Protein 7UV1 (pdb70)

Solvent-accessible surface area: 5496 Å² total; per-residue (Å²): 117,171,72,183,74,151,80,178,120,26,82,28,10,98,31,37,73,60,71,3,114,66,84,166,155,61,83,133,131,93,90,99,115,27,42,134,86,7,59,116,127,86,110,109,104,172,41,205,54,190,74,159,100,160,154,125

Organism: Anacardium occidentale (NCBI:txid171929)

Structure (mmCIF, N/CA/C/O backbone):
data_7UV1
#
_entry.id   7UV1
#
loop_
_atom_site.group_PDB
_atom_site.id
_atom_site.type_symbol
_atom_site.label_atom_id
_atom_site.label_alt_id
_atom_site.label_comp_id
_atom_site.label_asym_id
_atom_site.label_entity_id
_atom_site.label_seq_id
_atom_site.pdbx_PDB_ins_code
_atom_site.Cartn_x
_atom_site.Cartn_y
_atom_site.Cartn_z
_atom_site.occupancy
_atom_site.B_iso_or_equiv
_atom_site.auth_seq_id
_atom_site.auth_comp_id
_atom_site.auth_asym_id
_atom_site.auth_atom_id
_atom_site.pdbx_PDB_model_num
ATOM 1 N N . GLY A 1 1 ? 19.114 -3.151 14.624 1.00 0.00 1 GLY A N 1
ATOM 2 C CA . GLY A 1 1 ? 18.814 -4.402 13.873 1.00 0.00 1 GLY A CA 1
ATOM 3 C C . GLY A 1 1 ? 18.815 -4.111 12.376 1.00 0.00 1 GLY A C 1
ATOM 4 O O . GLY A 1 1 ? 19.246 -3.035 11.946 1.00 0.00 1 GLY A O 1
ATOM 10 N N . LEU A 1 2 ? 18.329 -5.076 11.587 1.00 0.00 2 LEU A N 1
ATOM 11 C CA . LEU A 1 2 ? 18.268 -4.929 10.133 1.00 0.00 2 LEU A CA 1
ATOM 12 C C . LEU A 1 2 ? 16.845 -4.540 9.685 1.00 0.00 2 LEU A C 1
ATOM 13 O O . LEU A 1 2 ? 16.142 -5.318 9.020 1.00 0.00 2 LEU A O 1
ATOM 29 N N . GLY A 1 3 ? 16.432 -3.325 10.062 1.00 0.00 3 GLY A N 1
ATOM 30 C CA . GLY A 1 3 ? 15.097 -2.808 9.713 1.00 0.00 3 GLY A CA 1
ATOM 31 C C . GLY A 1 3 ? 15.112 -1.973 8.413 1.00 0.00 3 GLY A C 1
ATOM 32 O O . GLY A 1 3 ? 14.117 -1.323 8.079 1.00 0.00 3 GLY A O 1
ATOM 36 N N . PHE A 1 4 ? 16.252 -1.981 7.702 1.00 0.00 4 PHE A N 1
ATOM 37 C CA . PHE A 1 4 ? 16.406 -1.213 6.466 1.00 0.00 4 PHE A CA 1
ATOM 38 C C . PHE A 1 4 ? 15.476 -1.725 5.363 1.00 0.00 4 PHE A C 1
ATOM 39 O O . PHE A 1 4 ? 14.990 -0.939 4.542 1.00 0.00 4 PHE A O 1
ATOM 56 N N . ALA A 1 5 ? 15.247 -3.046 5.336 1.00 0.00 5 ALA A N 1
ATOM 57 C CA . ALA A 1 5 ? 14.392 -3.659 4.312 1.00 0.00 5 ALA A CA 1
ATOM 58 C C . ALA A 1 5 ? 13.006 -3.016 4.304 1.00 0.00 5 ALA A C 1
ATOM 59 O O . ALA A 1 5 ? 12.447 -2.708 5.360 1.00 0.00 5 ALA A O 1
ATOM 66 N N . LEU A 1 6 ? 12.465 -2.809 3.095 1.00 0.00 6 LEU A N 1
ATOM 67 C CA . LEU A 1 6 ? 11.143 -2.189 2.930 1.00 0.00 6 LEU A CA 1
ATOM 68 C C . LEU A 1 6 ? 10.058 -3.060 3.545 1.00 0.00 6 LEU A C 1
ATOM 69 O O . LEU A 1 6 ? 9.126 -2.556 4.180 1.00 0.00 6 LEU A O 1
ATOM 85 N N . ALA A 1 7 ? 10.187 -4.373 3.346 1.00 0.00 7 ALA A N 1
ATOM 86 C CA . ALA A 1 7 ? 9.226 -5.337 3.868 1.00 0.00 7 ALA A CA 1
ATOM 87 C C . ALA A 1 7 ? 7.790 -4.997 3.409 1.00 0.00 7 ALA A C 1
ATOM 88 O O . ALA A 1 7 ? 6.917 -4.652 4.222 1.00 0.00 7 ALA A O 1
ATOM 95 N N . LYS A 1 8 ? 7.563 -5.095 2.095 1.00 0.00 8 LYS A N 1
ATOM 96 C CA . LYS A 1 8 ? 6.250 -4.799 1.505 1.00 0.00 8 LYS A CA 1
ATOM 97 C C . LYS A 1 8 ? 5.159 -5.661 2.133 1.00 0.00 8 LYS A C 1
ATOM 98 O O . LYS A 1 8 ? 5.428 -6.753 2.641 1.00 0.00 8 LYS A O 1
ATOM 117 N N . ILE A 1 9 ? 3.917 -5.161 2.071 1.00 0.00 9 ILE A N 1
ATOM 118 C CA . ILE A 1 9 ? 2.753 -5.884 2.613 1.00 0.00 9 ILE A CA 1
ATOM 119 C C . ILE A 1 9 ? 1.674 -6.033 1.524 1.00 0.00 9 ILE A C 1
ATOM 120 O O . ILE A 1 9 ? 1.930 -5.731 0.351 1.00 0.00 9 ILE A O 1
ATOM 136 N N . ASP A 1 10 ? 0.477 -6.482 1.918 1.00 0.00 10 ASP A N 1
ATOM 137 C CA . ASP A 1 10 ? -0.625 -6.647 0.976 1.00 0.00 10 ASP A CA 1
ATOM 138 C C . ASP A 1 10 ? -0.955 -5.295 0.276 1.00 0.00 10 ASP A C 1
ATOM 139 O O . ASP A 1 10 ? -0.737 -4.231 0.861 1.00 0.00 10 ASP A O 1
ATOM 148 N N . PRO A 1 11 ? -1.423 -5.313 -0.994 1.00 0.00 11 PRO A N 1
ATOM 149 C CA . PRO A 1 11 ? -1.723 -4.050 -1.771 1.00 0.00 11 PRO A CA 1
ATOM 150 C C . PRO A 1 11 ? -2.982 -3.334 -1.275 1.00 0.00 11 PRO A C 1
ATOM 151 O O . PRO A 1 11 ? -3.157 -2.139 -1.522 1.00 0.00 11 PRO A O 1
ATOM 162 N N . GLU A 1 12 ? -3.868 -4.080 -0.606 1.00 0.00 12 GLU A N 1
ATOM 163 C CA . GLU A 1 12 ? -5.127 -3.511 -0.109 1.00 0.00 12 GLU A CA 1
ATOM 164 C C . GLU A 1 12 ? -4.861 -2.323 0.818 1.00 0.00 12 GLU A C 1
ATOM 165 O O . GLU A 1 12 ? -5.627 -1.350 0.833 1.00 0.00 12 GLU A O 1
ATOM 177 N N . LEU A 1 13 ? -3.728 -2.380 1.529 1.00 0.00 13 LEU A N 1
ATOM 178 C CA . LEU A 1 13 ? -3.316 -1.267 2.395 1.00 0.00 13 LEU A CA 1
ATOM 179 C C . LEU A 1 13 ? -2.721 -0.129 1.560 1.00 0.00 13 LEU A C 1
ATOM 180 O O . LEU A 1 13 ? -2.626 0.990 2.035 1.00 0.00 13 LEU A O 1
ATOM 196 N N . LYS A 1 14 ? -2.291 -0.435 0.322 1.00 0.00 14 LYS A N 1
ATOM 197 C CA . LYS A 1 14 ? -1.703 0.578 -0.540 1.00 0.00 14 LYS A CA 1
ATOM 198 C C . LYS A 1 14 ? -2.722 1.674 -0.798 1.00 0.00 14 LYS A C 1
ATOM 199 O O . LYS A 1 14 ? -2.434 2.862 -0.634 1.00 0.00 14 LYS A O 1
ATOM 218 N N . GLN A 1 15 ? -3.924 1.253 -1.181 1.00 0.00 15 GLN A N 1
ATOM 219 C CA . GLN A 1 15 ? -5.026 2.167 -1.449 1.00 0.00 15 GLN A CA 1
ATOM 220 C C . GLN A 1 15 ? -5.611 2.786 -0.165 1.00 0.00 15 GLN A C 1
ATOM 221 O O . GLN A 1 15 ? -5.955 3.973 -0.150 1.00 0.00 15 GLN A O 1
ATOM 235 N N . CYS A 1 16 ? -5.775 1.960 0.893 1.00 0.00 16 CYS A N 1
ATOM 236 C CA . CYS A 1 16 ? -6.389 2.439 2.149 1.00 0.00 16 CYS A CA 1
ATOM 237 C C . CYS A 1 16 ? -5.451 3.397 2.895 1.00 0.00 16 CYS A C 1
ATOM 238 O O . CYS A 1 16 ? -5.871 4.470 3.336 1.00 0.00 16 CYS A O 1
ATOM 245 N N . LYS A 1 17 ? -4.170 3.020 2.982 1.00 0.00 17 LYS A N 1
ATOM 246 C CA . LYS A 1 17 ? -3.144 3.863 3.619 1.00 0.00 17 LYS A CA 1
ATOM 247 C C . LYS A 1 17 ? -3.013 5.171 2.857 1.00 0.00 17 LYS A C 1
ATOM 248 O O . LYS A 1 17 ? -2.894 6.242 3.459 1.00 0.00 17 LYS A O 1
ATOM 267 N N . HIS A 1 18 ? -3.063 5.075 1.521 1.00 0.00 18 HIS A N 1
ATOM 268 C CA . HIS A 1 18 ? -2.981 6.247 0.658 1.00 0.00 18 HIS A CA 1
ATOM 269 C C . HIS A 1 18 ? -4.124 7.191 0.991 1.00 0.00 18 HIS A C 1
ATOM 270 O O . HIS A 1 18 ? -3.927 8.397 1.098 1.00 0.00 18 HIS A O 1
ATOM 284 N N . GLN A 1 19 ? -5.317 6.623 1.159 1.00 0.00 19 GLN A N 1
ATOM 285 C CA . GLN A 1 19 ? -6.491 7.403 1.495 1.00 0.00 19 GLN A CA 1
ATOM 286 C C . GLN A 1 19 ? -6.307 8.089 2.856 1.00 0.00 19 GLN A C 1
ATOM 287 O O . GLN A 1 19 ? -6.702 9.244 3.035 1.00 0.00 19 GLN A O 1
ATOM 301 N N . CYS A 1 20 ? -5.709 7.358 3.816 1.00 0.00 20 CYS A N 1
ATOM 302 C CA . CYS A 1 20 ? -5.474 7.895 5.164 1.00 0.00 20 CYS A CA 1
ATOM 303 C C . CYS A 1 20 ? -4.483 9.048 5.136 1.00 0.00 20 CYS A C 1
ATOM 304 O O . CYS A 1 20 ? -4.635 10.030 5.868 1.00 0.00 20 CYS A O 1
ATOM 311 N N . LYS A 1 21 ? -3.423 8.875 4.344 1.00 0.00 21 LYS A N 1
ATOM 312 C CA . LYS A 1 21 ? -2.337 9.847 4.280 1.00 0.00 21 LYS A CA 1
ATOM 313 C C . LYS A 1 21 ? -2.665 11.067 3.386 1.00 0.00 21 LYS A C 1
ATOM 314 O O . LYS A 1 21 ? -2.008 12.109 3.492 1.00 0.00 21 LYS A O 1
ATOM 333 N N . VAL A 1 22 ? -3.663 10.919 2.496 1.00 0.00 22 VAL A N 1
ATOM 334 C CA . VAL A 1 22 ? -4.034 12.017 1.575 1.00 0.00 22 VAL A CA 1
ATOM 335 C C . VAL A 1 22 ? -5.196 12.863 2.110 1.00 0.00 22 VAL A C 1
ATOM 336 O O . VAL A 1 22 ? -5.280 14.062 1.817 1.00 0.00 22 VAL A O 1
ATOM 349 N N . GLN A 1 23 ? -6.091 12.233 2.882 1.00 0.00 23 GLN A N 1
ATOM 350 C CA . GLN A 1 23 ? -7.252 12.937 3.440 1.00 0.00 23 GLN A CA 1
ATOM 351 C C . GLN A 1 23 ? -6.969 13.376 4.875 1.00 0.00 23 GLN A C 1
ATOM 352 O O . GLN A 1 23 ? -6.667 12.545 5.735 1.00 0.00 23 GLN A O 1
ATOM 366 N N . ARG A 1 24 ? -7.079 14.690 5.123 1.00 0.00 24 ARG A N 1
ATOM 367 C CA . ARG A 1 24 ? -6.843 15.247 6.460 1.00 0.00 24 ARG A CA 1
ATOM 368 C C . ARG A 1 24 ? -5.496 14.786 7.009 1.00 0.00 24 ARG A C 1
ATOM 369 O O . ARG A 1 24 ? -5.388 13.689 7.563 1.00 0.00 24 ARG A O 1
ATOM 390 N N . GLN A 1 25 ? -4.463 15.623 6.838 1.00 0.00 25 GLN A N 1
ATOM 391 C CA . GLN A 1 25 ? -3.105 15.285 7.299 1.00 0.00 25 GLN A CA 1
ATOM 392 C C . GLN A 1 25 ? -3.144 14.781 8.742 1.00 0.00 25 GLN A C 1
ATOM 393 O O . GLN A 1 25 ? -3.868 15.328 9.580 1.00 0.00 25 GLN A O 1
ATOM 407 N N . TYR A 1 26 ? -2.394 13.704 9.008 1.00 0.00 26 TYR A N 1
ATOM 408 C CA . TYR A 1 26 ? -2.382 13.084 10.335 1.00 0.00 26 TYR A CA 1
ATOM 409 C C . TYR A 1 26 ? -0.972 13.010 10.905 1.00 0.00 26 TYR A C 1
ATOM 410 O O . TYR A 1 26 ? -0.011 12.733 10.179 1.00 0.00 26 TYR A O 1
ATOM 428 N N . ASP A 1 27 ? -0.876 13.155 12.231 1.00 0.00 27 ASP A N 1
ATOM 429 C CA . ASP A 1 27 ? 0.394 12.997 12.939 1.00 0.00 27 ASP A CA 1
ATOM 430 C C . ASP A 1 27 ? 0.819 11.542 12.849 1.00 0.00 27 ASP A C 1
ATOM 431 O O . ASP A 1 27 ? 0.097 10.735 12.281 1.00 0.00 27 ASP A O 1
ATOM 440 N N . GLU A 1 28 ? 1.987 11.208 13.416 1.00 0.00 28 GLU A N 1
ATOM 441 C CA . GLU A 1 28 ? 2.482 9.827 13.384 1.00 0.00 28 GLU A CA 1
ATOM 442 C C . GLU A 1 28 ? 1.509 8.885 14.093 1.00 0.00 28 GLU A C 1
ATOM 443 O O . GLU A 1 28 ? 1.232 7.779 13.611 1.00 0.00 28 GLU A O 1
ATOM 455 N N . GLN A 1 29 ? 0.997 9.329 15.237 1.00 0.00 29 GLN A N 1
ATOM 456 C CA . GLN A 1 29 ? 0.041 8.540 16.013 1.00 0.00 29 GLN A CA 1
ATOM 457 C C . GLN A 1 29 ? -1.334 8.505 15.341 1.00 0.00 29 GLN A C 1
ATOM 458 O O . GLN A 1 29 ? -2.005 7.473 15.343 1.00 0.00 29 GLN A O 1
ATOM 472 N N . GLN A 1 30 ? -1.761 9.655 14.789 1.00 0.00 30 GLN A N 1
ATOM 473 C CA . GLN A 1 30 ? -3.070 9.742 14.131 1.00 0.00 30 GLN A CA 1
ATOM 474 C C . GLN A 1 30 ? -3.113 8.885 12.865 1.00 0.00 30 GLN A C 1
ATOM 475 O O . GLN A 1 30 ? -4.089 8.157 12.634 1.00 0.00 30 GLN A O 1
ATOM 489 N N . LYS A 1 31 ? -2.021 8.924 12.080 1.00 0.00 31 LYS A N 1
ATOM 490 C CA . LYS A 1 31 ? -1.922 8.089 10.875 1.00 0.00 31 LYS A CA 1
ATOM 491 C C . LYS A 1 31 ? -1.835 6.602 11.256 1.00 0.00 31 LYS A C 1
ATOM 492 O O . LYS A 1 31 ? -2.299 5.731 10.515 1.00 0.00 31 LYS A O 1
ATOM 511 N N . GLU A 1 32 ? -1.263 6.338 12.443 1.00 0.00 32 GLU A N 1
ATOM 512 C CA . GLU A 1 32 ? -1.140 4.988 12.960 1.00 0.00 32 GLU A CA 1
ATOM 513 C C . GLU A 1 32 ? -2.534 4.385 13.151 1.00 0.00 32 GLU A C 1
ATOM 514 O O . GLU A 1 32 ? -2.769 3.221 12.826 1.00 0.00 32 GLU A O 1
ATOM 526 N N . GLN A 1 33 ? -3.457 5.209 13.678 1.00 0.00 33 GLN A N 1
ATOM 527 C CA . GLN A 1 33 ? -4.836 4.787 13.913 1.00 0.00 33 GLN A CA 1
ATOM 528 C C . GLN A 1 33 ? -5.557 4.471 12.591 1.00 0.00 33 GLN A C 1
ATOM 529 O O . GLN A 1 33 ? -6.311 3.495 12.516 1.00 0.00 33 GLN A O 1
ATOM 543 N N . CYS A 1 34 ? -5.343 5.316 11.561 1.00 0.00 34 CYS A N 1
ATOM 544 C CA . CYS A 1 34 ? -6.010 5.107 10.268 1.00 0.00 34 CYS A CA 1
ATOM 545 C C . CYS A 1 34 ? -5.501 3.822 9.614 1.00 0.00 34 CYS A C 1
ATOM 546 O O . CYS A 1 34 ? -6.296 2.992 9.163 1.00 0.00 34 CYS A O 1
ATOM 553 N N . VAL A 1 35 ? -4.167 3.627 9.647 1.00 0.00 35 VAL A N 1
ATOM 554 C CA . VAL A 1 35 ? -3.559 2.403 9.145 1.00 0.00 35 VAL A CA 1
ATOM 555 C C . VAL A 1 35 ? -4.101 1.231 9.951 1.00 0.00 35 VAL A C 1
ATOM 556 O O . VAL A 1 35 ? -4.340 0.184 9.404 1.00 0.00 35 VAL A O 1
ATOM 569 N N . LYS A 1 36 ? -4.259 1.426 11.267 1.00 0.00 36 LYS A N 1
ATOM 570 C CA . LYS A 1 36 ? -4.756 0.372 12.137 1.00 0.00 36 LYS A CA 1
ATOM 571 C C . LYS A 1 36 ? -6.142 -0.075 11.658 1.00 0.00 36 LYS A C 1
ATOM 572 O O . LYS A 1 36 ? -6.419 -1.267 11.603 1.00 0.00 36 LYS A O 1
ATOM 591 N N . GLU A 1 37 ? -7.003 0.898 11.305 1.00 0.00 37 GLU A N 1
ATOM 592 C CA . GLU A 1 37 ? -8.350 0.587 10.808 1.00 0.00 37 GLU A CA 1
ATOM 593 C C . GLU A 1 37 ? -8.295 -0.140 9.452 1.00 0.00 37 GLU A C 1
ATOM 594 O O . GLU A 1 37 ? -9.000 -1.134 9.244 1.00 0.00 37 GLU A O 1
ATOM 606 N N . CYS A 1 38 ? -7.440 0.354 8.540 1.00 0.00 38 CYS A N 1
ATOM 607 C CA . CYS A 1 38 ? -7.281 -0.268 7.211 1.00 0.00 38 CYS A CA 1
ATOM 608 C C . CYS A 1 38 ? -6.706 -1.680 7.352 1.00 0.00 38 CYS A C 1
ATOM 609 O O . CYS A 1 38 ? -7.188 -2.664 6.739 1.00 0.00 38 CYS A O 1
ATOM 616 N N . GLU A 1 39 ? -5.700 -1.762 8.197 1.00 0.00 39 GLU A N 1
ATOM 617 C CA . GLU A 1 39 ? -5.012 -2.976 8.496 1.00 0.00 39 GLU A CA 1
ATOM 618 C C . GLU A 1 39 ? -5.962 -3.934 9.207 1.00 0.00 39 GLU A C 1
ATOM 619 O O . GLU A 1 39 ? -5.869 -5.131 9.035 1.00 0.00 39 GLU A O 1
ATOM 631 N N . LYS A 1 40 ? -6.886 -3.368 10.013 1.00 0.00 40 LYS A N 1
ATOM 632 C CA . LYS A 1 40 ? -7.874 -4.148 10.742 1.00 0.00 40 LYS A CA 1
ATOM 633 C C . LYS A 1 40 ? -8.759 -4.922 9.770 1.00 0.00 40 LYS A C 1
ATOM 634 O O . LYS A 1 40 ? -9.094 -6.075 10.032 1.00 0.00 40 LYS A O 1
ATOM 653 N N . TYR A 1 41 ? -9.141 -4.281 8.638 1.00 0.00 41 TYR A N 1
ATOM 654 C CA . TYR A 1 41 ? -9.983 -4.968 7.648 1.00 0.00 41 TYR A CA 1
ATOM 655 C C . TYR A 1 41 ? -9.255 -6.202 7.150 1.00 0.00 41 TYR A C 1
ATOM 656 O O . TYR A 1 41 ? -9.820 -7.301 7.124 1.00 0.00 41 TYR A O 1
ATOM 674 N N . TYR A 1 42 ? -7.967 -6.025 6.818 1.00 0.00 42 TYR A N 1
ATOM 675 C CA . TYR A 1 42 ? -7.121 -7.150 6.391 1.00 0.00 42 TYR A CA 1
ATOM 676 C C . TYR A 1 42 ? -6.986 -8.193 7.526 1.00 0.00 42 TYR A C 1
ATOM 677 O O . TYR A 1 42 ? -7.055 -9.398 7.289 1.00 0.00 42 TYR A O 1
ATOM 695 N N . LYS A 1 43 ? -6.691 -7.697 8.727 1.00 0.00 43 LYS A N 1
ATOM 696 C CA . LYS A 1 43 ? -6.420 -8.538 9.892 1.00 0.00 43 LYS A CA 1
ATOM 697 C C . LYS A 1 43 ? -7.598 -9.427 10.252 1.00 0.00 43 LYS A C 1
ATOM 698 O O . LYS A 1 43 ? -7.435 -10.635 10.465 1.00 0.00 43 LYS A O 1
ATOM 717 N N . GLU A 1 44 ? -8.766 -8.819 10.351 1.00 0.00 44 GLU A N 1
ATOM 718 C CA . GLU A 1 44 ? -9.982 -9.527 10.726 1.00 0.00 44 GLU A CA 1
ATOM 719 C C . GLU A 1 44 ? -10.369 -10.574 9.678 1.00 0.00 44 GLU A C 1
ATOM 720 O O . GLU A 1 44 ? -10.672 -11.722 10.018 1.00 0.00 44 GLU A O 1
ATOM 732 N N . LYS A 1 45 ? -10.372 -10.160 8.407 1.00 0.00 45 LYS A N 1
ATOM 733 C CA . LYS A 1 45 ? -10.741 -11.050 7.304 1.00 0.00 45 LYS A CA 1
ATOM 734 C C . LYS A 1 45 ? -9.719 -12.170 7.128 1.00 0.00 45 LYS A C 1
ATOM 735 O O . LYS A 1 45 ? -10.085 -13.319 6.872 1.00 0.00 45 LYS A O 1
ATOM 754 N N . LYS A 1 46 ? -8.434 -11.824 7.284 1.00 0.00 46 LYS A N 1
ATOM 755 C CA . LYS A 1 46 ? -7.320 -12.787 7.156 1.00 0.00 46 LYS A CA 1
ATOM 756 C C . LYS A 1 46 ? -7.545 -13.809 6.023 1.00 0.00 46 LYS A C 1
ATOM 757 O O . LYS A 1 46 ? -7.081 -14.954 6.099 1.00 0.00 46 LYS A O 1
ATOM 776 N N . GLY A 1 47 ? -8.246 -13.372 4.968 1.00 0.00 47 GLY A N 1
ATOM 777 C CA . GLY A 1 47 ? -8.522 -14.230 3.809 1.00 0.00 47 GLY A CA 1
ATOM 778 C C . GLY A 1 47 ? -7.755 -13.755 2.575 1.00 0.00 47 GLY A C 1
ATOM 779 O O . GLY A 1 47 ? -6.845 -12.928 2.680 1.00 0.00 47 GLY A O 1
ATOM 783 N N . ARG A 1 48 ? -8.145 -14.277 1.403 1.00 0.00 48 ARG A N 1
ATOM 784 C CA . ARG A 1 48 ? -7.510 -13.899 0.134 1.00 0.00 48 ARG A CA 1
ATOM 785 C C . ARG A 1 48 ? -7.681 -12.395 -0.108 1.00 0.00 48 ARG A C 1
ATO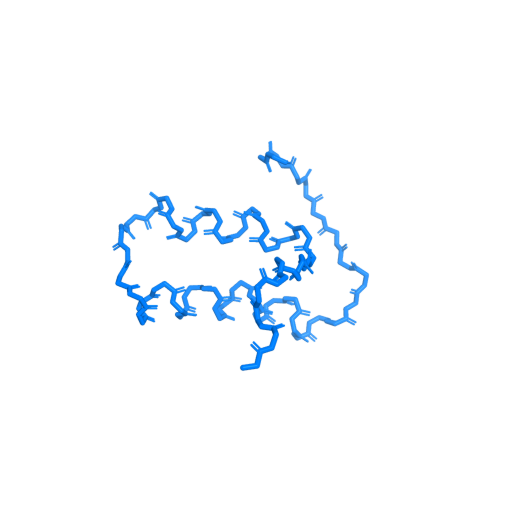M 786 O O . ARG A 1 48 ? -6.735 -11.707 -0.500 1.00 0.00 48 ARG A O 1
ATOM 807 N N . GLU A 1 49 ? -8.890 -11.893 0.168 1.00 0.00 49 GLU A N 1
ATOM 808 C CA . GLU A 1 49 ? -9.205 -10.462 0.029 1.00 0.00 49 GLU A CA 1
ATOM 809 C C . GLU A 1 49 ? -9.117 -9.996 -1.423 1.00 0.00 49 GLU A C 1
ATOM 810 O O . GLU A 1 49 ? -8.134 -10.265 -2.119 1.00 0.00 49 GLU A O 1
ATOM 822 N N . ARG A 1 50 ? -10.149 -9.261 -1.853 1.00 0.00 50 ARG A N 1
ATOM 823 C CA . ARG A 1 50 ? -10.207 -8.703 -3.203 1.00 0.00 50 ARG A CA 1
ATOM 824 C C . ARG A 1 50 ? -10.643 -7.240 -3.153 1.00 0.00 50 ARG A C 1
ATOM 825 O O . ARG A 1 50 ? -11.363 -6.833 -2.235 1.00 0.00 50 ARG A O 1
ATOM 846 N N . GLU A 1 51 ? -10.191 -6.452 -4.137 1.00 0.00 51 GLU A N 1
ATOM 847 C CA . GLU A 1 51 ? -10.522 -5.022 -4.194 1.00 0.00 51 GLU A CA 1
ATOM 848 C C . GLU A 1 51 ? -10.621 -4.530 -5.639 1.00 0.00 51 GLU A C 1
ATOM 849 O O . GLU A 1 51 ? -10.079 -5.151 -6.558 1.00 0.00 51 GLU A O 1
ATOM 861 N N . HIS A 1 52 ? -11.319 -3.404 -5.822 1.00 0.00 52 HIS A N 1
ATOM 862 C CA . HIS A 1 52 ? -11.500 -2.806 -7.146 1.00 0.00 52 HIS A CA 1
ATOM 863 C C . HIS A 1 52 ? -10.164 -2.357 -7.733 1.00 0.00 52 HIS A C 1
ATOM 864 O O . HIS A 1 52 ? -9.923 -2.503 -8.934 1.00 0.00 52 HIS A O 1
ATOM 878 N N . GLU A 1 53 ? -9.298 -1.797 -6.872 1.00 0.00 53 GLU A N 1
ATOM 879 C CA . GLU A 1 53 ? -7.977 -1.306 -7.293 1.00 0.00 53 GLU A CA 1
ATOM 880 C C . GLU A 1 53 ? -8.120 -0.114 -8.262 1.00 0.00 53 GLU A C 1
ATOM 881 O O . GLU A 1 53 ? -7.427 -0.031 -9.287 1.00 0.00 53 GLU A O 1
ATOM 893 N N . HIS A 1 54 ? -9.023 0.817 -7.915 1.00 0.00 54 HIS A N 1
ATOM 894 C CA . HIS A 1 54 ? -9.256 2.013 -8.733 1.00 0.00 54 HIS A CA 1
ATOM 895 C C . HIS A 1 54 ? -8.003 2.883 -8.793 1.00 0.00 54 HIS A C 1
ATOM 896 O O . HIS A 1 54 ? -7.678 3.444 -9.845 1.00 0.00 54 HIS A O 1
ATOM 910 N N . ARG A 1 55 ? -7.306 2.998 -7.653 1.00 0.00 55 ARG A N 1
ATOM 911 C CA . ARG A 1 55 ? -6.088 3.808 -7.568 1.00 0.00 55 ARG A CA 1
ATOM 912 C C . ARG A 1 55 ? -4.867 2.927 -7.335 1.00 0.00 55 ARG A C 1
ATOM 913 O O . ARG A 1 55 ? -4.879 2.055 -6.462 1.00 0.00 55 ARG A O 1
ATOM 934 N N . ASP A 1 56 ? -3.809 3.170 -8.118 1.00 0.00 56 ASP A N 1
ATOM 935 C CA . ASP A 1 56 ? -2.560 2.403 -8.000 1.00 0.00 56 ASP A CA 1
ATOM 936 C C . ASP A 1 56 ? -2.832 0.899 -8.022 1.00 0.00 56 ASP A C 1
ATOM 937 O O . ASP A 1 56 ? -3.959 0.525 -8.298 1.00 0.00 56 ASP A O 1
ATOM 947 N N . GLY A 1 1 ? 8.323 -19.380 -7.207 1.00 0.00 1 GLY A N 2
ATOM 948 C CA . GLY A 1 1 ? 7.104 -19.815 -7.947 1.00 0.00 1 GLY A CA 2
ATOM 949 C C . GLY A 1 1 ? 6.652 -18.698 -8.881 1.00 0.00 1 GLY A C 2
ATOM 950 O O . GLY A 1 1 ? 6.913 -18.743 -10.083 1.00 0.00 1 GLY A O 2
ATOM 956 N N . LEU A 1 2 ? 5.980 -17.690 -8.307 1.00 0.00 2 LEU A N 2
ATOM 957 C CA . LEU A 1 2 ? 5.482 -16.532 -9.067 1.00 0.00 2 LEU A CA 2
ATOM 958 C C . LEU A 1 2 ? 4.413 -16.941 -10.097 1.00 0.00 2 LEU A C 2
ATOM 959 O O . LEU A 1 2 ? 3.224 -16.677 -9.895 1.00 0.00 2 LEU A O 2
ATOM 975 N N . GLY A 1 3 ? 4.844 -17.574 -11.202 1.00 0.00 3 GLY A N 2
ATOM 976 C CA . GLY A 1 3 ? 3.922 -18.001 -12.260 1.00 0.00 3 GLY A CA 2
ATOM 977 C C . GLY A 1 3 ? 3.152 -16.806 -12.818 1.00 0.00 3 GLY A C 2
ATOM 978 O O . GLY A 1 3 ? 3.741 -15.756 -13.099 1.00 0.00 3 GLY A O 2
ATOM 982 N N . PHE A 1 4 ? 1.826 -16.963 -12.951 1.00 0.00 4 PHE A N 2
ATOM 983 C CA . PHE A 1 4 ? 0.965 -15.881 -13.444 1.00 0.00 4 PHE A CA 2
ATOM 984 C C . PHE A 1 4 ? -0.032 -15.449 -12.368 1.00 0.00 4 PHE A C 2
ATOM 985 O O . PHE A 1 4 ? -1.044 -16.120 -12.145 1.00 0.00 4 PHE A O 2
ATOM 1002 N N . ALA A 1 5 ? 0.255 -14.313 -11.719 1.00 0.00 5 ALA A N 2
ATOM 1003 C CA . ALA A 1 5 ? -0.622 -13.767 -10.677 1.00 0.00 5 ALA A CA 2
ATOM 1004 C C . ALA A 1 5 ? -0.303 -12.294 -10.423 1.00 0.00 5 ALA A C 2
ATOM 1005 O O . ALA A 1 5 ? 0.855 -11.878 -10.532 1.00 0.00 5 ALA A O 2
ATOM 1012 N N . LEU A 1 6 ? -1.336 -11.509 -10.072 1.00 0.00 6 LEU A N 2
ATOM 1013 C CA . LEU A 1 6 ? -1.156 -10.078 -9.793 1.00 0.00 6 LEU A CA 2
ATOM 1014 C C . LEU A 1 6 ? -1.726 -9.717 -8.410 1.00 0.00 6 LEU A C 2
ATOM 1015 O O . LEU A 1 6 ? -2.885 -10.014 -8.108 1.00 0.00 6 LEU A O 2
ATOM 1031 N N . ALA A 1 7 ? -0.886 -9.087 -7.576 1.00 0.00 7 ALA A N 2
ATOM 1032 C CA . ALA A 1 7 ? -1.279 -8.692 -6.215 1.00 0.00 7 ALA A CA 2
ATOM 1033 C C . ALA A 1 7 ? -2.371 -7.630 -6.237 1.00 0.00 7 ALA A C 2
ATOM 1034 O O . ALA A 1 7 ? -2.496 -6.875 -7.208 1.00 0.00 7 ALA A O 2
ATOM 1041 N N . LYS A 1 8 ? -3.178 -7.594 -5.166 1.00 0.00 8 LYS A N 2
ATOM 1042 C CA . LYS A 1 8 ? -4.287 -6.639 -5.068 1.00 0.00 8 LYS A CA 2
ATOM 1043 C C . LYS A 1 8 ? -4.628 -6.287 -3.615 1.00 0.00 8 LYS A C 2
ATOM 1044 O O . LYS A 1 8 ? -4.283 -7.019 -2.683 1.00 0.00 8 LYS A O 2
ATOM 1063 N N . ILE A 1 9 ? -5.334 -5.166 -3.452 1.00 0.00 9 ILE A N 2
ATOM 1064 C CA . ILE A 1 9 ? -5.770 -4.682 -2.138 1.00 0.00 9 ILE A CA 2
ATOM 1065 C C . ILE A 1 9 ? -7.263 -4.339 -2.185 1.00 0.00 9 ILE A C 2
ATOM 1066 O O . ILE A 1 9 ? -7.763 -3.860 -3.210 1.00 0.00 9 ILE A O 2
ATOM 1082 N N . ASP A 1 10 ? -7.958 -4.578 -1.071 1.00 0.00 10 ASP A N 2
ATOM 1083 C CA . ASP A 1 10 ? -9.385 -4.287 -0.983 1.00 0.00 10 ASP A CA 2
ATOM 1084 C C . ASP A 1 10 ? -9.629 -2.765 -1.084 1.00 0.00 10 ASP A C 2
ATOM 1085 O O . ASP A 1 10 ? -8.749 -1.981 -0.722 1.00 0.00 10 ASP A O 2
ATOM 1094 N N . PRO A 1 11 ? -10.802 -2.322 -1.586 1.00 0.00 11 PRO A N 2
ATOM 1095 C CA . PRO A 1 11 ? -11.109 -0.853 -1.737 1.00 0.00 11 PRO A CA 2
ATOM 1096 C C . PRO A 1 11 ? -11.073 -0.133 -0.391 1.00 0.00 11 PRO A C 2
ATOM 1097 O O . PRO A 1 11 ? -10.764 1.061 -0.323 1.00 0.00 11 PRO A O 2
ATOM 1108 N N . GLU A 1 12 ? -11.385 -0.877 0.675 1.00 0.00 12 GLU A N 2
ATOM 1109 C CA . GLU A 1 12 ? -11.382 -0.333 2.023 1.00 0.00 12 GLU A CA 2
ATOM 1110 C C . GLU A 1 12 ? -9.973 0.107 2.422 1.00 0.00 12 GLU A C 2
ATOM 1111 O O . GLU A 1 12 ? -9.796 1.178 3.011 1.00 0.00 12 GLU A O 2
ATOM 1123 N N . LEU A 1 13 ? -8.969 -0.706 2.050 1.00 0.00 13 LEU A N 2
ATOM 1124 C CA . LEU A 1 13 ? -7.560 -0.364 2.346 1.00 0.00 13 LEU A CA 2
ATOM 1125 C C . LEU A 1 13 ? -6.936 0.470 1.232 1.00 0.00 13 LEU A C 2
ATOM 1126 O O . LEU A 1 13 ? -5.965 1.170 1.470 1.00 0.00 13 LEU A O 2
ATOM 1142 N N . LYS A 1 14 ? -7.448 0.342 0.004 1.00 0.00 14 LYS A N 2
ATOM 1143 C CA . LYS A 1 14 ? -6.868 1.078 -1.115 1.00 0.00 14 LYS A CA 2
ATOM 1144 C C . LYS A 1 14 ? -6.974 2.575 -0.844 1.00 0.00 14 LYS A C 2
ATOM 1145 O O . LYS A 1 14 ? -5.974 3.307 -0.908 1.00 0.00 14 LYS A O 2
ATOM 1164 N N . GLN A 1 15 ? -8.179 3.003 -0.488 1.00 0.00 15 GLN A N 2
ATOM 1165 C CA . GLN A 1 15 ? -8.439 4.389 -0.157 1.00 0.00 15 GLN A CA 2
ATOM 1166 C C . GLN A 1 15 ? -7.897 4.745 1.235 1.00 0.00 15 GLN A C 2
ATOM 1167 O O . GLN A 1 15 ? -7.296 5.807 1.421 1.00 0.00 15 GLN A O 2
ATOM 1181 N N . CYS A 1 16 ? -8.162 3.864 2.222 1.00 0.00 16 CYS A N 2
ATOM 1182 C CA . CYS A 1 16 ? -7.745 4.114 3.608 1.00 0.00 16 CYS A CA 2
ATOM 1183 C C . CYS A 1 16 ? -6.221 4.170 3.760 1.00 0.00 16 CYS A C 2
ATOM 1184 O O . CYS A 1 16 ? -5.686 5.101 4.371 1.00 0.00 16 CYS A O 2
ATOM 1191 N N . LYS A 1 17 ? -5.544 3.141 3.257 1.00 0.00 17 LYS A N 2
ATOM 1192 C CA . LYS A 1 17 ? -4.092 3.028 3.389 1.00 0.00 17 LYS A CA 2
ATOM 1193 C C . LYS A 1 17 ? -3.362 4.095 2.594 1.00 0.00 17 LYS A C 2
ATOM 1194 O O . LYS A 1 17 ? -2.367 4.653 3.070 1.00 0.00 17 LYS A O 2
ATOM 1213 N N . HIS A 1 18 ? -3.818 4.336 1.359 1.00 0.00 18 HIS A N 2
ATOM 1214 C CA . HIS A 1 18 ? -3.152 5.295 0.491 1.00 0.00 18 HIS A CA 2
ATOM 1215 C C . HIS A 1 18 ? -3.161 6.677 1.125 1.00 0.00 18 HIS A C 2
ATOM 1216 O O . HIS A 1 18 ? -2.129 7.346 1.179 1.00 0.00 18 HIS A O 2
ATOM 1230 N N . GLN A 1 19 ? -4.340 7.101 1.580 1.00 0.00 19 GLN A N 2
ATOM 1231 C CA . GLN A 1 19 ? -4.505 8.420 2.183 1.00 0.00 19 GLN A CA 2
ATOM 1232 C C . GLN A 1 19 ? -3.834 8.527 3.563 1.00 0.00 19 GLN A C 2
ATOM 1233 O O . GLN A 1 19 ? -3.250 9.566 3.897 1.00 0.00 19 GLN A O 2
ATOM 1247 N N . CYS A 1 20 ? -3.963 7.468 4.381 1.00 0.00 20 CYS A N 2
ATOM 1248 C CA . CYS A 1 20 ? -3.396 7.470 5.736 1.00 0.00 20 CYS A CA 2
ATOM 1249 C C . CYS A 1 20 ? -1.879 7.395 5.720 1.00 0.00 20 CYS A C 2
ATOM 1250 O O . CYS A 1 20 ? -1.204 8.118 6.463 1.00 0.00 20 CYS A O 2
ATOM 1257 N N . LYS A 1 21 ? -1.352 6.527 4.862 1.00 0.00 21 LYS A N 2
ATOM 1258 C CA . LYS A 1 21 ? 0.088 6.354 4.726 1.00 0.00 21 LYS A CA 2
ATOM 1259 C C . LYS A 1 21 ? 0.732 7.618 4.152 1.00 0.00 21 LYS A C 2
ATOM 1260 O O . LYS A 1 21 ? 1.813 8.027 4.592 1.00 0.00 21 LYS A O 2
ATOM 1279 N N . VAL A 1 22 ? 0.072 8.212 3.150 1.00 0.00 22 VAL A N 2
ATOM 1280 C CA . VAL A 1 22 ? 0.606 9.420 2.494 1.00 0.00 22 VAL A CA 2
ATOM 1281 C C . VAL A 1 22 ? 0.519 10.662 3.406 1.00 0.00 22 VAL A C 2
ATOM 1282 O O . VAL A 1 22 ? 1.315 11.592 3.271 1.00 0.00 22 VAL A O 2
ATOM 1295 N N . GLN A 1 23 ? -0.434 10.646 4.358 1.00 0.00 23 GLN A N 2
ATOM 1296 C CA . GLN A 1 23 ? -0.604 11.756 5.329 1.00 0.00 23 GLN A CA 2
ATOM 1297 C C . GLN A 1 23 ? -1.076 13.053 4.637 1.00 0.00 23 GLN A C 2
ATOM 1298 O O . GLN A 1 23 ? -0.815 14.159 5.125 1.00 0.00 23 GLN A O 2
ATOM 1312 N N . ARG A 1 24 ? -1.775 12.904 3.503 1.00 0.00 24 ARG A N 2
ATOM 1313 C CA . ARG A 1 24 ? -2.284 14.057 2.748 1.00 0.00 24 ARG A CA 2
ATOM 1314 C C . ARG A 1 24 ? -3.284 14.864 3.584 1.00 0.00 24 ARG A C 2
ATOM 1315 O O . ARG A 1 24 ? -3.236 16.097 3.599 1.00 0.00 24 ARG A O 2
ATOM 1336 N N . GLN A 1 25 ? -4.216 14.157 4.237 1.00 0.00 25 GLN A N 2
ATOM 1337 C CA . GLN A 1 25 ? -5.266 14.813 5.033 1.00 0.00 25 GLN A CA 2
ATOM 1338 C C . GLN A 1 25 ? -5.361 14.246 6.461 1.00 0.00 25 GLN A C 2
ATOM 1339 O O . GLN A 1 25 ? -6.396 14.399 7.122 1.00 0.00 25 GLN A O 2
ATOM 1353 N N . TYR A 1 26 ? -4.286 13.590 6.933 1.00 0.00 26 TYR A N 2
ATOM 1354 C CA . TYR A 1 26 ? -4.279 13.005 8.283 1.00 0.00 26 TYR A CA 2
ATOM 1355 C C . TYR A 1 26 ? -3.057 13.447 9.084 1.00 0.00 26 TYR A C 2
ATOM 1356 O O . TYR A 1 26 ? -1.971 13.628 8.533 1.00 0.00 26 TYR A O 2
ATOM 1374 N N . ASP A 1 27 ? -3.244 13.565 10.402 1.00 0.00 27 ASP A N 2
ATOM 1375 C CA . ASP A 1 27 ? -2.159 13.918 11.320 1.00 0.00 27 ASP A CA 2
ATOM 1376 C C . ASP A 1 27 ? -1.246 12.723 11.505 1.00 0.00 27 ASP A C 2
ATOM 1377 O O . ASP A 1 27 ? -1.629 11.606 11.173 1.00 0.00 27 ASP A O 2
ATOM 1386 N N . GLU A 1 28 ? -0.046 12.958 12.054 1.00 0.00 28 GLU A N 2
ATOM 1387 C CA . GLU A 1 28 ? 0.914 11.874 12.298 1.00 0.00 28 GLU A CA 2
ATOM 1388 C C . GLU A 1 28 ? 0.329 10.846 13.262 1.00 0.00 28 GLU A C 2
ATOM 1389 O O . GLU A 1 28 ? 0.473 9.629 13.063 1.00 0.00 28 GLU A O 2
ATOM 1401 N N . GLN A 1 29 ? -0.342 11.340 14.294 1.00 0.00 29 GLN A N 2
ATOM 1402 C CA . GLN A 1 29 ? -0.980 10.480 15.280 1.00 0.00 29 GLN A CA 2
ATOM 1403 C C . GLN A 1 29 ? -2.186 9.763 14.676 1.00 0.00 29 GLN A C 2
ATOM 1404 O O . GLN A 1 29 ? -2.424 8.582 14.955 1.00 0.00 29 GLN A O 2
ATOM 1418 N N . GLN A 1 30 ? -2.953 10.496 13.852 1.00 0.00 30 GLN A N 2
ATOM 1419 C CA . GLN A 1 30 ? -4.148 9.944 13.214 1.00 0.00 30 GLN A CA 2
ATOM 1420 C C . GLN A 1 30 ? -3.804 8.833 12.226 1.00 0.00 30 GLN A C 2
ATOM 1421 O O . GLN A 1 30 ? -4.505 7.820 12.163 1.00 0.00 30 GLN A O 2
ATOM 1435 N N . LYS A 1 31 ? -2.728 9.033 11.442 1.00 0.00 31 LYS A N 2
ATOM 1436 C CA . LYS A 1 31 ? -2.319 8.035 10.448 1.00 0.00 31 LYS A CA 2
ATOM 1437 C C . LYS A 1 31 ? -1.839 6.748 11.114 1.00 0.00 31 LYS A C 2
ATOM 1438 O O . LYS A 1 31 ? -2.089 5.651 10.599 1.00 0.00 31 LYS A O 2
ATOM 1457 N N . GLU A 1 32 ? -1.180 6.879 12.282 1.00 0.00 32 GLU A N 2
ATOM 1458 C CA . GLU A 1 32 ? -0.715 5.702 13.022 1.00 0.00 32 GLU A CA 2
ATOM 1459 C C . GLU A 1 32 ? -1.907 4.854 13.457 1.00 0.00 32 GLU A C 2
ATOM 1460 O O . GLU A 1 32 ? -1.910 3.629 13.289 1.00 0.00 32 GLU A O 2
ATOM 1472 N N . GLN A 1 33 ? -2.945 5.531 13.966 1.00 0.00 33 GLN A N 2
ATOM 1473 C CA . GLN A 1 33 ? -4.185 4.866 14.374 1.00 0.00 33 GLN A CA 2
ATOM 1474 C C . GLN A 1 33 ? -4.913 4.296 13.151 1.00 0.00 33 GLN A C 2
ATOM 1475 O O . GLN A 1 33 ? -5.482 3.202 13.206 1.00 0.00 33 GLN A O 2
ATOM 1489 N N . CYS A 1 34 ? -4.903 5.069 12.057 1.00 0.00 34 CYS A N 2
ATOM 1490 C CA . CYS A 1 34 ? -5.569 4.680 10.816 1.00 0.00 34 CYS A CA 2
ATOM 1491 C C . CYS A 1 34 ? -4.995 3.375 10.270 1.00 0.00 34 CYS A C 2
ATOM 1492 O O . CYS A 1 34 ? -5.744 2.467 9.894 1.00 0.00 34 CYS A O 2
ATOM 1499 N N . VAL A 1 35 ? -3.665 3.302 10.215 1.00 0.00 35 VAL A N 2
ATOM 1500 C CA . VAL A 1 35 ? -2.977 2.135 9.700 1.00 0.00 35 VAL A CA 2
ATOM 1501 C C . VAL A 1 35 ? -3.331 0.912 10.536 1.00 0.00 35 VAL A C 2
ATOM 1502 O O . VAL A 1 35 ? -3.568 -0.144 9.988 1.00 0.00 35 VAL A O 2
ATOM 1515 N N . LYS A 1 36 ? -3.355 1.064 11.862 1.00 0.00 36 LYS A N 2
ATOM 1516 C CA . LYS A 1 36 ? -3.661 -0.068 12.735 1.00 0.00 36 LYS A CA 2
ATOM 1517 C C . LYS A 1 36 ? -5.037 -0.657 12.425 1.00 0.00 36 LYS A C 2
ATOM 1518 O O . LYS A 1 36 ? -5.179 -1.875 12.361 1.00 0.00 36 LYS A O 2
ATOM 1537 N N . GLU A 1 37 ? -6.046 0.207 12.226 1.00 0.00 37 GLU A N 2
ATOM 1538 C CA . GLU A 1 37 ? -7.414 -0.281 11.943 1.00 0.00 37 GLU A CA 2
ATOM 1539 C C . GLU A 1 37 ? -7.542 -0.886 10.536 1.00 0.00 37 GLU A C 2
ATOM 1540 O O . GLU A 1 37 ? -8.061 -2.004 10.369 1.00 0.00 37 GLU A O 2
ATOM 1552 N N . CYS A 1 38 ? -7.089 -0.135 9.530 1.00 0.00 38 CYS A N 2
ATOM 1553 C CA . CYS A 1 38 ? -7.181 -0.574 8.137 1.00 0.00 38 CYS A CA 2
ATOM 1554 C C . CYS A 1 38 ? -6.280 -1.772 7.833 1.00 0.00 38 CYS A C 2
ATOM 1555 O O . CYS A 1 38 ? -6.698 -2.716 7.135 1.00 0.00 38 CYS A O 2
ATOM 1562 N N . GLU A 1 39 ? -5.070 -1.763 8.401 1.00 0.00 39 GLU A N 2
ATOM 1563 C CA . GLU A 1 39 ? -4.139 -2.864 8.227 1.00 0.00 39 GLU A CA 2
ATOM 1564 C C . GLU A 1 39 ? -4.738 -4.131 8.823 1.00 0.00 39 GLU A C 2
ATOM 1565 O O . GLU A 1 39 ? -4.571 -5.207 8.272 1.00 0.00 39 GLU A O 2
ATOM 1577 N N . LYS A 1 40 ? -5.464 -3.981 9.957 1.00 0.00 40 LYS A N 2
ATOM 1578 C CA . LYS A 1 40 ? -6.117 -5.119 10.603 1.00 0.00 40 LYS A CA 2
ATOM 1579 C C . LYS A 1 40 ? -7.105 -5.773 9.649 1.00 0.00 40 LYS A C 2
ATOM 1580 O O . LYS A 1 40 ? -7.220 -6.999 9.629 1.00 0.00 40 LYS A O 2
ATOM 1599 N N . TYR A 1 41 ? -7.826 -4.949 8.850 1.00 0.00 41 TYR A N 2
ATOM 1600 C CA . TYR A 1 41 ? -8.798 -5.504 7.894 1.00 0.00 41 TYR A CA 2
ATOM 1601 C C . TYR A 1 41 ? -8.088 -6.440 6.916 1.00 0.00 41 TYR A C 2
ATOM 1602 O O . TYR A 1 41 ? -8.545 -7.564 6.672 1.00 0.00 41 TYR A O 2
ATOM 1620 N N . TYR A 1 42 ? -6.941 -5.983 6.397 1.00 0.00 42 TYR A N 2
ATOM 1621 C CA . TYR A 1 42 ? -6.127 -6.794 5.475 1.00 0.00 42 TYR A CA 2
ATOM 1622 C C . TYR A 1 42 ? -5.523 -7.999 6.201 1.00 0.00 42 TYR A C 2
ATOM 1623 O O . TYR A 1 42 ? -5.455 -9.102 5.653 1.00 0.00 42 TYR A O 2
ATOM 1641 N N . LYS A 1 43 ? -5.079 -7.766 7.440 1.00 0.00 43 LYS A N 2
ATOM 1642 C CA . LYS A 1 43 ? -4.466 -8.807 8.264 1.00 0.00 43 LYS A CA 2
ATOM 1643 C C . LYS A 1 43 ? -5.443 -9.944 8.511 1.00 0.00 43 LYS A C 2
ATOM 1644 O O . LYS A 1 43 ? -5.077 -11.122 8.439 1.00 0.00 43 LYS A O 2
ATOM 1663 N N . GLU A 1 44 ? -6.692 -9.578 8.767 1.00 0.00 44 GLU A N 2
ATOM 1664 C CA . GLU A 1 44 ? -7.759 -10.542 8.988 1.00 0.00 44 GLU A CA 2
ATOM 1665 C C . GLU A 1 44 ? -7.955 -11.406 7.734 1.00 0.00 44 GLU A C 2
ATOM 1666 O O . GLU A 1 44 ? -8.151 -12.622 7.831 1.00 0.00 44 GLU A O 2
ATOM 1678 N N . LYS A 1 45 ? -7.904 -10.759 6.565 1.00 0.00 45 LYS A N 2
ATOM 1679 C CA . LYS A 1 45 ? -8.079 -11.448 5.287 1.00 0.00 45 LYS A CA 2
ATOM 1680 C C . LYS A 1 45 ? -6.999 -12.524 5.112 1.00 0.00 45 LYS A C 2
ATOM 1681 O O . LYS A 1 45 ? -7.282 -13.630 4.643 1.00 0.00 45 LYS A O 2
ATOM 1700 N N . LYS A 1 46 ? -5.762 -12.183 5.496 1.00 0.00 46 LYS A N 2
ATOM 1701 C CA . LYS A 1 46 ? -4.623 -13.106 5.393 1.00 0.00 46 LYS A CA 2
ATOM 1702 C C . LYS A 1 46 ? -4.358 -13.497 3.939 1.00 0.00 46 LYS A C 2
ATOM 1703 O O . LYS A 1 46 ? -5.093 -13.089 3.034 1.00 0.00 46 LYS A O 2
ATOM 1722 N N . GLY A 1 47 ? -3.296 -14.285 3.727 1.00 0.00 47 GLY A N 2
ATOM 1723 C CA . GLY A 1 47 ? -2.913 -14.734 2.385 1.00 0.00 47 GLY A CA 2
ATOM 1724 C C . GLY A 1 47 ? -1.394 -14.836 2.262 1.00 0.00 47 GLY A C 2
ATOM 1725 O O . GLY A 1 47 ? -0.675 -14.687 3.256 1.00 0.00 47 GLY A O 2
ATOM 1729 N N . ARG A 1 48 ? -0.909 -15.078 1.034 1.00 0.00 48 ARG A N 2
ATOM 1730 C CA . ARG A 1 48 ? 0.532 -15.186 0.783 1.00 0.00 48 ARG A CA 2
ATOM 1731 C C . ARG A 1 48 ? 1.213 -13.831 0.943 1.00 0.00 48 ARG A C 2
ATOM 1732 O O . ARG A 1 48 ? 0.631 -12.790 0.620 1.00 0.00 48 ARG A O 2
ATOM 1753 N N . GLU A 1 49 ? 2.435 -13.852 1.485 1.00 0.00 49 GLU A N 2
ATOM 1754 C CA . GLU A 1 49 ? 3.194 -12.625 1.748 1.00 0.00 49 GLU A CA 2
ATOM 1755 C C . GLU A 1 49 ? 3.781 -12.025 0.471 1.00 0.00 49 GLU A C 2
ATOM 1756 O O . GLU A 1 49 ? 4.307 -12.740 -0.386 1.00 0.00 49 GLU A O 2
ATOM 1768 N N . ARG A 1 50 ? 3.716 -10.694 0.386 1.00 0.00 50 ARG A N 2
ATOM 1769 C CA . ARG A 1 50 ? 4.268 -9.945 -0.744 1.00 0.00 50 ARG A CA 2
ATOM 1770 C C . ARG A 1 50 ? 4.993 -8.692 -0.257 1.00 0.00 50 ARG A C 2
ATOM 1771 O O . ARG A 1 50 ? 4.663 -8.144 0.801 1.00 0.00 50 ARG A O 2
ATOM 1792 N N . GLU A 1 51 ? 5.993 -8.257 -1.029 1.00 0.00 51 GLU A N 2
ATOM 1793 C CA . GLU A 1 51 ? 6.790 -7.076 -0.679 1.00 0.00 51 GLU A CA 2
ATOM 1794 C C . GLU A 1 51 ? 6.646 -5.987 -1.736 1.00 0.00 51 GLU A C 2
ATOM 1795 O O . GLU A 1 51 ? 6.540 -6.279 -2.931 1.00 0.00 51 GLU A O 2
ATOM 1807 N N . HIS A 1 52 ? 6.649 -4.726 -1.284 1.00 0.00 52 HIS A N 2
ATOM 1808 C CA . HIS A 1 52 ? 6.526 -3.575 -2.183 1.00 0.00 52 HIS A CA 2
ATOM 1809 C C . HIS A 1 52 ? 5.200 -3.627 -2.974 1.00 0.00 52 HIS A C 2
ATOM 1810 O O . HIS A 1 52 ? 5.193 -3.659 -4.214 1.00 0.00 52 HIS A O 2
ATOM 1824 N N . GLU A 1 53 ? 4.076 -3.624 -2.237 1.00 0.00 53 GLU A N 2
ATOM 1825 C CA . GLU A 1 53 ? 2.743 -3.657 -2.860 1.00 0.00 53 GLU A CA 2
ATOM 1826 C C . GLU A 1 53 ? 1.876 -2.498 -2.362 1.00 0.00 53 GLU A C 2
ATOM 1827 O O . GLU A 1 53 ? 1.636 -2.358 -1.161 1.00 0.00 53 GLU A O 2
ATOM 1839 N N . HIS A 1 54 ? 1.423 -1.664 -3.306 1.00 0.00 54 HIS A N 2
ATOM 1840 C CA . HIS A 1 54 ? 0.587 -0.502 -2.992 1.00 0.00 54 HIS A CA 2
ATOM 1841 C C . HIS A 1 54 ? -0.233 -0.078 -4.216 1.00 0.00 54 HIS A C 2
ATOM 1842 O O . HIS A 1 54 ? -0.171 -0.723 -5.267 1.00 0.00 54 HIS A O 2
ATOM 1856 N N . ARG A 1 55 ? -1.009 1.005 -4.062 1.00 0.00 55 ARG A N 2
ATOM 1857 C CA . ARG A 1 55 ? -1.853 1.516 -5.143 1.00 0.00 55 ARG A CA 2
ATOM 1858 C C . ARG A 1 55 ? -1.015 1.768 -6.402 1.00 0.00 55 ARG A C 2
ATOM 1859 O O . ARG A 1 55 ? 0.046 2.395 -6.339 1.00 0.00 55 ARG A O 2
ATOM 1880 N N . ASP A 1 56 ? -1.510 1.269 -7.540 1.00 0.00 56 ASP A N 2
ATOM 1881 C CA . ASP A 1 56 ? -0.824 1.429 -8.823 1.00 0.00 56 ASP A CA 2
ATOM 1882 C C . ASP A 1 56 ? -0.965 2.857 -9.344 1.00 0.00 56 ASP A C 2
ATOM 1883 O O . ASP A 1 56 ? -1.488 3.686 -8.615 1.00 0.00 56 ASP A O 2
ATOM 1893 N N . GLY A 1 1 ? 3.760 3.465 -16.693 1.00 0.00 1 GLY A N 3
ATOM 1894 C CA . GLY A 1 1 ? 2.335 3.548 -17.120 1.00 0.00 1 GLY A CA 3
ATOM 1895 C C . GLY A 1 1 ? 1.462 2.791 -16.127 1.00 0.00 1 GLY A C 3
ATOM 1896 O O . GLY A 1 1 ? 1.945 2.331 -15.088 1.00 0.00 1 GLY A O 3
ATOM 1902 N N . LEU A 1 2 ? 0.171 2.666 -16.457 1.00 0.00 2 LEU A N 3
ATOM 1903 C CA . LEU A 1 2 ? -0.783 1.964 -15.595 1.00 0.00 2 LEU A CA 3
ATOM 1904 C C . LEU A 1 2 ? -0.400 0.492 -15.446 1.00 0.00 2 LEU A C 3
ATOM 1905 O O . LEU A 1 2 ? -0.508 -0.077 -14.355 1.00 0.00 2 LEU A O 3
ATOM 1921 N N . GLY A 1 3 ? 0.051 -0.114 -16.552 1.00 0.00 3 GLY A N 3
ATOM 1922 C CA . GLY A 1 3 ? 0.457 -1.521 -16.552 1.00 0.00 3 GLY A CA 3
ATOM 1923 C C . GLY A 1 3 ? -0.756 -2.439 -16.467 1.00 0.00 3 GLY A C 3
ATOM 1924 O O . GLY A 1 3 ? -1.884 -2.021 -16.746 1.00 0.00 3 GLY A O 3
ATOM 1928 N N . PHE A 1 4 ? -0.515 -3.696 -16.074 1.00 0.00 4 PHE A N 3
ATOM 1929 C CA . PHE A 1 4 ? -1.589 -4.686 -15.941 1.00 0.00 4 PHE A CA 3
ATOM 1930 C C . PHE A 1 4 ? -1.766 -5.097 -14.484 1.00 0.00 4 PHE A C 3
ATOM 1931 O O . PHE A 1 4 ? -0.801 -5.496 -13.821 1.00 0.00 4 PHE A O 3
ATOM 1948 N N . ALA A 1 5 ? -3.007 -5.001 -13.993 1.00 0.00 5 ALA A N 3
ATOM 1949 C CA . ALA A 1 5 ? -3.321 -5.366 -12.612 1.00 0.00 5 ALA A CA 3
ATOM 1950 C C . ALA A 1 5 ? -3.172 -6.869 -12.401 1.00 0.00 5 ALA A C 3
ATOM 1951 O O . ALA A 1 5 ? -3.562 -7.666 -13.259 1.00 0.00 5 ALA A O 3
ATOM 1958 N N . LEU A 1 6 ? -2.613 -7.248 -11.246 1.00 0.00 6 LEU A N 3
ATOM 1959 C CA . LEU A 1 6 ? -2.419 -8.660 -10.906 1.00 0.00 6 LEU A CA 3
ATOM 1960 C C . LEU A 1 6 ? -2.040 -8.817 -9.436 1.00 0.00 6 LEU A C 3
ATOM 1961 O O . LEU A 1 6 ? -2.772 -9.443 -8.662 1.00 0.00 6 LEU A O 3
ATOM 1977 N N . ALA A 1 7 ? -0.887 -8.246 -9.060 1.00 0.00 7 ALA A N 3
ATOM 1978 C CA . ALA A 1 7 ? -0.404 -8.325 -7.682 1.00 0.00 7 ALA A CA 3
ATOM 1979 C C . ALA A 1 7 ? -0.744 -7.051 -6.915 1.00 0.00 7 ALA A C 3
ATOM 1980 O O . ALA A 1 7 ? -0.202 -5.980 -7.203 1.00 0.00 7 ALA A O 3
ATOM 1987 N N . LYS A 1 8 ? -1.645 -7.182 -5.938 1.00 0.00 8 LYS A N 3
ATOM 1988 C CA . LYS A 1 8 ? -2.070 -6.047 -5.116 1.00 0.00 8 LYS A CA 3
ATOM 1989 C C . LYS A 1 8 ? -2.729 -6.532 -3.827 1.00 0.00 8 LYS A C 3
ATOM 1990 O O . LYS A 1 8 ? -3.124 -7.699 -3.727 1.00 0.00 8 LYS A O 3
ATOM 2009 N N . ILE A 1 9 ? -2.856 -5.626 -2.850 1.00 0.00 9 ILE A N 3
ATOM 2010 C CA . ILE A 1 9 ? -3.486 -5.961 -1.568 1.00 0.00 9 ILE A CA 3
ATOM 2011 C C . ILE A 1 9 ? -5.003 -6.124 -1.742 1.00 0.00 9 ILE A C 3
ATOM 2012 O O . ILE A 1 9 ? -5.519 -6.032 -2.861 1.00 0.00 9 ILE A O 3
ATOM 2028 N N . ASP A 1 10 ? -5.710 -6.354 -0.625 1.00 0.00 10 ASP A N 3
ATOM 2029 C CA . ASP A 1 10 ? -7.159 -6.515 -0.651 1.00 0.00 10 ASP A CA 3
ATOM 2030 C C . ASP A 1 10 ? -7.846 -5.184 -1.046 1.00 0.00 10 ASP A C 3
ATOM 2031 O O . ASP A 1 10 ? -7.265 -4.113 -0.847 1.00 0.00 10 ASP A O 3
ATOM 2040 N N . PRO A 1 11 ? -9.048 -5.227 -1.663 1.00 0.00 11 PRO A N 3
ATOM 2041 C CA . PRO A 1 11 ? -9.755 -3.985 -2.147 1.00 0.00 11 PRO A CA 3
ATOM 2042 C C . PRO A 1 11 ? -10.153 -3.039 -1.015 1.00 0.00 11 PRO A C 3
ATOM 2043 O O . PRO A 1 11 ? -10.201 -1.820 -1.210 1.00 0.00 11 PRO A O 3
ATOM 2054 N N . GLU A 1 12 ? -10.461 -3.605 0.158 1.00 0.00 12 GLU A N 3
ATOM 2055 C CA . GLU A 1 12 ? -10.888 -2.799 1.308 1.00 0.00 12 GLU A CA 3
ATOM 2056 C C . GLU A 1 12 ? -9.797 -1.834 1.765 1.00 0.00 12 GLU A C 3
ATOM 2057 O O . GLU A 1 12 ? -10.097 -0.705 2.194 1.00 0.00 12 GLU A O 3
ATOM 2069 N N . LEU A 1 13 ? -8.534 -2.254 1.638 1.00 0.00 13 LEU A N 3
ATOM 2070 C CA . LEU A 1 13 ? -7.409 -1.383 2.018 1.00 0.00 13 LEU A CA 3
ATOM 2071 C C . LEU A 1 13 ? -7.069 -0.385 0.913 1.00 0.00 13 LEU A C 3
ATOM 2072 O O . LEU A 1 13 ? -6.358 0.584 1.167 1.00 0.00 13 LEU A O 3
ATOM 2088 N N . LYS A 1 14 ? -7.570 -0.621 -0.322 1.00 0.00 14 LYS A N 3
ATOM 2089 C CA . LYS A 1 14 ? -7.288 0.307 -1.410 1.00 0.00 14 LYS A CA 3
ATOM 2090 C C . LYS A 1 14 ? -7.853 1.666 -1.077 1.00 0.00 14 LYS A C 3
ATOM 2091 O O . LYS A 1 14 ? -7.148 2.656 -1.126 1.00 0.00 14 LYS A O 3
ATOM 2110 N N . GLN A 1 15 ? -9.103 1.684 -0.640 1.00 0.00 15 GLN A N 3
ATOM 2111 C CA . GLN A 1 15 ? -9.747 2.915 -0.197 1.00 0.00 15 GLN A CA 3
ATOM 2112 C C . GLN A 1 15 ? -9.175 3.382 1.147 1.00 0.00 15 GLN A C 3
ATOM 2113 O O . GLN A 1 15 ? -9.001 4.586 1.381 1.00 0.00 15 GLN A O 3
ATOM 2127 N N . CYS A 1 16 ? -8.932 2.413 2.041 1.00 0.00 16 CYS A N 3
ATOM 2128 C CA . CYS A 1 16 ? -8.450 2.700 3.397 1.00 0.00 16 CYS A CA 3
ATOM 2129 C C . CYS A 1 16 ? -7.062 3.378 3.386 1.00 0.00 16 CYS A C 3
ATOM 2130 O O . CYS A 1 16 ? -6.922 4.534 3.798 1.00 0.00 16 CYS A O 3
ATOM 2137 N N . LYS A 1 17 ? -6.049 2.637 2.937 1.00 0.00 17 LYS A N 3
ATOM 2138 C CA . LYS A 1 17 ? -4.662 3.126 2.893 1.00 0.00 17 LYS A CA 3
ATOM 2139 C C . LYS A 1 17 ? -4.454 4.297 1.943 1.00 0.00 17 LYS A C 3
ATOM 2140 O O . LYS A 1 17 ? -3.663 5.190 2.252 1.00 0.00 17 LYS A O 3
ATOM 2159 N N . HIS A 1 18 ? -5.102 4.275 0.766 1.00 0.00 18 HIS A N 3
ATOM 2160 C CA . HIS A 1 18 ? -4.887 5.351 -0.209 1.00 0.00 18 HIS A CA 3
ATOM 2161 C C . HIS A 1 18 ? -5.293 6.684 0.385 1.00 0.00 18 HIS A C 3
ATOM 2162 O O . HIS A 1 18 ? -4.563 7.658 0.269 1.00 0.00 18 HIS A O 3
ATOM 2176 N N . GLN A 1 19 ? -6.460 6.720 1.033 1.00 0.00 19 GLN A N 3
ATOM 2177 C CA . GLN A 1 19 ? -6.953 7.960 1.632 1.00 0.00 19 GLN A CA 3
ATOM 2178 C C . GLN A 1 19 ? -6.044 8.462 2.758 1.00 0.00 19 GLN A C 3
ATOM 2179 O O . GLN A 1 19 ? -5.778 9.666 2.850 1.00 0.00 19 GLN A O 3
ATOM 2193 N N . CYS A 1 20 ? -5.595 7.544 3.632 1.00 0.00 20 CYS A N 3
ATOM 2194 C CA . CYS A 1 20 ? -4.749 7.923 4.769 1.00 0.00 20 CYS A CA 3
ATOM 2195 C C . CYS A 1 20 ? -3.341 8.307 4.344 1.00 0.00 20 CYS A C 3
ATOM 2196 O O . CYS A 1 20 ? -2.775 9.289 4.837 1.00 0.00 20 CYS A O 3
ATOM 2203 N N . LYS A 1 21 ? -2.782 7.516 3.443 1.00 0.00 21 LYS A N 3
ATOM 2204 C CA . LYS A 1 21 ? -1.434 7.730 2.941 1.00 0.00 21 LYS A CA 3
ATOM 2205 C C . LYS A 1 21 ? -1.360 8.972 2.042 1.00 0.00 21 LYS A C 3
ATOM 2206 O O . LYS A 1 21 ? -0.394 9.739 2.107 1.00 0.00 21 LYS A O 3
ATOM 2225 N N . VAL A 1 22 ? -2.383 9.151 1.201 1.00 0.00 22 VAL A N 3
ATOM 2226 C CA . VAL A 1 22 ? -2.435 10.299 0.270 1.00 0.00 22 VAL A CA 3
ATOM 2227 C C . VAL A 1 22 ? -2.628 11.630 1.025 1.00 0.00 22 VAL A C 3
ATOM 2228 O O . VAL A 1 22 ? -2.127 12.669 0.588 1.00 0.00 22 VAL A O 3
ATOM 2241 N N . GLN A 1 23 ? -3.408 11.596 2.121 1.00 0.00 23 GLN A N 3
ATOM 2242 C CA . GLN A 1 23 ? -3.724 12.817 2.896 1.00 0.00 23 GLN A CA 3
ATOM 2243 C C . GLN A 1 23 ? -2.483 13.701 3.085 1.00 0.00 23 GLN A C 3
ATOM 2244 O O . GLN A 1 23 ? -1.422 13.226 3.499 1.00 0.00 23 GLN A O 3
ATOM 2258 N N . ARG A 1 24 ? -2.633 14.984 2.734 1.00 0.00 24 ARG A N 3
ATOM 2259 C CA . ARG A 1 24 ? -1.535 15.947 2.812 1.00 0.00 24 ARG A CA 3
ATOM 2260 C C . ARG A 1 24 ? -1.251 16.342 4.259 1.00 0.00 24 ARG A C 3
ATOM 2261 O O . ARG A 1 24 ? -2.151 16.786 4.978 1.00 0.00 24 ARG A O 3
ATOM 2282 N N . GLN A 1 25 ? 0.017 16.216 4.662 1.00 0.00 25 GLN A N 3
ATOM 2283 C CA . GLN A 1 25 ? 0.447 16.598 6.010 1.00 0.00 25 GLN A CA 3
ATOM 2284 C C . GLN A 1 25 ? -0.475 15.995 7.091 1.00 0.00 25 GLN A C 3
ATOM 2285 O O . GLN A 1 25 ? -0.917 16.693 8.020 1.00 0.00 25 GLN A O 3
ATOM 2299 N N . TYR A 1 26 ? -0.738 14.689 6.970 1.00 0.00 26 TYR A N 3
ATOM 2300 C CA . TYR A 1 26 ? -1.583 13.983 7.937 1.00 0.00 26 TYR A CA 3
ATOM 2301 C C . TYR A 1 26 ? -0.799 13.757 9.229 1.00 0.00 26 TYR A C 3
ATOM 2302 O O . TYR A 1 26 ? 0.405 13.477 9.184 1.00 0.00 26 TYR A O 3
ATOM 2320 N N . ASP A 1 27 ? -1.474 13.909 10.378 1.00 0.00 27 ASP A N 3
ATOM 2321 C CA . ASP A 1 27 ? -0.810 13.750 11.676 1.00 0.00 27 ASP A CA 3
ATOM 2322 C C . ASP A 1 27 ? -0.163 12.379 11.780 1.00 0.00 27 ASP A C 3
ATOM 2323 O O . ASP A 1 27 ? -0.695 11.388 11.268 1.00 0.00 27 ASP A O 3
ATOM 2332 N N . GLU A 1 28 ? 1.014 12.345 12.399 1.00 0.00 28 GLU A N 3
ATOM 2333 C CA . GLU A 1 28 ? 1.791 11.117 12.529 1.00 0.00 28 GLU A CA 3
ATOM 2334 C C . GLU A 1 28 ? 1.039 10.077 13.325 1.00 0.00 28 GLU A C 3
ATOM 2335 O O . GLU A 1 28 ? 0.973 8.906 12.930 1.00 0.00 28 GLU A O 3
ATOM 2347 N N . GLN A 1 29 ? 0.453 10.514 14.429 1.00 0.00 29 GLN A N 3
ATOM 2348 C CA . GLN A 1 29 ? -0.333 9.631 15.282 1.00 0.00 29 GLN A CA 3
ATOM 2349 C C . GLN A 1 29 ? -1.564 9.114 14.532 1.00 0.00 29 GLN A C 3
ATOM 2350 O O . GLN A 1 29 ? -1.991 7.970 14.733 1.00 0.00 29 GLN A O 3
ATOM 2364 N N . GLN A 1 30 ? -2.109 9.961 13.646 1.00 0.00 30 GLN A N 3
ATOM 2365 C CA . GLN A 1 30 ? -3.276 9.581 12.841 1.00 0.00 30 GLN A CA 3
ATOM 2366 C C . GLN A 1 30 ? -2.913 8.540 11.791 1.00 0.00 30 GLN A C 3
ATOM 2367 O O . GLN A 1 30 ? -3.695 7.620 11.522 1.00 0.00 30 GLN A O 3
ATOM 2381 N N . LYS A 1 31 ? -1.729 8.699 11.192 1.00 0.00 31 LYS A N 3
ATOM 2382 C CA . LYS A 1 31 ? -1.264 7.782 10.154 1.00 0.00 31 LYS A CA 3
ATOM 2383 C C . LYS A 1 31 ? -1.123 6.367 10.697 1.00 0.00 31 LYS A C 3
ATOM 2384 O O . LYS A 1 31 ? -1.517 5.401 10.036 1.00 0.00 31 LYS A O 3
ATOM 2403 N N . GLU A 1 32 ? -0.569 6.251 11.910 1.00 0.00 32 GLU A N 3
ATOM 2404 C CA . GLU A 1 32 ? -0.391 4.946 12.546 1.00 0.00 32 GLU A CA 3
ATOM 2405 C C . GLU A 1 32 ? -1.735 4.302 12.856 1.00 0.00 32 GLU A C 3
ATOM 2406 O O . GLU A 1 32 ? -1.907 3.090 12.682 1.00 0.00 32 GLU A O 3
ATOM 2418 N N . GLN A 1 33 ? -2.680 5.118 13.339 1.00 0.00 33 GLN A N 3
ATOM 2419 C CA . GLN A 1 33 ? -4.008 4.626 13.703 1.00 0.00 33 GLN A CA 3
ATOM 2420 C C . GLN A 1 33 ? -4.782 4.121 12.489 1.00 0.00 33 GLN A C 3
ATOM 2421 O O . GLN A 1 33 ? -5.453 3.086 12.566 1.00 0.00 33 GLN A O 3
ATOM 2435 N N . CYS A 1 34 ? -4.697 4.861 11.367 1.00 0.00 34 CYS A N 3
ATOM 2436 C CA . CYS A 1 34 ? -5.417 4.470 10.151 1.00 0.00 34 CYS A CA 3
ATOM 2437 C C . CYS A 1 34 ? -4.927 3.129 9.640 1.00 0.00 34 CYS A C 3
ATOM 2438 O O . CYS A 1 34 ? -5.724 2.237 9.381 1.00 0.00 34 CYS A O 3
ATOM 2445 N N . VAL A 1 35 ? -3.602 2.992 9.514 1.00 0.00 35 VAL A N 3
ATOM 2446 C CA . VAL A 1 35 ? -2.999 1.752 9.053 1.00 0.00 35 VAL A CA 3
ATOM 2447 C C . VAL A 1 35 ? -3.397 0.630 9.997 1.00 0.00 35 VAL A C 3
ATOM 2448 O O . VAL A 1 35 ? -3.653 -0.455 9.554 1.00 0.00 35 VAL A O 3
ATOM 2461 N N . LYS A 1 36 ? -3.425 0.910 11.304 1.00 0.00 36 LYS A N 3
ATOM 2462 C CA . LYS A 1 36 ? -3.787 -0.113 12.275 1.00 0.00 36 LYS A CA 3
ATOM 2463 C C . LYS A 1 36 ? -5.197 -0.644 11.969 1.00 0.00 36 LYS A C 3
ATOM 2464 O O . LYS A 1 36 ? -5.409 -1.853 11.940 1.00 0.00 36 LYS A O 3
ATOM 2483 N N . GLU A 1 37 ? -6.148 0.274 11.724 1.00 0.00 37 GLU A N 3
ATOM 2484 C CA . GLU A 1 37 ? -7.539 -0.119 11.410 1.00 0.00 37 GLU A CA 3
ATOM 2485 C C . GLU A 1 37 ? -7.657 -0.783 10.028 1.00 0.00 37 GLU A C 3
ATOM 2486 O O . GLU A 1 37 ? -8.368 -1.783 9.865 1.00 0.00 37 GLU A O 3
ATOM 2498 N N . CYS A 1 38 ? -6.961 -0.212 9.038 1.00 0.00 38 CYS A N 3
ATOM 2499 C CA . CYS A 1 38 ? -6.991 -0.725 7.661 1.00 0.00 38 CYS A CA 3
ATOM 2500 C C . CYS A 1 38 ? -6.349 -2.118 7.618 1.00 0.00 38 CYS A C 3
ATOM 2501 O O . CYS A 1 38 ? -6.882 -3.073 7.016 1.00 0.00 38 CYS A O 3
ATOM 2508 N N . GLU A 1 39 ? -5.217 -2.215 8.299 1.00 0.00 39 GLU A N 3
ATOM 2509 C CA . GLU A 1 39 ? -4.459 -3.427 8.408 1.00 0.00 39 GLU A CA 3
ATOM 2510 C C . GLU A 1 39 ? -5.259 -4.471 9.172 1.00 0.00 39 GLU A C 3
ATOM 2511 O O . GLU A 1 39 ? -5.164 -5.639 8.876 1.00 0.00 39 GLU A O 3
ATOM 2523 N N . LYS A 1 40 ? -6.055 -4.021 10.173 1.00 0.00 40 LYS A N 3
ATOM 2524 C CA . LYS A 1 40 ? -6.888 -4.933 10.966 1.00 0.00 40 LYS A CA 3
ATOM 2525 C C . LYS A 1 40 ? -7.870 -5.672 10.076 1.00 0.00 40 LYS A C 3
ATOM 2526 O O . LYS A 1 40 ? -8.093 -6.865 10.269 1.00 0.00 40 LYS A O 3
ATOM 2545 N N . TYR A 1 41 ? -8.446 -4.965 9.080 1.00 0.00 41 TYR A N 3
ATOM 2546 C CA . TYR A 1 41 ? -9.379 -5.618 8.149 1.00 0.00 41 TYR A CA 3
ATOM 2547 C C . TYR A 1 41 ? -8.650 -6.742 7.420 1.00 0.00 41 TYR A C 3
ATOM 2548 O O . TYR A 1 41 ? -9.144 -7.875 7.337 1.00 0.00 41 TYR A O 3
ATOM 2566 N N . TYR A 1 42 ? -7.429 -6.435 6.970 1.00 0.00 42 TYR A N 3
ATOM 2567 C CA . TYR A 1 42 ? -6.566 -7.426 6.323 1.00 0.00 42 TYR A CA 3
ATOM 2568 C C . TYR A 1 42 ? -6.258 -8.586 7.301 1.00 0.00 42 TYR A C 3
ATOM 2569 O O . TYR A 1 42 ? -6.302 -9.761 6.929 1.00 0.00 42 TYR A O 3
ATOM 2587 N N . LYS A 1 43 ? -5.882 -8.214 8.519 1.00 0.00 43 LYS A N 3
ATOM 2588 C CA . LYS A 1 43 ? -5.479 -9.157 9.554 1.00 0.00 43 LYS A CA 3
ATOM 2589 C C . LYS A 1 43 ? -6.600 -10.118 9.903 1.00 0.00 43 LYS A C 3
ATOM 2590 O O . LYS A 1 43 ? -6.364 -11.314 10.095 1.00 0.00 43 LYS A O 3
ATOM 2609 N N . GLU A 1 44 ? -7.813 -9.591 9.974 1.00 0.00 44 GLU A N 3
ATOM 2610 C CA . GLU A 1 44 ? -8.987 -10.389 10.298 1.00 0.00 44 GLU A CA 3
ATOM 2611 C C . GLU A 1 44 ? -9.181 -11.498 9.251 1.00 0.00 44 GLU A C 3
ATOM 2612 O O . GLU A 1 44 ? -9.472 -12.647 9.598 1.00 0.00 44 GLU A O 3
ATOM 2624 N N . LYS A 1 45 ? -9.029 -11.132 7.973 1.00 0.00 45 LYS A N 3
ATOM 2625 C CA . LYS A 1 45 ? -9.197 -12.083 6.870 1.00 0.00 45 LYS A CA 3
ATOM 2626 C C . LYS A 1 45 ? -8.160 -13.210 6.935 1.00 0.00 45 LYS A C 3
ATOM 2627 O O . LYS A 1 45 ? -8.448 -14.345 6.556 1.00 0.00 45 LYS A O 3
ATOM 2646 N N . LYS A 1 46 ? -6.929 -12.861 7.345 1.00 0.00 46 LYS A N 3
ATOM 2647 C CA . LYS A 1 46 ? -5.803 -13.820 7.381 1.00 0.00 46 LYS A CA 3
ATOM 2648 C C . LYS A 1 46 ? -5.403 -14.238 5.952 1.00 0.00 46 LYS A C 3
ATOM 2649 O O . LYS A 1 46 ? -5.045 -15.398 5.699 1.00 0.00 46 LYS A O 3
ATOM 2668 N N . GLY A 1 47 ? -5.454 -13.269 5.026 1.00 0.00 47 GLY A N 3
ATOM 2669 C CA . GLY A 1 47 ? -5.093 -13.507 3.625 1.00 0.00 47 GLY A CA 3
ATOM 2670 C C . GLY A 1 47 ? -3.587 -13.353 3.407 1.00 0.00 47 GLY A C 3
ATOM 2671 O O . GLY A 1 47 ? -2.835 -13.110 4.355 1.00 0.00 47 GLY A O 3
ATOM 2675 N N . ARG A 1 48 ? -3.157 -13.499 2.144 1.00 0.00 48 ARG A N 3
ATOM 2676 C CA . ARG A 1 48 ? -1.739 -13.378 1.786 1.00 0.00 48 ARG A CA 3
ATOM 2677 C C . ARG A 1 48 ? -1.396 -11.944 1.385 1.00 0.00 48 ARG A C 3
ATOM 2678 O O . ARG A 1 48 ? -2.230 -11.234 0.814 1.00 0.00 48 ARG A O 3
ATOM 2699 N N . GLU A 1 49 ? -0.171 -11.513 1.726 1.00 0.00 49 GLU A N 3
ATOM 2700 C CA . GLU A 1 49 ? 0.276 -10.145 1.442 1.00 0.00 49 GLU A CA 3
ATOM 2701 C C . GLU A 1 49 ? 0.825 -10.017 0.023 1.00 0.00 49 GLU A C 3
ATOM 2702 O O . GLU A 1 49 ? 1.738 -10.750 -0.369 1.00 0.00 49 GLU A O 3
ATOM 2714 N N . ARG A 1 50 ? 0.281 -9.052 -0.728 1.00 0.00 50 ARG A N 3
ATOM 2715 C CA . ARG A 1 50 ? 0.731 -8.782 -2.094 1.00 0.00 50 ARG A CA 3
ATOM 2716 C C . ARG A 1 50 ? 0.840 -7.277 -2.328 1.00 0.00 50 ARG A C 3
ATOM 2717 O O . ARG A 1 50 ? 0.025 -6.504 -1.814 1.00 0.00 50 ARG A O 3
ATOM 2738 N N . GLU A 1 51 ? 1.847 -6.866 -3.110 1.00 0.00 51 GLU A N 3
ATOM 2739 C CA . GLU A 1 51 ? 2.052 -5.444 -3.415 1.00 0.00 51 GLU A CA 3
ATOM 2740 C C . GLU A 1 51 ? 2.873 -5.258 -4.689 1.00 0.00 51 GLU A C 3
ATOM 2741 O O . GLU A 1 51 ? 3.686 -6.117 -5.046 1.00 0.00 51 GLU A O 3
ATOM 2753 N N . HIS A 1 52 ? 2.665 -4.118 -5.356 1.00 0.00 52 HIS A N 3
ATOM 2754 C CA . HIS A 1 52 ? 3.395 -3.790 -6.581 1.00 0.00 52 HIS A CA 3
ATOM 2755 C C . HIS A 1 52 ? 3.323 -2.290 -6.864 1.00 0.00 52 HIS A C 3
ATOM 2756 O O . HIS A 1 52 ? 4.345 -1.651 -7.137 1.00 0.00 52 HIS A O 3
ATOM 2770 N N . GLU A 1 53 ? 2.107 -1.738 -6.786 1.00 0.00 53 GLU A N 3
ATOM 2771 C CA . GLU A 1 53 ? 1.884 -0.310 -7.022 1.00 0.00 53 GLU A CA 3
ATOM 2772 C C . GLU A 1 53 ? 0.905 0.258 -5.991 1.00 0.00 53 GLU A C 3
ATOM 2773 O O . GLU A 1 53 ? -0.132 -0.352 -5.708 1.00 0.00 53 GLU A O 3
ATOM 2785 N N . HIS A 1 54 ? 1.258 1.413 -5.419 1.00 0.00 54 HIS A N 3
ATOM 2786 C CA . HIS A 1 54 ? 0.432 2.059 -4.396 1.00 0.00 54 HIS A CA 3
ATOM 2787 C C . HIS A 1 54 ? 0.696 3.567 -4.362 1.00 0.00 54 HIS A C 3
ATOM 2788 O O . HIS A 1 54 ? 1.822 4.011 -4.612 1.00 0.00 54 HIS A O 3
ATOM 2802 N N . ARG A 1 55 ? -0.346 4.347 -4.031 1.00 0.00 55 ARG A N 3
ATOM 2803 C CA . ARG A 1 55 ? -0.215 5.804 -3.942 1.00 0.00 55 ARG A CA 3
ATOM 2804 C C . ARG A 1 55 ? 0.777 6.173 -2.848 1.00 0.00 55 ARG A C 3
ATOM 2805 O O . ARG A 1 55 ? 0.828 5.519 -1.807 1.00 0.00 55 ARG A O 3
ATOM 2826 N N . ASP A 1 56 ? 1.570 7.221 -3.093 1.00 0.00 56 ASP A N 3
ATOM 2827 C CA . ASP A 1 56 ? 2.567 7.674 -2.123 1.00 0.00 56 ASP A CA 3
ATOM 2828 C C . ASP A 1 56 ? 2.048 8.874 -1.334 1.00 0.00 56 ASP A C 3
ATOM 2829 O O . ASP A 1 56 ? 1.433 9.736 -1.941 1.00 0.00 56 ASP A O 3
ATOM 2839 N N . GLY A 1 1 ? -15.765 -14.909 6.734 1.00 0.00 1 GLY A N 4
ATOM 2840 C CA . GLY A 1 1 ? -16.768 -15.509 5.810 1.00 0.00 1 GLY A CA 4
ATOM 2841 C C . GLY A 1 1 ? -16.069 -16.481 4.867 1.00 0.00 1 GLY A C 4
ATOM 2842 O O . GLY A 1 1 ? -15.346 -17.379 5.310 1.00 0.00 1 GLY A O 4
ATOM 2848 N N . LEU A 1 2 ? -16.288 -16.289 3.563 1.00 0.00 2 LEU A N 4
ATOM 2849 C CA . LEU A 1 2 ? -15.676 -17.138 2.540 1.00 0.00 2 LEU A CA 4
ATOM 2850 C C . LEU A 1 2 ? -14.192 -16.817 2.396 1.00 0.00 2 LEU A C 4
ATOM 2851 O O . LEU A 1 2 ? -13.773 -15.677 2.623 1.00 0.00 2 LEU A O 4
ATOM 2867 N N . GLY A 1 3 ? -13.401 -17.832 2.024 1.00 0.00 3 GLY A N 4
ATOM 2868 C CA . GLY A 1 3 ? -11.957 -17.660 1.857 1.00 0.00 3 GLY A CA 4
ATOM 2869 C C . GLY A 1 3 ? -11.654 -16.658 0.748 1.00 0.00 3 GLY A C 4
ATOM 2870 O O . GLY A 1 3 ? -12.423 -16.529 -0.209 1.00 0.00 3 GLY A O 4
ATOM 2874 N N . PHE A 1 4 ? -10.537 -15.936 0.897 1.00 0.00 4 PHE A N 4
ATOM 2875 C CA . PHE A 1 4 ? -10.134 -14.922 -0.081 1.00 0.00 4 PHE A CA 4
ATOM 2876 C C . PHE A 1 4 ? -8.860 -15.360 -0.816 1.00 0.00 4 PHE A C 4
ATOM 2877 O O . PHE A 1 4 ? -7.839 -15.659 -0.189 1.00 0.00 4 PHE A O 4
ATOM 2894 N N . ALA A 1 5 ? -8.939 -15.385 -2.149 1.00 0.00 5 ALA A N 4
ATOM 2895 C CA . ALA A 1 5 ? -7.806 -15.772 -2.991 1.00 0.00 5 ALA A CA 4
ATOM 2896 C C . ALA A 1 5 ? -7.061 -14.540 -3.501 1.00 0.00 5 ALA A C 4
ATOM 2897 O O . ALA A 1 5 ? -7.465 -13.407 -3.238 1.00 0.00 5 ALA A O 4
ATOM 2904 N N . LEU A 1 6 ? -5.964 -14.776 -4.239 1.00 0.00 6 LEU A N 4
ATOM 2905 C CA . LEU A 1 6 ? -5.133 -13.691 -4.813 1.00 0.00 6 LEU A CA 4
ATOM 2906 C C . LEU A 1 6 ? -4.291 -13.003 -3.742 1.00 0.00 6 LEU A C 4
ATOM 2907 O O . LEU A 1 6 ? -4.820 -12.491 -2.751 1.00 0.00 6 LEU A O 4
ATOM 2923 N N . ALA A 1 7 ? -2.974 -12.995 -3.960 1.00 0.00 7 ALA A N 4
ATOM 2924 C CA . ALA A 1 7 ? -2.025 -12.373 -3.036 1.00 0.00 7 ALA A CA 4
ATOM 2925 C C . ALA A 1 7 ? -2.278 -10.869 -2.905 1.00 0.00 7 ALA A C 4
ATOM 2926 O O . ALA A 1 7 ? -2.138 -10.304 -1.818 1.00 0.00 7 ALA A O 4
ATOM 2933 N N . LYS A 1 8 ? -2.616 -10.226 -4.029 1.00 0.00 8 LYS A N 4
ATOM 2934 C CA . LYS A 1 8 ? -2.851 -8.774 -4.060 1.00 0.00 8 LYS A CA 4
ATOM 2935 C C . LYS A 1 8 ? -3.858 -8.355 -2.984 1.00 0.00 8 LYS A C 4
ATOM 2936 O O . LYS A 1 8 ? -4.882 -9.014 -2.786 1.00 0.00 8 LYS A O 4
ATOM 2955 N N . ILE A 1 9 ? -3.547 -7.248 -2.291 1.00 0.00 9 ILE A N 4
ATOM 2956 C CA . ILE A 1 9 ? -4.417 -6.726 -1.223 1.00 0.00 9 ILE A CA 4
ATOM 2957 C C . ILE A 1 9 ? -5.848 -6.565 -1.716 1.00 0.00 9 ILE A C 4
ATOM 2958 O O . ILE A 1 9 ? -6.100 -6.561 -2.926 1.00 0.00 9 ILE A O 4
ATOM 2974 N N . ASP A 1 10 ? -6.778 -6.421 -0.769 1.00 0.00 10 ASP A N 4
ATOM 2975 C CA . ASP A 1 10 ? -8.190 -6.245 -1.094 1.00 0.00 10 ASP A CA 4
ATOM 2976 C C . ASP A 1 10 ? -8.432 -4.852 -1.721 1.00 0.00 10 ASP A C 4
ATOM 2977 O O . ASP A 1 10 ? -7.717 -3.906 -1.397 1.00 0.00 10 ASP A O 4
ATOM 2986 N N . PRO A 1 11 ? -9.434 -4.697 -2.612 1.00 0.00 11 PRO A N 4
ATOM 2987 C CA . PRO A 1 11 ? -9.727 -3.370 -3.270 1.00 0.00 11 PRO A CA 4
ATOM 2988 C C . PRO A 1 11 ? -10.161 -2.317 -2.248 1.00 0.00 11 PRO A C 4
ATOM 2989 O O . PRO A 1 11 ? -9.968 -1.117 -2.459 1.00 0.00 11 PRO A O 4
ATOM 3000 N N . GLU A 1 12 ? -10.753 -2.786 -1.145 1.00 0.00 12 GLU A N 4
ATOM 3001 C CA . GLU A 1 12 ? -11.229 -1.906 -0.084 1.00 0.00 12 GLU A CA 4
ATOM 3002 C C . GLU A 1 12 ? -10.082 -1.096 0.532 1.00 0.00 12 GLU A C 4
ATOM 3003 O O . GLU A 1 12 ? -10.289 0.034 0.992 1.00 0.00 12 GLU A O 4
ATOM 3015 N N . LEU A 1 13 ? -8.873 -1.680 0.535 1.00 0.00 13 LEU A N 4
ATOM 3016 C CA . LEU A 1 13 ? -7.696 -0.994 1.100 1.00 0.00 13 LEU A CA 4
ATOM 3017 C C . LEU A 1 13 ? -7.183 0.106 0.188 1.00 0.00 13 LEU A C 4
ATOM 3018 O O . LEU A 1 13 ? -6.459 0.983 0.645 1.00 0.00 13 LEU A O 4
ATOM 3034 N N . LYS A 1 14 ? -7.546 0.062 -1.107 1.00 0.00 14 LYS A N 4
ATOM 3035 C CA . LYS A 1 14 ? -7.092 1.098 -2.033 1.00 0.00 14 LYS A CA 4
ATOM 3036 C C . LYS A 1 14 ? -7.602 2.446 -1.556 1.00 0.00 14 LYS A C 4
ATOM 3037 O O . LYS A 1 14 ? -6.838 3.400 -1.438 1.00 0.00 14 LYS A O 4
ATOM 3056 N N . GLN A 1 15 ? -8.871 2.468 -1.175 1.00 0.00 15 GLN A N 4
ATOM 3057 C CA . GLN A 1 15 ? -9.493 3.638 -0.589 1.00 0.00 15 GLN A CA 4
ATOM 3058 C C . GLN A 1 15 ? -8.979 3.889 0.835 1.00 0.00 15 GLN A C 4
ATOM 3059 O O . GLN A 1 15 ? -8.847 5.033 1.260 1.00 0.00 15 GLN A O 4
ATOM 3073 N N . CYS A 1 16 ? -8.786 2.798 1.593 1.00 0.00 16 CYS A N 4
ATOM 3074 C CA . CYS A 1 16 ? -8.400 2.891 3.011 1.00 0.00 16 CYS A CA 4
ATOM 3075 C C . CYS A 1 16 ? -7.002 3.519 3.190 1.00 0.00 16 CYS A C 4
ATOM 3076 O O . CYS A 1 16 ? -6.847 4.499 3.923 1.00 0.00 16 CYS A O 4
ATOM 3083 N N . LYS A 1 17 ? -5.999 2.955 2.504 1.00 0.00 17 LYS A N 4
ATOM 3084 C CA . LYS A 1 17 ? -4.615 3.460 2.569 1.00 0.00 17 LYS A CA 4
ATOM 3085 C C . LYS A 1 17 ? -4.464 4.797 1.888 1.00 0.00 17 LYS A C 4
ATOM 3086 O O . LYS A 1 17 ? -3.717 5.660 2.366 1.00 0.00 17 LYS A O 4
ATOM 3105 N N . HIS A 1 18 ? -5.188 4.985 0.784 1.00 0.00 18 HIS A N 4
ATOM 3106 C CA . HIS A 1 18 ? -5.143 6.251 0.054 1.00 0.00 18 HIS A CA 4
ATOM 3107 C C . HIS A 1 18 ? -5.536 7.372 0.995 1.00 0.00 18 HIS A C 4
ATOM 3108 O O . HIS A 1 18 ? -4.882 8.403 1.044 1.00 0.00 18 HIS A O 4
ATOM 3122 N N . GLN A 1 19 ? -6.606 7.145 1.728 1.00 0.00 19 GLN A N 4
ATOM 3123 C CA . GLN A 1 19 ? -7.119 8.114 2.662 1.00 0.00 19 GLN A CA 4
ATOM 3124 C C . GLN A 1 19 ? -6.169 8.362 3.846 1.00 0.00 19 GLN A C 4
ATOM 3125 O O . GLN A 1 19 ? -6.020 9.510 4.275 1.00 0.00 19 GLN A O 4
ATOM 3139 N N . CYS A 1 20 ? -5.513 7.295 4.378 1.00 0.00 20 CYS A N 4
ATOM 3140 C CA . CYS A 1 20 ? -4.595 7.487 5.512 1.00 0.00 20 CYS A CA 4
ATOM 3141 C C . CYS A 1 20 ? -3.417 8.336 5.076 1.00 0.00 20 CYS A C 4
ATOM 3142 O O . CYS A 1 20 ? -3.094 9.346 5.695 1.00 0.00 20 CYS A O 4
ATOM 3149 N N . LYS A 1 21 ? -2.769 7.877 4.016 1.00 0.00 21 LYS A N 4
ATOM 3150 C CA . LYS A 1 21 ? -1.588 8.510 3.463 1.00 0.00 21 LYS A CA 4
ATOM 3151 C C . LYS A 1 21 ? -1.864 9.923 2.883 1.00 0.00 21 LYS A C 4
ATOM 3152 O O . LYS A 1 21 ? -1.077 10.851 3.097 1.00 0.00 21 LYS A O 4
ATOM 3171 N N . VAL A 1 22 ? -2.931 10.044 2.092 1.00 0.00 22 VAL A N 4
ATOM 3172 C CA . VAL A 1 22 ? -3.258 11.314 1.397 1.00 0.00 22 VAL A CA 4
ATOM 3173 C C . VAL A 1 22 ? -3.776 12.411 2.353 1.00 0.00 22 VAL A C 4
ATOM 3174 O O . VAL A 1 22 ? -3.558 13.598 2.096 1.00 0.00 22 VAL A O 4
ATOM 3187 N N . GLN A 1 23 ? -4.539 12.014 3.390 1.00 0.00 23 GLN A N 4
ATOM 3188 C CA . GLN A 1 23 ? -5.176 12.984 4.327 1.00 0.00 23 GLN A CA 4
ATOM 3189 C C . GLN A 1 23 ? -4.274 14.197 4.617 1.00 0.00 23 GLN A C 4
ATOM 3190 O O . GLN A 1 23 ? -3.083 14.053 4.902 1.00 0.00 23 GLN A O 4
ATOM 3204 N N . ARG A 1 24 ? -4.867 15.392 4.496 1.00 0.00 24 ARG A N 4
ATOM 3205 C CA . ARG A 1 24 ? -4.149 16.652 4.691 1.00 0.00 24 ARG A CA 4
ATOM 3206 C C . ARG A 1 24 ? -3.648 16.782 6.129 1.00 0.00 24 ARG A C 4
ATOM 3207 O O . ARG A 1 24 ? -4.396 16.547 7.083 1.00 0.00 24 ARG A O 4
ATOM 3228 N N . GLN A 1 25 ? -2.371 17.164 6.270 1.00 0.00 25 GLN A N 4
ATOM 3229 C CA . GLN A 1 25 ? -1.754 17.338 7.584 1.00 0.00 25 GLN A CA 4
ATOM 3230 C C . GLN A 1 25 ? -1.960 16.094 8.464 1.00 0.00 25 GLN A C 4
ATOM 3231 O O . GLN A 1 25 ? -2.233 16.201 9.672 1.00 0.00 25 GLN A O 4
ATOM 3245 N N . TYR A 1 26 ? -1.803 14.909 7.851 1.00 0.00 26 TYR A N 4
ATOM 3246 C CA . TYR A 1 26 ? -1.953 13.653 8.578 1.00 0.00 26 TYR A CA 4
ATOM 3247 C C . TYR A 1 26 ? -0.729 13.391 9.473 1.00 0.00 26 TYR A C 4
ATOM 3248 O O . TYR A 1 26 ? 0.375 13.130 8.992 1.00 0.00 26 TYR A O 4
ATOM 3266 N N . ASP A 1 27 ? -0.943 13.547 10.784 1.00 0.00 27 ASP A N 4
ATOM 3267 C CA . ASP A 1 27 ? 0.118 13.415 11.785 1.00 0.00 27 ASP A CA 4
ATOM 3268 C C . ASP A 1 27 ? 0.667 12.011 11.819 1.00 0.00 27 ASP A C 4
ATOM 3269 O O . ASP A 1 27 ? 0.018 11.083 11.357 1.00 0.00 27 ASP A O 4
ATOM 3278 N N . GLU A 1 28 ? 1.874 11.868 12.382 1.00 0.00 28 GLU A N 4
ATOM 3279 C CA . GLU A 1 28 ? 2.530 10.567 12.495 1.00 0.00 28 GLU A CA 4
ATOM 3280 C C . GLU A 1 28 ? 1.714 9.613 13.361 1.00 0.00 28 GLU A C 4
ATOM 3281 O O . GLU A 1 28 ? 1.592 8.425 13.051 1.00 0.00 28 GLU A O 4
ATOM 3293 N N . GLN A 1 29 ? 1.166 10.141 14.449 1.00 0.00 29 GLN A N 4
ATOM 3294 C CA . GLN A 1 29 ? 0.355 9.342 15.369 1.00 0.00 29 GLN A CA 4
ATOM 3295 C C . GLN A 1 29 ? -0.994 8.971 14.739 1.00 0.00 29 GLN A C 4
ATOM 3296 O O . GLN A 1 29 ? -1.452 7.826 14.855 1.00 0.00 29 GLN A O 4
ATOM 3310 N N . GLN A 1 30 ? -1.618 9.950 14.074 1.00 0.00 30 GLN A N 4
ATOM 3311 C CA . GLN A 1 30 ? -2.917 9.742 13.427 1.00 0.00 30 GLN A CA 4
ATOM 3312 C C . GLN A 1 30 ? -2.819 8.798 12.233 1.00 0.00 30 GLN A C 4
ATOM 3313 O O . GLN A 1 30 ? -3.716 7.975 12.014 1.00 0.00 30 GLN A O 4
ATOM 3327 N N . LYS A 1 31 ? -1.743 8.941 11.441 1.00 0.00 31 LYS A N 4
ATOM 3328 C CA . LYS A 1 31 ? -1.563 8.113 10.247 1.00 0.00 31 LYS A CA 4
ATOM 3329 C C . LYS A 1 31 ? -1.354 6.648 10.614 1.00 0.00 31 LYS A C 4
ATOM 3330 O O . LYS A 1 31 ? -1.890 5.755 9.949 1.00 0.00 31 LYS A O 4
ATOM 3349 N N . GLU A 1 32 ? -0.613 6.407 11.707 1.00 0.00 32 GLU A N 4
ATOM 3350 C CA . GLU A 1 32 ? -0.392 5.046 12.183 1.00 0.00 32 GLU A CA 4
ATOM 3351 C C . GLU A 1 32 ? -1.706 4.415 12.599 1.00 0.00 32 GLU A C 4
ATOM 3352 O O . GLU A 1 32 ? -1.959 3.251 12.298 1.00 0.00 32 GLU A O 4
ATOM 3364 N N . GLN A 1 33 ? -2.562 5.208 13.261 1.00 0.00 33 GLN A N 4
ATOM 3365 C CA . GLN A 1 33 ? -3.874 4.729 13.685 1.00 0.00 33 GLN A CA 4
ATOM 3366 C C . GLN A 1 33 ? -4.714 4.340 12.463 1.00 0.00 33 GLN A C 4
ATOM 3367 O O . GLN A 1 33 ? -5.393 3.308 12.473 1.00 0.00 33 GLN A O 4
ATOM 3381 N N . CYS A 1 34 ? -4.643 5.167 11.409 1.00 0.00 34 CYS A N 4
ATOM 3382 C CA . CYS A 1 34 ? -5.380 4.903 10.171 1.00 0.00 34 CYS A CA 4
ATOM 3383 C C . CYS A 1 34 ? -4.862 3.617 9.518 1.00 0.00 34 CYS A C 4
ATOM 3384 O O . CYS A 1 34 ? -5.647 2.768 9.087 1.00 0.00 34 CYS A O 4
ATOM 3391 N N . VAL A 1 35 ? -3.526 3.470 9.487 1.00 0.00 35 VAL A N 4
ATOM 3392 C CA . VAL A 1 35 ? -2.883 2.288 8.941 1.00 0.00 35 VAL A CA 4
ATOM 3393 C C . VAL A 1 35 ? -3.305 1.062 9.743 1.00 0.00 35 VAL A C 4
ATOM 3394 O O . VAL A 1 35 ? -3.530 0.028 9.176 1.00 0.00 35 VAL A O 4
ATOM 3407 N N . LYS A 1 36 ? -3.369 1.190 11.076 1.00 0.00 36 LYS A N 4
ATOM 3408 C CA . LYS A 1 36 ? -3.738 0.053 11.928 1.00 0.00 36 LYS A CA 4
ATOM 3409 C C . LYS A 1 36 ? -5.131 -0.460 11.585 1.00 0.00 36 LYS A C 4
ATOM 3410 O O . LYS A 1 36 ? -5.352 -1.672 11.553 1.00 0.00 36 LYS A O 4
ATOM 3429 N N . GLU A 1 37 ? -6.068 0.464 11.324 1.00 0.00 37 GLU A N 4
ATOM 3430 C CA . GLU A 1 37 ? -7.441 0.077 10.969 1.00 0.00 37 GLU A CA 4
ATOM 3431 C C . GLU A 1 37 ? -7.481 -0.562 9.578 1.00 0.00 37 GLU A C 4
ATOM 3432 O O . GLU A 1 37 ? -8.093 -1.620 9.388 1.00 0.00 37 GLU A O 4
ATOM 3444 N N . CYS A 1 38 ? -6.829 0.098 8.606 1.00 0.00 38 CYS A N 4
ATOM 3445 C CA . CYS A 1 38 ? -6.800 -0.400 7.228 1.00 0.00 38 CYS A CA 4
ATOM 3446 C C . CYS A 1 38 ? -6.091 -1.756 7.181 1.00 0.00 38 CYS A C 4
ATOM 3447 O O . CYS A 1 38 ? -6.597 -2.751 6.622 1.00 0.00 38 CYS A O 4
ATOM 3454 N N . GLU A 1 39 ? -4.944 -1.785 7.830 1.00 0.00 39 GLU A N 4
ATOM 3455 C CA . GLU A 1 39 ? -4.122 -2.955 7.925 1.00 0.00 39 GLU A CA 4
ATOM 3456 C C . GLU A 1 39 ? -4.867 -4.051 8.652 1.00 0.00 39 GLU A C 4
ATOM 3457 O O . GLU A 1 39 ? -4.725 -5.209 8.314 1.00 0.00 39 GLU A O 4
ATOM 3469 N N . LYS A 1 40 ? -5.674 -3.664 9.664 1.00 0.00 40 LYS A N 4
ATOM 3470 C CA . LYS A 1 40 ? -6.450 -4.628 10.417 1.00 0.00 40 LYS A CA 4
ATOM 3471 C C . LYS A 1 40 ? -7.401 -5.392 9.502 1.00 0.00 40 LYS A C 4
ATOM 3472 O O . LYS A 1 40 ? -7.558 -6.603 9.659 1.00 0.00 40 LYS A O 4
ATOM 3491 N N . TYR A 1 41 ? -8.026 -4.691 8.537 1.00 0.00 41 TYR A N 4
ATOM 3492 C CA . TYR A 1 41 ? -8.937 -5.367 7.605 1.00 0.00 41 TYR A CA 4
ATOM 3493 C C . TYR A 1 41 ? -8.170 -6.465 6.879 1.00 0.00 41 TYR A C 4
ATOM 3494 O O . TYR A 1 41 ? -8.630 -7.609 6.799 1.00 0.00 41 TYR A O 4
ATOM 3512 N N . TYR A 1 42 ? -6.942 -6.134 6.460 1.00 0.00 42 TYR A N 4
ATOM 3513 C CA . TYR A 1 42 ? -6.040 -7.119 5.861 1.00 0.00 42 TYR A CA 4
ATOM 3514 C C . TYR A 1 42 ? -5.708 -8.247 6.878 1.00 0.00 42 TYR A C 4
ATOM 3515 O O . TYR A 1 42 ? -5.667 -9.426 6.519 1.00 0.00 42 TYR A O 4
ATOM 3533 N N . LYS A 1 43 ? -5.363 -7.842 8.108 1.00 0.00 43 LYS A N 4
ATOM 3534 C CA . LYS A 1 43 ? -4.902 -8.770 9.142 1.00 0.00 43 LYS A CA 4
ATOM 3535 C C . LYS A 1 43 ? -5.941 -9.820 9.464 1.00 0.00 43 LYS A C 4
ATOM 3536 O O . LYS A 1 43 ? -5.622 -11.012 9.527 1.00 0.00 43 LYS A O 4
ATOM 3555 N N . GLU A 1 44 ? -7.185 -9.387 9.619 1.00 0.00 44 GLU A N 4
ATOM 3556 C CA . GLU A 1 44 ? -8.280 -10.305 9.877 1.00 0.00 44 GLU A CA 4
ATOM 3557 C C . GLU A 1 44 ? -8.406 -11.300 8.706 1.00 0.00 44 GLU A C 4
ATOM 3558 O O . GLU A 1 44 ? -8.616 -12.497 8.916 1.00 0.00 44 GLU A O 4
ATOM 3570 N N . LYS A 1 45 ? -8.282 -10.779 7.475 1.00 0.00 45 LYS A N 4
ATOM 3571 C CA . LYS A 1 45 ? -8.389 -11.600 6.261 1.00 0.00 45 LYS A CA 4
ATOM 3572 C C . LYS A 1 45 ? -7.266 -12.651 6.182 1.00 0.00 45 LYS A C 4
ATOM 3573 O O . LYS A 1 45 ? -7.504 -13.789 5.766 1.00 0.00 45 LYS A O 4
ATOM 3592 N N . LYS A 1 46 ? -6.046 -12.262 6.590 1.00 0.00 46 LYS A N 4
ATOM 3593 C CA . LYS A 1 46 ? -4.884 -13.177 6.576 1.00 0.00 46 LYS A CA 4
ATOM 3594 C C . LYS A 1 46 ? -4.558 -13.675 5.144 1.00 0.00 46 LYS A C 4
ATOM 3595 O O . LYS A 1 46 ? -4.446 -14.888 4.895 1.00 0.00 46 LYS A O 4
ATOM 3614 N N . GLY A 1 47 ? -4.405 -12.725 4.211 1.00 0.00 47 GLY A N 4
ATOM 3615 C CA . GLY A 1 47 ? -4.094 -13.060 2.813 1.00 0.00 47 GLY A CA 4
ATOM 3616 C C . GLY A 1 47 ? -2.582 -13.200 2.578 1.00 0.00 47 GLY A C 4
ATOM 3617 O O . GLY A 1 47 ? -1.909 -12.231 2.228 1.00 0.00 47 GLY A O 4
ATOM 3621 N N . ARG A 1 48 ? -2.072 -14.431 2.727 1.00 0.00 48 ARG A N 4
ATOM 3622 C CA . ARG A 1 48 ? -0.644 -14.731 2.493 1.00 0.00 48 ARG A CA 4
ATOM 3623 C C . ARG A 1 48 ? 0.273 -13.933 3.429 1.00 0.00 48 ARG A C 4
ATOM 3624 O O . ARG A 1 48 ? -0.035 -12.800 3.803 1.00 0.00 48 ARG A O 4
ATOM 3645 N N . GLU A 1 49 ? 1.407 -14.551 3.802 1.00 0.00 49 GLU A N 4
ATOM 3646 C CA . GLU A 1 49 ? 2.385 -13.920 4.696 1.00 0.00 49 GLU A CA 4
ATOM 3647 C C . GLU A 1 49 ? 2.997 -12.668 4.066 1.00 0.00 49 GLU A C 4
ATOM 3648 O O . GLU A 1 49 ? 3.169 -11.647 4.743 1.00 0.00 49 GLU A O 4
ATOM 3660 N N . ARG A 1 50 ? 3.311 -12.748 2.765 1.00 0.00 50 ARG A N 4
ATOM 3661 C CA . ARG A 1 50 ? 3.889 -11.611 2.040 1.00 0.00 50 ARG A CA 4
ATOM 3662 C C . ARG A 1 50 ? 2.791 -10.884 1.278 1.00 0.00 50 ARG A C 4
ATOM 3663 O O . ARG A 1 50 ? 1.973 -11.522 0.605 1.00 0.00 50 ARG A O 4
ATOM 3684 N N . GLU A 1 51 ? 2.726 -9.554 1.447 1.00 0.00 51 GLU A N 4
ATOM 3685 C CA . GLU A 1 51 ? 1.655 -8.761 0.835 1.00 0.00 51 GLU A CA 4
ATOM 3686 C C . GLU A 1 51 ? 2.194 -7.658 -0.078 1.00 0.00 51 GLU A C 4
ATOM 3687 O O . GLU A 1 51 ? 3.120 -6.928 0.285 1.00 0.00 51 GLU A O 4
ATOM 3699 N N . HIS A 1 52 ? 1.562 -7.525 -1.250 1.00 0.00 52 HIS A N 4
ATOM 3700 C CA . HIS A 1 52 ? 1.919 -6.491 -2.221 1.00 0.00 52 HIS A CA 4
ATOM 3701 C C . HIS A 1 52 ? 0.781 -5.459 -2.311 1.00 0.00 52 HIS A C 4
ATOM 3702 O O . HIS A 1 52 ? -0.369 -5.822 -2.581 1.00 0.00 52 HIS A O 4
ATOM 3716 N N . GLU A 1 53 ? 1.108 -4.178 -2.073 1.00 0.00 53 GLU A N 4
ATOM 3717 C CA . GLU A 1 53 ? 0.100 -3.102 -2.122 1.00 0.00 53 GLU A CA 4
ATOM 3718 C C . GLU A 1 53 ? 0.556 -1.951 -3.021 1.00 0.00 53 GLU A C 4
ATOM 3719 O O . GLU A 1 53 ? 1.686 -1.468 -2.912 1.00 0.00 53 GLU A O 4
ATOM 3731 N N . HIS A 1 54 ? -0.334 -1.546 -3.933 1.00 0.00 54 HIS A N 4
ATOM 3732 C CA . HIS A 1 54 ? -0.046 -0.483 -4.899 1.00 0.00 54 HIS A CA 4
ATOM 3733 C C . HIS A 1 54 ? 0.220 0.866 -4.209 1.00 0.00 54 HIS A C 4
ATOM 3734 O O . HIS A 1 54 ? 1.162 1.578 -4.571 1.00 0.00 54 HIS A O 4
ATOM 3748 N N . ARG A 1 55 ? -0.646 1.228 -3.249 1.00 0.00 55 ARG A N 4
ATOM 3749 C CA . ARG A 1 55 ? -0.532 2.519 -2.553 1.00 0.00 55 ARG A CA 4
ATOM 3750 C C . ARG A 1 55 ? -0.126 2.327 -1.092 1.00 0.00 55 ARG A C 4
ATOM 3751 O O . ARG A 1 55 ? -0.684 1.482 -0.388 1.00 0.00 55 ARG A O 4
ATOM 3772 N N . ASP A 1 56 ? 0.865 3.118 -0.651 1.00 0.00 56 ASP A N 4
ATOM 3773 C CA . ASP A 1 56 ? 1.374 3.046 0.727 1.00 0.00 56 ASP A CA 4
ATOM 3774 C C . ASP A 1 56 ? 1.965 1.667 1.014 1.00 0.00 56 ASP A C 4
ATOM 3775 O O . ASP A 1 56 ? 2.155 0.920 0.070 1.00 0.00 56 ASP A O 4
ATOM 3785 N N . GLY A 1 1 ? 17.807 -11.215 -4.319 1.00 0.00 1 GLY A N 5
ATOM 3786 C CA . GLY A 1 1 ? 16.426 -11.681 -3.999 1.00 0.00 1 GLY A CA 5
ATOM 3787 C C . GLY A 1 1 ? 15.903 -10.931 -2.780 1.00 0.00 1 GLY A C 5
ATOM 3788 O O . GLY A 1 1 ? 15.137 -9.970 -2.913 1.00 0.00 1 GLY A O 5
ATOM 3794 N N . LEU A 1 2 ? 16.324 -11.378 -1.589 1.00 0.00 2 LEU A N 5
ATOM 3795 C CA . LEU A 1 2 ? 15.902 -10.751 -0.333 1.00 0.00 2 LEU A CA 5
ATOM 3796 C C . LEU A 1 2 ? 14.368 -10.776 -0.196 1.00 0.00 2 LEU A C 5
ATOM 3797 O O . LEU A 1 2 ? 13.686 -9.772 -0.443 1.00 0.00 2 LEU A O 5
ATOM 3813 N N . GLY A 1 3 ? 13.837 -11.946 0.183 1.00 0.00 3 GLY A N 5
ATOM 3814 C CA . GLY A 1 3 ? 12.392 -12.131 0.346 1.00 0.00 3 GLY A CA 5
ATOM 3815 C C . GLY A 1 3 ? 11.818 -12.975 -0.788 1.00 0.00 3 GLY A C 5
ATOM 3816 O O . GLY A 1 3 ? 12.210 -12.817 -1.949 1.00 0.00 3 GLY A O 5
ATOM 3820 N N . PHE A 1 4 ? 10.894 -13.882 -0.440 1.00 0.00 4 PHE A N 5
ATOM 3821 C CA . PHE A 1 4 ? 10.272 -14.769 -1.427 1.00 0.00 4 PHE A CA 5
ATOM 3822 C C . PHE A 1 4 ? 9.446 -13.979 -2.440 1.00 0.00 4 PHE A C 5
ATOM 3823 O O . PHE A 1 4 ? 9.497 -14.258 -3.642 1.00 0.00 4 PHE A O 5
ATOM 3840 N N . ALA A 1 5 ? 8.683 -12.990 -1.946 1.00 0.00 5 ALA A N 5
ATOM 3841 C CA . ALA A 1 5 ? 7.842 -12.161 -2.818 1.00 0.00 5 ALA A CA 5
ATOM 3842 C C . ALA A 1 5 ? 7.439 -10.852 -2.136 1.00 0.00 5 ALA A C 5
ATOM 3843 O O . ALA A 1 5 ? 7.358 -10.786 -0.909 1.00 0.00 5 ALA A O 5
ATOM 3850 N N . LEU A 1 6 ? 7.169 -9.823 -2.976 1.00 0.00 6 LEU A N 5
ATOM 3851 C CA . LEU A 1 6 ? 6.740 -8.449 -2.549 1.00 0.00 6 LEU A CA 5
ATOM 3852 C C . LEU A 1 6 ? 6.819 -8.207 -1.023 1.00 0.00 6 LEU A C 5
ATOM 3853 O O . LEU A 1 6 ? 7.752 -7.556 -0.543 1.00 0.00 6 LEU A O 5
ATOM 3869 N N . ALA A 1 7 ? 5.818 -8.713 -0.277 1.00 0.00 7 ALA A N 5
ATOM 3870 C CA . ALA A 1 7 ? 5.764 -8.526 1.173 1.00 0.00 7 ALA A CA 5
ATOM 3871 C C . ALA A 1 7 ? 4.821 -9.536 1.817 1.00 0.00 7 ALA A C 5
ATOM 3872 O O . ALA A 1 7 ? 4.039 -10.196 1.125 1.00 0.00 7 ALA A O 5
ATOM 3879 N N . LYS A 1 8 ? 4.901 -9.648 3.148 1.00 0.00 8 LYS A N 5
ATOM 3880 C CA . LYS A 1 8 ? 4.050 -10.580 3.901 1.00 0.00 8 LYS A CA 5
ATOM 3881 C C . LYS A 1 8 ? 2.726 -9.891 4.310 1.00 0.00 8 LYS A C 5
ATOM 3882 O O . LYS A 1 8 ? 2.192 -10.131 5.401 1.00 0.00 8 LYS A O 5
ATOM 3901 N N . ILE A 1 9 ? 2.211 -9.030 3.419 1.00 0.00 9 ILE A N 5
ATOM 3902 C CA . ILE A 1 9 ? 0.968 -8.291 3.667 1.00 0.00 9 ILE A CA 5
ATOM 3903 C C . ILE A 1 9 ? 0.113 -8.219 2.389 1.00 0.00 9 ILE A C 5
ATOM 3904 O O . ILE A 1 9 ? 0.649 -8.154 1.279 1.00 0.00 9 ILE A O 5
ATOM 3920 N N . ASP A 1 10 ? -1.216 -8.232 2.566 1.00 0.00 10 ASP A N 5
ATOM 3921 C CA . ASP A 1 10 ? -2.144 -8.170 1.434 1.00 0.00 10 ASP A CA 5
ATOM 3922 C C . ASP A 1 10 ? -2.088 -6.792 0.733 1.00 0.00 10 ASP A C 5
ATOM 3923 O O . ASP A 1 10 ? -1.731 -5.794 1.363 1.00 0.00 10 ASP A O 5
ATOM 3932 N N . PRO A 1 11 ? -2.431 -6.718 -0.571 1.00 0.00 11 PRO A N 5
ATOM 3933 C CA . PRO A 1 11 ? -2.402 -5.424 -1.347 1.00 0.00 11 PRO A CA 5
ATOM 3934 C C . PRO A 1 11 ? -3.469 -4.436 -0.869 1.00 0.00 11 PRO A C 5
ATOM 3935 O O . PRO A 1 11 ? -3.346 -3.229 -1.087 1.00 0.00 11 PRO A O 5
ATOM 3946 N N . GLU A 1 12 ? -4.534 -4.961 -0.245 1.00 0.00 12 GLU A N 5
ATOM 3947 C CA . GLU A 1 12 ? -5.635 -4.119 0.226 1.00 0.00 12 GLU A CA 5
ATOM 3948 C C . GLU A 1 12 ? -5.124 -3.023 1.174 1.00 0.00 12 GLU A C 5
ATOM 3949 O O . GLU A 1 12 ? -5.666 -1.906 1.195 1.00 0.00 12 GLU A O 5
ATOM 3961 N N . LEU A 1 13 ? -4.031 -3.325 1.897 1.00 0.00 13 LEU A N 5
ATOM 3962 C CA . LEU A 1 13 ? -3.408 -2.327 2.781 1.00 0.00 13 LEU A CA 5
ATOM 3963 C C . LEU A 1 13 ? -2.789 -1.207 1.970 1.00 0.00 13 LEU A C 5
ATOM 3964 O O . LEU A 1 13 ? -2.677 -0.103 2.454 1.00 0.00 13 LEU A O 5
ATOM 3980 N N . LYS A 1 14 ? -2.286 -1.530 0.764 1.00 0.00 14 LYS A N 5
ATOM 3981 C CA . LYS A 1 14 ? -1.604 -0.531 -0.052 1.00 0.00 14 LYS A CA 5
ATOM 3982 C C . LYS A 1 14 ? -2.545 0.603 -0.403 1.00 0.00 14 LYS A C 5
ATOM 3983 O O . LYS A 1 14 ? -2.173 1.762 -0.310 1.00 0.00 14 LYS A O 5
ATOM 4002 N N . GLN A 1 15 ? -3.773 0.257 -0.777 1.00 0.00 15 GLN A N 5
ATOM 4003 C CA . GLN A 1 15 ? -4.783 1.257 -1.126 1.00 0.00 15 GLN A CA 5
ATOM 4004 C C . GLN A 1 15 ? -5.201 2.097 0.087 1.00 0.00 15 GLN A C 5
ATOM 4005 O O . GLN A 1 15 ? -5.337 3.327 -0.013 1.00 0.00 15 GLN A O 5
ATOM 4019 N N . CYS A 1 16 ? -5.415 1.4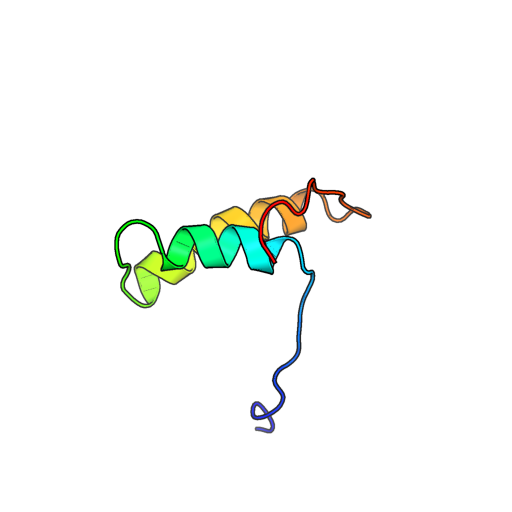25 1.228 1.00 0.00 16 CYS A N 5
ATOM 4020 C CA . CYS A 1 16 ? -5.851 2.106 2.455 1.00 0.00 16 CYS A CA 5
ATOM 4021 C C . CYS A 1 16 ? -4.708 2.962 3.027 1.00 0.00 16 CYS A C 5
ATOM 4022 O O . CYS A 1 16 ? -4.892 4.136 3.365 1.00 0.00 16 CYS A O 5
ATOM 4029 N N . LYS A 1 17 ? -3.529 2.360 3.083 1.00 0.00 17 LYS A N 5
ATOM 4030 C CA . LYS A 1 17 ? -2.307 3.011 3.553 1.00 0.00 17 LYS A CA 5
ATOM 4031 C C . LYS A 1 17 ? -1.918 4.172 2.642 1.00 0.00 17 LYS A C 5
ATOM 4032 O O . LYS A 1 17 ? -1.433 5.185 3.115 1.00 0.00 17 LYS A O 5
ATOM 4051 N N . HIS A 1 18 ? -2.073 3.983 1.325 1.00 0.00 18 HIS A N 5
ATOM 4052 C CA . HIS A 1 18 ? -1.679 5.007 0.349 1.00 0.00 18 HIS A CA 5
ATOM 4053 C C . HIS A 1 18 ? -2.444 6.300 0.610 1.00 0.00 18 HIS A C 5
ATOM 4054 O O . HIS A 1 18 ? -1.847 7.377 0.650 1.00 0.00 18 HIS A O 5
ATOM 4068 N N . GLN A 1 19 ? -3.768 6.190 0.771 1.00 0.00 19 GLN A N 5
ATOM 4069 C CA . GLN A 1 19 ? -4.592 7.375 0.994 1.00 0.00 19 GLN A CA 5
ATOM 4070 C C . GLN A 1 19 ? -4.213 8.102 2.289 1.00 0.00 19 GLN A C 5
ATOM 4071 O O . GLN A 1 19 ? -4.086 9.329 2.301 1.00 0.00 19 GLN A O 5
ATOM 4085 N N . CYS A 1 20 ? -4.047 7.341 3.379 1.00 0.00 20 CYS A N 5
ATOM 4086 C CA . CYS A 1 20 ? -3.700 7.920 4.685 1.00 0.00 20 CYS A CA 5
ATOM 4087 C C . CYS A 1 20 ? -2.275 8.445 4.735 1.00 0.00 20 CYS A C 5
ATOM 4088 O O . CYS A 1 20 ? -2.015 9.522 5.274 1.00 0.00 20 CYS A O 5
ATOM 4095 N N . LYS A 1 21 ? -1.365 7.663 4.187 1.00 0.00 21 LYS A N 5
ATOM 4096 C CA . LYS A 1 21 ? 0.052 7.990 4.160 1.00 0.00 21 LYS A CA 5
ATOM 4097 C C . LYS A 1 21 ? 0.325 9.215 3.278 1.00 0.00 21 LYS A C 5
ATOM 4098 O O . LYS A 1 21 ? 1.145 10.072 3.625 1.00 0.00 21 LYS A O 5
ATOM 4117 N N . VAL A 1 22 ? -0.338 9.260 2.123 1.00 0.00 22 VAL A N 5
ATOM 4118 C CA . VAL A 1 22 ? -0.136 10.362 1.159 1.00 0.00 22 VAL A CA 5
ATOM 4119 C C . VAL A 1 22 ? -0.710 11.689 1.688 1.00 0.00 22 VAL A C 5
ATOM 4120 O O . VAL A 1 22 ? -0.136 12.758 1.440 1.00 0.00 22 VAL A O 5
ATOM 4133 N N . GLN A 1 23 ? -1.854 11.616 2.375 1.00 0.00 23 GLN A N 5
ATOM 4134 C CA . GLN A 1 23 ? -2.515 12.819 2.885 1.00 0.00 23 GLN A CA 5
ATOM 4135 C C . GLN A 1 23 ? -1.869 13.313 4.171 1.00 0.00 23 GLN A C 5
ATOM 4136 O O . GLN A 1 23 ? -1.530 12.524 5.056 1.00 0.00 23 GLN A O 5
ATOM 4150 N N . ARG A 1 24 ? -1.721 14.636 4.266 1.00 0.00 24 ARG A N 5
ATOM 4151 C CA . ARG A 1 24 ? -1.132 15.278 5.451 1.00 0.00 24 ARG A CA 5
ATOM 4152 C C . ARG A 1 24 ? -2.216 15.708 6.468 1.00 0.00 24 ARG A C 5
ATOM 4153 O O . ARG A 1 24 ? -1.894 16.278 7.515 1.00 0.00 24 ARG A O 5
ATOM 4174 N N . GLN A 1 25 ? -3.497 15.447 6.140 1.00 0.00 25 GLN A N 5
ATOM 4175 C CA . GLN A 1 25 ? -4.611 15.823 7.002 1.00 0.00 25 GLN A CA 5
ATOM 4176 C C . GLN A 1 25 ? -4.524 15.117 8.350 1.00 0.00 25 GLN A C 5
ATOM 4177 O O . GLN A 1 25 ? -4.847 15.709 9.385 1.00 0.00 25 GLN A O 5
ATOM 4191 N N . TYR A 1 26 ? -4.113 13.840 8.329 1.00 0.00 26 TYR A N 5
ATOM 4192 C CA . TYR A 1 26 ? -4.021 13.053 9.558 1.00 0.00 26 TYR A CA 5
ATOM 4193 C C . TYR A 1 26 ? -2.759 13.396 10.349 1.00 0.00 26 TYR A C 5
ATOM 4194 O O . TYR A 1 26 ? -1.648 13.369 9.811 1.00 0.00 26 TYR A O 5
ATOM 4212 N N . ASP A 1 27 ? -2.939 13.615 11.653 1.00 0.00 27 ASP A N 5
ATOM 4213 C CA . ASP A 1 27 ? -1.823 13.849 12.572 1.00 0.00 27 ASP A CA 5
ATOM 4214 C C . ASP A 1 27 ? -1.033 12.561 12.709 1.00 0.00 27 ASP A C 5
ATOM 4215 O O . ASP A 1 27 ? -1.566 11.496 12.438 1.00 0.00 27 ASP A O 5
ATOM 4224 N N . GLU A 1 28 ? 0.244 12.653 13.096 1.00 0.00 28 GLU A N 5
ATOM 4225 C CA . GLU A 1 28 ? 1.087 11.451 13.196 1.00 0.00 28 GLU A CA 5
ATOM 4226 C C . GLU A 1 28 ? 0.409 10.309 13.963 1.00 0.00 28 GLU A C 5
ATOM 4227 O O . GLU A 1 28 ? 0.489 9.144 13.548 1.00 0.00 28 GLU A O 5
ATOM 4239 N N . GLN A 1 29 ? -0.296 10.648 15.034 1.00 0.00 29 GLN A N 5
ATOM 4240 C CA . GLN A 1 29 ? -1.040 9.651 15.822 1.00 0.00 29 GLN A CA 5
ATOM 4241 C C . GLN A 1 29 ? -2.238 9.116 15.026 1.00 0.00 29 GLN A C 5
ATOM 4242 O O . GLN A 1 29 ? -2.592 7.938 15.128 1.00 0.00 29 GLN A O 5
ATOM 4256 N N . GLN A 1 30 ? -2.823 9.994 14.210 1.00 0.00 30 GLN A N 5
ATOM 4257 C CA . GLN A 1 30 ? -3.959 9.632 13.347 1.00 0.00 30 GLN A CA 5
ATOM 4258 C C . GLN A 1 30 ? -3.508 8.708 12.221 1.00 0.00 30 GLN A C 5
ATOM 4259 O O . GLN A 1 30 ? -4.225 7.788 11.828 1.00 0.00 30 GLN A O 5
ATOM 4273 N N . LYS A 1 31 ? -2.304 8.973 11.711 1.00 0.00 31 LYS A N 5
ATOM 4274 C CA . LYS A 1 31 ? -1.718 8.189 10.630 1.00 0.00 31 LYS A CA 5
ATOM 4275 C C . LYS A 1 31 ? -1.596 6.738 11.098 1.00 0.00 31 LYS A C 5
ATOM 4276 O O . LYS A 1 31 ? -1.974 5.798 10.381 1.00 0.00 31 LYS A O 5
ATOM 4295 N N . GLU A 1 32 ? -1.161 6.585 12.352 1.00 0.00 32 GLU A N 5
ATOM 4296 C CA . GLU A 1 32 ? -1.079 5.289 13.001 1.00 0.00 32 GLU A CA 5
ATOM 4297 C C . GLU A 1 32 ? -2.480 4.679 13.117 1.00 0.00 32 GLU A C 5
ATOM 4298 O O . GLU A 1 32 ? -2.664 3.473 12.921 1.00 0.00 32 GLU A O 5
ATOM 4310 N N . GLN A 1 33 ? -3.463 5.533 13.451 1.00 0.00 33 GLN A N 5
ATOM 4311 C CA . GLN A 1 33 ? -4.848 5.100 13.612 1.00 0.00 33 GLN A CA 5
ATOM 4312 C C . GLN A 1 33 ? -5.408 4.550 12.297 1.00 0.00 33 GLN A C 5
ATOM 4313 O O . GLN A 1 33 ? -6.139 3.553 12.303 1.00 0.00 33 GLN A O 5
ATOM 4327 N N . CYS A 1 34 ? -5.071 5.208 11.169 1.00 0.00 34 CYS A N 5
ATOM 4328 C CA . CYS A 1 34 ? -5.567 4.760 9.869 1.00 0.00 34 CYS A CA 5
ATOM 4329 C C . CYS A 1 34 ? -5.111 3.344 9.600 1.00 0.00 34 CYS A C 5
ATOM 4330 O O . CYS A 1 34 ? -5.911 2.506 9.218 1.00 0.00 34 CYS A O 5
ATOM 4337 N N . VAL A 1 35 ? -3.819 3.079 9.827 1.00 0.00 35 VAL A N 5
ATOM 4338 C CA . VAL A 1 35 ? -3.271 1.741 9.640 1.00 0.00 35 VAL A CA 5
ATOM 4339 C C . VAL A 1 35 ? -4.021 0.768 10.546 1.00 0.00 35 VAL A C 5
ATOM 4340 O O . VAL A 1 35 ? -4.280 -0.337 10.147 1.00 0.00 35 VAL A O 5
ATOM 4353 N N . LYS A 1 36 ? -4.344 1.192 11.775 1.00 0.00 36 LYS A N 5
ATOM 4354 C CA . LYS A 1 36 ? -5.054 0.315 12.708 1.00 0.00 36 LYS A CA 5
ATOM 4355 C C . LYS A 1 36 ? -6.395 -0.117 12.090 1.00 0.00 36 LYS A C 5
ATOM 4356 O O . LYS A 1 36 ? -6.750 -1.298 12.133 1.00 0.00 36 LYS A O 5
ATOM 4375 N N . GLU A 1 37 ? -7.124 0.850 11.513 1.00 0.00 37 GLU A N 5
ATOM 4376 C CA . GLU A 1 37 ? -8.423 0.566 10.876 1.00 0.00 37 GLU A CA 5
ATOM 4377 C C . GLU A 1 37 ? -8.259 -0.219 9.560 1.00 0.00 37 GLU A C 5
ATOM 4378 O O . GLU A 1 37 ? -9.021 -1.149 9.279 1.00 0.00 37 GLU A O 5
ATOM 4390 N N . CYS A 1 38 ? -7.268 0.182 8.759 1.00 0.00 38 CYS A N 5
ATOM 4391 C CA . CYS A 1 38 ? -6.995 -0.453 7.462 1.00 0.00 38 CYS A CA 5
ATOM 4392 C C . CYS A 1 38 ? -6.566 -1.906 7.681 1.00 0.00 38 CYS A C 5
ATOM 4393 O O . CYS A 1 38 ? -7.070 -2.856 7.043 1.00 0.00 38 CYS A O 5
ATOM 4400 N N . GLU A 1 39 ? -5.666 -2.055 8.636 1.00 0.00 39 GLU A N 5
ATOM 4401 C CA . GLU A 1 39 ? -5.140 -3.321 9.041 1.00 0.00 39 GLU A CA 5
ATOM 4402 C C . GLU A 1 39 ? -6.246 -4.158 9.661 1.00 0.00 39 GLU A C 5
ATOM 4403 O O . GLU A 1 39 ? -6.249 -5.357 9.520 1.00 0.00 39 GLU A O 5
ATOM 4415 N N . LYS A 1 40 ? -7.189 -3.487 10.358 1.00 0.00 40 LYS A N 5
ATOM 4416 C CA . LYS A 1 40 ? -8.315 -4.166 10.990 1.00 0.00 40 LYS A CA 5
ATOM 4417 C C . LYS A 1 40 ? -9.139 -4.905 9.937 1.00 0.00 40 LYS A C 5
ATOM 4418 O O . LYS A 1 40 ? -9.579 -6.023 10.184 1.00 0.00 40 LYS A O 5
ATOM 4437 N N . TYR A 1 41 ? -9.331 -4.283 8.751 1.00 0.00 41 TYR A N 5
ATOM 4438 C CA . TYR A 1 41 ? -10.079 -4.952 7.674 1.00 0.00 41 TYR A CA 5
ATOM 4439 C C . TYR A 1 41 ? -9.354 -6.237 7.294 1.00 0.00 41 TYR A C 5
ATOM 4440 O O . TYR A 1 41 ? -9.969 -7.302 7.184 1.00 0.00 41 TYR A O 5
ATOM 4458 N N . TYR A 1 42 ? -8.022 -6.138 7.178 1.00 0.00 42 TYR A N 5
ATOM 4459 C CA . TYR A 1 42 ? -7.177 -7.308 6.909 1.00 0.00 42 TYR A CA 5
ATOM 4460 C C . TYR A 1 42 ? 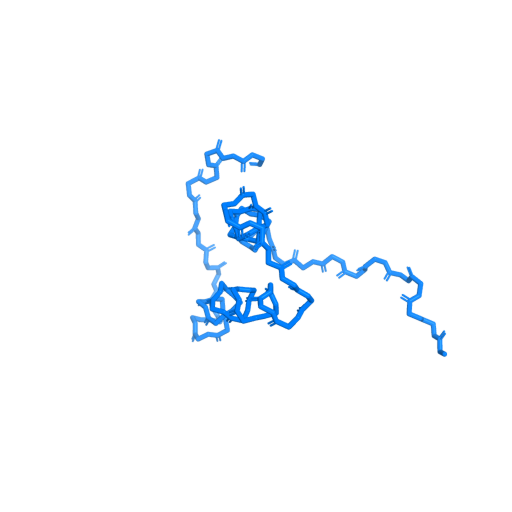-7.312 -8.348 8.048 1.00 0.00 42 TYR A C 5
ATOM 4461 O O . TYR A 1 42 ? -7.438 -9.549 7.797 1.00 0.00 42 TYR A O 5
ATOM 4479 N N . LYS A 1 43 ? -7.203 -7.864 9.283 1.00 0.00 43 LYS A N 5
ATOM 4480 C CA . LYS A 1 43 ? -7.222 -8.708 10.471 1.00 0.00 43 LYS A CA 5
ATOM 4481 C C . LYS A 1 43 ? -8.534 -9.468 10.607 1.00 0.00 43 LYS A C 5
ATOM 4482 O O . LYS A 1 43 ? -8.540 -10.676 10.854 1.00 0.00 43 LYS A O 5
ATOM 4501 N N . GLU A 1 44 ? -9.631 -8.753 10.424 1.00 0.00 44 GLU A N 5
ATOM 4502 C CA . GLU A 1 44 ? -10.967 -9.335 10.496 1.00 0.00 44 GLU A CA 5
ATOM 4503 C C . GLU A 1 44 ? -11.203 -10.309 9.336 1.00 0.00 44 GLU A C 5
ATOM 4504 O O . GLU A 1 44 ? -11.801 -11.374 9.518 1.00 0.00 44 GLU A O 5
ATOM 4516 N N . LYS A 1 45 ? -10.774 -9.901 8.138 1.00 0.00 45 LYS A N 5
ATOM 4517 C CA . LYS A 1 45 ? -10.983 -10.697 6.930 1.00 0.00 45 LYS A CA 5
ATOM 4518 C C . LYS A 1 45 ? -10.271 -12.047 7.024 1.00 0.00 45 LYS A C 5
ATOM 4519 O O . LYS A 1 45 ? -10.836 -13.079 6.646 1.00 0.00 45 LYS A O 5
ATOM 4538 N N . LYS A 1 46 ? -9.029 -12.033 7.527 1.00 0.00 46 LYS A N 5
ATOM 4539 C CA . LYS A 1 46 ? -8.245 -13.263 7.666 1.00 0.00 46 LYS A CA 5
ATOM 4540 C C . LYS A 1 46 ? -8.176 -14.016 6.323 1.00 0.00 46 LYS A C 5
ATOM 4541 O O . LYS A 1 46 ? -8.307 -15.249 6.270 1.00 0.00 46 LYS A O 5
ATOM 4560 N N . GLY A 1 47 ? -7.965 -13.256 5.241 1.00 0.00 47 GLY A N 5
ATOM 4561 C CA . GLY A 1 47 ? -7.874 -13.830 3.896 1.00 0.00 47 GLY A CA 5
ATOM 4562 C C . GLY A 1 47 ? -7.063 -12.930 2.969 1.00 0.00 47 GLY A C 5
ATOM 4563 O O . GLY A 1 47 ? -6.772 -11.779 3.307 1.00 0.00 47 GLY A O 5
ATOM 4567 N N . ARG A 1 48 ? -6.692 -13.470 1.800 1.00 0.00 48 ARG A N 5
ATOM 4568 C CA . ARG A 1 48 ? -5.896 -12.725 0.819 1.00 0.00 48 ARG A CA 5
ATOM 4569 C C . ARG A 1 48 ? -6.693 -12.503 -0.473 1.00 0.00 48 ARG A C 5
ATOM 4570 O O . ARG A 1 48 ? -7.172 -13.459 -1.091 1.00 0.00 48 ARG A O 5
ATOM 4591 N N . GLU A 1 49 ? -6.804 -11.234 -0.880 1.00 0.00 49 GLU A N 5
ATOM 4592 C CA . GLU A 1 49 ? -7.509 -10.871 -2.113 1.00 0.00 49 GLU A CA 5
ATOM 4593 C C . GLU A 1 49 ? -6.725 -9.820 -2.895 1.00 0.00 49 GLU A C 5
ATOM 4594 O O . GLU A 1 49 ? -6.062 -8.962 -2.302 1.00 0.00 49 GLU A O 5
ATOM 4606 N N . ARG A 1 50 ? -6.797 -9.899 -4.231 1.00 0.00 50 ARG A N 5
ATOM 4607 C CA . ARG A 1 50 ? -6.082 -8.958 -5.102 1.00 0.00 50 ARG A CA 5
ATOM 4608 C C . ARG A 1 50 ? -7.043 -8.242 -6.049 1.00 0.00 50 ARG A C 5
ATOM 4609 O O . ARG A 1 50 ? -7.700 -8.876 -6.880 1.00 0.00 50 ARG A O 5
ATOM 4630 N N . GLU A 1 51 ? -7.106 -6.908 -5.925 1.00 0.00 51 GLU A N 5
ATOM 4631 C CA . GLU A 1 51 ? -7.971 -6.086 -6.779 1.00 0.00 51 GLU A CA 5
ATOM 4632 C C . GLU A 1 51 ? -7.178 -4.961 -7.440 1.00 0.00 51 GLU A C 5
ATOM 4633 O O . GLU A 1 51 ? -7.405 -4.632 -8.608 1.00 0.00 51 GLU A O 5
ATOM 4645 N N . HIS A 1 52 ? -6.245 -4.374 -6.678 1.00 0.00 52 HIS A N 5
ATOM 4646 C CA . HIS A 1 52 ? -5.411 -3.277 -7.178 1.00 0.00 52 HIS A CA 5
ATOM 4647 C C . HIS A 1 52 ? -6.286 -2.149 -7.765 1.00 0.00 52 HIS A C 5
ATOM 4648 O O . HIS A 1 52 ? -6.222 -1.845 -8.967 1.00 0.00 52 HIS A O 5
ATOM 4662 N N . GLU A 1 53 ? -7.112 -1.541 -6.902 1.00 0.00 53 GLU A N 5
ATOM 4663 C CA . GLU A 1 53 ? -8.008 -0.456 -7.319 1.00 0.00 53 GLU A CA 5
ATOM 4664 C C . GLU A 1 53 ? -7.207 0.773 -7.737 1.00 0.00 53 GLU A C 5
ATOM 4665 O O . GLU A 1 53 ? -6.135 1.044 -7.185 1.00 0.00 53 GLU A O 5
ATOM 4677 N N . HIS A 1 54 ? -7.728 1.504 -8.731 1.00 0.00 54 HIS A N 5
ATOM 4678 C CA . HIS A 1 54 ? -7.056 2.699 -9.247 1.00 0.00 54 HIS A CA 5
ATOM 4679 C C . HIS A 1 54 ? -7.636 3.968 -8.616 1.00 0.00 54 HIS A C 5
ATOM 4680 O O . HIS A 1 54 ? -8.813 4.290 -8.811 1.00 0.00 54 HIS A O 5
ATOM 4694 N N . ARG A 1 55 ? -6.791 4.687 -7.871 1.00 0.00 55 ARG A N 5
ATOM 4695 C CA . ARG A 1 55 ? -7.196 5.934 -7.212 1.00 0.00 55 ARG A CA 5
ATOM 4696 C C . ARG A 1 55 ? -6.297 7.089 -7.646 1.00 0.00 55 ARG A C 5
ATOM 4697 O O . ARG A 1 55 ? -5.101 6.897 -7.892 1.00 0.00 55 ARG A O 5
ATOM 4718 N N . ASP A 1 56 ? -6.883 8.289 -7.739 1.00 0.00 56 ASP A N 5
ATOM 4719 C CA . ASP A 1 56 ? -6.141 9.484 -8.146 1.00 0.00 56 ASP A CA 5
ATOM 4720 C C . ASP A 1 56 ? -6.811 10.749 -7.612 1.00 0.00 56 ASP A C 5
ATOM 4721 O O . ASP A 1 56 ? -6.247 11.360 -6.719 1.00 0.00 56 ASP A O 5
ATOM 4731 N N . GLY A 1 1 ? -9.686 15.156 -6.319 1.00 0.00 1 GLY A N 6
ATOM 4732 C CA . GLY A 1 1 ? -9.421 13.751 -5.896 1.00 0.00 1 GLY A CA 6
ATOM 4733 C C . GLY A 1 1 ? -8.416 13.109 -6.845 1.00 0.00 1 GLY A C 6
ATOM 4734 O O . GLY A 1 1 ? -8.683 12.967 -8.042 1.00 0.00 1 GLY A O 6
ATOM 4740 N N . LEU A 1 2 ? -7.259 12.716 -6.297 1.00 0.00 2 LEU A N 6
ATOM 4741 C CA . LEU A 1 2 ? -6.204 12.075 -7.086 1.00 0.00 2 LEU A CA 6
ATOM 4742 C C . LEU A 1 2 ? -6.090 10.594 -6.707 1.00 0.00 2 LEU A C 6
ATOM 4743 O O . LEU A 1 2 ? -5.856 10.262 -5.539 1.00 0.00 2 LEU A O 6
ATOM 4759 N N . GLY A 1 3 ? -6.266 9.714 -7.700 1.00 0.00 3 GLY A N 6
ATOM 4760 C CA . GLY A 1 3 ? -6.191 8.269 -7.474 1.00 0.00 3 GLY A CA 6
ATOM 4761 C C . GLY A 1 3 ? -7.311 7.539 -8.208 1.00 0.00 3 GLY A C 6
ATOM 4762 O O . GLY A 1 3 ? -7.826 8.028 -9.216 1.00 0.00 3 GLY A O 6
ATOM 4766 N N . PHE A 1 4 ? -7.683 6.361 -7.689 1.00 0.00 4 PHE A N 6
ATOM 4767 C CA . PHE A 1 4 ? -8.754 5.537 -8.276 1.00 0.00 4 PHE A CA 6
ATOM 4768 C C . PHE A 1 4 ? -8.366 5.027 -9.671 1.00 0.00 4 PHE A C 6
ATOM 4769 O O . PHE A 1 4 ? -7.253 5.270 -10.143 1.00 0.00 4 PHE A O 6
ATOM 4786 N N . ALA A 1 5 ? -9.297 4.304 -10.317 1.00 0.00 5 ALA A N 6
ATOM 4787 C CA . ALA A 1 5 ? -9.065 3.732 -11.656 1.00 0.00 5 ALA A CA 6
ATOM 4788 C C . ALA A 1 5 ? -7.911 2.712 -11.651 1.00 0.00 5 ALA A C 6
ATOM 4789 O O . ALA A 1 5 ? -7.333 2.415 -12.703 1.00 0.00 5 ALA A O 6
ATOM 4796 N N . LEU A 1 6 ? -7.602 2.161 -10.465 1.00 0.00 6 LEU A N 6
ATOM 4797 C CA . LEU A 1 6 ? -6.542 1.158 -10.328 1.00 0.00 6 LEU A CA 6
ATOM 4798 C C . LEU A 1 6 ? -6.583 0.527 -8.939 1.00 0.00 6 LEU A C 6
ATOM 4799 O O . LEU A 1 6 ? -6.399 1.222 -7.934 1.00 0.00 6 LEU A O 6
ATOM 4815 N N . ALA A 1 7 ? -6.812 -0.791 -8.888 1.00 0.00 7 ALA A N 6
ATOM 4816 C CA . ALA A 1 7 ? -6.867 -1.512 -7.615 1.00 0.00 7 ALA A CA 6
ATOM 4817 C C . ALA A 1 7 ? -6.293 -2.920 -7.750 1.00 0.00 7 ALA A C 6
ATOM 4818 O O . ALA A 1 7 ? -6.415 -3.553 -8.804 1.00 0.00 7 ALA A O 6
ATOM 4825 N N . LYS A 1 8 ? -5.670 -3.405 -6.668 1.00 0.00 8 LYS A N 6
ATOM 4826 C CA . LYS A 1 8 ? -5.075 -4.750 -6.648 1.00 0.00 8 LYS A CA 6
ATOM 4827 C C . LYS A 1 8 ? -5.480 -5.532 -5.384 1.00 0.00 8 LYS A C 6
ATOM 4828 O O . LYS A 1 8 ? -5.480 -6.767 -5.387 1.00 0.00 8 LYS A O 6
ATOM 4847 N N . ILE A 1 9 ? -5.820 -4.801 -4.308 1.00 0.00 9 ILE A N 6
ATOM 4848 C CA . ILE A 1 9 ? -6.221 -5.422 -3.037 1.00 0.00 9 ILE A CA 6
ATOM 4849 C C . ILE A 1 9 ? -7.708 -5.150 -2.751 1.00 0.00 9 ILE A C 6
ATOM 4850 O O . ILE A 1 9 ? -8.426 -4.635 -3.617 1.00 0.00 9 ILE A O 6
ATOM 4866 N N . ASP A 1 10 ? -8.158 -5.487 -1.528 1.00 0.00 10 ASP A N 6
ATOM 4867 C CA . ASP A 1 10 ? -9.541 -5.265 -1.136 1.00 0.00 10 ASP A CA 6
ATOM 4868 C C . ASP A 1 10 ? -9.875 -3.754 -1.189 1.00 0.00 10 ASP A C 6
ATOM 4869 O O . ASP A 1 10 ? -8.986 -2.923 -0.994 1.00 0.00 10 ASP A O 6
ATOM 4878 N N . PRO A 1 11 ? -11.135 -3.377 -1.502 1.00 0.00 11 PRO A N 6
ATOM 4879 C CA . PRO A 1 11 ? -11.537 -1.929 -1.636 1.00 0.00 11 PRO A CA 6
ATOM 4880 C C . PRO A 1 11 ? -11.473 -1.175 -0.307 1.00 0.00 11 PRO A C 6
ATOM 4881 O O . PRO A 1 11 ? -11.283 0.047 -0.290 1.00 0.00 11 PRO A O 6
ATOM 4892 N N . GLU A 1 12 ? -11.677 -1.903 0.796 1.00 0.00 12 GLU A N 6
ATOM 4893 C CA . GLU A 1 12 ? -11.689 -1.293 2.126 1.00 0.00 12 GLU A CA 6
ATOM 4894 C C . GLU A 1 12 ? -10.329 -0.672 2.465 1.00 0.00 12 GLU A C 6
ATOM 4895 O O . GLU A 1 12 ? -10.266 0.401 3.081 1.00 0.00 12 GLU A O 6
ATOM 4907 N N . LEU A 1 13 ? -9.248 -1.315 1.994 1.00 0.00 13 LEU A N 6
ATOM 4908 C CA . LEU A 1 13 ? -7.889 -0.768 2.199 1.00 0.00 13 LEU A CA 6
ATOM 4909 C C . LEU A 1 13 ? -7.505 0.185 1.071 1.00 0.00 13 LEU A C 6
ATOM 4910 O O . LEU A 1 13 ? -6.625 1.025 1.245 1.00 0.00 13 LEU A O 6
ATOM 4926 N N . LYS A 1 14 ? -8.148 0.035 -0.097 1.00 0.00 14 LYS A N 6
ATOM 4927 C CA . LYS A 1 14 ? -7.837 0.882 -1.234 1.00 0.00 14 LYS A CA 6
ATOM 4928 C C . LYS A 1 14 ? -8.095 2.337 -0.869 1.00 0.00 14 LYS A C 6
ATOM 4929 O O . LYS A 1 14 ? -7.215 3.185 -1.011 1.00 0.00 14 LYS A O 6
ATOM 4948 N N . GLN A 1 15 ? -9.283 2.594 -0.339 1.00 0.00 15 GLN A N 6
ATOM 4949 C CA . GLN A 1 15 ? -9.662 3.929 0.084 1.00 0.00 15 GLN A CA 6
ATOM 4950 C C . GLN A 1 15 ? -9.024 4.292 1.426 1.00 0.00 15 GLN A C 6
ATOM 4951 O O . GLN A 1 15 ? -8.498 5.395 1.590 1.00 0.00 15 GLN A O 6
ATOM 4965 N N . CYS A 1 16 ? -9.128 3.373 2.399 1.00 0.00 16 CYS A N 6
ATOM 4966 C CA . CYS A 1 16 ? -8.629 3.625 3.753 1.00 0.00 16 CYS A CA 6
ATOM 4967 C C . CYS A 1 16 ? -7.111 3.846 3.802 1.00 0.00 16 CYS A C 6
ATOM 4968 O O . CYS A 1 16 ? -6.643 4.785 4.448 1.00 0.00 16 CYS A O 6
ATOM 4975 N N . LYS A 1 17 ? -6.353 2.948 3.177 1.00 0.00 17 LYS A N 6
ATOM 4976 C CA . LYS A 1 17 ? -4.883 3.010 3.227 1.00 0.00 17 LYS A CA 6
ATOM 4977 C C . LYS A 1 17 ? -4.303 4.084 2.305 1.00 0.00 17 LYS A C 6
ATOM 4978 O O . LYS A 1 17 ? -3.449 4.871 2.740 1.00 0.00 17 LYS A O 6
ATOM 4997 N N . HIS A 1 18 ? -4.717 4.095 1.021 1.00 0.00 18 HIS A N 6
ATOM 4998 C CA . HIS A 1 18 ? -4.132 5.047 0.076 1.00 0.00 18 HIS A CA 6
ATOM 4999 C C . HIS A 1 18 ? -4.379 6.479 0.523 1.00 0.00 18 HIS A C 6
ATOM 5000 O O . HIS A 1 18 ? -3.473 7.304 0.466 1.00 0.00 18 HIS A O 6
ATOM 5014 N N . GLN A 1 19 ? -5.610 6.773 0.968 1.00 0.00 19 GLN A N 6
ATOM 5015 C CA . GLN A 1 19 ? -5.949 8.130 1.409 1.00 0.00 19 GLN A CA 6
ATOM 5016 C C . GLN A 1 19 ? -5.270 8.507 2.730 1.00 0.00 19 GLN A C 6
ATOM 5017 O O . GLN A 1 19 ? -4.776 9.624 2.871 1.00 0.00 19 GLN A O 6
ATOM 5031 N N . CYS A 1 20 ? -5.264 7.579 3.702 1.00 0.00 20 CYS A N 6
ATOM 5032 C CA . CYS A 1 20 ? -4.663 7.854 5.020 1.00 0.00 20 CYS A CA 6
ATOM 5033 C C . CYS A 1 20 ? -3.167 8.089 4.945 1.00 0.00 20 CYS A C 6
ATOM 5034 O O . CYS A 1 20 ? -2.646 9.039 5.541 1.00 0.00 20 CYS A O 6
ATOM 5041 N N . LYS A 1 21 ? -2.479 7.197 4.244 1.00 0.00 21 LYS A N 6
ATOM 5042 C CA . LYS A 1 21 ? -1.032 7.263 4.119 1.00 0.00 21 LYS A CA 6
ATOM 5043 C C . LYS A 1 21 ? -0.586 8.428 3.222 1.00 0.00 21 LYS A C 6
ATOM 5044 O O . LYS A 1 21 ? 0.400 9.109 3.522 1.00 0.00 21 LYS A O 6
ATOM 5063 N N . VAL A 1 22 ? -1.277 8.598 2.092 1.00 0.00 22 VAL A N 6
ATOM 5064 C CA . VAL A 1 22 ? -0.900 9.633 1.101 1.00 0.00 22 VAL A CA 6
ATOM 5065 C C . VAL A 1 22 ? -1.277 11.059 1.560 1.00 0.00 22 VAL A C 6
ATOM 5066 O O . VAL A 1 22 ? -0.578 12.022 1.225 1.00 0.00 22 VAL A O 6
ATOM 5079 N N . GLN A 1 23 ? -2.422 11.192 2.242 1.00 0.00 23 GLN A N 6
ATOM 5080 C CA . GLN A 1 23 ? -2.929 12.515 2.638 1.00 0.00 23 GLN A CA 6
ATOM 5081 C C . GLN A 1 23 ? -1.961 13.233 3.593 1.00 0.00 23 GLN A C 6
ATOM 5082 O O . GLN A 1 23 ? -1.614 12.718 4.657 1.00 0.00 23 GLN A O 6
ATOM 5096 N N . ARG A 1 24 ? -1.567 14.448 3.196 1.00 0.00 24 ARG A N 6
ATOM 5097 C CA . ARG A 1 24 ? -0.676 15.297 3.997 1.00 0.00 24 ARG A CA 6
ATOM 5098 C C . ARG A 1 24 ? -1.380 15.809 5.263 1.00 0.00 24 ARG A C 6
ATOM 5099 O O . ARG A 1 24 ? -0.735 16.057 6.286 1.00 0.00 24 ARG A O 6
ATOM 5120 N N . GLN A 1 25 ? -2.701 16.000 5.163 1.00 0.00 25 GLN A N 6
ATOM 5121 C CA . GLN A 1 25 ? -3.509 16.522 6.267 1.00 0.00 25 GLN A CA 6
ATOM 5122 C C . GLN A 1 25 ? -3.423 15.630 7.502 1.00 0.00 25 GLN A C 6
ATOM 5123 O O . GLN A 1 25 ? -3.426 16.138 8.632 1.00 0.00 25 GLN A O 6
ATOM 5137 N N . TYR A 1 26 ? -3.338 14.303 7.297 1.00 0.00 26 TYR A N 6
ATOM 5138 C CA . TYR A 1 26 ? -3.244 13.378 8.433 1.00 0.00 26 TYR A CA 6
ATOM 5139 C C . TYR A 1 26 ? -1.869 13.465 9.082 1.00 0.00 26 TYR A C 6
ATOM 5140 O O . TYR A 1 26 ? -0.842 13.439 8.398 1.00 0.00 26 TYR A O 6
ATOM 5158 N N . ASP A 1 27 ? -1.870 13.516 10.414 1.00 0.00 27 ASP A N 6
ATOM 5159 C CA . ASP A 1 27 ? -0.636 13.543 11.195 1.00 0.00 27 ASP A CA 6
ATOM 5160 C C . ASP A 1 27 ? 0.036 12.199 11.101 1.00 0.00 27 ASP A C 6
ATOM 5161 O O . ASP A 1 27 ? -0.608 11.220 10.740 1.00 0.00 27 ASP A O 6
ATOM 5170 N N . GLU A 1 28 ? 1.324 12.144 11.453 1.00 0.00 28 GLU A N 6
ATOM 5171 C CA . GLU A 1 28 ? 2.063 10.883 11.423 1.00 0.00 28 GLU A CA 6
ATOM 5172 C C . GLU A 1 28 ? 1.417 9.867 12.359 1.00 0.00 28 GLU A C 6
ATOM 5173 O O . GLU A 1 28 ? 1.284 8.685 12.019 1.00 0.00 28 GLU A O 6
ATOM 5185 N N . GLN A 1 29 ? 0.998 10.342 13.527 1.00 0.00 29 GLN A N 6
ATOM 5186 C CA . GLN A 1 29 ? 0.338 9.498 14.510 1.00 0.00 29 GLN A CA 6
ATOM 5187 C C . GLN A 1 29 ? -1.057 9.085 14.029 1.00 0.00 29 GLN A C 6
ATOM 5188 O O . GLN A 1 29 ? -1.477 7.941 14.227 1.00 0.00 29 GLN A O 6
ATOM 5202 N N . GLN A 1 30 ? -1.774 10.037 13.407 1.00 0.00 30 GLN A N 6
ATOM 5203 C CA . GLN A 1 30 ? -3.134 9.782 12.909 1.00 0.00 30 GLN A CA 6
ATOM 5204 C C . GLN A 1 30 ? -3.148 8.768 11.766 1.00 0.00 30 GLN A C 6
ATOM 5205 O O . GLN A 1 30 ? -4.033 7.907 11.709 1.00 0.00 30 GLN A O 6
ATOM 5219 N N . LYS A 1 31 ? -2.178 8.886 10.843 1.00 0.00 31 LYS A N 6
ATOM 5220 C CA . LYS A 1 31 ? -2.111 7.983 9.688 1.00 0.00 31 LYS A CA 6
ATOM 5221 C C . LYS A 1 31 ? -1.797 6.553 10.115 1.00 0.00 31 LYS A C 6
ATOM 5222 O O . LYS A 1 31 ? -2.355 5.598 9.564 1.00 0.00 31 LYS A O 6
ATOM 5241 N N . GLU A 1 32 ? -0.941 6.412 11.138 1.00 0.00 32 GLU A N 6
ATOM 5242 C CA . GLU A 1 32 ? -0.607 5.091 11.676 1.00 0.00 32 GLU A CA 6
ATOM 5243 C C . GLU A 1 32 ? -1.845 4.434 12.281 1.00 0.00 32 GLU A C 6
ATOM 5244 O O . GLU A 1 32 ? -2.062 3.230 12.120 1.00 0.00 32 GLU A O 6
ATOM 5256 N N . GLN A 1 33 ? -2.662 5.246 12.967 1.00 0.00 33 GLN A N 6
ATOM 5257 C CA . GLN A 1 33 ? -3.893 4.761 13.592 1.00 0.00 33 GLN A CA 6
ATOM 5258 C C . GLN A 1 33 ? -4.867 4.249 12.523 1.00 0.00 33 GLN A C 6
ATOM 5259 O O . GLN A 1 33 ? -5.496 3.201 12.692 1.00 0.00 33 GLN A O 6
ATOM 5273 N N . CYS A 1 34 ? -4.961 4.994 11.409 1.00 0.00 34 CYS A N 6
ATOM 5274 C CA . CYS A 1 34 ? -5.834 4.621 10.288 1.00 0.00 34 CYS A CA 6
ATOM 5275 C C . CYS A 1 34 ? -5.415 3.271 9.706 1.00 0.00 34 CYS A C 6
ATOM 5276 O O . CYS A 1 34 ? -6.244 2.381 9.505 1.00 0.00 34 CYS A O 6
ATOM 5283 N N . VAL A 1 35 ? -4.114 3.136 9.460 1.00 0.00 35 VAL A N 6
ATOM 5284 C CA . VAL A 1 35 ? -3.536 1.915 8.925 1.00 0.00 35 VAL A CA 6
ATOM 5285 C C . VAL A 1 35 ? -3.723 0.768 9.912 1.00 0.00 35 VAL A C 6
ATOM 5286 O O . VAL A 1 35 ? -3.940 -0.352 9.504 1.00 0.00 35 VAL A O 6
ATOM 5299 N N . LYS A 1 36 ? -3.564 1.054 11.204 1.00 0.00 36 LYS A N 6
ATOM 5300 C CA . LYS A 1 36 ? -3.648 0.012 12.223 1.00 0.00 36 LYS A CA 6
ATOM 5301 C C . LYS A 1 36 ? -5.005 -0.708 12.153 1.00 0.00 36 LYS A C 6
ATOM 5302 O O . LYS A 1 36 ? -5.051 -1.944 12.194 1.00 0.00 36 LYS A O 6
ATOM 5321 N N . GLU A 1 37 ? -6.102 0.063 12.046 1.00 0.00 37 GLU A N 6
ATOM 5322 C CA . GLU A 1 37 ? -7.451 -0.547 11.978 1.00 0.00 37 GLU A CA 6
ATOM 5323 C C . GLU A 1 37 ? -7.706 -1.234 10.632 1.00 0.00 37 GLU A C 6
ATOM 5324 O O . GLU A 1 37 ? -8.202 -2.371 10.585 1.00 0.00 37 GLU A O 6
ATOM 5336 N N . CYS A 1 38 ? -7.412 -0.517 9.542 1.00 0.00 38 CYS A N 6
ATOM 5337 C CA . CYS A 1 38 ? -7.662 -1.024 8.193 1.00 0.00 38 CYS A CA 6
ATOM 5338 C C . CYS A 1 38 ? -6.786 -2.210 7.846 1.00 0.00 38 CYS A C 6
ATOM 5339 O O . CYS A 1 38 ? -7.268 -3.222 7.290 1.00 0.00 38 CYS A O 6
ATOM 5346 N N . GLU A 1 39 ? -5.527 -2.137 8.259 1.00 0.00 39 GLU A N 6
ATOM 5347 C CA . GLU A 1 39 ? -4.610 -3.236 8.081 1.00 0.00 39 GLU A CA 6
ATOM 5348 C C . GLU A 1 39 ? -5.132 -4.426 8.862 1.00 0.00 39 GLU A C 6
ATOM 5349 O O . GLU A 1 39 ? -5.063 -5.546 8.394 1.00 0.00 39 GLU A O 6
ATOM 5361 N N . LYS A 1 40 ? -5.702 -4.148 10.057 1.00 0.00 40 LYS A N 6
ATOM 5362 C CA . LYS A 1 40 ? -6.291 -5.185 10.890 1.00 0.00 40 LYS A CA 6
ATOM 5363 C C . LYS A 1 40 ? -7.362 -5.952 10.125 1.00 0.00 40 LYS A C 6
ATOM 5364 O O . LYS A 1 40 ? -7.488 -7.157 10.302 1.00 0.00 40 LYS A O 6
ATOM 5383 N N . TYR A 1 41 ? -8.132 -5.249 9.262 1.00 0.00 41 TYR A N 6
ATOM 5384 C CA . TYR A 1 41 ? -9.163 -5.935 8.469 1.00 0.00 41 TYR A CA 6
ATOM 5385 C C . TYR A 1 41 ? -8.495 -6.978 7.578 1.00 0.00 41 TYR A C 6
ATOM 5386 O O . TYR A 1 41 ? -8.944 -8.130 7.497 1.00 0.00 41 TYR A O 6
ATOM 5404 N N . TYR A 1 42 ? -7.378 -6.576 6.956 1.00 0.00 42 TYR A N 6
ATOM 5405 C CA . TYR A 1 42 ? -6.593 -7.480 6.110 1.00 0.00 42 TYR A CA 6
ATOM 5406 C C . TYR A 1 42 ? -5.962 -8.602 6.958 1.00 0.00 42 TYR A C 6
ATOM 5407 O O . TYR A 1 42 ? -5.941 -9.767 6.552 1.00 0.00 42 TYR A O 6
ATOM 5425 N N . LYS A 1 43 ? -5.437 -8.220 8.128 1.00 0.00 43 LYS A N 6
ATOM 5426 C CA . LYS A 1 43 ? -4.782 -9.156 9.045 1.00 0.00 43 LYS A CA 6
ATOM 5427 C C . LYS A 1 43 ? -5.751 -10.220 9.520 1.00 0.00 43 LYS A C 6
ATOM 5428 O O . LYS A 1 43 ? -5.405 -11.403 9.593 1.00 0.00 43 LYS A O 6
ATOM 5447 N N . GLU A 1 44 ? -6.973 -9.791 9.814 1.00 0.00 44 GLU A N 6
ATOM 5448 C CA . GLU A 1 44 ? -8.023 -10.694 10.256 1.00 0.00 44 GLU A CA 6
ATOM 5449 C C . GLU A 1 44 ? -8.263 -11.763 9.187 1.00 0.00 44 GLU A C 6
ATOM 5450 O O . GLU A 1 44 ? -8.364 -12.953 9.499 1.00 0.00 44 GLU A O 6
ATOM 5462 N N . LYS A 1 45 ? -8.296 -11.330 7.919 1.00 0.00 45 LYS A N 6
ATOM 5463 C CA . LYS A 1 45 ? -8.459 -12.251 6.789 1.00 0.00 45 LYS A CA 6
ATOM 5464 C C . LYS A 1 45 ? -7.226 -13.164 6.634 1.00 0.00 45 LYS A C 6
ATOM 5465 O O . LYS A 1 45 ? -7.312 -14.243 6.046 1.00 0.00 45 LYS A O 6
ATOM 5484 N N . LYS A 1 46 ? -6.075 -12.703 7.160 1.00 0.00 46 LYS A N 6
ATOM 5485 C CA . LYS A 1 46 ? -4.806 -13.450 7.094 1.00 0.00 46 LYS A CA 6
ATOM 5486 C C . LYS A 1 46 ? -4.580 -14.073 5.706 1.00 0.00 46 LYS A C 6
ATOM 5487 O O . LYS A 1 46 ? -4.427 -15.296 5.563 1.00 0.00 46 LYS A O 6
ATOM 5506 N N . GLY A 1 47 ? -4.525 -13.205 4.689 1.00 0.00 47 GLY A N 6
ATOM 5507 C CA . GLY A 1 47 ? -4.277 -13.635 3.314 1.00 0.00 47 GLY A CA 6
ATOM 5508 C C . GLY A 1 47 ? -2.971 -13.042 2.800 1.00 0.00 47 GLY A C 6
ATOM 5509 O O . GLY A 1 47 ? -2.681 -11.864 3.043 1.00 0.00 47 GLY A O 6
ATOM 5513 N N . ARG A 1 48 ? -2.183 -13.861 2.097 1.00 0.00 48 ARG A N 6
ATOM 5514 C CA . ARG A 1 48 ? -0.896 -13.416 1.554 1.00 0.00 48 ARG A CA 6
ATOM 5515 C C . ARG A 1 48 ? -0.798 -13.722 0.064 1.00 0.00 48 ARG A C 6
ATOM 5516 O O . ARG A 1 48 ? -0.730 -14.889 -0.336 1.00 0.00 48 ARG A O 6
ATOM 5537 N N . GLU A 1 49 ? -0.774 -12.661 -0.754 1.00 0.00 49 GLU A N 6
ATOM 5538 C CA . GLU A 1 49 ? -0.667 -12.806 -2.210 1.00 0.00 49 GLU A CA 6
ATOM 5539 C C . GLU A 1 49 ? -0.530 -11.425 -2.865 1.00 0.00 49 GLU A C 6
ATOM 5540 O O . GLU A 1 49 ? -1.395 -10.560 -2.686 1.00 0.00 49 GLU A O 6
ATOM 5552 N N . ARG A 1 50 ? 0.565 -11.224 -3.612 1.00 0.00 50 ARG A N 6
ATOM 5553 C CA . ARG A 1 50 ? 0.819 -9.942 -4.279 1.00 0.00 50 ARG A CA 6
ATOM 5554 C C . ARG A 1 50 ? 0.730 -8.771 -3.281 1.00 0.00 50 ARG A C 6
ATOM 5555 O O . ARG A 1 50 ? 0.153 -7.711 -3.583 1.00 0.00 50 ARG A O 6
ATOM 5576 N N . GLU A 1 51 ? 1.318 -8.965 -2.091 1.00 0.00 51 GLU A N 6
ATOM 5577 C CA . GLU A 1 51 ? 1.312 -7.928 -1.056 1.00 0.00 51 GLU A CA 6
ATOM 5578 C C . GLU A 1 51 ? 2.315 -6.823 -1.413 1.00 0.00 51 GLU A C 6
ATOM 5579 O O . GLU A 1 51 ? 3.492 -6.890 -1.043 1.00 0.00 51 GLU A O 6
ATOM 5591 N N . HIS A 1 52 ? 1.827 -5.808 -2.132 1.00 0.00 52 HIS A N 6
ATOM 5592 C CA . HIS A 1 52 ? 2.656 -4.676 -2.545 1.00 0.00 52 HIS A CA 6
ATOM 5593 C C . HIS A 1 52 ? 1.775 -3.484 -2.915 1.00 0.00 52 HIS A C 6
ATOM 5594 O O . HIS A 1 52 ? 0.692 -3.659 -3.482 1.00 0.00 52 HIS A O 6
ATOM 5608 N N . GLU A 1 53 ? 2.247 -2.274 -2.590 1.00 0.00 53 GLU A N 6
ATOM 5609 C CA . GLU A 1 53 ? 1.497 -1.050 -2.890 1.00 0.00 53 GLU A CA 6
ATOM 5610 C C . GLU A 1 53 ? 2.272 -0.158 -3.855 1.00 0.00 53 GLU A C 6
ATOM 5611 O O . GLU A 1 53 ? 3.364 0.319 -3.535 1.00 0.00 53 GLU A O 6
ATOM 5623 N N . HIS A 1 54 ? 1.693 0.059 -5.040 1.00 0.00 54 HIS A N 6
ATOM 5624 C CA . HIS A 1 54 ? 2.317 0.897 -6.072 1.00 0.00 54 HIS A CA 6
ATOM 5625 C C . HIS A 1 54 ? 2.264 2.399 -5.719 1.00 0.00 54 HIS A C 6
ATOM 5626 O O . HIS A 1 54 ? 3.028 3.198 -6.273 1.00 0.00 54 HIS A O 6
ATOM 5640 N N . ARG A 1 55 ? 1.348 2.774 -4.808 1.00 0.00 55 ARG A N 6
ATOM 5641 C CA . ARG A 1 55 ? 1.187 4.173 -4.407 1.00 0.00 55 ARG A CA 6
ATOM 5642 C C . ARG A 1 55 ? 1.969 4.464 -3.129 1.00 0.00 55 ARG A C 6
ATOM 5643 O O . ARG A 1 55 ? 1.805 3.771 -2.118 1.00 0.00 55 ARG A O 6
ATOM 5664 N N . ASP A 1 56 ? 2.825 5.493 -3.186 1.00 0.00 56 ASP A N 6
ATOM 5665 C CA . ASP A 1 56 ? 3.644 5.883 -2.039 1.00 0.00 56 ASP A CA 6
ATOM 5666 C C . ASP A 1 56 ? 4.362 7.204 -2.310 1.00 0.00 56 ASP A C 6
ATOM 5667 O O . ASP A 1 56 ? 4.814 7.816 -1.357 1.00 0.00 56 ASP A O 6
ATOM 5677 N N . GLY A 1 1 ? 1.631 -23.520 -8.748 1.00 0.00 1 GLY A N 7
ATOM 5678 C CA . GLY A 1 1 ? 1.103 -22.180 -9.137 1.00 0.00 1 GLY A CA 7
ATOM 5679 C C . GLY A 1 1 ? 2.257 -21.190 -9.282 1.00 0.00 1 GLY A C 7
ATOM 5680 O O . GLY A 1 1 ? 2.260 -20.357 -10.192 1.00 0.00 1 GLY A O 7
ATOM 5686 N N . LEU A 1 2 ? 3.227 -21.284 -8.366 1.00 0.00 2 LEU A N 7
ATOM 5687 C CA . LEU A 1 2 ? 4.385 -20.394 -8.367 1.00 0.00 2 LEU A CA 7
ATOM 5688 C C . LEU A 1 2 ? 3.932 -18.906 -8.389 1.00 0.00 2 LEU A C 7
ATOM 5689 O O . LEU A 1 2 ? 3.664 -18.329 -7.331 1.00 0.00 2 LEU A O 7
ATOM 5705 N N . GLY A 1 3 ? 3.825 -18.306 -9.593 1.00 0.00 3 GLY A N 7
ATOM 5706 C CA . GLY A 1 3 ? 3.379 -16.919 -9.729 1.00 0.00 3 GLY A CA 7
ATOM 5707 C C . GLY A 1 3 ? 4.507 -15.938 -9.427 1.00 0.00 3 GLY A C 7
ATOM 5708 O O . GLY A 1 3 ? 5.575 -16.332 -8.948 1.00 0.00 3 GLY A O 7
ATOM 5712 N N . PHE A 1 4 ? 4.249 -14.654 -9.694 1.00 0.00 4 PHE A N 7
ATOM 5713 C CA . PHE A 1 4 ? 5.229 -13.587 -9.441 1.00 0.00 4 PHE A CA 7
ATOM 5714 C C . PHE A 1 4 ? 4.703 -12.570 -8.406 1.00 0.00 4 PHE A C 7
ATOM 5715 O O . PHE A 1 4 ? 5.150 -11.419 -8.374 1.00 0.00 4 PHE A O 7
ATOM 5732 N N . ALA A 1 5 ? 3.738 -13.004 -7.572 1.00 0.00 5 ALA A N 7
ATOM 5733 C CA . ALA A 1 5 ? 3.136 -12.137 -6.548 1.00 0.00 5 ALA A CA 7
ATOM 5734 C C . ALA A 1 5 ? 2.448 -10.939 -7.189 1.00 0.00 5 ALA A C 7
ATOM 5735 O O . ALA A 1 5 ? 2.581 -10.712 -8.396 1.00 0.00 5 ALA A O 7
ATOM 5742 N N . LEU A 1 6 ? 1.698 -10.183 -6.374 1.00 0.00 6 LEU A N 7
ATOM 5743 C CA . LEU A 1 6 ? 0.970 -9.018 -6.869 1.00 0.00 6 LEU A CA 7
ATOM 5744 C C . LEU A 1 6 ? 0.804 -7.950 -5.782 1.00 0.00 6 LEU A C 7
ATOM 5745 O O . LEU A 1 6 ? 0.543 -8.264 -4.617 1.00 0.00 6 LEU A O 7
ATOM 5761 N N . ALA A 1 7 ? 0.964 -6.682 -6.183 1.00 0.00 7 ALA A N 7
ATOM 5762 C CA . ALA A 1 7 ? 0.821 -5.550 -5.261 1.00 0.00 7 ALA A CA 7
ATOM 5763 C C . ALA A 1 7 ? -0.657 -5.197 -5.019 1.00 0.00 7 ALA A C 7
ATOM 5764 O O . ALA A 1 7 ? -1.009 -4.652 -3.969 1.00 0.00 7 ALA A O 7
ATOM 5771 N N . LYS A 1 8 ? -1.510 -5.490 -6.014 1.00 0.00 8 LYS A N 7
ATOM 5772 C CA . LYS A 1 8 ? -2.942 -5.180 -5.933 1.00 0.00 8 LYS A CA 7
ATOM 5773 C C . LYS A 1 8 ? -3.631 -6.007 -4.846 1.00 0.00 8 LYS A C 7
ATOM 5774 O O . LYS A 1 8 ? -3.429 -7.220 -4.756 1.00 0.00 8 LYS A O 7
ATOM 5793 N N . ILE A 1 9 ? -4.459 -5.334 -4.032 1.00 0.00 9 ILE A N 7
ATOM 5794 C CA . ILE A 1 9 ? -5.204 -5.997 -2.955 1.00 0.00 9 ILE A CA 7
ATOM 5795 C C . ILE A 1 9 ? -6.696 -5.610 -3.007 1.00 0.00 9 ILE A C 7
ATOM 5796 O O . ILE A 1 9 ? -7.152 -5.020 -3.991 1.00 0.00 9 ILE A O 7
ATOM 5812 N N . ASP A 1 10 ? -7.455 -5.984 -1.960 1.00 0.00 10 ASP A N 7
ATOM 5813 C CA . ASP A 1 10 ? -8.893 -5.715 -1.911 1.00 0.00 10 ASP A CA 7
ATOM 5814 C C . ASP A 1 10 ? -9.184 -4.189 -1.970 1.00 0.00 10 ASP A C 7
ATOM 5815 O O . ASP A 1 10 ? -8.332 -3.385 -1.585 1.00 0.00 10 ASP A O 7
ATOM 5824 N N . PRO A 1 11 ? -10.350 -3.774 -2.519 1.00 0.00 11 PRO A N 7
ATOM 5825 C CA . PRO A 1 11 ? -10.694 -2.313 -2.704 1.00 0.00 11 PRO A CA 7
ATOM 5826 C C . PRO A 1 11 ? -10.891 -1.559 -1.388 1.00 0.00 11 PRO A C 7
ATOM 5827 O O . PRO A 1 11 ? -10.642 -0.348 -1.328 1.00 0.00 11 PRO A O 7
ATOM 5838 N N . GLU A 1 12 ? -11.362 -2.263 -0.340 1.00 0.00 12 GLU A N 7
ATOM 5839 C CA . GLU A 1 12 ? -11.607 -1.604 0.951 1.00 0.00 12 GLU A CA 7
ATOM 5840 C C . GLU A 1 12 ? -10.338 -0.942 1.477 1.00 0.00 12 GLU A C 7
ATOM 5841 O O . GLU A 1 12 ? -10.396 0.148 2.074 1.00 0.00 12 GLU A O 7
ATOM 5853 N N . LEU A 1 13 ? -9.182 -1.545 1.170 1.00 0.00 13 LEU A N 7
ATOM 5854 C CA . LEU A 1 13 ? -7.893 -0.949 1.542 1.00 0.00 13 LEU A CA 7
ATOM 5855 C C . LEU A 1 13 ? -7.434 0.059 0.492 1.00 0.00 13 LEU A C 7
ATOM 5856 O O . LEU A 1 13 ? -6.579 0.886 0.775 1.00 0.00 13 LEU A O 7
ATOM 5872 N N . LYS A 1 14 ? -7.974 -0.039 -0.732 1.00 0.00 14 LYS A N 7
ATOM 5873 C CA . LYS A 1 14 ? -7.583 0.873 -1.790 1.00 0.00 14 LYS A CA 7
ATOM 5874 C C . LYS A 1 14 ? -7.948 2.303 -1.402 1.00 0.00 14 LYS A C 7
ATOM 5875 O O . LYS A 1 14 ? -7.105 3.197 -1.444 1.00 0.00 14 LYS A O 7
ATOM 5894 N N . GLN A 1 15 ? -9.196 2.494 -0.982 1.00 0.00 15 GLN A N 7
ATOM 5895 C CA . GLN A 1 15 ? -9.673 3.801 -0.535 1.00 0.00 15 GLN A CA 7
ATOM 5896 C C . GLN A 1 15 ? -9.104 4.176 0.839 1.00 0.00 15 GLN A C 7
ATOM 5897 O O . GLN A 1 15 ? -8.695 5.316 1.061 1.00 0.00 15 GLN A O 7
ATOM 5911 N N . CYS A 1 16 ? -9.111 3.203 1.761 1.00 0.00 16 CYS A N 7
ATOM 5912 C CA . CYS A 1 16 ? -8.631 3.410 3.137 1.00 0.00 16 CYS A CA 7
ATOM 5913 C C . CYS A 1 16 ? -7.121 3.743 3.199 1.00 0.00 16 CYS A C 7
ATOM 5914 O O . CYS A 1 16 ? -6.712 4.706 3.862 1.00 0.00 16 CYS A O 7
ATOM 5921 N N . LYS A 1 17 ? -6.316 2.919 2.548 1.00 0.00 17 LYS A N 7
ATOM 5922 C CA . LYS A 1 17 ? -4.855 3.080 2.539 1.00 0.00 17 LYS A CA 7
ATOM 5923 C C . LYS A 1 17 ? -4.418 4.298 1.733 1.00 0.00 17 LYS A C 7
ATOM 5924 O O . LYS A 1 17 ? -3.467 4.977 2.114 1.00 0.00 17 LYS A O 7
ATOM 5943 N N . HIS A 1 18 ? -5.068 4.527 0.588 1.00 0.00 18 HIS A N 7
ATOM 5944 C CA . HIS A 1 18 ? -4.684 5.632 -0.290 1.00 0.00 18 HIS A CA 7
ATOM 5945 C C . HIS A 1 18 ? -4.810 6.963 0.437 1.00 0.00 18 HIS A C 7
ATOM 5946 O O . HIS A 1 18 ? -3.895 7.779 0.392 1.00 0.00 18 HIS A O 7
ATOM 5960 N N . GLN A 1 19 ? -5.948 7.177 1.094 1.00 0.00 19 GLN A N 7
ATOM 5961 C CA . GLN A 1 19 ? -6.188 8.435 1.802 1.00 0.00 19 GLN A CA 7
ATOM 5962 C C . GLN A 1 19 ? -5.225 8.629 2.982 1.00 0.00 19 GLN A C 7
ATOM 5963 O O . GLN A 1 19 ? -4.680 9.725 3.164 1.00 0.00 19 GLN A O 7
ATOM 5977 N N . CYS A 1 20 ? -5.032 7.570 3.787 1.00 0.00 20 CYS A N 7
ATOM 5978 C CA . CYS A 1 20 ? -4.146 7.648 4.950 1.00 0.00 20 CYS A CA 7
ATOM 5979 C C . CYS A 1 20 ? -2.691 7.786 4.541 1.00 0.00 20 CYS A C 7
ATOM 5980 O O . CYS A 1 20 ? -1.945 8.586 5.115 1.00 0.00 20 CYS A O 7
ATOM 5987 N N . LYS A 1 21 ? -2.306 7.025 3.524 1.00 0.00 21 LYS A N 7
ATOM 5988 C CA . LYS A 1 21 ? -0.953 7.065 2.985 1.00 0.00 21 LYS A CA 7
ATOM 5989 C C . LYS A 1 21 ? -0.651 8.453 2.408 1.00 0.00 21 LYS A C 7
ATOM 5990 O O . LYS A 1 21 ? 0.430 9.006 2.632 1.00 0.00 21 LYS A O 7
ATOM 6009 N N . VAL A 1 22 ? -1.639 9.023 1.714 1.00 0.00 22 VAL A N 7
ATOM 6010 C CA . VAL A 1 22 ? -1.508 10.382 1.152 1.00 0.00 22 VAL A CA 7
ATOM 6011 C C . VAL A 1 22 ? -1.296 11.403 2.285 1.00 0.00 22 VAL A C 7
ATOM 6012 O O . VAL A 1 22 ? -0.597 12.389 2.102 1.00 0.00 22 VAL A O 7
ATOM 6025 N N . GLN A 1 23 ? -1.943 11.148 3.429 1.00 0.00 23 GLN A N 7
ATOM 6026 C CA . GLN A 1 23 ? -1.861 12.000 4.623 1.00 0.00 23 GLN A CA 7
ATOM 6027 C C . GLN A 1 23 ? -2.462 13.394 4.411 1.00 0.00 23 GLN A C 7
ATOM 6028 O O . GLN A 1 23 ? -1.927 14.399 4.899 1.00 0.00 23 GLN A O 7
ATOM 6042 N N . ARG A 1 24 ? -3.631 13.433 3.755 1.00 0.00 24 ARG A N 7
ATOM 6043 C CA . ARG A 1 24 ? -4.343 14.691 3.550 1.00 0.00 24 ARG A CA 7
ATOM 6044 C C . ARG A 1 24 ? -4.675 15.308 4.906 1.00 0.00 24 ARG A C 7
ATOM 6045 O O . ARG A 1 24 ? -5.673 14.942 5.541 1.00 0.00 24 ARG A O 7
ATOM 6066 N N . GLN A 1 25 ? -3.816 16.227 5.354 1.00 0.00 25 GLN A N 7
ATOM 6067 C CA . GLN A 1 25 ? -3.992 16.885 6.647 1.00 0.00 25 GLN A CA 7
ATOM 6068 C C . GLN A 1 25 ? -4.152 15.846 7.776 1.00 0.00 25 GLN A C 7
ATOM 6069 O O . GLN A 1 25 ? -4.965 16.025 8.697 1.00 0.00 25 GLN A O 7
ATOM 6083 N N . TYR A 1 26 ? -3.345 14.770 7.711 1.00 0.00 26 TYR A N 7
ATOM 6084 C CA . TYR A 1 26 ? -3.382 13.721 8.739 1.00 0.00 26 TYR A CA 7
ATOM 6085 C C . TYR A 1 26 ? -2.174 13.820 9.666 1.00 0.00 26 TYR A C 7
ATOM 6086 O O . TYR A 1 26 ? -1.041 14.006 9.214 1.00 0.00 26 TYR A O 7
ATOM 6104 N N . ASP A 1 27 ? -2.433 13.683 10.966 1.00 0.00 27 ASP A N 7
ATOM 6105 C CA . ASP A 1 27 ? -1.388 13.739 11.989 1.00 0.00 27 ASP A CA 7
ATOM 6106 C C . ASP A 1 27 ? -0.511 12.498 11.931 1.00 0.00 27 ASP A C 7
ATOM 6107 O O . ASP A 1 27 ? -0.954 11.445 11.473 1.00 0.00 27 ASP A O 7
ATOM 6116 N N . GLU A 1 28 ? 0.730 12.622 12.422 1.00 0.00 28 GLU A N 7
ATOM 6117 C CA . GLU A 1 28 ? 1.661 11.491 12.440 1.00 0.00 28 GLU A CA 7
ATOM 6118 C C . GLU A 1 28 ? 1.102 10.355 13.285 1.00 0.00 28 GLU A C 7
ATOM 6119 O O . GLU A 1 28 ? 1.178 9.182 12.898 1.00 0.00 28 GLU A O 7
ATOM 6131 N N . GLN A 1 29 ? 0.518 10.716 14.424 1.00 0.00 29 GLN A N 7
ATOM 6132 C CA . GLN A 1 29 ? -0.089 9.745 15.327 1.00 0.00 29 GLN A CA 7
ATOM 6133 C C . GLN A 1 29 ? -1.309 9.096 14.675 1.00 0.00 29 GLN A C 7
ATOM 6134 O O . GLN A 1 29 ? -1.512 7.884 14.783 1.00 0.00 29 GLN A O 7
ATOM 6148 N N . GLN A 1 30 ? -2.097 9.915 13.967 1.00 0.00 30 GLN A N 7
ATOM 6149 C CA . GLN A 1 30 ? -3.280 9.432 13.251 1.00 0.00 30 GLN A CA 7
ATOM 6150 C C . GLN A 1 30 ? -2.882 8.471 12.135 1.00 0.00 30 GLN A C 7
ATOM 6151 O O . GLN A 1 30 ? -3.574 7.481 11.881 1.00 0.00 30 GLN A O 7
ATOM 6165 N N . LYS A 1 31 ? -1.767 8.783 11.460 1.00 0.00 31 LYS A N 7
ATOM 6166 C CA . LYS A 1 31 ? -1.273 7.964 10.353 1.00 0.00 31 LYS A CA 7
ATOM 6167 C C . LYS A 1 31 ? -0.973 6.551 10.822 1.00 0.00 31 LYS A C 7
ATOM 6168 O O . LYS A 1 31 ? -1.332 5.577 10.149 1.00 0.00 31 LYS A O 7
ATOM 6187 N N . GLU A 1 32 ? -0.333 6.443 11.991 1.00 0.00 32 GLU A N 7
ATOM 6188 C CA . GLU A 1 32 ? -0.009 5.140 12.565 1.00 0.00 32 GLU A CA 7
ATOM 6189 C C . GLU A 1 32 ? -1.284 4.379 12.911 1.00 0.00 32 GLU A C 7
ATOM 6190 O O . GLU A 1 32 ? -1.372 3.165 12.700 1.00 0.00 32 GLU A O 7
ATOM 6202 N N . GLN A 1 33 ? -2.264 5.106 13.459 1.00 0.00 33 GLN A N 7
ATOM 6203 C CA . GLN A 1 33 ? -3.538 4.517 13.856 1.00 0.00 33 GLN A CA 7
ATOM 6204 C C . GLN A 1 33 ? -4.329 4.007 12.650 1.00 0.00 33 GLN A C 7
ATOM 6205 O O . GLN A 1 33 ? -4.955 2.943 12.723 1.00 0.00 33 GLN A O 7
ATOM 6219 N N . CYS A 1 34 ? -4.333 4.791 11.552 1.00 0.00 34 CYS A N 7
ATOM 6220 C CA . CYS A 1 34 ? -5.101 4.412 10.358 1.00 0.00 34 CYS A CA 7
ATOM 6221 C C . CYS A 1 34 ? -4.596 3.108 9.762 1.00 0.00 34 CYS A C 7
ATOM 6222 O O . CYS A 1 34 ? -5.374 2.210 9.522 1.00 0.00 34 CYS A O 7
ATOM 6229 N N . VAL A 1 35 ? -3.289 3.026 9.521 1.00 0.00 35 VAL A N 7
ATOM 6230 C CA . VAL A 1 35 ? -2.686 1.833 8.938 1.00 0.00 35 VAL A CA 7
ATOM 6231 C C . VAL A 1 35 ? -2.918 0.645 9.869 1.00 0.00 35 VAL A C 7
ATOM 6232 O O . VAL A 1 35 ? -3.197 -0.444 9.409 1.00 0.00 35 VAL A O 7
ATOM 6245 N N . LYS A 1 36 ? -2.764 0.865 11.177 1.00 0.00 36 LYS A N 7
ATOM 6246 C CA . LYS A 1 36 ? -2.932 -0.212 12.148 1.00 0.00 36 LYS A CA 7
ATOM 6247 C C . LYS A 1 36 ? -4.356 -0.797 12.065 1.00 0.00 36 LYS A C 7
ATOM 6248 O O . LYS A 1 36 ? -4.524 -2.016 12.001 1.00 0.00 36 LYS A O 7
ATOM 6267 N N . GLU A 1 37 ? -5.368 0.084 12.067 1.00 0.00 37 GLU A N 7
ATOM 6268 C CA . GLU A 1 37 ? -6.779 -0.357 11.996 1.00 0.00 37 GLU A CA 7
ATOM 6269 C C . GLU A 1 37 ? -7.153 -0.883 10.603 1.00 0.00 37 GLU A C 7
ATOM 6270 O O . GLU A 1 37 ? -7.892 -1.864 10.470 1.00 0.00 37 GLU A O 7
ATOM 6282 N N . CYS A 1 38 ? -6.675 -0.182 9.583 1.00 0.00 38 CYS A N 7
ATOM 6283 C CA . CYS A 1 38 ? -6.975 -0.500 8.185 1.00 0.00 38 CYS A CA 7
ATOM 6284 C C . CYS A 1 38 ? -6.351 -1.817 7.794 1.00 0.00 38 CYS A C 7
ATOM 6285 O O . CYS A 1 38 ? -7.026 -2.736 7.256 1.00 0.00 38 CYS A O 7
ATOM 6292 N N . GLU A 1 39 ? -5.064 -1.929 8.097 1.00 0.00 39 GLU A N 7
ATOM 6293 C CA . GLU A 1 39 ? -4.324 -3.106 7.813 1.00 0.00 39 GLU A CA 7
ATOM 6294 C C . GLU A 1 39 ? -4.926 -4.269 8.594 1.00 0.00 39 GLU A C 7
ATOM 6295 O O . GLU A 1 39 ? -5.000 -5.361 8.094 1.00 0.00 39 GLU A O 7
ATOM 6307 N N . LYS A 1 40 ? -5.408 -3.977 9.824 1.00 0.00 40 LYS A N 7
ATOM 6308 C CA . LYS A 1 40 ? -6.049 -4.978 10.675 1.00 0.00 40 LYS A CA 7
ATOM 6309 C C . LYS A 1 40 ? -7.253 -5.598 9.979 1.00 0.00 40 LYS A C 7
ATOM 6310 O O . LYS A 1 40 ? -7.460 -6.810 10.083 1.00 0.00 40 LYS A O 7
ATOM 6329 N N . TYR A 1 41 ? -8.039 -4.779 9.248 1.00 0.00 41 TYR A N 7
ATOM 6330 C CA . TYR A 1 41 ? -9.196 -5.327 8.526 1.00 0.00 41 TYR A CA 7
ATOM 6331 C C . TYR A 1 41 ? -8.713 -6.406 7.562 1.00 0.00 41 TYR A C 7
ATOM 6332 O O . TYR A 1 41 ? -9.302 -7.490 7.477 1.00 0.00 41 TYR A O 7
ATOM 6350 N N . TYR A 1 42 ? -7.608 -6.109 6.867 1.00 0.00 42 TYR A N 7
ATOM 6351 C CA . TYR A 1 42 ? -7.004 -7.066 5.932 1.00 0.00 42 TYR A CA 7
ATOM 6352 C C . TYR A 1 42 ? -6.350 -8.259 6.671 1.00 0.00 42 TYR A C 7
ATOM 6353 O O . TYR A 1 42 ? -6.434 -9.401 6.213 1.00 0.00 42 TYR A O 7
ATOM 6371 N N . LYS A 1 43 ? -5.647 -7.960 7.773 1.00 0.00 43 LYS A N 7
ATOM 6372 C CA . LYS A 1 43 ? -4.907 -8.974 8.537 1.00 0.00 43 LYS A CA 7
ATOM 6373 C C . LYS A 1 43 ? -5.850 -10.020 9.089 1.00 0.00 43 LYS A C 7
ATOM 6374 O O . LYS A 1 43 ? -5.582 -11.222 9.005 1.00 0.00 43 LYS A O 7
ATOM 6393 N N . GLU A 1 44 ? -6.962 -9.551 9.634 1.00 0.00 44 GLU A N 7
ATOM 6394 C CA . GLU A 1 44 ? -7.985 -10.421 10.188 1.00 0.00 44 GLU A CA 7
ATOM 6395 C C . GLU A 1 44 ? -8.595 -11.301 9.085 1.00 0.00 44 GLU A C 7
ATOM 6396 O O . GLU A 1 44 ? -8.811 -12.501 9.284 1.00 0.00 44 GLU A O 7
ATOM 6408 N N . LYS A 1 45 ? -8.885 -10.681 7.933 1.00 0.00 45 LYS A N 7
ATOM 6409 C CA . LYS A 1 45 ? -9.489 -11.389 6.801 1.00 0.00 45 LYS A CA 7
ATOM 6410 C C . LYS A 1 45 ? -8.549 -12.468 6.265 1.00 0.00 45 LYS A C 7
ATOM 6411 O O . LYS A 1 45 ? -8.993 -13.556 5.890 1.00 0.00 45 LYS A O 7
ATOM 6430 N N . LYS A 1 46 ? -7.248 -12.150 6.219 1.00 0.00 46 LYS A N 7
ATOM 6431 C CA . LYS A 1 46 ? -6.234 -13.085 5.710 1.00 0.00 46 LYS A CA 7
ATOM 6432 C C . LYS A 1 46 ? -6.534 -13.476 4.250 1.00 0.00 46 LYS A C 7
ATOM 6433 O O . LYS A 1 46 ? -6.402 -14.648 3.858 1.00 0.00 46 LYS A O 7
ATOM 6452 N N . GLY A 1 47 ? -6.932 -12.480 3.449 1.00 0.00 47 GLY A N 7
ATOM 6453 C CA . GLY A 1 47 ? -7.250 -12.704 2.037 1.00 0.00 47 GLY A CA 7
ATOM 6454 C C . GLY A 1 47 ? -6.035 -13.224 1.274 1.00 0.00 47 GLY A C 7
ATOM 6455 O O . GLY A 1 47 ? -6.160 -14.117 0.430 1.00 0.00 47 GLY A O 7
ATOM 6459 N N . ARG A 1 48 ? -4.858 -12.658 1.578 1.00 0.00 48 ARG A N 7
ATOM 6460 C CA . ARG A 1 48 ? -3.614 -13.064 0.917 1.00 0.00 48 ARG A CA 7
ATOM 6461 C C . ARG A 1 48 ? -2.436 -12.993 1.891 1.00 0.00 48 ARG A C 7
ATOM 6462 O O . ARG A 1 48 ? -2.257 -11.987 2.587 1.00 0.00 48 ARG A O 7
ATOM 6483 N N . GLU A 1 49 ? -1.623 -14.057 1.912 1.00 0.00 49 GLU A N 7
ATOM 6484 C CA . GLU A 1 49 ? -0.441 -14.109 2.778 1.00 0.00 49 GLU A CA 7
ATOM 6485 C C . GLU A 1 49 ? 0.556 -13.018 2.401 1.00 0.00 49 GLU A C 7
ATOM 6486 O O . GLU A 1 49 ? 1.176 -12.403 3.275 1.00 0.00 49 GLU A O 7
ATOM 6498 N N . ARG A 1 50 ? 0.709 -12.790 1.090 1.00 0.00 50 ARG A N 7
ATOM 6499 C CA . ARG A 1 50 ? 1.637 -11.780 0.584 1.00 0.00 50 ARG A CA 7
ATOM 6500 C C . ARG A 1 50 ? 1.118 -10.372 0.847 1.00 0.00 50 ARG A C 7
ATOM 6501 O O . ARG A 1 50 ? -0.094 -10.140 0.889 1.00 0.00 50 ARG A O 7
ATOM 6522 N N . GLU A 1 51 ? 2.054 -9.440 1.014 1.00 0.00 51 GLU A N 7
ATOM 6523 C CA . GLU A 1 51 ? 1.730 -8.037 1.268 1.00 0.00 51 GLU A CA 7
ATOM 6524 C C . GLU A 1 51 ? 2.445 -7.134 0.262 1.00 0.00 51 GLU A C 7
ATOM 6525 O O . GLU A 1 51 ? 3.196 -7.619 -0.592 1.00 0.00 51 GLU A O 7
ATOM 6537 N N . HIS A 1 52 ? 2.196 -5.822 0.360 1.00 0.00 52 HIS A N 7
ATOM 6538 C CA . HIS A 1 52 ? 2.808 -4.851 -0.555 1.00 0.00 52 HIS A CA 7
ATOM 6539 C C . HIS A 1 52 ? 3.451 -3.699 0.223 1.00 0.00 52 HIS A C 7
ATOM 6540 O O . HIS A 1 52 ? 3.000 -3.357 1.322 1.00 0.00 52 HIS A O 7
ATOM 6554 N N . GLU A 1 53 ? 4.515 -3.121 -0.349 1.00 0.00 53 GLU A N 7
ATOM 6555 C CA . GLU A 1 53 ? 5.230 -2.023 0.299 1.00 0.00 53 GLU A CA 7
ATOM 6556 C C . GLU A 1 53 ? 4.339 -0.793 0.444 1.00 0.00 53 GLU A C 7
ATOM 6557 O O . GLU A 1 53 ? 4.337 -0.142 1.490 1.00 0.00 53 GLU A O 7
ATOM 6569 N N . HIS A 1 54 ? 3.577 -0.482 -0.618 1.00 0.00 54 HIS A N 7
ATOM 6570 C CA . HIS A 1 54 ? 2.668 0.681 -0.616 1.00 0.00 54 HIS A CA 7
ATOM 6571 C C . HIS A 1 54 ? 1.911 0.809 -1.943 1.00 0.00 54 HIS A C 7
ATOM 6572 O O . HIS A 1 54 ? 2.148 0.043 -2.882 1.00 0.00 54 HIS A O 7
ATOM 6586 N N . ARG A 1 55 ? 1.026 1.814 -2.014 1.00 0.00 55 ARG A N 7
ATOM 6587 C CA . ARG A 1 55 ? 0.255 2.092 -3.228 1.00 0.00 55 ARG A CA 7
ATOM 6588 C C . ARG A 1 55 ? 0.494 3.526 -3.696 1.00 0.00 55 ARG A C 7
ATOM 6589 O O . ARG A 1 55 ? 0.732 4.422 -2.880 1.00 0.00 55 ARG A O 7
ATOM 6610 N N . ASP A 1 56 ? 0.437 3.731 -5.018 1.00 0.00 56 ASP A N 7
ATOM 6611 C CA . ASP A 1 56 ? 0.656 5.057 -5.610 1.00 0.00 56 ASP A CA 7
ATOM 6612 C C . ASP A 1 56 ? 1.930 5.705 -5.066 1.00 0.00 56 ASP A C 7
ATOM 6613 O O . ASP A 1 56 ? 2.131 6.879 -5.326 1.00 0.00 56 ASP A O 7
ATOM 6623 N N . GLY A 1 1 ? 14.743 -10.901 7.454 1.00 0.00 1 GLY A N 8
ATOM 6624 C CA . GLY A 1 1 ? 14.973 -11.929 8.511 1.00 0.00 1 GLY A CA 8
ATOM 6625 C C . GLY A 1 1 ? 16.440 -12.337 8.516 1.00 0.00 1 GLY A C 8
ATOM 6626 O O . GLY A 1 1 ? 17.281 -11.662 9.120 1.00 0.00 1 GLY A O 8
ATOM 6632 N N . LEU A 1 2 ? 16.737 -13.447 7.838 1.00 0.00 2 LEU A N 8
ATOM 6633 C CA . LEU A 1 2 ? 18.104 -13.966 7.754 1.00 0.00 2 LEU A CA 8
ATOM 6634 C C . LEU A 1 2 ? 19.019 -12.963 7.056 1.00 0.00 2 LEU A C 8
ATOM 6635 O O . LEU A 1 2 ? 20.167 -12.767 7.471 1.00 0.00 2 LEU A O 8
ATOM 6651 N N . GLY A 1 3 ? 18.498 -12.318 6.002 1.00 0.00 3 GLY A N 8
ATOM 6652 C CA . GLY A 1 3 ? 19.265 -11.321 5.252 1.00 0.00 3 GLY A CA 8
ATOM 6653 C C . GLY A 1 3 ? 18.445 -10.724 4.110 1.00 0.00 3 GLY A C 8
ATOM 6654 O O . GLY A 1 3 ? 17.643 -9.809 4.320 1.00 0.00 3 GLY A O 8
ATOM 6658 N N . PHE A 1 4 ? 18.679 -11.232 2.897 1.00 0.00 4 PHE A N 8
ATOM 6659 C CA . PHE A 1 4 ? 17.997 -10.740 1.697 1.00 0.00 4 PHE A CA 8
ATOM 6660 C C . PHE A 1 4 ? 16.524 -11.150 1.680 1.00 0.00 4 PHE A C 8
ATOM 6661 O O . PHE A 1 4 ? 16.140 -12.151 2.286 1.00 0.00 4 PHE A O 8
ATOM 6678 N N . ALA A 1 5 ? 15.698 -10.351 0.980 1.00 0.00 5 ALA A N 8
ATOM 6679 C CA . ALA A 1 5 ? 14.243 -10.600 0.869 1.00 0.00 5 ALA A CA 8
ATOM 6680 C C . ALA A 1 5 ? 13.520 -10.245 2.164 1.00 0.00 5 ALA A C 8
ATOM 6681 O O . ALA A 1 5 ? 13.387 -11.081 3.065 1.00 0.00 5 ALA A O 8
ATOM 6688 N N . LEU A 1 6 ? 13.053 -8.992 2.247 1.00 0.00 6 LEU A N 8
ATOM 6689 C CA . LEU A 1 6 ? 12.338 -8.507 3.426 1.00 0.00 6 LEU A CA 8
ATOM 6690 C C . LEU A 1 6 ? 10.824 -8.572 3.189 1.00 0.00 6 LEU A C 8
ATOM 6691 O O . LEU A 1 6 ? 10.315 -8.011 2.212 1.00 0.00 6 LEU A O 8
ATOM 6707 N N . ALA A 1 7 ? 10.121 -9.286 4.076 1.00 0.00 7 ALA A N 8
ATOM 6708 C CA . ALA A 1 7 ? 8.669 -9.462 3.958 1.00 0.00 7 ALA A CA 8
ATOM 6709 C C . ALA A 1 7 ? 7.938 -8.122 4.043 1.00 0.00 7 ALA A C 8
ATOM 6710 O O . ALA A 1 7 ? 8.334 -7.236 4.805 1.00 0.00 7 ALA A O 8
ATOM 6717 N N . LYS A 1 8 ? 6.869 -7.986 3.247 1.00 0.00 8 LYS A N 8
ATOM 6718 C CA . LYS A 1 8 ? 6.071 -6.756 3.216 1.00 0.00 8 LYS A CA 8
ATOM 6719 C C . LYS A 1 8 ? 4.574 -7.089 3.126 1.00 0.00 8 LYS A C 8
ATOM 6720 O O . LYS A 1 8 ? 4.164 -7.921 2.310 1.00 0.00 8 LYS A O 8
ATOM 6739 N N . ILE A 1 9 ? 3.768 -6.421 3.965 1.00 0.00 9 ILE A N 8
ATOM 6740 C CA . ILE A 1 9 ? 2.319 -6.631 3.974 1.00 0.00 9 ILE A CA 8
ATOM 6741 C C . ILE A 1 9 ? 1.733 -6.419 2.563 1.00 0.00 9 ILE A C 8
ATOM 6742 O O . ILE A 1 9 ? 2.380 -5.823 1.696 1.00 0.00 9 ILE A O 8
ATOM 6758 N N . ASP A 1 10 ? 0.512 -6.912 2.358 1.00 0.00 10 ASP A N 8
ATOM 6759 C CA . ASP A 1 10 ? -0.179 -6.793 1.083 1.00 0.00 10 ASP A CA 8
ATOM 6760 C C . ASP A 1 10 ? -0.479 -5.306 0.747 1.00 0.00 10 ASP A C 8
ATOM 6761 O O . ASP A 1 10 ? -0.499 -4.465 1.647 1.00 0.00 10 ASP A O 8
ATOM 6770 N N . PRO A 1 11 ? -0.695 -4.962 -0.540 1.00 0.00 11 PRO A N 8
ATOM 6771 C CA . PRO A 1 11 ? -0.978 -3.537 -0.979 1.00 0.00 11 PRO A CA 8
ATOM 6772 C C . PRO A 1 11 ? -2.295 -3.002 -0.404 1.00 0.00 11 PRO A C 8
ATOM 6773 O O . PRO A 1 11 ? -2.567 -1.806 -0.489 1.00 0.00 11 PRO A O 8
ATOM 6784 N N . GLU A 1 12 ? -3.106 -3.895 0.193 1.00 0.00 12 GLU A N 8
ATOM 6785 C CA . GLU A 1 12 ? -4.381 -3.493 0.800 1.00 0.00 12 GLU A CA 8
ATOM 6786 C C . GLU A 1 12 ? -4.139 -2.310 1.746 1.00 0.00 12 GLU A C 8
ATOM 6787 O O . GLU A 1 12 ? -4.851 -1.283 1.688 1.00 0.00 12 GLU A O 8
ATOM 6799 N N . LEU A 1 13 ? -3.076 -2.422 2.527 1.00 0.00 13 LEU A N 8
ATOM 6800 C CA . LEU A 1 13 ? -2.669 -1.331 3.410 1.00 0.00 13 LEU A CA 8
ATOM 6801 C C . LEU A 1 13 ? -2.127 -0.162 2.618 1.00 0.00 13 LEU A C 8
ATOM 6802 O O . LEU A 1 13 ? -2.267 0.978 3.028 1.00 0.00 13 LEU A O 8
ATOM 6818 N N . LYS A 1 14 ? -1.455 -0.465 1.502 1.00 0.00 14 LYS A N 8
ATOM 6819 C CA . LYS A 1 14 ? -0.855 0.561 0.666 1.00 0.00 14 LYS A CA 8
ATOM 6820 C C . LYS A 1 14 ? -1.927 1.507 0.135 1.00 0.00 14 LYS A C 8
ATOM 6821 O O . LYS A 1 14 ? -1.739 2.727 0.122 1.00 0.00 14 LYS A O 8
ATOM 6840 N N . GLN A 1 15 ? -3.043 0.929 -0.316 1.00 0.00 15 GLN A N 8
ATOM 6841 C CA . GLN A 1 15 ? -4.147 1.707 -0.869 1.00 0.00 15 GLN A CA 8
ATOM 6842 C C . GLN A 1 15 ? -4.756 2.653 0.171 1.00 0.00 15 GLN A C 8
ATOM 6843 O O . GLN A 1 15 ? -4.866 3.863 -0.079 1.00 0.00 15 GLN A O 8
ATOM 6857 N N . CYS A 1 16 ? -5.099 2.116 1.362 1.00 0.00 16 CYS A N 8
ATOM 6858 C CA . CYS A 1 16 ? -5.670 2.962 2.432 1.00 0.00 16 CYS A CA 8
ATOM 6859 C C . CYS A 1 16 ? -4.618 3.925 2.980 1.00 0.00 16 CYS A C 8
ATOM 6860 O O . CYS A 1 16 ? -4.925 5.077 3.300 1.00 0.00 16 CYS A O 8
ATOM 6867 N N . LYS A 1 17 ? -3.364 3.456 3.026 1.00 0.00 17 LYS A N 8
ATOM 6868 C CA . LYS A 1 17 ? -2.250 4.283 3.464 1.00 0.00 17 LYS A CA 8
ATOM 6869 C C . LYS A 1 17 ? -2.103 5.482 2.559 1.00 0.00 17 LYS A C 8
ATOM 6870 O O . LYS A 1 17 ? -1.793 6.576 3.018 1.00 0.00 17 LYS A O 8
ATOM 6889 N N . HIS A 1 18 ? -2.326 5.263 1.255 1.00 0.00 18 HIS A N 8
ATOM 6890 C CA . HIS A 1 18 ? -2.225 6.322 0.276 1.00 0.00 18 HIS A CA 8
ATOM 6891 C C . HIS A 1 18 ? -3.208 7.434 0.625 1.00 0.00 18 HIS A C 8
ATOM 6892 O O . HIS A 1 18 ? -2.832 8.608 0.653 1.00 0.00 18 HIS A O 8
ATOM 6906 N N . GLN A 1 19 ? -4.468 7.057 0.908 1.00 0.00 19 GLN A N 8
ATOM 6907 C CA . GLN A 1 19 ? -5.475 8.055 1.267 1.00 0.00 19 GLN A CA 8
ATOM 6908 C C . GLN A 1 19 ? -5.149 8.753 2.594 1.00 0.00 19 GLN A C 8
ATOM 6909 O O . GLN A 1 19 ? -5.366 9.958 2.721 1.00 0.00 19 GLN A O 8
ATOM 6923 N N . CYS A 1 20 ? -4.669 7.982 3.597 1.00 0.00 20 CYS A N 8
ATOM 6924 C CA . CYS A 1 20 ? -4.368 8.551 4.920 1.00 0.00 20 CYS A CA 8
ATOM 6925 C C . CYS A 1 20 ? -3.159 9.474 4.892 1.00 0.00 20 CYS A C 8
ATOM 6926 O O . CYS A 1 20 ? -3.177 10.543 5.510 1.00 0.00 20 CYS A O 8
ATOM 6933 N N . LYS A 1 21 ? -2.123 9.076 4.142 1.00 0.00 21 LYS A N 8
ATOM 6934 C CA . LYS A 1 21 ? -0.921 9.902 4.004 1.00 0.00 21 LYS A CA 8
ATOM 6935 C C . LYS A 1 21 ? -1.173 11.121 3.081 1.00 0.00 21 LYS A C 8
ATOM 6936 O O . LYS A 1 21 ? -0.482 12.138 3.178 1.00 0.00 21 LYS A O 8
ATOM 6955 N N . VAL A 1 22 ? -2.185 10.999 2.212 1.00 0.00 22 VAL A N 8
ATOM 6956 C CA . VAL A 1 22 ? -2.567 12.087 1.282 1.00 0.00 22 VAL A CA 8
ATOM 6957 C C . VAL A 1 22 ? -3.782 12.898 1.825 1.00 0.00 22 VAL A C 8
ATOM 6958 O O . VAL A 1 22 ? -4.163 13.916 1.242 1.00 0.00 22 VAL A O 8
ATOM 6971 N N . GLN A 1 23 ? -4.381 12.424 2.930 1.00 0.00 23 GLN A N 8
ATOM 6972 C CA . GLN A 1 23 ? -5.541 13.077 3.535 1.00 0.00 23 GLN A CA 8
ATOM 6973 C C . GLN A 1 23 ? -5.204 14.511 3.950 1.00 0.00 23 GLN A C 8
ATOM 6974 O O . GLN A 1 23 ? -6.059 15.389 3.897 1.00 0.00 23 GLN A O 8
ATOM 6988 N N . ARG A 1 24 ? -3.960 14.718 4.415 1.00 0.00 24 ARG A N 8
ATOM 6989 C CA . ARG A 1 24 ? -3.486 16.034 4.897 1.00 0.00 24 ARG A CA 8
ATOM 6990 C C . ARG A 1 24 ? -4.068 16.327 6.267 1.00 0.00 24 ARG A C 8
ATOM 6991 O O . ARG A 1 24 ? -5.110 15.775 6.637 1.00 0.00 24 ARG A O 8
ATOM 7012 N N . GLN A 1 25 ? -3.370 17.168 7.036 1.00 0.00 25 GLN A N 8
ATOM 7013 C CA . GLN A 1 25 ? -3.804 17.502 8.393 1.00 0.00 25 GLN A CA 8
ATOM 7014 C C . GLN A 1 25 ? -3.968 16.219 9.228 1.00 0.00 25 GLN A C 8
ATOM 7015 O O . GLN A 1 25 ? -4.913 16.082 10.022 1.00 0.00 25 GLN A O 8
ATOM 7029 N N . TYR A 1 26 ? -3.019 15.288 9.053 1.00 0.00 26 TYR A N 8
ATOM 7030 C CA . TYR A 1 26 ? -3.028 14.019 9.787 1.00 0.00 26 TYR A CA 8
ATOM 7031 C C . TYR A 1 26 ? -1.743 13.875 10.631 1.00 0.00 26 TYR A C 8
ATOM 7032 O O . TYR A 1 26 ? -0.640 14.159 10.156 1.00 0.00 26 TYR A O 8
ATOM 7050 N N . ASP A 1 27 ? -1.914 13.449 11.882 1.00 0.00 27 ASP A N 8
ATOM 7051 C CA . ASP A 1 27 ? -0.792 13.278 12.817 1.00 0.00 27 ASP A CA 8
ATOM 7052 C C . ASP A 1 27 ? -0.235 11.867 12.739 1.00 0.00 27 ASP A C 8
ATOM 7053 O O . ASP A 1 27 ? -0.817 11.001 12.084 1.00 0.00 27 ASP A O 8
ATOM 7062 N N . GLU A 1 28 ? 0.862 11.625 13.477 1.00 0.00 28 GLU A N 8
ATOM 7063 C CA . GLU A 1 28 ? 1.456 10.290 13.556 1.00 0.00 28 GLU A CA 8
ATOM 7064 C C . GLU A 1 28 ? 0.452 9.314 14.162 1.00 0.00 28 GLU A C 8
ATOM 7065 O O . GLU A 1 28 ? 0.326 8.169 13.716 1.00 0.00 28 GLU A O 8
ATOM 7077 N N . GLN A 1 29 ? -0.270 9.791 15.171 1.00 0.00 29 GLN A N 8
ATOM 7078 C CA . GLN A 1 29 ? -1.297 9.006 15.835 1.00 0.00 29 GLN A CA 8
ATOM 7079 C C . GLN A 1 29 ? -2.480 8.767 14.898 1.00 0.00 29 GLN A C 8
ATOM 7080 O O . GLN A 1 29 ? -3.056 7.680 14.885 1.00 0.00 29 GLN A O 8
ATOM 7094 N N . GLN A 1 30 ? -2.842 9.802 14.117 1.00 0.00 30 GLN A N 8
ATOM 7095 C CA . GLN A 1 30 ? -3.972 9.700 13.186 1.00 0.00 30 GLN A CA 8
ATOM 7096 C C . GLN A 1 30 ? -3.705 8.645 12.125 1.00 0.00 30 GLN A C 8
ATOM 7097 O O . GLN A 1 30 ? -4.574 7.814 11.838 1.00 0.00 30 GLN A O 8
ATOM 7111 N N . LYS A 1 31 ? -2.474 8.644 11.583 1.00 0.00 31 LYS A N 8
ATOM 7112 C CA . LYS A 1 31 ? -2.082 7.629 10.596 1.00 0.00 31 LYS A CA 8
ATOM 7113 C C . LYS A 1 31 ? -1.962 6.261 11.250 1.00 0.00 31 LYS A C 8
ATOM 7114 O O . LYS A 1 31 ? -2.292 5.243 10.635 1.00 0.00 31 LYS A O 8
ATOM 7133 N N . GLU A 1 32 ? -1.561 6.252 12.529 1.00 0.00 32 GLU A N 8
ATOM 7134 C CA . GLU A 1 32 ? -1.487 5.019 13.296 1.00 0.00 32 GLU A CA 8
ATOM 7135 C C . GLU A 1 32 ? -2.897 4.426 13.412 1.00 0.00 32 GLU A C 8
ATOM 7136 O O . GLU A 1 32 ? -3.099 3.224 13.218 1.00 0.00 32 GLU A O 8
ATOM 7148 N N . GLN A 1 33 ? -3.878 5.309 13.673 1.00 0.00 33 GLN A N 8
ATOM 7149 C CA . GLN A 1 33 ? -5.281 4.918 13.749 1.00 0.00 33 GLN A CA 8
ATOM 7150 C C . GLN A 1 33 ? -5.765 4.418 12.389 1.00 0.00 33 GLN A C 8
ATOM 7151 O O . GLN A 1 33 ? -6.487 3.418 12.311 1.00 0.00 33 GLN A O 8
ATOM 7165 N N . CYS A 1 34 ? -5.325 5.100 11.309 1.00 0.00 34 CYS A N 8
ATOM 7166 C CA . CYS A 1 34 ? -5.682 4.688 9.952 1.00 0.00 34 CYS A CA 8
ATOM 7167 C C . CYS A 1 34 ? -5.184 3.276 9.682 1.00 0.00 34 CYS A C 8
ATOM 7168 O O . CYS A 1 34 ? -5.939 2.432 9.202 1.00 0.00 34 CYS A O 8
ATOM 7175 N N . VAL A 1 35 ? -3.921 3.022 10.018 1.00 0.00 35 VAL A N 8
ATOM 7176 C CA . VAL A 1 35 ? -3.332 1.701 9.852 1.00 0.00 35 VAL A CA 8
ATOM 7177 C C . VAL A 1 35 ? -4.136 0.694 10.675 1.00 0.00 35 VAL A C 8
ATOM 7178 O O . VAL A 1 35 ? -4.394 -0.386 10.212 1.00 0.00 35 VAL A O 8
ATOM 7191 N N . LYS A 1 36 ? -4.491 1.057 11.919 1.00 0.00 36 LYS A N 8
ATOM 7192 C CA . LYS A 1 36 ? -5.234 0.133 12.786 1.00 0.00 36 LYS A CA 8
ATOM 7193 C C . LYS A 1 36 ? -6.589 -0.246 12.180 1.00 0.00 36 LYS A C 8
ATOM 7194 O O . LYS A 1 36 ? -6.977 -1.419 12.212 1.00 0.00 36 LYS A O 8
ATOM 7213 N N . GLU A 1 37 ? -7.296 0.744 11.616 1.00 0.00 37 GLU A N 8
ATOM 7214 C CA . GLU A 1 37 ? -8.609 0.490 10.987 1.00 0.00 37 GLU A CA 8
ATOM 7215 C C . GLU A 1 37 ? -8.442 -0.306 9.687 1.00 0.00 37 GLU A C 8
ATOM 7216 O O . GLU A 1 37 ? -9.159 -1.287 9.436 1.00 0.00 37 GLU A O 8
ATOM 7228 N N . CYS A 1 38 ? -7.506 0.148 8.867 1.00 0.00 38 CYS A N 8
ATOM 7229 C CA . CYS A 1 38 ? -7.231 -0.459 7.573 1.00 0.00 38 CYS A CA 8
ATOM 7230 C C . CYS A 1 38 ? -6.747 -1.879 7.729 1.00 0.00 38 CYS A C 8
ATOM 7231 O O . CYS A 1 38 ? -7.218 -2.805 7.044 1.00 0.00 38 CYS A O 8
ATOM 7238 N N . GLU A 1 39 ? -5.780 -2.031 8.613 1.00 0.00 39 GLU A N 8
ATOM 7239 C CA . GLU A 1 39 ? -5.165 -3.292 8.869 1.00 0.00 39 GLU A CA 8
ATOM 7240 C C . GLU A 1 39 ? -6.209 -4.273 9.379 1.00 0.00 39 GLU A C 8
ATOM 7241 O O . GLU A 1 39 ? -6.158 -5.446 9.058 1.00 0.00 39 GLU A O 8
ATOM 7253 N N . LYS A 1 40 ? -7.174 -3.754 10.167 1.00 0.00 40 LYS A N 8
ATOM 7254 C CA . LYS A 1 40 ? -8.253 -4.567 10.697 1.00 0.00 40 LYS A CA 8
ATOM 7255 C C . LYS A 1 40 ? -9.066 -5.200 9.570 1.00 0.00 40 LYS A C 8
ATOM 7256 O O . LYS A 1 40 ? -9.432 -6.369 9.670 1.00 0.00 40 LYS A O 8
ATOM 7275 N N . TYR A 1 41 ? -9.348 -4.432 8.495 1.00 0.00 41 TYR A N 8
ATOM 7276 C CA . TYR A 1 41 ? -10.111 -4.996 7.368 1.00 0.00 41 TYR A CA 8
ATOM 7277 C C . TYR A 1 41 ? -9.357 -6.191 6.795 1.00 0.00 41 TYR A C 8
ATOM 7278 O O . TYR A 1 41 ? -9.942 -7.251 6.555 1.00 0.00 41 TYR A O 8
ATOM 7296 N N . TYR A 1 42 ? -8.037 -6.026 6.651 1.00 0.00 42 TYR A N 8
ATOM 7297 C CA . TYR A 1 42 ? -7.160 -7.104 6.188 1.00 0.00 42 TYR A CA 8
ATOM 7298 C C . TYR A 1 42 ? -7.186 -8.281 7.184 1.00 0.00 42 TYR A C 8
ATOM 7299 O O . TYR A 1 42 ? -7.260 -9.446 6.787 1.00 0.00 42 TYR A O 8
ATOM 7317 N N . LYS A 1 43 ? -7.052 -7.947 8.468 1.00 0.00 43 LYS A N 8
ATOM 7318 C CA . LYS A 1 43 ? -6.975 -8.936 9.539 1.00 0.00 43 LYS A CA 8
ATOM 7319 C C . LYS A 1 43 ? -8.226 -9.792 9.593 1.00 0.00 43 LYS A C 8
ATOM 7320 O O . LYS A 1 43 ? -8.146 -11.023 9.683 1.00 0.00 43 LYS A O 8
ATOM 7339 N N . GLU A 1 44 ? -9.372 -9.138 9.513 1.00 0.00 44 GLU A N 8
ATOM 7340 C CA . GLU A 1 44 ? -10.659 -9.817 9.523 1.00 0.00 44 GLU A CA 8
ATOM 7341 C C . GLU A 1 44 ? -10.812 -10.710 8.279 1.00 0.00 44 GLU A C 8
ATOM 7342 O O . GLU A 1 44 ? -11.360 -11.814 8.361 1.00 0.00 44 GLU A O 8
ATOM 7354 N N . LYS A 1 45 ? -10.372 -10.190 7.127 1.00 0.00 45 LYS A N 8
ATOM 7355 C CA . LYS A 1 45 ? -10.507 -10.897 5.849 1.00 0.00 45 LYS A CA 8
ATOM 7356 C C . LYS A 1 45 ? -9.765 -12.238 5.880 1.00 0.00 45 LYS A C 8
ATOM 7357 O O . LYS A 1 45 ? -10.295 -13.256 5.419 1.00 0.00 45 LYS A O 8
ATOM 7376 N N . LYS A 1 46 ? -8.538 -12.230 6.416 1.00 0.00 46 LYS A N 8
ATOM 7377 C CA . LYS A 1 46 ? -7.720 -13.450 6.488 1.00 0.00 46 LYS A CA 8
ATOM 7378 C C . LYS A 1 46 ? -7.482 -14.021 5.072 1.00 0.00 46 LYS A C 8
ATOM 7379 O O . LYS A 1 46 ? -7.476 -15.243 4.869 1.00 0.00 46 LYS A O 8
ATOM 7398 N N . GLY A 1 47 ? -7.265 -13.119 4.102 1.00 0.00 47 GLY A N 8
ATOM 7399 C CA . GLY A 1 47 ? -7.017 -13.522 2.713 1.00 0.00 47 GLY A CA 8
ATOM 7400 C C . GLY A 1 47 ? -6.260 -12.439 1.950 1.00 0.00 47 GLY A C 8
ATOM 7401 O O . GLY A 1 47 ? -6.092 -11.322 2.448 1.00 0.00 47 GLY A O 8
ATOM 7405 N N . ARG A 1 48 ? -5.790 -12.785 0.742 1.00 0.00 48 ARG A N 8
ATOM 7406 C CA . ARG A 1 48 ? -5.031 -11.846 -0.091 1.00 0.00 48 ARG A CA 8
ATOM 7407 C C . ARG A 1 48 ? -5.843 -11.440 -1.334 1.00 0.00 48 ARG A C 8
ATOM 7408 O O . ARG A 1 48 ? -6.299 -12.294 -2.099 1.00 0.00 48 ARG A O 8
ATOM 7429 N N . GLU A 1 49 ? -6.002 -10.126 -1.519 1.00 0.00 49 GLU A N 8
ATOM 7430 C CA . GLU A 1 49 ? -6.744 -9.572 -2.657 1.00 0.00 49 GLU A CA 8
ATOM 7431 C C . GLU A 1 49 ? -5.831 -9.379 -3.868 1.00 0.00 49 GLU A C 8
ATOM 7432 O O . GLU A 1 49 ? -4.612 -9.258 -3.722 1.00 0.00 49 GLU A O 8
ATOM 7444 N N . ARG A 1 50 ? -6.435 -9.350 -5.068 1.00 0.00 50 ARG A N 8
ATOM 7445 C CA . ARG A 1 50 ? -5.677 -9.166 -6.312 1.00 0.00 50 ARG A CA 8
ATOM 7446 C C . ARG A 1 50 ? -5.033 -7.782 -6.354 1.00 0.00 50 ARG A C 8
ATOM 7447 O O . ARG A 1 50 ? -5.633 -6.795 -5.919 1.00 0.00 50 ARG A O 8
ATOM 7468 N N . GLU A 1 51 ? -3.801 -7.724 -6.875 1.00 0.00 51 GLU A N 8
ATOM 7469 C CA . GLU A 1 51 ? -3.054 -6.466 -6.969 1.00 0.00 51 GLU A CA 8
ATOM 7470 C C . GLU A 1 51 ? -3.512 -5.641 -8.170 1.00 0.00 51 GLU A C 8
ATOM 7471 O O . GLU A 1 51 ? -3.704 -6.176 -9.265 1.00 0.00 51 GLU A O 8
ATOM 7483 N N . HIS A 1 52 ? -3.671 -4.329 -7.953 1.00 0.00 52 HIS A N 8
ATOM 7484 C CA . HIS A 1 52 ? -4.095 -3.410 -9.013 1.00 0.00 52 HIS A CA 8
ATOM 7485 C C . HIS A 1 52 ? -3.153 -2.210 -9.101 1.00 0.00 52 HIS A C 8
ATOM 7486 O O . HIS A 1 52 ? -2.623 -1.748 -8.085 1.00 0.00 52 HIS A O 8
ATOM 7500 N N . GLU A 1 53 ? -2.937 -1.725 -10.329 1.00 0.00 53 GLU A N 8
ATOM 7501 C CA . GLU A 1 53 ? -2.043 -0.589 -10.571 1.00 0.00 53 GLU A CA 8
ATOM 7502 C C . GLU A 1 53 ? -2.557 0.674 -9.883 1.00 0.00 53 GLU A C 8
ATOM 7503 O O . GLU A 1 53 ? -1.772 1.460 -9.343 1.00 0.00 53 GLU A O 8
ATOM 7515 N N . HIS A 1 54 ? -3.879 0.867 -9.921 1.00 0.00 54 HIS A N 8
ATOM 7516 C CA . HIS A 1 54 ? -4.510 2.045 -9.316 1.00 0.00 54 HIS A CA 8
ATOM 7517 C C . HIS A 1 54 ? -5.682 1.640 -8.428 1.00 0.00 54 HIS A C 8
ATOM 7518 O O . HIS A 1 54 ? -6.271 0.569 -8.616 1.00 0.00 54 HIS A O 8
ATOM 7532 N N . ARG A 1 55 ? -6.015 2.504 -7.457 1.00 0.00 55 ARG A N 8
ATOM 7533 C CA . ARG A 1 55 ? -7.119 2.234 -6.535 1.00 0.00 55 ARG A CA 8
ATOM 7534 C C . ARG A 1 55 ? -8.427 2.061 -7.311 1.00 0.00 55 ARG A C 8
ATOM 7535 O O . ARG A 1 55 ? -8.747 2.866 -8.193 1.00 0.00 55 ARG A O 8
ATOM 7556 N N . ASP A 1 56 ? -9.171 1.001 -6.978 1.00 0.00 56 ASP A N 8
ATOM 7557 C CA . ASP A 1 56 ? -10.445 0.707 -7.642 1.00 0.00 56 ASP A CA 8
ATOM 7558 C C . ASP A 1 56 ? -10.269 0.631 -9.156 1.00 0.00 56 ASP A C 8
ATOM 7559 O O . ASP A 1 56 ? -9.135 0.661 -9.606 1.00 0.00 56 ASP A O 8
ATOM 7569 N N . GLY A 1 1 ? -5.713 -13.261 -19.690 1.00 0.00 1 GLY A N 9
ATOM 7570 C CA . GLY A 1 1 ? -5.171 -14.298 -18.767 1.00 0.00 1 GLY A CA 9
ATOM 7571 C C . GLY A 1 1 ? -6.217 -14.638 -17.713 1.00 0.00 1 GLY A C 9
ATOM 7572 O O . GLY A 1 1 ? -7.291 -14.027 -17.672 1.00 0.00 1 GLY A O 9
ATOM 7578 N N . LEU A 1 2 ? -5.898 -15.621 -16.864 1.00 0.00 2 LEU A N 9
ATOM 7579 C CA . LEU A 1 2 ? -6.807 -16.055 -15.799 1.00 0.00 2 LEU A CA 9
ATOM 7580 C C . LEU A 1 2 ? -6.209 -15.779 -14.423 1.00 0.00 2 LEU A C 9
ATOM 7581 O O . LEU A 1 2 ? -5.000 -15.926 -14.221 1.00 0.00 2 LEU A O 9
ATOM 7597 N N . GLY A 1 3 ? -7.070 -15.383 -13.481 1.00 0.00 3 GLY A N 9
ATOM 7598 C CA . GLY A 1 3 ? -6.640 -15.085 -12.108 1.00 0.00 3 GLY A CA 9
ATOM 7599 C C . GLY A 1 3 ? -6.270 -13.601 -11.916 1.00 0.00 3 GLY A C 9
ATOM 7600 O O . GLY A 1 3 ? -6.060 -13.155 -10.784 1.00 0.00 3 GLY A O 9
ATOM 7604 N N . PHE A 1 4 ? -6.201 -12.839 -13.025 1.00 0.00 4 PHE A N 9
ATOM 7605 C CA . PHE A 1 4 ? -5.867 -11.409 -12.967 1.00 0.00 4 PHE A CA 9
ATOM 7606 C C . PHE A 1 4 ? -4.602 -11.172 -12.122 1.00 0.00 4 PHE A C 9
ATOM 7607 O O . PHE A 1 4 ? -3.948 -12.130 -11.694 1.00 0.00 4 PHE A O 9
ATOM 7624 N N . ALA A 1 5 ? -4.262 -9.893 -11.898 1.00 0.00 5 ALA A N 9
ATOM 7625 C CA . ALA A 1 5 ? -3.077 -9.531 -11.118 1.00 0.00 5 ALA A CA 9
ATOM 7626 C C . ALA A 1 5 ? -3.183 -10.044 -9.691 1.00 0.00 5 ALA A C 9
ATOM 7627 O O . ALA A 1 5 ? -4.266 -10.049 -9.098 1.00 0.00 5 ALA A O 9
ATOM 7634 N N . LEU A 1 6 ? -2.044 -10.476 -9.151 1.00 0.00 6 LEU A N 9
ATOM 7635 C CA . LEU A 1 6 ? -1.978 -11.003 -7.786 1.00 0.00 6 LEU A CA 9
ATOM 7636 C C . LEU A 1 6 ? -1.595 -9.909 -6.775 1.00 0.00 6 LEU A C 9
ATOM 7637 O O . LEU A 1 6 ? -1.973 -9.981 -5.602 1.00 0.00 6 LEU A O 9
ATOM 7653 N N . ALA A 1 7 ? -0.855 -8.896 -7.245 1.00 0.00 7 ALA A N 9
ATOM 7654 C CA . ALA A 1 7 ? -0.427 -7.778 -6.393 1.00 0.00 7 ALA A CA 9
ATOM 7655 C C . ALA A 1 7 ? -1.608 -6.864 -6.002 1.00 0.00 7 ALA A C 9
ATOM 7656 O O . ALA A 1 7 ? -1.471 -6.019 -5.113 1.00 0.00 7 ALA A O 9
ATOM 7663 N N . LYS A 1 8 ? -2.753 -7.018 -6.695 1.00 0.00 8 LYS A N 9
ATOM 7664 C CA . LYS A 1 8 ? -3.939 -6.188 -6.444 1.00 0.00 8 LYS A CA 9
ATOM 7665 C C . LYS A 1 8 ? -4.235 -6.041 -4.944 1.00 0.00 8 LYS A C 9
ATOM 7666 O O . LYS A 1 8 ? -3.657 -6.744 -4.111 1.00 0.00 8 LYS A O 9
ATOM 7685 N N . ILE A 1 9 ? -5.129 -5.105 -4.622 1.00 0.00 9 ILE A N 9
ATOM 7686 C CA . ILE A 1 9 ? -5.509 -4.818 -3.231 1.00 0.00 9 ILE A CA 9
ATOM 7687 C C . ILE A 1 9 ? -7.028 -4.862 -3.068 1.00 0.00 9 ILE A C 9
ATOM 7688 O O . ILE A 1 9 ? -7.774 -4.540 -3.999 1.00 0.00 9 ILE A O 9
ATOM 7704 N N . ASP A 1 10 ? -7.469 -5.229 -1.860 1.00 0.00 10 ASP A N 9
ATOM 7705 C CA . ASP A 1 10 ? -8.885 -5.277 -1.543 1.00 0.00 10 ASP A CA 9
ATOM 7706 C C . ASP A 1 10 ? -9.491 -3.853 -1.636 1.00 0.00 10 ASP A C 9
ATOM 7707 O O . ASP A 1 10 ? -8.783 -2.872 -1.387 1.00 0.00 10 ASP A O 9
ATOM 7716 N N . PRO A 1 11 ? -10.771 -3.707 -2.040 1.00 0.00 11 PRO A N 9
ATOM 7717 C CA . PRO A 1 11 ? -11.411 -2.352 -2.215 1.00 0.00 11 PRO A CA 9
ATOM 7718 C C . PRO A 1 11 ? -11.548 -1.599 -0.894 1.00 0.00 11 PRO A C 9
ATOM 7719 O O . PRO A 1 11 ? -11.503 -0.364 -0.869 1.00 0.00 11 PRO A O 9
ATOM 7730 N N . GLU A 1 12 ? -11.733 -2.352 0.202 1.00 0.00 12 GLU A N 9
ATOM 7731 C CA . GLU A 1 12 ? -11.897 -1.745 1.526 1.00 0.00 12 GLU A CA 9
ATOM 7732 C C . GLU A 1 12 ? -10.634 -1.023 1.975 1.00 0.00 12 GLU A C 9
ATOM 7733 O O . GLU A 1 12 ? -10.710 0.087 2.529 1.00 0.00 12 GLU A O 9
ATOM 7745 N N . LEU A 1 13 ? -9.470 -1.610 1.671 1.00 0.00 13 LEU A N 9
ATOM 7746 C CA . LEU A 1 13 ? -8.188 -0.963 2.000 1.00 0.00 13 LEU A CA 9
ATOM 7747 C C . LEU A 1 13 ? -7.782 0.027 0.916 1.00 0.00 13 LEU A C 9
ATOM 7748 O O . LEU A 1 13 ? -6.981 0.918 1.164 1.00 0.00 13 LEU A O 9
ATOM 7764 N N . LYS A 1 14 ? -8.297 -0.171 -0.300 1.00 0.00 14 LYS A N 9
ATOM 7765 C CA . LYS A 1 14 ? -7.955 0.696 -1.408 1.00 0.00 14 LYS A CA 9
ATOM 7766 C C . LYS A 1 14 ? -8.404 2.121 -1.105 1.00 0.00 14 LYS A C 9
ATOM 7767 O O . LYS A 1 14 ? -7.617 3.062 -1.202 1.00 0.00 14 LYS A O 9
ATOM 7786 N N . GLN A 1 15 ? -9.661 2.253 -0.694 1.00 0.00 15 GLN A N 9
ATOM 7787 C CA . GLN A 1 15 ? -10.224 3.546 -0.321 1.00 0.00 15 GLN A CA 9
ATOM 7788 C C . GLN A 1 15 ? -9.649 4.051 1.006 1.00 0.00 15 GLN A C 9
ATOM 7789 O O . GLN A 1 15 ? -9.352 5.237 1.152 1.00 0.00 15 GLN A O 9
ATOM 7803 N N . CYS A 1 16 ? -9.523 3.139 1.975 1.00 0.00 16 CYS A N 9
ATOM 7804 C CA . CYS A 1 16 ? -9.023 3.481 3.312 1.00 0.00 16 CYS A CA 9
ATOM 7805 C C . CYS A 1 16 ? -7.540 3.918 3.277 1.00 0.00 16 CYS A C 9
ATOM 7806 O O . CYS A 1 16 ? -7.197 5.026 3.701 1.00 0.00 16 CYS A O 9
ATOM 7813 N N . LYS A 1 17 ? -6.685 3.017 2.824 1.00 0.00 17 LYS A N 9
ATOM 7814 C CA . LYS A 1 17 ? -5.237 3.238 2.778 1.00 0.00 17 LYS A CA 9
ATOM 7815 C C . LYS A 1 17 ? -4.861 4.407 1.873 1.00 0.00 17 LYS A C 9
ATOM 7816 O O . LYS A 1 17 ? -4.006 5.225 2.237 1.00 0.00 17 LYS A O 9
ATOM 7835 N N . HIS A 1 18 ? -5.460 4.458 0.682 1.00 0.00 18 HIS A N 9
ATOM 7836 C CA . HIS A 1 18 ? -5.136 5.504 -0.282 1.00 0.00 18 HIS A CA 9
ATOM 7837 C C . HIS A 1 18 ? -5.432 6.860 0.313 1.00 0.00 18 HIS A C 9
ATOM 7838 O O . HIS A 1 18 ? -4.617 7.776 0.219 1.00 0.00 18 HIS A O 9
ATOM 7852 N N . GLN A 1 19 ? -6.618 6.982 0.892 1.00 0.00 19 GLN A N 9
ATOM 7853 C CA . GLN A 1 19 ? -7.069 8.233 1.464 1.00 0.00 19 GLN A CA 9
ATOM 7854 C C . GLN A 1 19 ? -6.231 8.654 2.678 1.00 0.00 19 GLN A C 9
ATOM 7855 O O . GLN A 1 19 ? -5.907 9.839 2.828 1.00 0.00 19 GLN A O 9
ATOM 7869 N N . CYS A 1 20 ? -5.888 7.686 3.552 1.00 0.00 20 CYS A N 9
ATOM 7870 C CA . CYS A 1 20 ? -5.095 7.990 4.751 1.00 0.00 20 CYS A CA 9
ATOM 7871 C C . CYS A 1 20 ? -3.675 8.392 4.398 1.00 0.00 20 CYS A C 9
ATOM 7872 O O . CYS A 1 20 ? -3.144 9.366 4.934 1.00 0.00 20 CYS A O 9
ATOM 7879 N N . LYS A 1 21 ? -3.077 7.645 3.479 1.00 0.00 21 LYS A N 9
ATOM 7880 C CA . LYS A 1 21 ? -1.719 7.912 3.029 1.00 0.00 21 LYS A CA 9
ATOM 7881 C C . LYS A 1 21 ? -1.641 9.199 2.189 1.00 0.00 21 LYS A C 9
ATOM 7882 O O . LYS A 1 21 ? -0.680 9.967 2.313 1.00 0.00 21 LYS A O 9
ATOM 7901 N N . VAL A 1 22 ? -2.635 9.406 1.321 1.00 0.00 22 VAL A N 9
ATOM 7902 C CA . VAL A 1 22 ? -2.647 10.591 0.430 1.00 0.00 22 VAL A CA 9
ATOM 7903 C C . VAL A 1 22 ? -2.979 11.897 1.187 1.00 0.00 22 VAL A C 9
ATOM 7904 O O . VAL A 1 22 ? -2.670 12.992 0.705 1.00 0.00 22 VAL A O 9
ATOM 7917 N N . GLN A 1 23 ? -3.668 11.768 2.331 1.00 0.00 23 GLN A N 9
ATOM 7918 C CA . GLN A 1 23 ? -4.112 12.935 3.102 1.00 0.00 23 GLN A CA 9
ATOM 7919 C C . GLN A 1 23 ? -2.947 13.893 3.370 1.00 0.00 23 GLN A C 9
ATOM 7920 O O . GLN A 1 23 ? -1.856 13.471 3.759 1.00 0.00 23 GLN A O 9
ATOM 7934 N N . ARG A 1 24 ? -3.181 15.179 3.088 1.00 0.00 24 ARG A N 9
ATOM 7935 C CA . ARG A 1 24 ? -2.151 16.217 3.219 1.00 0.00 24 ARG A CA 9
ATOM 7936 C C . ARG A 1 24 ? -1.819 16.513 4.688 1.00 0.00 24 ARG A C 9
ATOM 7937 O O . ARG A 1 24 ? -2.712 16.777 5.499 1.00 0.00 24 ARG A O 9
ATOM 7958 N N . GLN A 1 25 ? -0.516 16.515 4.999 1.00 0.00 25 GLN A N 9
ATOM 7959 C CA . GLN A 1 25 ? -0.031 16.831 6.345 1.00 0.00 25 GLN A CA 9
ATOM 7960 C C . GLN A 1 25 ? -0.767 16.027 7.432 1.00 0.00 25 GLN A C 9
ATOM 7961 O O . GLN A 1 25 ? -1.170 16.578 8.472 1.00 0.00 25 GLN A O 9
ATOM 7975 N N . TYR A 1 26 ? -0.899 14.714 7.206 1.00 0.00 26 TYR A N 9
ATOM 7976 C CA . TYR A 1 26 ? -1.542 13.835 8.187 1.00 0.00 26 TYR A CA 9
ATOM 7977 C C . TYR A 1 26 ? -0.587 13.583 9.353 1.00 0.00 26 TYR A C 9
ATOM 7978 O O . TYR A 1 26 ? 0.586 13.258 9.139 1.00 0.00 26 TYR A O 9
ATOM 7996 N N . ASP A 1 27 ? -1.091 13.747 10.584 1.00 0.00 27 ASP A N 9
ATOM 7997 C CA . ASP A 1 27 ? -0.268 13.549 11.784 1.00 0.00 27 ASP A CA 9
ATOM 7998 C C . ASP A 1 27 ? 0.297 12.146 11.791 1.00 0.00 27 ASP A C 9
ATOM 7999 O O . ASP A 1 27 ? -0.364 11.216 11.340 1.00 0.00 27 ASP A O 9
ATOM 8008 N N . GLU A 1 28 ? 1.536 12.005 12.278 1.00 0.00 28 GLU A N 9
ATOM 8009 C CA . GLU A 1 28 ? 2.211 10.705 12.304 1.00 0.00 28 GLU A CA 9
ATOM 8010 C C . GLU A 1 28 ? 1.451 9.700 13.151 1.00 0.00 28 GLU A C 9
ATOM 8011 O O . GLU A 1 28 ? 1.321 8.533 12.773 1.00 0.00 28 GLU A O 9
ATOM 8023 N N . GLN A 1 29 ? 0.967 10.152 14.300 1.00 0.00 29 GLN A N 9
ATOM 8024 C CA . GLN A 1 29 ? 0.233 9.285 15.214 1.00 0.00 29 GLN A CA 9
ATOM 8025 C C . GLN A 1 29 ? -1.127 8.895 14.638 1.00 0.00 29 GLN A C 9
ATOM 8026 O O . GLN A 1 29 ? -1.561 7.743 14.771 1.00 0.00 29 GLN A O 9
ATOM 8040 N N . GLN A 1 30 ? -1.800 9.867 14.009 1.00 0.00 30 GLN A N 9
ATOM 8041 C CA . GLN A 1 30 ? -3.126 9.633 13.432 1.00 0.00 30 GLN A CA 9
ATOM 8042 C C . GLN A 1 30 ? -3.060 8.733 12.197 1.00 0.00 30 GLN A C 9
ATOM 8043 O O . GLN A 1 30 ? -3.912 7.855 12.023 1.00 0.00 30 GLN A O 9
ATOM 8057 N N . LYS A 1 31 ? -2.043 8.951 11.337 1.00 0.00 31 LYS A N 9
ATOM 8058 C CA . LYS A 1 31 ? -1.894 8.139 10.119 1.00 0.00 31 LYS A CA 9
ATOM 8059 C C . LYS A 1 31 ? -1.599 6.681 10.470 1.00 0.00 31 LYS A C 9
ATOM 8060 O O . LYS A 1 31 ? -2.106 5.763 9.816 1.00 0.00 31 LYS A O 9
ATOM 8079 N N . GLU A 1 32 ? -0.842 6.479 11.558 1.00 0.00 32 GLU A N 9
ATOM 8080 C CA . GLU A 1 32 ? -0.562 5.138 12.057 1.00 0.00 32 GLU A CA 9
ATOM 8081 C C . GLU A 1 32 ? -1.854 4.469 12.506 1.00 0.00 32 GLU A C 9
ATOM 8082 O O . GLU A 1 32 ? -2.041 3.273 12.301 1.00 0.00 32 GLU A O 9
ATOM 8094 N N . GLN A 1 33 ? -2.744 5.261 13.131 1.00 0.00 33 GLN A N 9
ATOM 8095 C CA . GLN A 1 33 ? -4.024 4.752 13.612 1.00 0.00 33 GLN A CA 9
ATOM 8096 C C . GLN A 1 33 ? -4.867 4.216 12.442 1.00 0.00 33 GLN A C 9
ATOM 8097 O O . GLN A 1 33 ? -5.459 3.137 12.548 1.00 0.00 33 GLN A O 9
ATOM 8111 N N . CYS A 1 34 ? -4.901 4.971 11.321 1.00 0.00 34 CYS A N 9
ATOM 8112 C CA . CYS A 1 34 ? -5.661 4.535 10.140 1.00 0.00 34 CYS A CA 9
ATOM 8113 C C . CYS A 1 34 ? -5.109 3.220 9.618 1.00 0.00 34 CYS A C 9
ATOM 8114 O O . CYS A 1 34 ? -5.853 2.272 9.414 1.00 0.00 34 CYS A O 9
ATOM 8121 N N . VAL A 1 35 ? -3.792 3.177 9.439 1.00 0.00 35 VAL A N 9
ATOM 8122 C CA . VAL A 1 35 ? -3.103 1.989 8.970 1.00 0.00 35 VAL A CA 9
ATOM 8123 C C . VAL A 1 35 ? -3.360 0.834 9.934 1.00 0.00 35 VAL A C 9
ATOM 8124 O O . VAL A 1 35 ? -3.496 -0.285 9.507 1.00 0.00 35 VAL A O 9
ATOM 8137 N N . LYS A 1 36 ? -3.383 1.118 11.239 1.00 0.00 36 LYS A N 9
ATOM 8138 C CA . LYS A 1 36 ? -3.604 0.069 12.231 1.00 0.00 36 LYS A CA 9
ATOM 8139 C C . LYS A 1 36 ? -4.956 -0.618 11.973 1.00 0.00 36 LYS A C 9
ATOM 8140 O O . LYS A 1 36 ? -5.032 -1.845 11.938 1.00 0.00 36 LYS A O 9
ATOM 8159 N N . GLU A 1 37 ? -6.008 0.189 11.767 1.00 0.00 37 GLU A N 9
ATOM 8160 C CA . GLU A 1 37 ? -7.359 -0.349 11.490 1.00 0.00 37 GLU A CA 9
ATOM 8161 C C . GLU A 1 37 ? -7.447 -0.978 10.092 1.00 0.00 37 GLU A C 9
ATOM 8162 O O . GLU A 1 37 ? -8.080 -2.029 9.897 1.00 0.00 37 GLU A O 9
ATOM 8174 N N . CYS A 1 38 ? -6.823 -0.311 9.127 1.00 0.00 38 CYS A N 9
ATOM 8175 C CA . CYS A 1 38 ? -6.831 -0.753 7.730 1.00 0.00 38 CYS A CA 9
ATOM 8176 C C . CYS A 1 38 ? -6.100 -2.079 7.600 1.00 0.00 38 CYS A C 9
ATOM 8177 O O . CYS A 1 38 ? -6.592 -3.040 6.976 1.00 0.00 38 CYS A O 9
ATOM 8184 N N . GLU A 1 39 ? -4.931 -2.117 8.210 1.00 0.00 39 GLU A N 9
ATOM 8185 C CA . GLU A 1 39 ? -4.092 -3.261 8.207 1.00 0.00 39 GLU A CA 9
ATOM 8186 C C . GLU A 1 39 ? -4.797 -4.418 8.907 1.00 0.00 39 GLU A C 9
ATOM 8187 O O . GLU A 1 39 ? -4.618 -5.544 8.528 1.00 0.00 39 GLU A O 9
ATOM 8199 N N . LYS A 1 40 ? -5.619 -4.107 9.943 1.00 0.00 40 LYS A N 9
ATOM 8200 C CA . LYS A 1 40 ? -6.359 -5.145 10.676 1.00 0.00 40 LYS A CA 9
ATOM 8201 C C . LYS A 1 40 ? -7.290 -5.903 9.745 1.00 0.00 40 LYS A C 9
ATOM 8202 O O . LYS A 1 40 ? -7.394 -7.126 9.847 1.00 0.00 40 LYS A O 9
ATOM 8221 N N . TYR A 1 41 ? -7.949 -5.184 8.811 1.00 0.00 41 TYR A N 9
ATOM 8222 C CA . TYR A 1 41 ? -8.835 -5.857 7.844 1.00 0.00 41 TYR A CA 9
ATOM 8223 C C . TYR A 1 41 ? -8.014 -6.841 7.005 1.00 0.00 41 TYR A C 9
ATOM 8224 O O . TYR A 1 41 ? -8.402 -7.995 6.817 1.00 0.00 41 TYR A O 9
ATOM 8242 N N . TYR A 1 42 ? -6.841 -6.380 6.572 1.00 0.00 42 TYR A N 9
ATOM 8243 C CA . TYR A 1 42 ? -5.881 -7.203 5.823 1.00 0.00 42 TYR A CA 9
ATOM 8244 C C . TYR A 1 42 ? -5.409 -8.415 6.671 1.00 0.00 42 TYR A C 9
ATOM 8245 O O . TYR A 1 42 ? -5.365 -9.556 6.187 1.00 0.00 42 TYR A O 9
ATOM 8263 N N . LYS A 1 43 ? -5.035 -8.131 7.915 1.00 0.00 43 LYS A N 9
ATOM 8264 C CA . LYS A 1 43 ? -4.526 -9.141 8.840 1.00 0.00 43 LYS A CA 9
ATOM 8265 C C . LYS A 1 43 ? -5.576 -10.209 9.089 1.00 0.00 43 LYS A C 9
ATOM 8266 O O . LYS A 1 43 ? -5.268 -11.401 9.130 1.00 0.00 43 LYS A O 9
ATOM 8285 N N . GLU A 1 44 ? -6.815 -9.762 9.230 1.00 0.00 44 GLU A N 9
ATOM 8286 C CA . GLU A 1 44 ? -7.949 -10.639 9.448 1.00 0.00 44 GLU A CA 9
ATOM 8287 C C . GLU A 1 44 ? -8.158 -11.568 8.244 1.00 0.00 44 GLU A C 9
ATOM 8288 O O . GLU A 1 44 ? -8.521 -12.738 8.409 1.00 0.00 44 GLU A O 9
ATOM 8300 N N . LYS A 1 45 ? -7.972 -11.019 7.035 1.00 0.00 45 LYS A N 9
ATOM 8301 C CA . LYS A 1 45 ? -8.188 -11.774 5.799 1.00 0.00 45 LYS A CA 9
ATOM 8302 C C . LYS A 1 45 ? -7.280 -13.008 5.754 1.00 0.00 45 LYS A C 9
ATOM 8303 O O . LYS A 1 45 ? -7.737 -14.107 5.418 1.00 0.00 45 LYS A O 9
ATOM 8322 N N . LYS A 1 46 ? -6.001 -12.823 6.109 1.00 0.00 46 LYS A N 9
ATOM 8323 C CA . LYS A 1 46 ? -5.039 -13.938 6.122 1.00 0.00 46 LYS A CA 9
ATOM 8324 C C . LYS A 1 46 ? -4.994 -14.624 4.718 1.00 0.00 46 LYS A C 9
ATOM 8325 O O . LYS A 1 46 ? -5.321 -13.988 3.712 1.00 0.00 46 LYS A O 9
ATOM 8344 N N . GLY A 1 47 ? -4.606 -15.922 4.666 1.00 0.00 47 GLY A N 9
ATOM 8345 C CA . GLY A 1 47 ? -4.545 -16.669 3.406 1.00 0.00 47 GLY A CA 9
ATOM 8346 C C . GLY A 1 47 ? -3.545 -16.058 2.427 1.00 0.00 47 GLY A C 9
ATOM 8347 O O . GLY A 1 47 ? -2.384 -15.825 2.776 1.00 0.00 47 GLY A O 9
ATOM 8351 N N . ARG A 1 48 ? -4.001 -15.836 1.190 1.00 0.00 48 ARG A N 9
ATOM 8352 C CA . ARG A 1 48 ? -3.150 -15.291 0.131 1.00 0.00 48 ARG A CA 9
ATOM 8353 C C . ARG A 1 48 ? -2.676 -13.888 0.475 1.00 0.00 48 ARG A C 9
ATOM 8354 O O . ARG A 1 48 ? -3.328 -13.172 1.241 1.00 0.00 48 ARG A O 9
ATOM 8375 N N . GLU A 1 49 ? -1.527 -13.502 -0.097 1.00 0.00 49 GLU A N 9
ATOM 8376 C CA . GLU A 1 49 ? -0.944 -12.181 0.143 1.00 0.00 49 GLU A CA 9
ATOM 8377 C C . GLU A 1 49 ? -0.576 -12.007 1.624 1.00 0.00 49 GLU A C 9
ATOM 8378 O O . GLU A 1 49 ? -1.139 -11.163 2.331 1.00 0.00 49 GLU A O 9
ATOM 8390 N N . ARG A 1 50 ? 0.365 -12.838 2.087 1.00 0.00 50 ARG A N 9
ATOM 8391 C CA . ARG A 1 50 ? 0.827 -12.794 3.481 1.00 0.00 50 ARG A CA 9
ATOM 8392 C C . ARG A 1 50 ? 1.528 -11.458 3.812 1.00 0.00 50 ARG A C 9
ATOM 8393 O O . ARG A 1 50 ? 1.586 -11.056 4.978 1.00 0.00 50 ARG A O 9
ATOM 8414 N N . GLU A 1 51 ? 2.045 -10.773 2.775 1.00 0.00 51 GLU A N 9
ATOM 8415 C CA . GLU A 1 51 ? 2.729 -9.482 2.953 1.00 0.00 51 GLU A CA 9
ATOM 8416 C C . GLU A 1 51 ? 2.131 -8.411 2.039 1.00 0.00 51 GLU A C 9
ATOM 8417 O O . GLU A 1 51 ? 1.563 -8.725 0.989 1.00 0.00 51 GLU A O 9
ATOM 8429 N N . HIS A 1 52 ? 2.246 -7.148 2.466 1.00 0.00 52 HIS A N 9
ATOM 8430 C CA . HIS A 1 52 ? 1.700 -6.017 1.712 1.00 0.00 52 HIS A CA 9
ATOM 8431 C C . HIS A 1 52 ? 2.554 -4.764 1.933 1.00 0.00 52 HIS A C 9
ATOM 8432 O O . HIS A 1 52 ? 3.164 -4.597 2.994 1.00 0.00 52 HIS A O 9
ATOM 8446 N N . GLU A 1 53 ? 2.614 -3.902 0.906 1.00 0.00 53 GLU A N 9
ATOM 8447 C CA . GLU A 1 53 ? 3.422 -2.674 0.965 1.00 0.00 53 GLU A CA 9
ATOM 8448 C C . GLU A 1 53 ? 2.546 -1.420 0.863 1.00 0.00 53 GLU A C 9
ATOM 8449 O O . GLU A 1 53 ? 1.341 -1.510 0.615 1.00 0.00 53 GLU A O 9
ATOM 8461 N N . HIS A 1 54 ? 3.166 -0.254 1.090 1.00 0.00 54 HIS A N 9
ATOM 8462 C CA . HIS A 1 54 ? 2.455 1.029 1.061 1.00 0.00 54 HIS A CA 9
ATOM 8463 C C . HIS A 1 54 ? 2.013 1.397 -0.351 1.00 0.00 54 HIS A C 9
ATOM 8464 O O . HIS A 1 54 ? 2.645 1.005 -1.336 1.00 0.00 54 HIS A O 9
ATOM 8478 N N . ARG A 1 55 ? 0.905 2.142 -0.433 1.00 0.00 55 ARG A N 9
ATOM 8479 C CA . ARG A 1 55 ? 0.337 2.562 -1.716 1.00 0.00 55 ARG A CA 9
ATOM 8480 C C . ARG A 1 55 ? 1.281 3.523 -2.435 1.00 0.00 55 ARG A C 9
ATOM 8481 O O . ARG A 1 55 ? 1.817 4.452 -1.824 1.00 0.00 55 ARG A O 9
ATOM 8502 N N . ASP A 1 56 ? 1.476 3.289 -3.738 1.00 0.00 56 ASP A N 9
ATOM 8503 C CA . ASP A 1 56 ? 2.354 4.132 -4.554 1.00 0.00 56 ASP A CA 9
ATOM 8504 C C . ASP A 1 56 ? 1.970 5.604 -4.426 1.00 0.00 56 ASP A C 9
ATOM 8505 O O . ASP A 1 56 ? 0.839 5.870 -4.054 1.00 0.00 56 ASP A O 9
ATOM 8515 N N . GLY A 1 1 ? 10.376 -14.924 -13.084 1.00 0.00 1 GLY A N 10
ATOM 8516 C CA . GLY A 1 1 ? 11.171 -15.102 -11.833 1.00 0.00 1 GLY A CA 10
ATOM 8517 C C . GLY A 1 1 ? 11.239 -13.779 -11.082 1.00 0.00 1 GLY A C 10
ATOM 8518 O O . GLY A 1 1 ? 11.048 -12.713 -11.670 1.00 0.00 1 GLY A O 10
ATOM 8524 N N . LEU A 1 2 ? 11.512 -13.857 -9.770 1.00 0.00 2 LEU A N 10
ATOM 8525 C CA . LEU A 1 2 ? 11.602 -12.664 -8.907 1.00 0.00 2 LEU A CA 10
ATOM 8526 C C . LEU A 1 2 ? 10.220 -12.015 -8.732 1.00 0.00 2 LEU A C 10
ATOM 8527 O O . LEU A 1 2 ? 9.626 -12.088 -7.653 1.00 0.00 2 LEU A O 10
ATOM 8543 N N . GLY A 1 3 ? 9.719 -11.390 -9.805 1.00 0.00 3 GLY A N 10
ATOM 8544 C CA . GLY A 1 3 ? 8.411 -10.736 -9.782 1.00 0.00 3 GLY A CA 10
ATOM 8545 C C . GLY A 1 3 ? 7.295 -11.734 -10.080 1.00 0.00 3 GLY A C 10
ATOM 8546 O O . GLY A 1 3 ? 7.546 -12.933 -10.231 1.00 0.00 3 GLY A O 10
ATOM 8550 N N . PHE A 1 4 ? 6.063 -11.223 -10.164 1.00 0.00 4 PHE A N 10
ATOM 8551 C CA . PHE A 1 4 ? 4.891 -12.058 -10.450 1.00 0.00 4 PHE A CA 10
ATOM 8552 C C . PHE A 1 4 ? 3.727 -11.171 -10.931 1.00 0.00 4 PHE A C 10
ATOM 8553 O O . PHE A 1 4 ? 3.918 -9.974 -11.171 1.00 0.00 4 PHE A O 10
ATOM 8570 N N . ALA A 1 5 ? 2.532 -11.764 -11.082 1.00 0.00 5 ALA A N 10
ATOM 8571 C CA . ALA A 1 5 ? 1.353 -11.025 -11.550 1.00 0.00 5 ALA A CA 10
ATOM 8572 C C . ALA A 1 5 ? 1.123 -9.779 -10.698 1.00 0.00 5 ALA A C 10
ATOM 8573 O O . ALA A 1 5 ? 1.386 -9.782 -9.492 1.00 0.00 5 ALA A O 10
ATOM 8580 N N . LEU A 1 6 ? 0.660 -8.705 -11.348 1.00 0.00 6 LEU A N 10
ATOM 8581 C CA . LEU A 1 6 ? 0.424 -7.425 -10.671 1.00 0.00 6 LEU A CA 10
ATOM 8582 C C . LEU A 1 6 ? -0.444 -7.606 -9.426 1.00 0.00 6 LEU A C 10
ATOM 8583 O O . LEU A 1 6 ? -0.159 -7.024 -8.373 1.00 0.00 6 LEU A O 10
ATOM 8599 N N . ALA A 1 7 ? -1.508 -8.402 -9.558 1.00 0.00 7 ALA A N 10
ATOM 8600 C CA . ALA A 1 7 ? -2.427 -8.649 -8.447 1.00 0.00 7 ALA A CA 10
ATOM 8601 C C . ALA A 1 7 ? -2.948 -7.328 -7.874 1.00 0.00 7 ALA A C 10
ATOM 8602 O O . ALA A 1 7 ? -2.569 -6.250 -8.343 1.00 0.00 7 ALA A O 10
ATOM 8609 N N . LYS A 1 8 ? -3.824 -7.424 -6.865 1.00 0.00 8 LYS A N 10
ATOM 8610 C CA . LYS A 1 8 ? -4.407 -6.235 -6.233 1.00 0.00 8 LYS A CA 10
ATOM 8611 C C . LYS A 1 8 ? -4.825 -6.523 -4.793 1.00 0.00 8 LYS A C 10
ATOM 8612 O O . LYS A 1 8 ? -4.845 -7.680 -4.360 1.00 0.00 8 LYS A O 10
ATOM 8631 N N . ILE A 1 9 ? -5.164 -5.457 -4.060 1.00 0.00 9 ILE A N 10
ATOM 8632 C CA . ILE A 1 9 ? -5.589 -5.582 -2.665 1.00 0.00 9 ILE A CA 10
ATOM 8633 C C . ILE A 1 9 ? -7.119 -5.574 -2.561 1.00 0.00 9 ILE A C 10
ATOM 8634 O O . ILE A 1 9 ? -7.816 -5.450 -3.573 1.00 0.00 9 ILE A O 10
ATOM 8650 N N . ASP A 1 10 ? -7.625 -5.654 -1.321 1.00 0.00 10 ASP A N 10
ATOM 8651 C CA . ASP A 1 10 ? -9.056 -5.599 -1.076 1.00 0.00 10 ASP A CA 10
ATOM 8652 C C . ASP A 1 10 ? -9.596 -4.208 -1.481 1.00 0.00 10 ASP A C 10
ATOM 8653 O O . ASP A 1 10 ? -8.847 -3.229 -1.441 1.00 0.00 10 ASP A O 10
ATOM 8662 N N . PRO A 1 11 ? -10.867 -4.100 -1.914 1.00 0.00 11 PRO A N 10
ATOM 8663 C CA . PRO A 1 11 ? -11.454 -2.788 -2.376 1.00 0.00 11 PRO A CA 10
ATOM 8664 C C . PRO A 1 11 ? -11.517 -1.746 -1.256 1.00 0.00 11 PRO A C 10
ATOM 8665 O O . PRO A 1 11 ? -11.532 -0.541 -1.521 1.00 0.00 11 PRO A O 10
ATOM 8676 N N . GLU A 1 12 ? -11.613 -2.223 -0.013 1.00 0.00 12 GLU A N 10
ATOM 8677 C CA . GLU A 1 12 ? -11.723 -1.339 1.145 1.00 0.00 12 GLU A CA 10
ATOM 8678 C C . GLU A 1 12 ? -10.367 -0.719 1.528 1.00 0.00 12 GLU A C 10
ATOM 8679 O O . GLU A 1 12 ? -10.310 0.440 1.969 1.00 0.00 12 GLU A O 10
ATOM 8691 N N . LEU A 1 13 ? -9.281 -1.502 1.370 1.00 0.00 13 LEU A N 10
ATOM 8692 C CA . LEU A 1 13 ? -7.934 -1.011 1.730 1.00 0.00 13 LEU A CA 10
ATOM 8693 C C . LEU A 1 13 ? -7.435 0.055 0.769 1.00 0.00 13 LEU A C 10
ATOM 8694 O O . LEU A 1 13 ? -6.718 0.937 1.184 1.00 0.00 13 LEU A O 10
ATOM 8710 N N . LYS A 1 14 ? -7.737 -0.072 -0.530 1.00 0.00 14 LYS A N 10
ATOM 8711 C CA . LYS A 1 14 ? -7.202 0.899 -1.489 1.00 0.00 14 LYS A CA 10
ATOM 8712 C C . LYS A 1 14 ? -7.636 2.317 -1.137 1.00 0.00 14 LYS A C 10
ATOM 8713 O O . LYS A 1 14 ? -6.843 3.256 -1.242 1.00 0.00 14 LYS A O 10
ATOM 8732 N N . GLN A 1 15 ? -8.869 2.460 -0.649 1.00 0.00 15 GLN A N 10
ATOM 8733 C CA . GLN A 1 15 ? -9.375 3.762 -0.229 1.00 0.00 15 GLN A CA 10
ATOM 8734 C C . GLN A 1 15 ? -8.725 4.241 1.074 1.00 0.00 15 GLN A C 10
ATOM 8735 O O . GLN A 1 15 ? -8.248 5.382 1.151 1.00 0.00 15 GLN A O 10
ATOM 8749 N N . CYS A 1 16 ? -8.730 3.375 2.110 1.00 0.00 16 CYS A N 10
ATOM 8750 C CA . CYS A 1 16 ? -8.168 3.753 3.417 1.00 0.00 16 CYS A CA 10
ATOM 8751 C C . CYS A 1 16 ? -6.644 3.872 3.384 1.00 0.00 16 CYS A C 10
ATOM 8752 O O . CYS A 1 16 ? -6.089 4.866 3.835 1.00 0.00 16 CYS A O 10
ATOM 8759 N N . LYS A 1 17 ? -5.987 2.832 2.887 1.00 0.00 17 LYS A N 10
ATOM 8760 C CA . LYS A 1 17 ? -4.528 2.766 2.854 1.00 0.00 17 LYS A CA 10
ATOM 8761 C C . LYS A 1 17 ? -3.912 3.899 2.031 1.00 0.00 17 LYS A C 10
ATOM 8762 O O . LYS A 1 17 ? -2.964 4.548 2.490 1.00 0.00 17 LYS A O 10
ATOM 8781 N N . HIS A 1 18 ? -4.423 4.113 0.807 1.00 0.00 18 HIS A N 10
ATOM 8782 C CA . HIS A 1 18 ? -3.865 5.148 -0.062 1.00 0.00 18 HIS A CA 10
ATOM 8783 C C . HIS A 1 18 ? -4.103 6.532 0.524 1.00 0.00 18 HIS A C 10
ATOM 8784 O O . HIS A 1 18 ? -3.218 7.389 0.498 1.00 0.00 18 HIS A O 10
ATOM 8798 N N . GLN A 1 19 ? -5.308 6.742 1.043 1.00 0.00 19 GLN A N 10
ATOM 8799 C CA . GLN A 1 19 ? -5.691 8.024 1.621 1.00 0.00 19 GLN A CA 10
ATOM 8800 C C . GLN A 1 19 ? -4.944 8.328 2.920 1.00 0.00 19 GLN A C 10
ATOM 8801 O O . GLN A 1 19 ? -4.633 9.483 3.195 1.00 0.00 19 GLN A O 10
ATOM 8815 N N . CYS A 1 20 ? -4.716 7.298 3.743 1.00 0.00 20 CYS A N 10
ATOM 8816 C CA . CYS A 1 20 ? -4.062 7.485 5.044 1.00 0.00 20 CYS A CA 10
ATOM 8817 C C . CYS A 1 20 ? -2.615 7.897 4.875 1.00 0.00 20 CYS A C 10
ATOM 8818 O O . CYS A 1 20 ? -2.152 8.865 5.488 1.00 0.00 20 CYS A O 10
ATOM 8825 N N . LYS A 1 21 ? -1.899 7.124 4.069 1.00 0.00 21 LYS A N 10
ATOM 8826 C CA . LYS A 1 21 ? -0.482 7.347 3.831 1.00 0.00 21 LYS A CA 10
ATOM 8827 C C . LYS A 1 21 ? -0.220 8.584 2.948 1.00 0.00 21 LYS A C 10
ATOM 8828 O O . LYS A 1 21 ? 0.913 9.075 2.889 1.00 0.00 21 LYS A O 10
ATOM 8847 N N . VAL A 1 22 ? -1.253 9.032 2.206 1.00 0.00 22 VAL A N 10
ATOM 8848 C CA . VAL A 1 22 ? -1.079 10.165 1.258 1.00 0.00 22 VAL A CA 10
ATOM 8849 C C . VAL A 1 22 ? -1.675 11.493 1.783 1.00 0.00 22 VAL A C 10
ATOM 8850 O O . VAL A 1 22 ? -1.167 12.571 1.449 1.00 0.00 22 VAL A O 10
ATOM 8863 N N . GLN A 1 23 ? -2.781 11.414 2.532 1.00 0.00 23 GLN A N 10
ATOM 8864 C CA . GLN A 1 23 ? -3.469 12.625 3.006 1.00 0.00 23 GLN A CA 10
ATOM 8865 C C . GLN A 1 23 ? -2.646 13.366 4.069 1.00 0.00 23 GLN A C 10
ATOM 8866 O O . GLN A 1 23 ? -2.287 12.801 5.104 1.00 0.00 23 GLN A O 10
ATOM 8880 N N . ARG A 1 24 ? -2.365 14.645 3.792 1.00 0.00 24 ARG A N 10
ATOM 8881 C CA . ARG A 1 24 ? -1.593 15.507 4.706 1.00 0.00 24 ARG A CA 10
ATOM 8882 C C . ARG A 1 24 ? -2.407 15.888 5.956 1.00 0.00 24 ARG A C 10
ATOM 8883 O O . ARG A 1 24 ? -1.837 16.256 6.987 1.00 0.00 24 ARG A O 10
ATOM 8904 N N . GLN A 1 25 ? -3.736 15.840 5.833 1.00 0.00 25 GLN A N 10
ATOM 8905 C CA . GLN A 1 25 ? -4.641 16.226 6.918 1.00 0.00 25 GLN A CA 10
ATOM 8906 C C . GLN A 1 25 ? -4.395 15.391 8.156 1.00 0.00 25 GLN A C 10
ATOM 8907 O O . GLN A 1 25 ? -4.480 15.907 9.280 1.00 0.00 25 GLN A O 10
ATOM 8921 N N . TYR A 1 26 ? -4.130 14.093 7.959 1.00 0.00 26 TYR A N 10
ATOM 8922 C CA . TYR A 1 26 ? -3.927 13.206 9.087 1.00 0.00 26 TYR A CA 10
ATOM 8923 C C . TYR A 1 26 ? -2.564 13.448 9.727 1.00 0.00 26 TYR A C 10
ATOM 8924 O O . TYR A 1 26 ? -1.557 13.607 9.030 1.00 0.00 26 TYR A O 10
ATOM 8942 N N . ASP A 1 27 ? -2.539 13.431 11.061 1.00 0.00 27 ASP A N 10
ATOM 8943 C CA . ASP A 1 27 ? -1.299 13.601 11.821 1.00 0.00 27 ASP A CA 10
ATOM 8944 C C . ASP A 1 27 ? -0.438 12.372 11.651 1.00 0.00 27 ASP A C 10
ATOM 8945 O O . ASP A 1 27 ? -0.940 11.333 11.247 1.00 0.00 27 ASP A O 10
ATOM 8954 N N . GLU A 1 28 ? 0.855 12.487 11.979 1.00 0.00 28 GLU A N 10
ATOM 8955 C CA . GLU A 1 28 ? 1.772 11.343 11.874 1.00 0.00 28 GLU A CA 10
ATOM 8956 C C . GLU A 1 28 ? 1.329 10.210 12.796 1.00 0.00 28 GLU A C 10
ATOM 8957 O O . GLU A 1 28 ? 1.363 9.029 12.419 1.00 0.00 28 GLU A O 10
ATOM 8969 N N . GLN A 1 29 ? 0.885 10.580 13.990 1.00 0.00 29 GLN A N 10
ATOM 8970 C CA . GLN A 1 29 ? 0.385 9.612 14.963 1.00 0.00 29 GLN A CA 10
ATOM 8971 C C . GLN A 1 29 ? -0.978 9.056 14.525 1.00 0.00 29 GLN A C 10
ATOM 8972 O O . GLN A 1 29 ? -1.257 7.865 14.689 1.00 0.00 29 GLN A O 10
ATOM 8986 N N . GLN A 1 30 ? -1.820 9.944 13.974 1.00 0.00 30 GLN A N 10
ATOM 8987 C CA . GLN A 1 30 ? -3.158 9.565 13.516 1.00 0.00 30 GLN A CA 10
ATOM 8988 C C . GLN A 1 30 ? -3.101 8.613 12.327 1.00 0.00 30 GLN A C 10
ATOM 8989 O O . GLN A 1 30 ? -3.896 7.676 12.249 1.00 0.00 30 GLN A O 10
ATOM 9003 N N . LYS A 1 31 ? -2.169 8.867 11.390 1.00 0.00 31 LYS A N 10
ATOM 9004 C CA . LYS A 1 31 ? -2.041 8.022 10.202 1.00 0.00 31 LYS A CA 10
ATOM 9005 C C . LYS A 1 31 ? -1.555 6.624 10.569 1.00 0.00 31 LYS A C 10
ATOM 9006 O O . LYS A 1 31 ? -2.012 5.634 9.991 1.00 0.00 31 LYS A O 10
ATOM 9025 N N . GLU A 1 32 ? -0.651 6.546 11.562 1.00 0.00 32 GLU A N 10
ATOM 9026 C CA . GLU A 1 32 ? -0.142 5.251 12.022 1.00 0.00 32 GLU A CA 10
ATOM 9027 C C . GLU A 1 32 ? -1.277 4.417 12.616 1.00 0.00 32 GLU A C 10
ATOM 9028 O O . GLU A 1 32 ? -1.402 3.223 12.329 1.00 0.00 32 GLU A O 10
ATOM 9040 N N . GLN A 1 33 ? -2.123 5.075 13.417 1.00 0.00 33 GLN A N 10
ATOM 9041 C CA . GLN A 1 33 ? -3.285 4.429 14.031 1.00 0.00 33 GLN A CA 10
ATOM 9042 C C . GLN A 1 33 ? -4.328 4.068 12.959 1.00 0.00 33 GLN A C 10
ATOM 9043 O O . GLN A 1 33 ? -4.937 3.000 12.999 1.00 0.00 33 GLN A O 10
ATOM 9057 N N . CYS A 1 34 ? -4.515 4.986 12.012 1.00 0.00 34 CYS A N 10
ATOM 9058 C CA . CYS A 1 34 ? -5.468 4.820 10.916 1.00 0.00 34 CYS A CA 10
ATOM 9059 C C . CYS A 1 34 ? -5.130 3.571 10.068 1.00 0.00 34 CYS A C 10
ATOM 9060 O O . CYS A 1 34 ? -5.992 2.714 9.848 1.00 0.00 34 CYS A O 10
ATOM 9067 N N . VAL A 1 35 ? -3.866 3.465 9.644 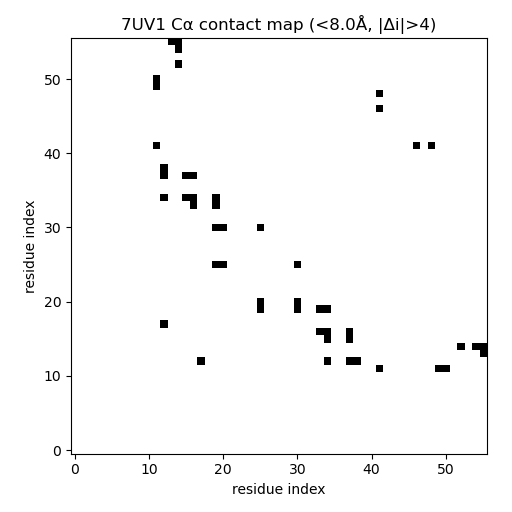1.00 0.00 35 VAL A N 10
ATOM 9068 C CA . VAL A 1 35 ? -3.397 2.316 8.882 1.00 0.00 35 VAL A CA 10
ATOM 9069 C C . VAL A 1 35 ? -3.525 1.061 9.735 1.00 0.00 35 VAL A C 10
ATOM 9070 O O . VAL A 1 35 ? -3.798 0.005 9.219 1.00 0.00 35 VAL A O 10
ATOM 9083 N N . LYS A 1 36 ? -3.240 1.187 11.035 1.00 0.00 36 LYS A N 10
ATOM 9084 C CA . LYS A 1 36 ? -3.253 0.039 11.927 1.00 0.00 36 LYS A CA 10
ATOM 9085 C C . LYS A 1 36 ? -4.623 -0.658 11.884 1.00 0.00 36 LYS A C 10
ATOM 9086 O O . LYS A 1 36 ? -4.684 -1.884 11.769 1.00 0.00 36 LYS A O 10
ATOM 9105 N N . GLU A 1 37 ? -5.719 0.127 11.960 1.00 0.00 37 GLU A N 10
ATOM 9106 C CA . GLU A 1 37 ? -7.083 -0.461 11.909 1.00 0.00 37 GLU A CA 10
ATOM 9107 C C . GLU A 1 37 ? -7.442 -0.979 10.513 1.00 0.00 37 GLU A C 10
ATOM 9108 O O . GLU A 1 37 ? -8.006 -2.066 10.379 1.00 0.00 37 GLU A O 10
ATOM 9120 N N . CYS A 1 38 ? -7.125 -0.192 9.473 1.00 0.00 38 CYS A N 10
ATOM 9121 C CA . CYS A 1 38 ? -7.431 -0.599 8.091 1.00 0.00 38 CYS A CA 10
ATOM 9122 C C . CYS A 1 38 ? -6.640 -1.845 7.709 1.00 0.00 38 CYS A C 10
ATOM 9123 O O . CYS A 1 38 ? -7.191 -2.833 7.163 1.00 0.00 38 CYS A O 10
ATOM 9130 N N . GLU A 1 39 ? -5.387 -1.846 8.122 1.00 0.00 39 GLU A N 10
ATOM 9131 C CA . GLU A 1 39 ? -4.519 -2.974 7.965 1.00 0.00 39 GLU A CA 10
ATOM 9132 C C . GLU A 1 39 ? -5.097 -4.144 8.752 1.00 0.00 39 GLU A C 10
ATOM 9133 O O . GLU A 1 39 ? -4.995 -5.279 8.332 1.00 0.00 39 GLU A O 10
ATOM 9145 N N . LYS A 1 40 ? -5.722 -3.830 9.915 1.00 0.00 40 LYS A N 10
ATOM 9146 C CA . LYS A 1 40 ? -6.340 -4.840 10.766 1.00 0.00 40 LYS A CA 10
ATOM 9147 C C . LYS A 1 40 ? -7.404 -5.600 9.994 1.00 0.00 40 LYS A C 10
ATOM 9148 O O . LYS A 1 40 ? -7.519 -6.805 10.145 1.00 0.00 40 LYS A O 10
ATOM 9167 N N . TYR A 1 41 ? -8.176 -4.889 9.130 1.00 0.00 41 TYR A N 10
ATOM 9168 C CA . TYR A 1 41 ? -9.204 -5.570 8.329 1.00 0.00 41 TYR A CA 10
ATOM 9169 C C . TYR A 1 41 ? -8.539 -6.623 7.458 1.00 0.00 41 TYR A C 10
ATOM 9170 O O . TYR A 1 41 ? -8.982 -7.776 7.414 1.00 0.00 41 TYR A O 10
ATOM 9188 N N . TYR A 1 42 ? -7.421 -6.235 6.823 1.00 0.00 42 TYR A N 10
ATOM 9189 C CA . TYR A 1 42 ? -6.633 -7.177 6.016 1.00 0.00 42 TYR A CA 10
ATOM 9190 C C . TYR A 1 42 ? -6.075 -8.318 6.898 1.00 0.00 42 TYR A C 10
ATOM 9191 O O . TYR A 1 42 ? -6.116 -9.490 6.517 1.00 0.00 42 TYR A O 10
ATOM 9209 N N . LYS A 1 43 ? -5.504 -7.937 8.042 1.00 0.00 43 LYS A N 10
ATOM 9210 C CA . LYS A 1 43 ? -4.868 -8.878 8.959 1.00 0.00 43 LYS A CA 10
ATOM 9211 C C . LYS A 1 43 ? -5.861 -9.915 9.456 1.00 0.00 43 LYS A C 10
ATOM 9212 O O . LYS A 1 43 ? -5.554 -11.112 9.513 1.00 0.00 43 LYS A O 10
ATOM 9231 N N . GLU A 1 44 ? -7.058 -9.452 9.773 1.00 0.00 44 GLU A N 10
ATOM 9232 C CA . GLU A 1 44 ? -8.137 -10.317 10.224 1.00 0.00 44 GLU A CA 10
ATOM 9233 C C . GLU A 1 44 ? -8.490 -11.327 9.122 1.00 0.00 44 GLU A C 10
ATOM 9234 O O . GLU A 1 44 ? -8.697 -12.515 9.396 1.00 0.00 44 GLU A O 10
ATOM 9246 N N . LYS A 1 45 ? -8.554 -10.836 7.879 1.00 0.00 45 LYS A N 10
ATOM 9247 C CA . LYS A 1 45 ? -8.879 -11.674 6.728 1.00 0.00 45 LYS A CA 10
ATOM 9248 C C . LYS A 1 45 ? -7.838 -12.786 6.575 1.00 0.00 45 LYS A C 10
ATOM 9249 O O . LYS A 1 45 ? -8.183 -13.932 6.278 1.00 0.00 45 LYS A O 10
ATOM 9268 N N . LYS A 1 46 ? -6.559 -12.429 6.775 1.00 0.00 46 LYS A N 10
ATOM 9269 C CA . LYS A 1 46 ? -5.441 -13.383 6.655 1.00 0.00 46 LYS A CA 10
ATOM 9270 C C . LYS A 1 46 ? -5.612 -14.322 5.447 1.00 0.00 46 LYS A C 10
ATOM 9271 O O . LYS A 1 46 ? -5.314 -15.523 5.520 1.00 0.00 46 LYS A O 10
ATOM 9290 N N . GLY A 1 47 ? -6.072 -13.747 4.328 1.00 0.00 47 GLY A N 10
ATOM 9291 C CA . GLY A 1 47 ? -6.263 -14.503 3.093 1.00 0.00 47 GLY A CA 10
ATOM 9292 C C . GLY A 1 47 ? -4.936 -14.691 2.372 1.00 0.00 47 GLY A C 10
ATOM 9293 O O . GLY A 1 47 ? -3.902 -14.178 2.816 1.00 0.00 47 GLY A O 10
ATOM 9297 N N . ARG A 1 48 ? -4.968 -15.430 1.260 1.00 0.00 48 ARG A N 10
ATOM 9298 C CA . ARG A 1 48 ? -3.763 -15.691 0.474 1.00 0.00 48 ARG A CA 10
ATOM 9299 C C . ARG A 1 48 ? -3.547 -14.588 -0.565 1.00 0.00 48 ARG A C 10
ATOM 9300 O O . ARG A 1 48 ? -4.419 -14.332 -1.402 1.00 0.00 48 ARG A O 10
ATOM 9321 N N . GLU A 1 49 ? -2.369 -13.956 -0.513 1.00 0.00 49 GLU A N 10
ATOM 9322 C CA . GLU A 1 49 ? -2.013 -12.899 -1.460 1.00 0.00 49 GLU A CA 10
ATOM 9323 C C . GLU A 1 49 ? -0.599 -13.137 -1.995 1.00 0.00 49 GLU A C 10
ATOM 9324 O O . GLU A 1 49 ? 0.362 -13.213 -1.223 1.00 0.00 49 GLU A O 10
ATOM 9336 N N . ARG A 1 50 ? -0.491 -13.268 -3.318 1.00 0.00 50 ARG A N 10
ATOM 9337 C CA . ARG A 1 50 ? 0.793 -13.513 -3.968 1.00 0.00 50 ARG A CA 10
ATOM 9338 C C . ARG A 1 50 ? 1.749 -12.333 -3.782 1.00 0.00 50 ARG A C 10
ATOM 9339 O O . ARG A 1 50 ? 2.948 -12.528 -3.561 1.00 0.00 50 ARG A O 10
ATOM 9360 N N . GLU A 1 51 ? 1.211 -11.107 -3.884 1.00 0.00 51 GLU A N 10
ATOM 9361 C CA . GLU A 1 51 ? 2.024 -9.894 -3.736 1.00 0.00 51 GLU A CA 10
ATOM 9362 C C . GLU A 1 51 ? 1.165 -8.710 -3.272 1.00 0.00 51 GLU A C 10
ATOM 9363 O O . GLU A 1 51 ? 0.052 -8.506 -3.768 1.00 0.00 51 GLU A O 10
ATOM 9375 N N . HIS A 1 52 ? 1.711 -7.922 -2.338 1.00 0.00 52 HIS A N 10
ATOM 9376 C CA . HIS A 1 52 ? 1.019 -6.736 -1.821 1.00 0.00 52 HIS A CA 10
ATOM 9377 C C . HIS A 1 52 ? 1.115 -5.584 -2.817 1.00 0.00 52 HIS A C 10
ATOM 9378 O O . HIS A 1 52 ? 2.049 -5.531 -3.625 1.00 0.00 52 HIS A O 10
ATOM 9392 N N . GLU A 1 53 ? 0.138 -4.672 -2.765 1.00 0.00 53 GLU A N 10
ATOM 9393 C CA . GLU A 1 53 ? 0.102 -3.523 -3.674 1.00 0.00 53 GLU A CA 10
ATOM 9394 C C . GLU A 1 53 ? -0.144 -2.226 -2.901 1.00 0.00 53 GLU A C 10
ATOM 9395 O O . GLU A 1 53 ? -0.945 -2.195 -1.962 1.00 0.00 53 GLU A O 10
ATOM 9407 N N . HIS A 1 54 ? 0.555 -1.158 -3.311 1.00 0.00 54 HIS A N 10
ATOM 9408 C CA . HIS A 1 54 ? 0.423 0.149 -2.662 1.00 0.00 54 HIS A CA 10
ATOM 9409 C C . HIS A 1 54 ? 0.586 1.289 -3.677 1.00 0.00 54 HIS A C 10
ATOM 9410 O O . HIS A 1 54 ? 1.127 1.086 -4.768 1.00 0.00 54 HIS A O 10
ATOM 9424 N N . ARG A 1 55 ? 0.102 2.482 -3.307 1.00 0.00 55 ARG A N 10
ATOM 9425 C CA . ARG A 1 55 ? 0.179 3.658 -4.182 1.00 0.00 55 ARG A CA 10
ATOM 9426 C C . ARG A 1 55 ? 1.551 4.319 -4.059 1.00 0.00 55 ARG A C 10
ATOM 9427 O O . ARG A 1 55 ? 1.991 4.647 -2.952 1.00 0.00 55 ARG A O 10
ATOM 9448 N N . ASP A 1 56 ? 2.219 4.508 -5.202 1.00 0.00 56 ASP A N 10
ATOM 9449 C CA . ASP A 1 56 ? 3.545 5.129 -5.230 1.00 0.00 56 ASP A CA 10
ATOM 9450 C C . ASP A 1 56 ? 3.962 5.445 -6.666 1.00 0.00 56 ASP A C 10
ATOM 9451 O O . ASP A 1 56 ? 3.790 4.585 -7.515 1.00 0.00 56 ASP A O 10
ATOM 9461 N N . GLY A 1 1 ? -2.473 9.081 -11.282 1.00 0.00 1 GLY A N 11
ATOM 9462 C CA . GLY A 1 1 ? -3.928 9.380 -11.136 1.00 0.00 1 GLY A CA 11
ATOM 9463 C C . GLY A 1 1 ? -4.380 9.051 -9.718 1.00 0.00 1 GLY A C 11
ATOM 9464 O O . GLY A 1 1 ? -3.953 8.046 -9.139 1.00 0.00 1 GLY A O 11
ATOM 9470 N N . LEU A 1 2 ? -5.250 9.904 -9.165 1.00 0.00 2 LEU A N 11
ATOM 9471 C CA . LEU A 1 2 ? -5.771 9.707 -7.812 1.00 0.00 2 LEU A CA 11
ATOM 9472 C C . LEU A 1 2 ? -6.578 8.417 -7.719 1.00 0.00 2 LEU A C 11
ATOM 9473 O O . LEU A 1 2 ? -6.492 7.693 -6.721 1.00 0.00 2 LEU A O 11
ATOM 9489 N N . GLY A 1 3 ? -7.368 8.137 -8.765 1.00 0.00 3 GLY A N 11
ATOM 9490 C CA . GLY A 1 3 ? -8.198 6.930 -8.800 1.00 0.00 3 GLY A CA 11
ATOM 9491 C C . GLY A 1 3 ? -7.818 6.028 -9.968 1.00 0.00 3 GLY A C 11
ATOM 9492 O O . GLY A 1 3 ? -7.776 6.471 -11.121 1.00 0.00 3 GLY A O 11
ATOM 9496 N N . PHE A 1 4 ? -7.570 4.752 -9.661 1.00 0.00 4 PHE A N 11
ATOM 9497 C CA . PHE A 1 4 ? -7.220 3.761 -10.678 1.00 0.00 4 PHE A CA 11
ATOM 9498 C C . PHE A 1 4 ? -7.721 2.380 -10.251 1.00 0.00 4 PHE A C 11
ATOM 9499 O O . PHE A 1 4 ? -7.495 1.957 -9.111 1.00 0.00 4 PHE A O 11
ATOM 9516 N N . ALA A 1 5 ? -8.416 1.692 -11.164 1.00 0.00 5 ALA A N 11
ATOM 9517 C CA . ALA A 1 5 ? -8.967 0.368 -10.875 1.00 0.00 5 ALA A CA 11
ATOM 9518 C C . ALA A 1 5 ? -7.857 -0.631 -10.560 1.00 0.00 5 ALA A C 11
ATOM 9519 O O . ALA A 1 5 ? -6.892 -0.760 -11.320 1.00 0.00 5 ALA A O 11
ATOM 9526 N N . LEU A 1 6 ? -8.016 -1.353 -9.442 1.00 0.00 6 LEU A N 11
ATOM 9527 C CA . LEU A 1 6 ? -7.043 -2.365 -9.028 1.00 0.00 6 LEU A CA 11
ATOM 9528 C C . LEU A 1 6 ? -7.729 -3.444 -8.182 1.00 0.00 6 LEU A C 11
ATOM 9529 O O . LEU A 1 6 ? -8.263 -3.152 -7.106 1.00 0.00 6 LEU A O 11
ATOM 9545 N N . ALA A 1 7 ? -7.712 -4.686 -8.677 1.00 0.00 7 ALA A N 11
ATOM 9546 C CA . ALA A 1 7 ? -8.336 -5.815 -7.965 1.00 0.00 7 ALA A CA 11
ATOM 9547 C C . ALA A 1 7 ? -7.358 -6.503 -6.991 1.00 0.00 7 ALA A C 11
ATOM 9548 O O . ALA A 1 7 ? -7.782 -7.287 -6.136 1.00 0.00 7 ALA A O 11
ATOM 9555 N N . LYS A 1 8 ? -6.053 -6.219 -7.139 1.00 0.00 8 LYS A N 11
ATOM 9556 C CA . LYS A 1 8 ? -5.024 -6.824 -6.289 1.00 0.00 8 LYS A CA 11
ATOM 9557 C C . LYS A 1 8 ? -5.220 -6.442 -4.821 1.00 0.00 8 LYS A C 11
ATOM 9558 O O . LYS A 1 8 ? -5.053 -7.277 -3.928 1.00 0.00 8 LYS A O 11
ATOM 9577 N N . ILE A 1 9 ? -5.556 -5.169 -4.583 1.00 0.00 9 ILE A N 11
ATOM 9578 C CA . ILE A 1 9 ? -5.756 -4.659 -3.219 1.00 0.00 9 ILE A CA 11
ATOM 9579 C C . ILE A 1 9 ? -7.262 -4.449 -2.930 1.00 0.00 9 ILE A C 11
ATOM 9580 O O . ILE A 1 9 ? -8.014 -4.019 -3.811 1.00 0.00 9 ILE A O 11
ATOM 9596 N N . ASP A 1 10 ? -7.684 -4.777 -1.700 1.00 0.00 10 ASP A N 11
ATOM 9597 C CA . ASP A 1 10 ? -9.088 -4.646 -1.309 1.00 0.00 10 ASP A CA 11
ATOM 9598 C C . ASP A 1 10 ? -9.540 -3.164 -1.367 1.00 0.00 10 ASP A C 11
ATOM 9599 O O . ASP A 1 10 ? -8.730 -2.271 -1.126 1.00 0.00 10 ASP A O 11
ATOM 9608 N N . PRO A 1 11 ? -10.817 -2.881 -1.709 1.00 0.00 11 PRO A N 11
ATOM 9609 C CA . PRO A 1 11 ? -11.326 -1.466 -1.828 1.00 0.00 11 PRO A CA 11
ATOM 9610 C C . PRO A 1 11 ? -11.335 -0.737 -0.485 1.00 0.00 11 PRO A C 11
ATOM 9611 O O . PRO A 1 11 ? -11.157 0.485 -0.434 1.00 0.00 11 PRO A O 11
ATOM 9622 N N . GLU A 1 12 ? -11.565 -1.493 0.594 1.00 0.00 12 GLU A N 11
ATOM 9623 C CA . GLU A 1 12 ? -11.625 -0.916 1.941 1.00 0.00 12 GLU A CA 11
ATOM 9624 C C . GLU A 1 12 ? -10.265 -0.364 2.370 1.00 0.00 12 GLU A C 11
ATOM 9625 O O . GLU A 1 12 ? -10.176 0.773 2.870 1.00 0.00 12 GLU A O 11
ATOM 9637 N N . LEU A 1 13 ? -9.195 -1.121 2.082 1.00 0.00 13 LEU A N 11
ATOM 9638 C CA . LEU A 1 13 ? -7.826 -0.637 2.370 1.00 0.00 13 LEU A CA 11
ATOM 9639 C C . LEU A 1 13 ? -7.310 0.229 1.222 1.00 0.00 13 LEU A C 11
ATOM 9640 O O . LEU A 1 13 ? -6.364 0.987 1.405 1.00 0.00 13 LEU A O 11
ATOM 9656 N N . LYS A 1 14 ? -7.917 0.094 0.028 1.00 0.00 14 LYS A N 11
ATOM 9657 C CA . LYS A 1 14 ? -7.478 0.872 -1.119 1.00 0.00 14 LYS A CA 11
ATOM 9658 C C . LYS A 1 14 ? -7.621 2.351 -0.806 1.00 0.00 14 LYS A C 11
ATOM 9659 O O . LYS A 1 14 ? -6.671 3.112 -0.946 1.00 0.00 14 LYS A O 11
ATOM 9678 N N . GLN A 1 15 ? -8.797 2.730 -0.327 1.00 0.00 15 GLN A N 11
ATOM 9679 C CA . GLN A 1 15 ? -9.061 4.104 0.057 1.00 0.00 15 GLN A CA 11
ATOM 9680 C C . GLN A 1 15 ? -8.345 4.484 1.359 1.00 0.00 15 GLN A C 11
ATOM 9681 O O . GLN A 1 15 ? -7.771 5.580 1.465 1.00 0.00 15 GLN A O 11
ATOM 9695 N N . CYS A 1 16 ? -8.429 3.592 2.370 1.00 0.00 16 CYS A N 11
ATOM 9696 C CA . CYS A 1 16 ? -7.852 3.881 3.689 1.00 0.00 16 CYS A CA 11
ATOM 9697 C C . CYS A 1 16 ? -6.319 4.009 3.662 1.00 0.00 16 CYS A C 11
ATOM 9698 O O . CYS A 1 16 ? -5.767 4.990 4.174 1.00 0.00 16 CYS A O 11
ATOM 9705 N N . LYS A 1 17 ? -5.645 2.997 3.112 1.00 0.00 17 LYS A N 11
ATOM 9706 C CA . LYS A 1 17 ? -4.177 2.973 3.076 1.00 0.00 17 LYS A CA 11
ATOM 9707 C C . LYS A 1 17 ? -3.579 3.977 2.111 1.00 0.00 17 LYS A C 11
ATOM 9708 O O . LYS A 1 17 ? -2.539 4.567 2.413 1.00 0.00 17 LYS A O 11
ATOM 9727 N N . HIS A 1 18 ? -4.201 4.151 0.937 1.00 0.00 18 HIS A N 11
ATOM 9728 C CA . HIS A 1 18 ? -3.657 5.077 -0.055 1.00 0.00 18 HIS A CA 11
ATOM 9729 C C . HIS A 1 18 ? -3.616 6.489 0.502 1.00 0.00 18 HIS A C 11
ATOM 9730 O O . HIS A 1 18 ? -2.610 7.180 0.362 1.00 0.00 18 HIS A O 11
ATOM 9744 N N . GLN A 1 19 ? -4.717 6.917 1.130 1.00 0.00 19 GLN A N 11
ATOM 9745 C CA . GLN A 1 19 ? -4.795 8.266 1.687 1.00 0.00 19 GLN A CA 11
ATOM 9746 C C . GLN A 1 19 ? -3.895 8.455 2.925 1.00 0.00 19 GLN A C 11
ATOM 9747 O O . GLN A 1 19 ? -3.224 9.491 3.052 1.00 0.00 19 GLN A O 11
ATOM 9761 N N . CYS A 1 20 ? -3.867 7.450 3.829 1.00 0.00 20 CYS A N 11
ATOM 9762 C CA . CYS A 1 20 ? -3.033 7.539 5.039 1.00 0.00 20 CYS A CA 11
ATOM 9763 C C . CYS A 1 20 ? -1.555 7.465 4.706 1.00 0.00 20 CYS A C 11
ATOM 9764 O O . CYS A 1 20 ? -0.747 8.220 5.250 1.00 0.00 20 CYS A O 11
ATOM 9771 N N . LYS A 1 21 ? -1.222 6.576 3.784 1.00 0.00 21 LYS A N 11
ATOM 9772 C CA . LYS A 1 21 ? 0.148 6.392 3.327 1.00 0.00 21 LYS A CA 11
ATOM 9773 C C . LYS A 1 21 ? 0.673 7.668 2.660 1.00 0.00 21 LYS A C 11
ATOM 9774 O O . LYS A 1 21 ? 1.833 8.045 2.853 1.00 0.00 21 LYS A O 11
ATOM 9793 N N . VAL A 1 22 ? -0.202 8.342 1.901 1.00 0.00 22 VAL A N 11
ATOM 9794 C CA . VAL A 1 22 ? 0.168 9.612 1.237 1.00 0.00 22 VAL A CA 11
ATOM 9795 C C . VAL A 1 22 ? 0.520 10.680 2.292 1.00 0.00 22 VAL A C 11
ATOM 9796 O O . VAL A 1 22 ? 1.433 11.481 2.089 1.00 0.00 22 VAL A O 11
ATOM 9809 N N . GLN A 1 23 ? -0.212 10.668 3.418 1.00 0.00 23 GLN A N 11
ATOM 9810 C CA . GLN A 1 23 ? 0.021 11.617 4.530 1.00 0.00 23 GLN A CA 11
ATOM 9811 C C . GLN A 1 23 ? -0.371 13.045 4.142 1.00 0.00 23 GLN A C 11
ATOM 9812 O O . GLN A 1 23 ? -0.918 13.276 3.063 1.00 0.00 23 GLN A O 11
ATOM 9826 N N . ARG A 1 24 ? -0.111 14.005 5.059 1.00 0.00 24 ARG A N 11
ATOM 9827 C CA . ARG A 1 24 ? -0.450 15.434 4.869 1.00 0.00 24 ARG A CA 11
ATOM 9828 C C . ARG A 1 24 ? -1.933 15.700 5.164 1.00 0.00 24 ARG A C 11
ATOM 9829 O O . ARG A 1 24 ? -2.271 16.716 5.780 1.00 0.00 24 ARG A O 11
ATOM 9850 N N . GLN A 1 25 ? -2.811 14.756 4.770 1.00 0.00 25 GLN A N 11
ATOM 9851 C CA . GLN A 1 25 ? -4.249 14.875 5.053 1.00 0.00 25 GLN A CA 11
ATOM 9852 C C . GLN A 1 25 ? -4.611 14.284 6.436 1.00 0.00 25 GLN A C 11
ATOM 9853 O O . GLN A 1 25 ? -5.750 14.427 6.892 1.00 0.00 25 GLN A O 11
ATOM 9867 N N . TYR A 1 26 ? -3.640 13.606 7.091 1.00 0.00 26 TYR A N 11
ATOM 9868 C CA . TYR A 1 26 ? -3.880 12.989 8.405 1.00 0.00 26 TYR A CA 11
ATOM 9869 C C . TYR A 1 26 ? -2.814 13.381 9.426 1.00 0.00 26 TYR A C 11
ATOM 9870 O O . TYR A 1 26 ? -1.659 13.638 9.078 1.00 0.00 26 TYR A O 11
ATOM 9888 N N . ASP A 1 27 ? -3.224 13.394 10.692 1.00 0.00 27 ASP A N 11
ATOM 9889 C CA . ASP A 1 27 ? -2.342 13.714 11.813 1.00 0.00 27 ASP A CA 11
ATOM 9890 C C . ASP A 1 27 ? -1.461 12.523 12.155 1.00 0.00 27 ASP A C 11
ATOM 9891 O O . ASP A 1 27 ? -1.733 11.407 11.719 1.00 0.00 27 ASP A O 11
ATOM 9900 N N . GLU A 1 28 ? -0.422 12.761 12.967 1.00 0.00 28 GLU A N 11
ATOM 9901 C CA . GLU A 1 28 ? 0.478 11.685 13.392 1.00 0.00 28 GLU A CA 11
ATOM 9902 C C . GLU A 1 28 ? -0.290 10.630 14.189 1.00 0.00 28 GLU A C 11
ATOM 9903 O O . GLU A 1 28 ? -0.099 9.422 13.989 1.00 0.00 28 GLU A O 11
ATOM 9915 N N . GLN A 1 29 ? -1.181 11.098 15.065 1.00 0.00 29 GLN A N 11
ATOM 9916 C CA . GLN A 1 29 ? -2.018 10.210 15.879 1.00 0.00 29 GLN A CA 11
ATOM 9917 C C . GLN A 1 29 ? -3.002 9.428 14.999 1.00 0.00 29 GLN A C 11
ATOM 9918 O O . GLN A 1 29 ? -3.223 8.227 15.204 1.00 0.00 29 GLN A O 11
ATOM 9932 N N . GLN A 1 30 ? -3.550 10.114 13.992 1.00 0.00 30 GLN A N 11
ATOM 9933 C CA . GLN A 1 30 ? -4.462 9.486 13.040 1.00 0.00 30 GLN A CA 11
ATOM 9934 C C . GLN A 1 30 ? -3.731 8.447 12.199 1.00 0.00 30 GLN A C 11
ATOM 9935 O O . GLN A 1 30 ? -4.302 7.427 11.838 1.00 0.00 30 GLN A O 11
ATOM 9949 N N . LYS A 1 31 ? -2.475 8.749 11.854 1.00 0.00 31 LYS A N 11
ATOM 9950 C CA . LYS A 1 31 ? -1.659 7.869 11.019 1.00 0.00 31 LYS A CA 11
ATOM 9951 C C . LYS A 1 31 ? -1.468 6.494 11.648 1.00 0.00 31 LYS A C 11
ATOM 9952 O O . LYS A 1 31 ? -1.619 5.474 10.963 1.00 0.00 31 LYS A O 11
ATOM 9971 N N . GLU A 1 32 ? -1.124 6.463 12.944 1.00 0.00 32 GLU A N 11
ATOM 9972 C CA . GLU A 1 32 ? -0.903 5.186 13.627 1.00 0.00 32 GLU A CA 11
ATOM 9973 C C . GLU A 1 32 ? -2.206 4.407 13.770 1.00 0.00 32 GLU A C 11
ATOM 9974 O O . GLU A 1 32 ? -2.224 3.188 13.598 1.00 0.00 32 GLU A O 11
ATOM 9986 N N . GLN A 1 33 ? -3.301 5.125 14.048 1.00 0.00 33 GLN A N 11
ATOM 9987 C CA . GLN A 1 33 ? -4.616 4.496 14.173 1.00 0.00 33 GLN A CA 11
ATOM 9988 C C . GLN A 1 33 ? -5.114 3.977 12.819 1.00 0.00 33 GLN A C 11
ATOM 9989 O O . GLN A 1 33 ? -5.742 2.918 12.741 1.00 0.00 33 GLN A O 11
ATOM 10003 N N . CYS A 1 34 ? -4.869 4.767 11.764 1.00 0.00 34 CYS A N 11
ATOM 10004 C CA . CYS A 1 34 ? -5.334 4.437 10.412 1.00 0.00 34 CYS A CA 11
ATOM 10005 C C . CYS A 1 34 ? -4.708 3.144 9.894 1.00 0.00 34 CYS A C 11
ATOM 10006 O O . CYS A 1 34 ? -5.424 2.221 9.496 1.00 0.00 34 CYS A O 11
ATOM 10013 N N . VAL A 1 35 ? -3.373 3.092 9.891 1.00 0.00 35 VAL A N 11
ATOM 10014 C CA . VAL A 1 35 ? -2.658 1.923 9.414 1.00 0.00 35 VAL A CA 11
ATOM 10015 C C . VAL A 1 35 ? -2.945 0.739 10.326 1.00 0.00 35 VAL A C 11
ATOM 10016 O O . VAL A 1 35 ? -3.176 -0.344 9.852 1.00 0.00 35 VAL A O 11
ATOM 10029 N N . LYS A 1 36 ? -2.890 0.960 11.643 1.00 0.00 36 LYS A N 11
ATOM 10030 C CA . LYS A 1 36 ? -3.094 -0.132 12.600 1.00 0.00 36 LYS A CA 11
ATOM 10031 C C . LYS A 1 36 ? -4.482 -0.760 12.463 1.00 0.00 36 LYS A C 11
ATOM 10032 O O . LYS A 1 36 ? -4.609 -1.985 12.510 1.00 0.00 36 LYS A O 11
ATOM 10051 N N . GLU A 1 37 ? -5.519 0.074 12.281 1.00 0.00 37 GLU A N 11
ATOM 10052 C CA . GLU A 1 37 ? -6.899 -0.440 12.136 1.00 0.00 37 GLU A CA 11
ATOM 10053 C C . GLU A 1 37 ? -7.167 -0.989 10.730 1.00 0.00 37 GLU A C 11
ATOM 10054 O O . GLU A 1 37 ? -7.726 -2.082 10.586 1.00 0.00 37 GLU A O 11
ATOM 10066 N N . CYS A 1 38 ? -6.784 -0.224 9.698 1.00 0.00 38 CYS A N 11
ATOM 10067 C CA . CYS A 1 38 ? -7.000 -0.654 8.313 1.00 0.00 38 CYS A CA 11
ATOM 10068 C C . CYS A 1 38 ? -6.170 -1.878 7.969 1.00 0.00 38 CYS A C 11
ATOM 10069 O O . CYS A 1 38 ? -6.686 -2.841 7.374 1.00 0.00 38 CYS A O 11
ATOM 10076 N N . GLU A 1 39 ? -4.920 -1.891 8.440 1.00 0.00 39 GLU A N 11
ATOM 10077 C CA . GLU A 1 39 ? -4.066 -3.052 8.274 1.00 0.00 39 GLU A CA 11
ATOM 10078 C C . GLU A 1 39 ? -4.677 -4.211 9.037 1.00 0.00 39 GLU A C 11
ATOM 10079 O O . GLU A 1 39 ? -4.612 -5.343 8.589 1.00 0.00 39 GLU A O 11
ATOM 10091 N N . LYS A 1 40 ? -5.290 -3.907 10.210 1.00 0.00 40 LYS A N 11
ATOM 10092 C CA . LYS A 1 40 ? -5.933 -4.929 11.006 1.00 0.00 40 LYS A CA 11
ATOM 10093 C C . LYS A 1 40 ? -7.055 -5.606 10.201 1.00 0.00 40 LYS A C 11
ATOM 10094 O O . LYS A 1 40 ? -7.218 -6.819 10.291 1.00 0.00 40 LYS A O 11
ATOM 10113 N N . TYR A 1 41 ? -7.830 -4.816 9.414 1.00 0.00 41 TYR A N 11
ATOM 10114 C CA . TYR A 1 41 ? -8.921 -5.413 8.611 1.00 0.00 41 TYR A CA 11
ATOM 10115 C C . TYR A 1 41 ? -8.332 -6.474 7.693 1.00 0.00 41 TYR A C 11
ATOM 10116 O O . TYR A 1 41 ? -8.831 -7.600 7.619 1.00 0.00 41 TYR A O 11
ATOM 10134 N N . TYR A 1 42 ? -7.201 -6.127 7.081 1.00 0.00 42 TYR A N 11
ATOM 10135 C CA . TYR A 1 42 ? -6.439 -7.053 6.260 1.00 0.00 42 TYR A CA 11
ATOM 10136 C C . TYR A 1 42 ? -5.948 -8.253 7.110 1.00 0.00 42 TYR A C 11
ATOM 10137 O O . TYR A 1 42 ? -5.998 -9.398 6.663 1.00 0.00 42 TYR A O 11
ATOM 10155 N N . LYS A 1 43 ? -5.377 -7.947 8.286 1.00 0.00 43 LYS A N 11
ATOM 10156 C CA . LYS A 1 43 ? -4.764 -8.963 9.145 1.00 0.00 43 LYS A CA 11
ATOM 10157 C C . LYS A 1 43 ? -5.769 -10.023 9.590 1.00 0.00 43 LYS A C 11
ATOM 10158 O O . LYS A 1 43 ? -5.522 -11.224 9.429 1.00 0.00 43 LYS A O 11
ATOM 10177 N N . GLU A 1 44 ? -6.910 -9.575 10.112 1.00 0.00 44 GLU A N 11
ATOM 10178 C CA . GLU A 1 44 ? -7.971 -10.475 10.539 1.00 0.00 44 GLU A CA 11
ATOM 10179 C C . GLU A 1 44 ? -8.550 -11.232 9.330 1.00 0.00 44 GLU A C 11
ATOM 10180 O O . GLU A 1 44 ? -8.833 -12.431 9.410 1.00 0.00 44 GLU A O 11
ATOM 10192 N N . LYS A 1 45 ? -8.740 -10.502 8.229 1.00 0.00 45 LYS A N 11
ATOM 10193 C CA . LYS A 1 45 ? -9.306 -11.062 7.000 1.00 0.00 45 LYS A CA 11
ATOM 10194 C C . LYS A 1 45 ? -8.404 -12.165 6.430 1.00 0.00 45 LYS A C 11
ATOM 10195 O O . LYS A 1 45 ? -8.894 -13.158 5.893 1.00 0.00 45 LYS A O 11
ATOM 10214 N N . LYS A 1 46 ? -7.085 -11.941 6.500 1.00 0.00 46 LYS A N 11
ATOM 10215 C CA . LYS A 1 46 ? -6.083 -12.873 5.950 1.00 0.00 46 LYS A CA 11
ATOM 10216 C C . LYS A 1 46 ? -6.152 -12.901 4.424 1.00 0.00 46 LYS A C 11
ATOM 10217 O O . LYS A 1 46 ? -7.139 -12.448 3.833 1.00 0.00 46 LYS A O 11
ATOM 10236 N N . GLY A 1 47 ? -5.088 -13.412 3.794 1.00 0.00 47 GLY A N 11
ATOM 10237 C CA . GLY A 1 47 ? -5.011 -13.476 2.330 1.00 0.00 47 GLY A CA 11
ATOM 10238 C C . GLY A 1 47 ? -3.567 -13.653 1.869 1.00 0.00 47 GLY A C 11
ATOM 10239 O O . GLY A 1 47 ? -2.722 -14.145 2.623 1.00 0.00 47 GLY A O 11
ATOM 10243 N N . ARG A 1 48 ? -3.287 -13.239 0.620 1.00 0.00 48 ARG A N 11
ATOM 10244 C CA . ARG A 1 48 ? -1.933 -13.345 0.053 1.00 0.00 48 ARG A CA 11
ATOM 10245 C C . ARG A 1 48 ? -0.927 -12.678 1.001 1.00 0.00 48 ARG A C 11
ATOM 10246 O O . ARG A 1 48 ? -1.020 -11.482 1.266 1.00 0.00 48 ARG A O 11
ATOM 10267 N N . GLU A 1 49 ? -0.023 -13.488 1.569 1.00 0.00 49 GLU A N 11
ATOM 10268 C CA . GLU A 1 49 ? 0.935 -13.002 2.579 1.00 0.00 49 GLU A CA 11
ATOM 10269 C C . GLU A 1 49 ? 1.865 -11.912 2.032 1.00 0.00 49 GLU A C 11
ATOM 10270 O O . GLU A 1 49 ? 2.135 -10.924 2.725 1.00 0.00 49 GLU A O 11
ATOM 10282 N N . ARG A 1 50 ? 2.363 -12.100 0.804 1.00 0.00 50 ARG A N 11
ATOM 10283 C CA . ARG A 1 50 ? 3.281 -11.125 0.191 1.00 0.00 50 ARG A CA 11
ATOM 10284 C C . ARG A 1 50 ? 2.592 -9.774 0.018 1.00 0.00 50 ARG A C 11
ATOM 10285 O O . ARG A 1 50 ? 1.476 -9.698 -0.507 1.00 0.00 50 ARG A O 11
ATOM 10306 N N . GLU A 1 51 ? 3.274 -8.709 0.457 1.00 0.00 51 GLU A N 11
ATOM 10307 C CA . GLU A 1 51 ? 2.741 -7.349 0.346 1.00 0.00 51 GLU A CA 11
ATOM 10308 C C . GLU A 1 51 ? 3.792 -6.396 -0.213 1.00 0.00 51 GLU A C 11
ATOM 10309 O O . GLU A 1 51 ? 4.973 -6.490 0.131 1.00 0.00 51 GLU A O 11
ATOM 10321 N N . HIS A 1 52 ? 3.345 -5.468 -1.067 1.00 0.00 52 HIS A N 11
ATOM 10322 C CA . HIS A 1 52 ? 4.236 -4.475 -1.669 1.00 0.00 52 HIS A CA 11
ATOM 10323 C C . HIS A 1 52 ? 3.584 -3.093 -1.654 1.00 0.00 52 HIS A C 11
ATOM 10324 O O . HIS A 1 52 ? 4.202 -2.108 -1.243 1.00 0.00 52 HIS A O 11
ATOM 10338 N N . GLU A 1 53 ? 2.323 -3.037 -2.097 1.00 0.00 53 GLU A N 11
ATOM 10339 C CA . GLU A 1 53 ? 1.559 -1.784 -2.133 1.00 0.00 53 GLU A CA 11
ATOM 10340 C C . GLU A 1 53 ? 2.245 -0.740 -3.014 1.00 0.00 53 GLU A C 11
ATOM 10341 O O . GLU A 1 53 ? 3.146 -0.026 -2.560 1.00 0.00 53 GLU A O 11
ATOM 10353 N N . HIS A 1 54 ? 1.796 -0.645 -4.272 1.00 0.00 54 HIS A N 11
ATOM 10354 C CA . HIS A 1 54 ? 2.343 0.329 -5.221 1.00 0.00 54 HIS A CA 11
ATOM 10355 C C . HIS A 1 54 ? 1.208 1.190 -5.795 1.00 0.00 54 HIS A C 11
ATOM 10356 O O . HIS A 1 54 ? 0.294 0.672 -6.447 1.00 0.00 54 HIS A O 11
ATOM 10370 N N . ARG A 1 55 ? 1.269 2.504 -5.532 1.00 0.00 55 ARG A N 11
ATOM 10371 C CA . ARG A 1 55 ? 0.243 3.436 -6.007 1.00 0.00 55 ARG A CA 11
ATOM 10372 C C . ARG A 1 55 ? 0.717 4.159 -7.267 1.00 0.00 55 ARG A C 11
ATOM 10373 O O . ARG A 1 55 ? 1.783 4.784 -7.269 1.00 0.00 55 ARG A O 11
ATOM 10394 N N . ASP A 1 56 ? -0.083 4.065 -8.336 1.00 0.00 56 ASP A N 11
ATOM 10395 C CA . ASP A 1 56 ? 0.249 4.706 -9.609 1.00 0.00 56 ASP A CA 11
ATOM 10396 C C . ASP A 1 56 ? -0.981 4.806 -10.507 1.00 0.00 56 ASP A C 11
ATOM 10397 O O . ASP A 1 56 ? -0.931 5.559 -11.465 1.00 0.00 56 ASP A O 11
ATOM 10407 N N . GLY A 1 1 ? 13.409 -9.782 21.269 1.00 0.00 1 GLY A N 12
ATOM 10408 C CA . GLY A 1 1 ? 12.230 -10.456 20.649 1.00 0.00 1 GLY A CA 12
ATOM 10409 C C . GLY A 1 1 ? 11.542 -11.342 21.685 1.00 0.00 1 GLY A C 12
ATOM 10410 O O . GLY A 1 1 ? 11.995 -12.458 21.956 1.00 0.00 1 GLY A O 12
ATOM 10416 N N . LEU A 1 2 ? 10.439 -10.837 22.256 1.00 0.00 2 LEU A N 12
ATOM 10417 C CA . LEU A 1 2 ? 9.679 -11.584 23.261 1.00 0.00 2 LEU A CA 12
ATOM 10418 C C . LEU A 1 2 ? 9.116 -12.877 22.665 1.00 0.00 2 LEU A C 12
ATOM 10419 O O . LEU A 1 2 ? 9.120 -13.924 23.320 1.00 0.00 2 LEU A O 12
ATOM 10435 N N . GLY A 1 3 ? 8.644 -12.794 21.413 1.00 0.00 3 GLY A N 12
ATOM 10436 C CA . GLY A 1 3 ? 8.087 -13.958 20.714 1.00 0.00 3 GLY A CA 12
ATOM 10437 C C . GLY A 1 3 ? 6.973 -13.544 19.757 1.00 0.00 3 GLY A C 12
ATOM 10438 O O . GLY A 1 3 ? 6.428 -12.442 19.867 1.00 0.00 3 GLY A O 12
ATOM 10442 N N . PHE A 1 4 ? 6.637 -14.442 18.816 1.00 0.00 4 PHE A N 12
ATOM 10443 C CA . PHE A 1 4 ? 5.579 -14.176 17.832 1.00 0.00 4 PHE A CA 12
ATOM 10444 C C . PHE A 1 4 ? 5.750 -12.789 17.183 1.00 0.00 4 PHE A C 12
ATOM 10445 O O . PHE A 1 4 ? 4.784 -12.021 17.044 1.00 0.00 4 PHE A O 12
ATOM 10462 N N . ALA A 1 5 ? 6.991 -12.480 16.787 1.00 0.00 5 ALA A N 12
ATOM 10463 C CA . ALA A 1 5 ? 7.299 -11.197 16.148 1.00 0.00 5 ALA A CA 12
ATOM 10464 C C . ALA A 1 5 ? 7.359 -11.348 14.631 1.00 0.00 5 ALA A C 12
ATOM 10465 O O . ALA A 1 5 ? 8.191 -12.095 14.106 1.00 0.00 5 ALA A O 12
ATOM 10472 N N . LEU A 1 6 ? 6.470 -10.629 13.931 1.00 0.00 6 LEU A N 12
ATOM 10473 C CA . LEU A 1 6 ? 6.420 -10.675 12.463 1.00 0.00 6 LEU A CA 12
ATOM 10474 C C . LEU A 1 6 ? 6.685 -9.300 11.895 1.00 0.00 6 LEU A C 12
ATOM 10475 O O . LEU A 1 6 ? 6.100 -8.311 12.352 1.00 0.00 6 LEU A O 12
ATOM 10491 N N . ALA A 1 7 ? 7.536 -9.240 10.871 1.00 0.00 7 ALA A N 12
ATOM 10492 C CA . ALA A 1 7 ? 7.840 -7.972 10.202 1.00 0.00 7 ALA A CA 12
ATOM 10493 C C . ALA A 1 7 ? 7.159 -7.890 8.825 1.00 0.00 7 ALA A C 12
ATOM 10494 O O . ALA A 1 7 ? 6.886 -6.795 8.324 1.00 0.00 7 ALA A O 12
ATOM 10501 N N . LYS A 1 8 ? 6.893 -9.061 8.222 1.00 0.00 8 LYS A N 12
ATOM 10502 C CA . LYS A 1 8 ? 6.255 -9.134 6.909 1.00 0.00 8 LYS A CA 12
ATOM 10503 C C . LYS A 1 8 ? 4.845 -8.543 6.956 1.00 0.00 8 LYS A C 12
ATOM 10504 O O . LYS A 1 8 ? 4.059 -8.860 7.854 1.00 0.00 8 LYS A O 12
ATOM 10523 N N . ILE A 1 9 ? 4.535 -7.689 5.974 1.00 0.00 9 ILE A N 12
ATOM 10524 C CA . ILE A 1 9 ? 3.217 -7.052 5.885 1.00 0.00 9 ILE A CA 12
ATOM 10525 C C . ILE A 1 9 ? 2.722 -7.031 4.435 1.00 0.00 9 ILE A C 12
ATOM 10526 O O . ILE A 1 9 ? 3.517 -6.904 3.497 1.00 0.00 9 ILE A O 12
ATOM 10542 N N . ASP A 1 10 ? 1.403 -7.178 4.269 1.00 0.00 10 ASP A N 12
ATOM 10543 C CA . ASP A 1 10 ? 0.787 -7.203 2.945 1.00 0.00 10 ASP A CA 12
ATOM 10544 C C . ASP A 1 10 ? 0.848 -5.807 2.270 1.00 0.00 10 ASP A C 12
ATOM 10545 O O . ASP A 1 10 ? 0.817 -4.787 2.962 1.00 0.00 10 ASP A O 12
ATOM 10554 N N . PRO A 1 11 ? 0.930 -5.741 0.921 1.00 0.00 11 PRO A N 12
ATOM 10555 C CA . PRO A 1 11 ? 0.988 -4.432 0.172 1.00 0.00 11 PRO A CA 12
ATOM 10556 C C . PRO A 1 11 ? -0.353 -3.695 0.186 1.00 0.00 11 PRO A C 12
ATOM 10557 O O . PRO A 1 11 ? -0.406 -2.503 -0.096 1.00 0.00 11 PRO A O 12
ATOM 10568 N N . GLU A 1 12 ? -1.441 -4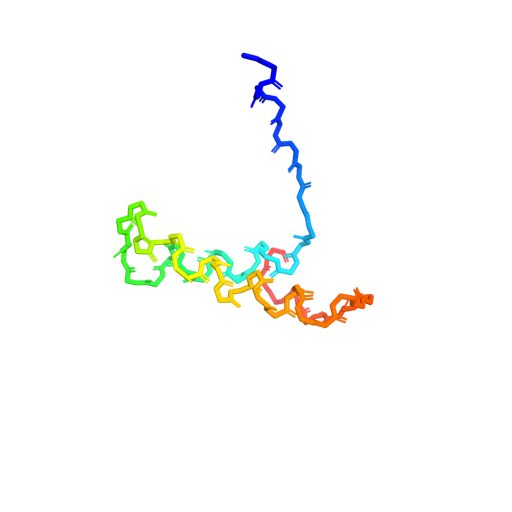.425 0.478 1.00 0.00 12 GLU A N 12
ATOM 10569 C CA . GLU A 1 12 ? -2.778 -3.824 0.486 1.00 0.00 12 GLU A CA 12
ATOM 10570 C C . GLU A 1 12 ? -2.830 -2.615 1.428 1.00 0.00 12 GLU A C 12
ATOM 10571 O O . GLU A 1 12 ? -3.557 -1.638 1.163 1.00 0.00 12 GLU A O 12
ATOM 10583 N N . LEU A 1 13 ? -1.986 -2.638 2.474 1.00 0.00 13 LEU A N 12
ATOM 10584 C CA . LEU A 1 13 ? -1.885 -1.485 3.384 1.00 0.00 13 LEU A CA 12
ATOM 10585 C C . LEU A 1 13 ? -1.202 -0.321 2.699 1.00 0.00 13 LEU A C 12
ATOM 10586 O O . LEU A 1 13 ? -1.463 0.810 3.036 1.00 0.00 13 LEU A O 12
ATOM 10602 N N . LYS A 1 14 ? -0.311 -0.615 1.739 1.00 0.00 14 LYS A N 12
ATOM 10603 C CA . LYS A 1 14 ? 0.402 0.441 1.019 1.00 0.00 14 LYS A CA 12
ATOM 10604 C C . LYS A 1 14 ? -0.611 1.323 0.305 1.00 0.00 14 LYS A C 12
ATOM 10605 O O . LYS A 1 14 ? -0.491 2.553 0.301 1.00 0.00 14 LYS A O 12
ATOM 10624 N N . GLN A 1 15 ? -1.635 0.677 -0.257 1.00 0.00 15 GLN A N 12
ATOM 10625 C CA . GLN A 1 15 ? -2.708 1.367 -0.931 1.00 0.00 15 GLN A CA 12
ATOM 10626 C C . GLN A 1 15 ? -3.509 2.227 0.046 1.00 0.00 15 GLN A C 12
ATOM 10627 O O . GLN A 1 15 ? -3.863 3.365 -0.280 1.00 0.00 15 GLN A O 12
ATOM 10641 N N . CYS A 1 16 ? -3.786 1.692 1.264 1.00 0.00 16 CYS A N 12
ATOM 10642 C CA . CYS A 1 16 ? -4.533 2.476 2.269 1.00 0.00 16 CYS A CA 12
ATOM 10643 C C . CYS A 1 16 ? -3.657 3.593 2.860 1.00 0.00 16 CYS A C 12
ATOM 10644 O O . CYS A 1 16 ? -4.158 4.670 3.196 1.00 0.00 16 CYS A O 12
ATOM 10651 N N . LYS A 1 17 ? -2.337 3.344 2.914 1.00 0.00 17 LYS A N 12
ATOM 10652 C CA . LYS A 1 17 ? -1.382 4.340 3.380 1.00 0.00 17 LYS A CA 12
ATOM 10653 C C . LYS A 1 17 ? -1.417 5.546 2.457 1.00 0.00 17 LYS A C 12
ATOM 10654 O O . LYS A 1 17 ? -1.423 6.693 2.911 1.00 0.00 17 LYS A O 12
ATOM 10673 N N . HIS A 1 18 ? -1.528 5.265 1.155 1.00 0.00 18 HIS A N 12
ATOM 10674 C CA . HIS A 1 18 ? -1.669 6.295 0.144 1.00 0.00 18 HIS A CA 12
ATOM 10675 C C . HIS A 1 18 ? -2.945 7.087 0.425 1.00 0.00 18 HIS A C 12
ATOM 10676 O O . HIS A 1 18 ? -2.967 8.306 0.317 1.00 0.00 18 HIS A O 12
ATOM 10690 N N . GLN A 1 19 ? -4.016 6.365 0.762 1.00 0.00 19 GLN A N 12
ATOM 10691 C CA . GLN A 1 19 ? -5.301 6.982 1.027 1.00 0.00 19 GLN A CA 12
ATOM 10692 C C . GLN A 1 19 ? -5.226 7.947 2.221 1.00 0.00 19 GLN A C 12
ATOM 10693 O O . GLN A 1 19 ? -5.791 9.045 2.168 1.00 0.00 19 GLN A O 12
ATOM 10707 N N . CYS A 1 20 ? -4.540 7.529 3.305 1.00 0.00 20 CYS A N 12
ATOM 10708 C CA . CYS A 1 20 ? -4.422 8.371 4.504 1.00 0.00 20 CYS A CA 12
ATOM 10709 C C . CYS A 1 20 ? -3.515 9.559 4.254 1.00 0.00 20 CYS A C 12
ATOM 10710 O O . CYS A 1 20 ? -3.850 10.698 4.594 1.00 0.00 20 CYS A O 12
ATOM 10717 N N . LYS A 1 21 ? -2.344 9.271 3.693 1.00 0.00 21 LYS A N 12
ATOM 10718 C CA . LYS A 1 21 ? -1.335 10.291 3.427 1.00 0.00 21 LYS A CA 12
ATOM 10719 C C . LYS A 1 21 ? -1.783 11.288 2.341 1.00 0.00 21 LYS A C 12
ATOM 10720 O O . LYS A 1 21 ? -1.203 12.374 2.217 1.00 0.00 21 LYS A O 12
ATOM 10739 N N . VAL A 1 22 ? -2.806 10.908 1.554 1.00 0.00 22 VAL A N 12
ATOM 10740 C CA . VAL A 1 22 ? -3.306 11.788 0.472 1.00 0.00 22 VAL A CA 12
ATOM 10741 C C . VAL A 1 22 ? -4.474 12.672 0.953 1.00 0.00 22 VAL A C 12
ATOM 10742 O O . VAL A 1 22 ? -4.603 13.821 0.514 1.00 0.00 22 VAL A O 12
ATOM 10755 N N . GLN A 1 23 ? -5.310 12.132 1.845 1.00 0.00 23 GLN A N 12
ATOM 10756 C CA . GLN A 1 23 ? -6.453 12.885 2.368 1.00 0.00 23 GLN A CA 12
ATOM 10757 C C . GLN A 1 23 ? -5.999 13.836 3.467 1.00 0.00 23 GLN A C 12
ATOM 10758 O O . GLN A 1 23 ? -5.890 13.447 4.629 1.00 0.00 23 GLN A O 12
ATOM 10772 N N . ARG A 1 24 ? -5.699 15.084 3.081 1.00 0.00 24 ARG A N 12
ATOM 10773 C CA . ARG A 1 24 ? -5.214 16.089 4.032 1.00 0.00 24 ARG A CA 12
ATOM 10774 C C . ARG A 1 24 ? -4.001 15.549 4.800 1.00 0.00 24 ARG A C 12
ATOM 10775 O O . ARG A 1 24 ? -3.559 14.421 4.554 1.00 0.00 24 ARG A O 12
ATOM 10796 N N . GLN A 1 25 ? -3.473 16.355 5.730 1.00 0.00 25 GLN A N 12
ATOM 10797 C CA . GLN A 1 25 ? -2.317 15.942 6.533 1.00 0.00 25 GLN A CA 12
ATOM 10798 C C . GLN A 1 25 ? -2.763 15.301 7.850 1.00 0.00 25 GLN A C 12
ATOM 10799 O O . GLN A 1 25 ? -3.638 15.832 8.543 1.00 0.00 25 GLN A O 12
ATOM 10813 N N . TYR A 1 26 ? -2.143 14.164 8.193 1.00 0.00 26 TYR A N 12
ATOM 10814 C CA . TYR A 1 26 ? -2.459 13.452 9.436 1.00 0.00 26 TYR A CA 12
ATOM 10815 C C . TYR A 1 26 ? -1.252 13.371 10.356 1.00 0.00 26 TYR A C 12
ATOM 10816 O O . TYR A 1 26 ? -0.113 13.227 9.902 1.00 0.00 26 TYR A O 12
ATOM 10834 N N . ASP A 1 27 ? -1.529 13.407 11.655 1.00 0.00 27 ASP A N 12
ATOM 10835 C CA . ASP A 1 27 ? -0.502 13.280 12.681 1.00 0.00 27 ASP A CA 12
ATOM 10836 C C . ASP A 1 27 ? 0.014 11.856 12.712 1.00 0.00 27 ASP A C 12
ATOM 10837 O O . ASP A 1 27 ? -0.572 10.974 12.085 1.00 0.00 27 ASP A O 12
ATOM 10846 N N . GLU A 1 28 ? 1.098 11.624 13.457 1.00 0.00 28 GLU A N 12
ATOM 10847 C CA . GLU A 1 28 ? 1.666 10.280 13.563 1.00 0.00 28 GLU A CA 12
ATOM 10848 C C . GLU A 1 28 ? 0.633 9.316 14.147 1.00 0.00 28 GLU A C 12
ATOM 10849 O O . GLU A 1 28 ? 0.484 8.184 13.668 1.00 0.00 28 GLU A O 12
ATOM 10861 N N . GLN A 1 29 ? -0.104 9.792 15.148 1.00 0.00 29 GLN A N 12
ATOM 10862 C CA . GLN A 1 29 ? -1.163 9.001 15.781 1.00 0.00 29 GLN A CA 12
ATOM 10863 C C . GLN A 1 29 ? -2.352 8.804 14.827 1.00 0.00 29 GLN A C 12
ATOM 10864 O O . GLN A 1 29 ? -2.942 7.721 14.771 1.00 0.00 29 GLN A O 12
ATOM 10878 N N . GLN A 1 30 ? -2.684 9.864 14.075 1.00 0.00 30 GLN A N 12
ATOM 10879 C CA . GLN A 1 30 ? -3.791 9.815 13.114 1.00 0.00 30 GLN A CA 12
ATOM 10880 C C . GLN A 1 30 ? -3.494 8.824 11.993 1.00 0.00 30 GLN A C 12
ATOM 10881 O O . GLN A 1 30 ? -4.374 8.070 11.565 1.00 0.00 30 GLN A O 12
ATOM 10895 N N . LYS A 1 31 ? -2.237 8.817 11.543 1.00 0.00 31 LYS A N 12
ATOM 10896 C CA . LYS A 1 31 ? -1.790 7.907 10.489 1.00 0.00 31 LYS A CA 12
ATOM 10897 C C . LYS A 1 31 ? -1.950 6.462 10.950 1.00 0.00 31 LYS A C 12
ATOM 10898 O O . LYS A 1 31 ? -2.374 5.595 10.179 1.00 0.00 31 LYS A O 12
ATOM 10917 N N . GLU A 1 32 ? -1.644 6.224 12.229 1.00 0.00 32 GLU A N 12
ATOM 10918 C CA . GLU A 1 32 ? -1.789 4.906 12.830 1.00 0.00 32 GLU A CA 12
ATOM 10919 C C . GLU A 1 32 ? -3.252 4.450 12.754 1.00 0.00 32 GLU A C 12
ATOM 10920 O O . GLU A 1 32 ? -3.533 3.278 12.486 1.00 0.00 32 GLU A O 12
ATOM 10932 N N . GLN A 1 33 ? -4.175 5.394 12.986 1.00 0.00 33 GLN A N 12
ATOM 10933 C CA . GLN A 1 33 ? -5.610 5.107 12.936 1.00 0.00 33 GLN A CA 12
ATOM 10934 C C . GLN A 1 33 ? -6.022 4.636 11.536 1.00 0.00 33 GLN A C 12
ATOM 10935 O O . GLN A 1 33 ? -6.838 3.717 11.398 1.00 0.00 33 GLN A O 12
ATOM 10949 N N . CYS A 1 34 ? -5.441 5.265 10.499 1.00 0.00 34 CYS A N 12
ATOM 10950 C CA . CYS A 1 34 ? -5.747 4.898 9.106 1.00 0.00 34 CYS A CA 12
ATOM 10951 C C . CYS A 1 34 ? -5.376 3.443 8.857 1.00 0.00 34 CYS A C 12
ATOM 10952 O O . CYS A 1 34 ? -6.139 2.683 8.249 1.00 0.00 34 CYS A O 12
ATOM 10959 N N . VAL A 1 35 ? -4.202 3.070 9.349 1.00 0.00 35 VAL A N 12
ATOM 10960 C CA . VAL A 1 35 ? -3.689 1.718 9.221 1.00 0.00 35 VAL A CA 12
ATOM 10961 C C . VAL A 1 35 ? -4.628 0.736 9.898 1.00 0.00 35 VAL A C 12
ATOM 10962 O O . VAL A 1 35 ? -4.848 -0.323 9.381 1.00 0.00 35 VAL A O 12
ATOM 10975 N N . LYS A 1 36 ? -5.153 1.095 11.073 1.00 0.00 36 LYS A N 12
ATOM 10976 C CA . LYS A 1 36 ? -6.047 0.190 11.803 1.00 0.00 36 LYS A CA 12
ATOM 10977 C C . LYS A 1 36 ? -7.284 -0.152 10.981 1.00 0.00 36 LYS A C 12
ATOM 10978 O O . LYS A 1 36 ? -7.744 -1.298 11.002 1.00 0.00 36 LYS A O 12
ATOM 10997 N N . GLU A 1 37 ? -7.834 0.843 10.267 1.00 0.00 37 GLU A N 12
ATOM 10998 C CA . GLU A 1 37 ? -9.038 0.613 9.450 1.00 0.00 37 GLU A CA 12
ATOM 10999 C C . GLU A 1 37 ? -8.771 -0.358 8.288 1.00 0.00 37 GLU A C 12
ATOM 11000 O O . GLU A 1 37 ? -9.568 -1.283 8.047 1.00 0.00 37 GLU A O 12
ATOM 11012 N N . CYS A 1 38 ? -7.649 -0.152 7.569 1.00 0.00 38 CYS A N 12
ATOM 11013 C CA . CYS A 1 38 ? -7.313 -1.020 6.427 1.00 0.00 38 CYS A CA 12
ATOM 11014 C C . CYS A 1 38 ? -6.684 -2.327 6.856 1.00 0.00 38 CYS A C 12
ATOM 11015 O O . CYS A 1 38 ? -6.965 -3.382 6.270 1.00 0.00 38 CYS A O 12
ATOM 11022 N N . GLU A 1 39 ? -5.903 -2.269 7.922 1.00 0.00 39 GLU A N 12
ATOM 11023 C CA . GLU A 1 39 ? -5.304 -3.444 8.500 1.00 0.00 39 GLU A CA 12
ATOM 11024 C C . GLU A 1 39 ? -6.411 -4.343 9.017 1.00 0.00 39 GLU A C 12
ATOM 11025 O O . GLU A 1 39 ? -6.336 -5.546 8.887 1.00 0.00 39 GLU A O 12
ATOM 11037 N N . LYS A 1 40 ? -7.468 -3.716 9.580 1.00 0.00 40 LYS A N 12
ATOM 11038 C CA . LYS A 1 40 ? -8.628 -4.436 10.070 1.00 0.00 40 LYS A CA 12
ATOM 11039 C C . LYS A 1 40 ? -9.302 -5.208 8.935 1.00 0.00 40 LYS A C 12
ATOM 11040 O O . LYS A 1 40 ? -9.699 -6.360 9.130 1.00 0.00 40 LYS A O 12
ATOM 11059 N N . TYR A 1 41 ? -9.418 -4.583 7.739 1.00 0.00 41 TYR A N 12
ATOM 11060 C CA . TYR A 1 41 ? -10.035 -5.284 6.598 1.00 0.00 41 TYR A CA 12
ATOM 11061 C C . TYR A 1 41 ? -9.248 -6.566 6.316 1.00 0.00 41 TYR A C 12
ATOM 11062 O O . TYR A 1 41 ? -9.828 -7.642 6.149 1.00 0.00 41 TYR A O 12
ATOM 11080 N N . TYR A 1 42 ? -7.920 -6.440 6.338 1.00 0.00 42 TYR A N 12
ATOM 11081 C CA . TYR A 1 42 ? -7.017 -7.574 6.165 1.00 0.00 42 TYR A CA 12
ATOM 11082 C C . TYR A 1 42 ? -7.187 -8.589 7.313 1.00 0.00 42 TYR A C 12
ATOM 11083 O O . TYR A 1 42 ? -7.164 -9.796 7.091 1.00 0.00 42 TYR A O 12
ATOM 11101 N N . LYS A 1 43 ? -7.234 -8.070 8.542 1.00 0.00 43 LYS A N 12
ATOM 11102 C CA . LYS A 1 43 ? -7.281 -8.898 9.741 1.00 0.00 43 LYS A CA 12
ATOM 11103 C C . LYS A 1 43 ? -8.513 -9.783 9.767 1.00 0.00 43 LYS A C 12
ATOM 11104 O O . LYS A 1 43 ? -8.415 -10.997 9.981 1.00 0.00 43 LYS A O 12
ATOM 11123 N N . GLU A 1 44 ? -9.665 -9.166 9.559 1.00 0.00 44 GLU A N 12
ATOM 11124 C CA . GLU A 1 44 ? -10.938 -9.874 9.563 1.00 0.00 44 GLU A CA 12
ATOM 11125 C C . GLU A 1 44 ? -11.108 -10.750 8.300 1.00 0.00 44 GLU A C 12
ATOM 11126 O O . GLU A 1 44 ? -11.489 -11.921 8.394 1.00 0.00 44 GLU A O 12
ATOM 11138 N N . LYS A 1 45 ? -10.873 -10.146 7.127 1.00 0.00 45 LYS A N 12
ATOM 11139 C CA . LYS A 1 45 ? -11.051 -10.838 5.840 1.00 0.00 45 LYS A CA 12
ATOM 11140 C C . LYS A 1 45 ? -10.034 -11.975 5.661 1.00 0.00 45 LYS A C 12
ATOM 11141 O O . LYS A 1 45 ? -10.375 -13.051 5.159 1.00 0.00 45 LYS A O 12
ATOM 11160 N N . LYS A 1 46 ? -8.786 -11.706 6.039 1.00 0.00 46 LYS A N 12
ATOM 11161 C CA . LYS A 1 46 ? -7.695 -12.675 5.888 1.00 0.00 46 LYS A CA 12
ATOM 11162 C C . LYS A 1 46 ? -7.550 -13.111 4.417 1.00 0.00 46 LYS A C 12
ATOM 11163 O O . LYS A 1 46 ? -7.249 -14.276 4.120 1.00 0.00 46 LYS A O 12
ATOM 11182 N N . GLY A 1 47 ? -7.751 -12.151 3.501 1.00 0.00 47 GLY A N 12
ATOM 11183 C CA . GLY A 1 47 ? -7.635 -12.408 2.061 1.00 0.00 47 GLY A CA 12
ATOM 11184 C C . GLY A 1 47 ? -6.219 -12.126 1.561 1.00 0.00 47 GLY A C 12
ATOM 11185 O O . GLY A 1 47 ? -5.327 -11.799 2.348 1.00 0.00 47 GLY A O 12
ATOM 11189 N N . ARG A 1 48 ? -6.026 -12.248 0.238 1.00 0.00 48 ARG A N 12
ATOM 11190 C CA . ARG A 1 48 ? -4.720 -12.000 -0.381 1.00 0.00 48 ARG A CA 12
ATOM 11191 C C . ARG A 1 48 ? -4.881 -11.220 -1.693 1.00 0.00 48 ARG A C 12
ATOM 11192 O O . ARG A 1 48 ? -5.667 -11.609 -2.562 1.00 0.00 48 ARG A O 12
ATOM 11213 N N . GLU A 1 49 ? -4.111 -10.131 -1.830 1.00 0.00 49 GLU A N 12
ATOM 11214 C CA . GLU A 1 49 ? -4.146 -9.305 -3.046 1.00 0.00 49 GLU A CA 12
ATOM 11215 C C . GLU A 1 49 ? -2.831 -8.544 -3.232 1.00 0.00 49 GLU A C 12
ATOM 11216 O O . GLU A 1 49 ? -2.177 -8.167 -2.255 1.00 0.00 49 GLU A O 12
ATOM 11228 N N . ARG A 1 50 ? -2.456 -8.319 -4.499 1.00 0.00 50 ARG A N 12
ATOM 11229 C CA . ARG A 1 50 ? -1.217 -7.593 -4.826 1.00 0.00 50 ARG A CA 12
ATOM 11230 C C . ARG A 1 50 ? -1.478 -6.422 -5.789 1.00 0.00 50 ARG A C 12
ATOM 11231 O O . ARG A 1 50 ? -0.672 -5.491 -5.874 1.00 0.00 50 ARG A O 12
ATOM 11252 N N . GLU A 1 51 ? -2.601 -6.486 -6.525 1.00 0.00 51 GLU A N 12
ATOM 11253 C CA . GLU A 1 51 ? -2.961 -5.438 -7.497 1.00 0.00 51 GLU A CA 12
ATOM 11254 C C . GLU A 1 51 ? -4.013 -4.442 -6.900 1.00 0.00 51 GLU A C 12
ATOM 11255 O O . GLU A 1 51 ? -3.679 -3.686 -5.984 1.00 0.00 51 GLU A O 12
ATOM 11267 N N . HIS A 1 52 ? -5.270 -4.434 -7.423 1.00 0.00 52 HIS A N 12
ATOM 11268 C CA . HIS A 1 52 ? -6.313 -3.520 -6.931 1.00 0.00 52 HIS A CA 12
ATOM 11269 C C . HIS A 1 52 ? -5.913 -2.063 -7.162 1.00 0.00 52 HIS A C 12
ATOM 11270 O O . HIS A 1 52 ? -4.723 -1.738 -7.210 1.00 0.00 52 HIS A O 12
ATOM 11284 N N . GLU A 1 53 ? -6.919 -1.197 -7.335 1.00 0.00 53 GLU A N 12
ATOM 11285 C CA . GLU A 1 53 ? -6.681 0.232 -7.588 1.00 0.00 53 GLU A CA 12
ATOM 11286 C C . GLU A 1 53 ? -7.931 1.068 -7.288 1.00 0.00 53 GLU A C 12
ATOM 11287 O O . GLU A 1 53 ? -9.004 0.519 -7.019 1.00 0.00 53 GLU A O 12
ATOM 11299 N N . HIS A 1 54 ? -7.778 2.403 -7.341 1.00 0.00 54 HIS A N 12
ATOM 11300 C CA . HIS A 1 54 ? -8.894 3.320 -7.082 1.00 0.00 54 HIS A CA 12
ATOM 11301 C C . HIS A 1 54 ? -9.514 3.087 -5.690 1.00 0.00 54 HIS A C 12
ATOM 11302 O O . HIS A 1 54 ? -10.731 2.873 -5.554 1.00 0.00 54 HIS A O 12
ATOM 11316 N N . ARG A 1 55 ? -8.664 3.145 -4.654 1.00 0.00 55 ARG A N 12
ATOM 11317 C CA . ARG A 1 55 ? -9.118 2.956 -3.272 1.00 0.00 55 ARG A CA 12
ATOM 11318 C C . ARG A 1 55 ? -10.236 3.939 -2.937 1.00 0.00 55 ARG A C 12
ATOM 11319 O O . ARG A 1 55 ? -10.173 5.115 -3.309 1.00 0.00 55 ARG A O 12
ATOM 11340 N N . ASP A 1 56 ? -11.254 3.447 -2.222 1.00 0.00 56 ASP A N 12
ATOM 11341 C CA . ASP A 1 56 ? -12.394 4.279 -1.816 1.00 0.00 56 ASP A CA 12
ATOM 11342 C C . ASP A 1 56 ? -13.079 4.898 -3.031 1.00 0.00 56 ASP A C 12
ATOM 11343 O O . ASP A 1 56 ? -13.960 5.719 -2.834 1.00 0.00 56 ASP A O 12
ATOM 11353 N N . GLY A 1 1 ? 4.698 5.575 -13.779 1.00 0.00 1 GLY A N 13
ATOM 11354 C CA . GLY A 1 1 ? 5.463 4.330 -13.479 1.00 0.00 1 GLY A CA 13
ATOM 11355 C C . GLY A 1 1 ? 5.082 3.244 -14.480 1.00 0.00 1 GLY A C 13
ATOM 11356 O O . GLY A 1 1 ? 4.089 3.375 -15.201 1.00 0.00 1 GLY A O 13
ATOM 11362 N N . LEU A 1 2 ? 5.884 2.174 -14.519 1.00 0.00 2 LEU A N 13
ATOM 11363 C CA . LEU A 1 2 ? 5.642 1.056 -15.436 1.00 0.00 2 LEU A CA 13
ATOM 11364 C C . LEU A 1 2 ? 4.309 0.378 -15.131 1.00 0.00 2 LEU A C 13
ATOM 11365 O O . LEU A 1 2 ? 3.566 0.012 -16.048 1.00 0.00 2 LEU A O 13
ATOM 11381 N N . GLY A 1 3 ? 4.013 0.216 -13.835 1.00 0.00 3 GLY A N 13
ATOM 11382 C CA . GLY A 1 3 ? 2.767 -0.420 -13.400 1.00 0.00 3 GLY A CA 13
ATOM 11383 C C . GLY A 1 3 ? 1.573 0.494 -13.643 1.00 0.00 3 GLY A C 13
ATOM 11384 O O . GLY A 1 3 ? 1.718 1.720 -13.680 1.00 0.00 3 GLY A O 13
ATOM 11388 N N . PHE A 1 4 ? 0.389 -0.112 -13.804 1.00 0.00 4 PHE A N 13
ATOM 11389 C CA . PHE A 1 4 ? -0.843 0.646 -14.039 1.00 0.00 4 PHE A CA 13
ATOM 11390 C C . PHE A 1 4 ? -1.833 0.447 -12.876 1.00 0.00 4 PHE A C 13
ATOM 11391 O O . PHE A 1 4 ? -3.012 0.130 -13.079 1.00 0.00 4 PHE A O 13
ATOM 11408 N N . ALA A 1 5 ? -1.337 0.674 -11.652 1.00 0.00 5 ALA A N 13
ATOM 11409 C CA . ALA A 1 5 ? -2.149 0.558 -10.431 1.00 0.00 5 ALA A CA 13
ATOM 11410 C C . ALA A 1 5 ? -2.638 -0.884 -10.192 1.00 0.00 5 ALA A C 13
ATOM 11411 O O . ALA A 1 5 ? -2.141 -1.565 -9.291 1.00 0.00 5 ALA A O 13
ATOM 11418 N N . LEU A 1 6 ? -3.632 -1.328 -10.984 1.00 0.00 6 LEU A N 13
ATOM 11419 C CA . LEU A 1 6 ? -4.217 -2.670 -10.832 1.00 0.00 6 LEU A CA 13
ATOM 11420 C C . LEU A 1 6 ? -4.897 -2.801 -9.468 1.00 0.00 6 LEU A C 13
ATOM 11421 O O . LEU A 1 6 ? -4.387 -2.299 -8.462 1.00 0.00 6 LEU A O 13
ATOM 11437 N N . ALA A 1 7 ? -6.074 -3.440 -9.452 1.00 0.00 7 ALA A N 13
ATOM 11438 C CA . ALA A 1 7 ? -6.853 -3.592 -8.219 1.00 0.00 7 ALA A CA 13
ATOM 11439 C C . ALA A 1 7 ? -6.084 -4.378 -7.158 1.00 0.00 7 ALA A C 13
ATOM 11440 O O . ALA A 1 7 ? -6.084 -4.000 -5.990 1.00 0.00 7 ALA A O 13
ATOM 11447 N N . LYS A 1 8 ? -5.412 -5.463 -7.583 1.00 0.00 8 LYS A N 13
ATOM 11448 C CA . LYS A 1 8 ? -4.616 -6.318 -6.677 1.00 0.00 8 LYS A CA 13
ATOM 11449 C C . LYS A 1 8 ? -5.296 -6.494 -5.279 1.00 0.00 8 LYS A C 13
ATOM 11450 O O . LYS A 1 8 ? -6.136 -7.384 -5.108 1.00 0.00 8 LYS A O 13
ATOM 11469 N N . ILE A 1 9 ? -4.928 -5.643 -4.301 1.00 0.00 9 ILE A N 13
ATOM 11470 C CA . ILE A 1 9 ? -5.495 -5.704 -2.957 1.00 0.00 9 ILE A CA 13
ATOM 11471 C C . ILE A 1 9 ? -6.966 -5.230 -2.974 1.00 0.00 9 ILE A C 13
ATOM 11472 O O . ILE A 1 9 ? -7.401 -4.588 -3.934 1.00 0.00 9 ILE A O 13
ATOM 11488 N N . ASP A 1 10 ? -7.712 -5.542 -1.901 1.00 0.00 10 ASP A N 13
ATOM 11489 C CA . ASP A 1 10 ? -9.113 -5.134 -1.796 1.00 0.00 10 ASP A CA 13
ATOM 11490 C C . ASP A 1 10 ? -9.220 -3.593 -1.738 1.00 0.00 10 ASP A C 13
ATOM 11491 O O . ASP A 1 10 ? -8.275 -2.929 -1.309 1.00 0.00 10 ASP A O 13
ATOM 11500 N N . PRO A 1 11 ? -10.336 -3.003 -2.212 1.00 0.00 11 PRO A N 13
ATOM 11501 C CA . PRO A 1 11 ? -10.506 -1.504 -2.261 1.00 0.00 11 PRO A CA 13
ATOM 11502 C C . PRO A 1 11 ? -10.553 -0.865 -0.878 1.00 0.00 11 PRO A C 13
ATOM 11503 O O . PRO A 1 11 ? -10.264 0.329 -0.734 1.00 0.00 11 PRO A O 13
ATOM 11514 N N . GLU A 1 12 ? -10.968 -1.646 0.126 1.00 0.00 12 GLU A N 13
ATOM 11515 C CA . GLU A 1 12 ? -11.107 -1.125 1.480 1.00 0.00 12 GLU A CA 13
ATOM 11516 C C . GLU A 1 12 ? -9.771 -0.592 2.005 1.00 0.00 12 GLU A C 13
ATOM 11517 O O . GLU A 1 12 ? -9.734 0.444 2.681 1.00 0.00 12 GLU A O 13
ATOM 11529 N N . LEU A 1 13 ? -8.668 -1.262 1.629 1.00 0.00 13 LEU A N 13
ATOM 11530 C CA . LEU A 1 13 ? -7.322 -0.791 2.025 1.00 0.00 13 LEU A CA 13
ATOM 11531 C C . LEU A 1 13 ? -6.734 0.166 0.990 1.00 0.00 13 LEU A C 13
ATOM 11532 O O . LEU A 1 13 ? -5.885 0.983 1.331 1.00 0.00 13 LEU A O 13
ATOM 11548 N N . LYS A 1 14 ? -7.158 0.051 -0.284 1.00 0.00 14 LYS A N 13
ATOM 11549 C CA . LYS A 1 14 ? -6.606 0.935 -1.313 1.00 0.00 14 LYS A CA 13
ATOM 11550 C C . LYS A 1 14 ? -6.909 2.378 -0.967 1.00 0.00 14 LYS A C 13
ATOM 11551 O O . LYS A 1 14 ? -6.038 3.234 -1.051 1.00 0.00 14 LYS A O 13
ATOM 11570 N N . GLN A 1 15 ? -8.138 2.624 -0.528 1.00 0.00 15 GLN A N 13
ATOM 11571 C CA . GLN A 1 15 ? -8.569 3.957 -0.139 1.00 0.00 15 GLN A CA 13
ATOM 11572 C C . GLN A 1 15 ? -8.134 4.295 1.295 1.00 0.00 15 GLN A C 13
ATOM 11573 O O . GLN A 1 15 ? -7.625 5.390 1.557 1.00 0.00 15 GLN A O 13
ATOM 11587 N N . CYS A 1 16 ? -8.377 3.355 2.223 1.00 0.00 16 CYS A N 13
ATOM 11588 C CA . CYS A 1 16 ? -8.065 3.563 3.647 1.00 0.00 16 CYS A CA 13
ATOM 11589 C C . CYS A 1 16 ? -6.559 3.760 3.875 1.00 0.00 16 CYS A C 13
ATOM 11590 O O . CYS A 1 16 ? -6.137 4.701 4.564 1.00 0.00 16 CYS A O 13
ATOM 11597 N N . LYS A 1 17 ? -5.761 2.847 3.319 1.00 0.00 17 LYS A N 13
ATOM 11598 C CA . LYS A 1 17 ? -4.309 2.860 3.511 1.00 0.00 17 LYS A CA 13
ATOM 11599 C C . LYS A 1 17 ? -3.600 3.948 2.686 1.00 0.00 17 LYS A C 13
ATOM 11600 O O . LYS A 1 17 ? -2.729 4.650 3.218 1.00 0.00 17 LYS A O 13
ATOM 11619 N N . HIS A 1 18 ? -3.915 4.045 1.374 1.00 0.00 18 HIS A N 13
ATOM 11620 C CA . HIS A 1 18 ? -3.204 5.000 0.512 1.00 0.00 18 HIS A CA 13
ATOM 11621 C C . HIS A 1 18 ? -3.399 6.434 0.980 1.00 0.00 18 HIS A C 13
ATOM 11622 O O . HIS A 1 18 ? -2.440 7.204 1.018 1.00 0.00 18 HIS A O 13
ATOM 11636 N N . GLN A 1 19 ? -4.640 6.798 1.331 1.00 0.00 19 GLN A N 13
ATOM 11637 C CA . GLN A 1 19 ? -4.913 8.164 1.783 1.00 0.00 19 GLN A CA 13
ATOM 11638 C C . GLN A 1 19 ? -4.262 8.445 3.131 1.00 0.00 19 GLN A C 13
ATOM 11639 O O . GLN A 1 19 ? -3.712 9.534 3.349 1.00 0.00 19 GLN A O 13
ATOM 11653 N N . CYS A 1 20 ? -4.342 7.466 4.042 1.00 0.00 20 CYS A N 13
ATOM 11654 C CA . CYS A 1 20 ? -3.779 7.621 5.380 1.00 0.00 20 CYS A CA 13
ATOM 11655 C C . CYS A 1 20 ? -2.258 7.752 5.384 1.00 0.00 20 CYS A C 13
ATOM 11656 O O . CYS A 1 20 ? -1.715 8.607 6.096 1.00 0.00 20 CYS A O 13
ATOM 11663 N N . LYS A 1 21 ? -1.568 6.916 4.589 1.00 0.00 21 LYS A N 13
ATOM 11664 C CA . LYS A 1 21 ? -0.099 6.976 4.531 1.00 0.00 21 LYS A CA 13
ATOM 11665 C C . LYS A 1 21 ? 0.378 8.282 3.869 1.00 0.00 21 LYS A C 13
ATOM 11666 O O . LYS A 1 21 ? 1.435 8.815 4.215 1.00 0.00 21 LYS A O 13
ATOM 11685 N N . VAL A 1 22 ? -0.446 8.806 2.947 1.00 0.00 22 VAL A N 13
ATOM 11686 C CA . VAL A 1 22 ? -0.148 10.075 2.269 1.00 0.00 22 VAL A CA 13
ATOM 11687 C C . VAL A 1 22 ? -0.196 11.243 3.274 1.00 0.00 22 VAL A C 13
ATOM 11688 O O . VAL A 1 22 ? 0.568 12.200 3.154 1.00 0.00 22 VAL A O 13
ATOM 11701 N N . GLN A 1 23 ? -1.131 11.162 4.246 1.00 0.00 23 GLN A N 13
ATOM 11702 C CA . GLN A 1 23 ? -1.320 12.221 5.274 1.00 0.00 23 GLN A CA 13
ATOM 11703 C C . GLN A 1 23 ? -2.094 13.413 4.682 1.00 0.00 23 GLN A C 13
ATOM 11704 O O . GLN A 1 23 ? -1.797 14.581 4.971 1.00 0.00 23 GLN A O 13
ATOM 11718 N N . ARG A 1 24 ? -3.082 13.096 3.838 1.00 0.00 24 ARG A N 13
ATOM 11719 C CA . ARG A 1 24 ? -3.899 14.109 3.172 1.00 0.00 24 ARG A CA 13
ATOM 11720 C C . ARG A 1 24 ? -4.661 14.973 4.196 1.00 0.00 24 ARG A C 13
ATOM 11721 O O . ARG A 1 24 ? -4.693 16.202 4.074 1.00 0.00 24 ARG A O 13
ATOM 11742 N N . GLN A 1 25 ? -5.289 14.317 5.190 1.00 0.00 25 GLN A N 13
ATOM 11743 C CA . GLN A 1 25 ? -6.067 15.031 6.217 1.00 0.00 25 GLN A CA 13
ATOM 11744 C C . GLN A 1 25 ? -5.935 14.378 7.609 1.00 0.00 25 GLN A C 13
ATOM 11745 O O . GLN A 1 25 ? -6.838 14.509 8.449 1.00 0.00 25 GLN A O 13
ATOM 11759 N N . TYR A 1 26 ? -4.812 13.688 7.852 1.00 0.00 26 TYR A N 13
ATOM 11760 C CA . TYR A 1 26 ? -4.584 13.028 9.148 1.00 0.00 26 TYR A CA 13
ATOM 11761 C C . TYR A 1 26 ? -3.258 13.461 9.765 1.00 0.00 26 TYR A C 13
ATOM 11762 O O . TYR A 1 26 ? -2.281 13.683 9.054 1.00 0.00 26 TYR A O 13
ATOM 11780 N N . ASP A 1 27 ? -3.219 13.510 11.104 1.00 0.00 27 ASP A N 13
ATOM 11781 C CA . ASP A 1 27 ? -1.986 13.831 11.833 1.00 0.00 27 ASP A CA 13
ATOM 11782 C C . ASP A 1 27 ? -1.022 12.676 11.689 1.00 0.00 27 ASP A C 13
ATOM 11783 O O . ASP A 1 27 ? -1.430 11.592 11.296 1.00 0.00 27 ASP A O 13
ATOM 11792 N N . GLU A 1 28 ? 0.254 12.903 12.023 1.00 0.00 28 GLU A N 13
ATOM 11793 C CA . GLU A 1 28 ? 1.265 11.839 11.935 1.00 0.00 28 GLU A CA 13
ATOM 11794 C C . GLU A 1 28 ? 0.898 10.676 12.860 1.00 0.00 28 GLU A C 13
ATOM 11795 O O . GLU A 1 28 ? 1.024 9.495 12.487 1.00 0.00 28 GLU A O 13
ATOM 11807 N N . GLN A 1 29 ? 0.413 11.016 14.047 1.00 0.00 29 GLN A N 13
ATOM 11808 C CA . GLN A 1 29 ? -0.019 10.019 15.020 1.00 0.00 29 GLN A CA 13
ATOM 11809 C C . GLN A 1 29 ? -1.309 9.326 14.554 1.00 0.00 29 GLN A C 13
ATOM 11810 O O . GLN A 1 29 ? -1.470 8.112 14.717 1.00 0.00 29 GLN A O 13
ATOM 11824 N N . GLN A 1 30 ? -2.225 10.121 13.986 1.00 0.00 30 GLN A N 13
ATOM 11825 C CA . GLN A 1 30 ? -3.513 9.610 13.513 1.00 0.00 30 GLN A CA 13
ATOM 11826 C C . GLN A 1 30 ? -3.358 8.675 12.317 1.00 0.00 30 GLN A C 13
ATOM 11827 O O . GLN A 1 30 ? -4.044 7.650 12.236 1.00 0.00 30 GLN A O 13
ATOM 11841 N N . LYS A 1 31 ? -2.458 9.030 11.383 1.00 0.00 31 LYS A N 13
ATOM 11842 C CA . LYS A 1 31 ? -2.234 8.205 10.192 1.00 0.00 31 LYS A CA 13
ATOM 11843 C C . LYS A 1 31 ? -1.646 6.852 10.567 1.00 0.00 31 LYS A C 13
ATOM 11844 O O . LYS A 1 31 ? -2.014 5.830 9.976 1.00 0.00 31 LYS A O 13
ATOM 11863 N N . GLU A 1 32 ? -0.779 6.838 11.597 1.00 0.00 32 GLU A N 13
ATOM 11864 C CA . GLU A 1 32 ? -0.212 5.581 12.082 1.00 0.00 32 GLU A CA 13
ATOM 11865 C C . GLU A 1 32 ? -1.334 4.685 12.605 1.00 0.00 32 GLU A C 13
ATOM 11866 O O . GLU A 1 32 ? -1.378 3.483 12.312 1.00 0.00 32 GLU A O 13
ATOM 11878 N N . GLN A 1 33 ? -2.281 5.306 13.321 1.00 0.00 33 GLN A N 13
ATOM 11879 C CA . GLN A 1 33 ? -3.455 4.607 13.828 1.00 0.00 33 GLN A CA 13
ATOM 11880 C C . GLN A 1 33 ? -4.316 4.106 12.661 1.00 0.00 33 GLN A C 13
ATOM 11881 O O . GLN A 1 33 ? -4.873 3.007 12.716 1.00 0.00 33 GLN A O 13
ATOM 11895 N N . CYS A 1 34 ? -4.427 4.938 11.611 1.00 0.00 34 CYS A N 13
ATOM 11896 C CA . CYS A 1 34 ? -5.224 4.595 10.435 1.00 0.00 34 CYS A CA 13
ATOM 11897 C C . CYS A 1 34 ? -4.694 3.337 9.758 1.00 0.00 34 CYS A C 13
ATOM 11898 O O . CYS A 1 34 ? -5.473 2.457 9.396 1.00 0.00 34 CYS A O 13
ATOM 11905 N N . VAL A 1 35 ? -3.357 3.249 9.599 1.00 0.00 35 VAL A N 13
ATOM 11906 C CA . VAL A 1 35 ? -2.742 2.088 8.968 1.00 0.00 35 VAL A CA 13
ATOM 11907 C C . VAL A 1 35 ? -3.125 0.851 9.759 1.00 0.00 35 VAL A C 13
ATOM 11908 O O . VAL A 1 35 ? -3.455 -0.162 9.177 1.00 0.00 35 VAL A O 13
ATOM 11921 N N . LYS A 1 36 ? -3.108 0.960 11.091 1.00 0.00 36 LYS A N 13
ATOM 11922 C CA . LYS A 1 36 ? -3.495 -0.154 11.932 1.00 0.00 36 LYS A CA 13
ATOM 11923 C C . LYS A 1 36 ? -4.947 -0.545 11.640 1.00 0.00 36 LYS A C 13
ATOM 11924 O O . LYS A 1 36 ? -5.263 -1.721 11.559 1.00 0.00 36 LYS A O 13
ATOM 11943 N N . GLU A 1 37 ? -5.827 0.459 11.469 1.00 0.00 37 GLU A N 13
ATOM 11944 C CA . GLU A 1 37 ? -7.251 0.196 11.184 1.00 0.00 37 GLU A CA 13
ATOM 11945 C C . GLU A 1 37 ? -7.463 -0.483 9.818 1.00 0.00 37 GLU A C 13
ATOM 11946 O O . GLU A 1 37 ? -8.209 -1.470 9.718 1.00 0.00 37 GLU A O 13
ATOM 11958 N N . CYS A 1 38 ? -6.798 0.040 8.773 1.00 0.00 38 CYS A N 13
ATOM 11959 C CA . CYS A 1 38 ? -6.939 -0.520 7.414 1.00 0.00 38 CYS A CA 13
ATOM 11960 C C . CYS A 1 38 ? -6.253 -1.885 7.345 1.00 0.00 38 CYS A C 13
ATOM 11961 O O . CYS A 1 38 ? -6.808 -2.866 6.813 1.00 0.00 38 CYS A O 13
ATOM 11968 N N . GLU A 1 39 ? -5.041 -1.930 7.886 1.00 0.00 39 GLU A N 13
ATOM 11969 C CA . GLU A 1 39 ? -4.232 -3.121 7.893 1.00 0.00 39 GLU A CA 13
ATOM 11970 C C . GLU A 1 39 ? -4.923 -4.220 8.687 1.00 0.00 39 GLU A C 13
ATOM 11971 O O . GLU A 1 39 ? -4.889 -5.372 8.290 1.00 0.00 39 GLU A O 13
ATOM 11983 N N . LYS A 1 40 ? -5.571 -3.842 9.812 1.00 0.00 40 LYS A N 13
ATOM 11984 C CA . LYS A 1 40 ? -6.299 -4.811 10.640 1.00 0.00 40 LYS A CA 13
ATOM 11985 C C . LYS A 1 40 ? -7.409 -5.482 9.859 1.00 0.00 40 LYS A C 13
ATOM 11986 O O . LYS A 1 40 ? -7.637 -6.682 10.025 1.00 0.00 40 LYS A O 13
ATOM 12005 N N . TYR A 1 41 ? -8.108 -4.713 8.995 1.00 0.00 41 TYR A N 13
ATOM 12006 C CA . TYR A 1 41 ? -9.190 -5.298 8.191 1.00 0.00 41 TYR A CA 13
ATOM 12007 C C . TYR A 1 41 ? -8.630 -6.434 7.345 1.00 0.00 41 TYR A C 13
ATOM 12008 O O . TYR A 1 41 ? -9.203 -7.532 7.298 1.00 0.00 41 TYR A O 13
ATOM 12026 N N . TYR A 1 42 ? -7.469 -6.182 6.730 1.00 0.00 42 TYR A N 13
ATOM 12027 C CA . TYR A 1 42 ? -6.785 -7.204 5.936 1.00 0.00 42 TYR A CA 13
ATOM 12028 C C . TYR A 1 42 ? -6.250 -8.335 6.834 1.00 0.00 42 TYR A C 13
ATOM 12029 O O . TYR A 1 42 ? -6.291 -9.509 6.454 1.00 0.00 42 TYR A O 13
ATOM 12047 N N . LYS A 1 43 ? -5.716 -7.959 8.007 1.00 0.00 43 LYS A N 13
ATOM 12048 C CA . LYS A 1 43 ? -5.132 -8.927 8.939 1.00 0.00 43 LYS A CA 13
ATOM 12049 C C . LYS A 1 43 ? -6.170 -9.938 9.381 1.00 0.00 43 LYS A C 13
ATOM 12050 O O . LYS A 1 43 ? -5.901 -11.141 9.426 1.00 0.00 43 LYS A O 13
ATOM 12069 N N . GLU A 1 44 ? -7.368 -9.440 9.673 1.00 0.00 44 GLU A N 13
ATOM 12070 C CA . GLU A 1 44 ? -8.480 -10.285 10.075 1.00 0.00 44 GLU A CA 13
ATOM 12071 C C . GLU A 1 44 ? -8.830 -11.266 8.945 1.00 0.00 44 GLU A C 13
ATOM 12072 O O . GLU A 1 44 ? -9.096 -12.446 9.193 1.00 0.00 44 GLU A O 13
ATOM 12084 N N . LYS A 1 45 ? -8.834 -10.754 7.708 1.00 0.00 45 LYS A N 13
ATOM 12085 C CA . LYS A 1 45 ? -9.161 -11.560 6.532 1.00 0.00 45 LYS A CA 13
ATOM 12086 C C . LYS A 1 45 ? -8.166 -12.719 6.376 1.00 0.00 45 LYS A C 13
ATOM 12087 O O . LYS A 1 45 ? -8.558 -13.840 6.037 1.00 0.00 45 LYS A O 13
ATOM 12106 N N . LYS A 1 46 ? -6.876 -12.430 6.610 1.00 0.00 46 LYS A N 13
ATOM 12107 C CA . LYS A 1 46 ? -5.818 -13.442 6.476 1.00 0.00 46 LYS A CA 13
ATOM 12108 C C . LYS A 1 46 ? -5.774 -13.999 5.038 1.00 0.00 46 LYS A C 13
ATOM 12109 O O . LYS A 1 46 ? -5.773 -15.221 4.819 1.00 0.00 46 LYS A O 13
ATOM 12128 N N . GLY A 1 47 ? -5.747 -13.081 4.062 1.00 0.00 47 GLY A N 13
ATOM 12129 C CA . GLY A 1 47 ? -5.721 -13.452 2.645 1.00 0.00 47 GLY A CA 13
ATOM 12130 C C . GLY A 1 47 ? -4.417 -14.157 2.272 1.00 0.00 47 GLY A C 13
ATOM 12131 O O . GLY A 1 47 ? -3.390 -13.982 2.932 1.00 0.00 47 GLY A O 13
ATOM 12135 N N . ARG A 1 48 ? -4.482 -14.968 1.211 1.00 0.00 48 ARG A N 13
ATOM 12136 C CA . ARG A 1 48 ? -3.327 -15.731 0.731 1.00 0.00 48 ARG A CA 13
ATOM 12137 C C . ARG A 1 48 ? -2.199 -14.803 0.272 1.00 0.00 48 ARG A C 13
ATOM 12138 O O . ARG A 1 48 ? -1.019 -15.087 0.494 1.00 0.00 48 ARG A O 13
ATOM 12159 N N . GLU A 1 49 ? -2.579 -13.713 -0.397 1.00 0.00 49 GLU A N 13
ATOM 12160 C CA . GLU A 1 49 ? -1.614 -12.744 -0.935 1.00 0.00 49 GLU A CA 13
ATOM 12161 C C . GLU A 1 49 ? -0.989 -11.905 0.162 1.00 0.00 49 GLU A C 13
ATOM 12162 O O . GLU A 1 49 ? -1.422 -11.939 1.316 1.00 0.00 49 GLU A O 13
ATOM 12174 N N . ARG A 1 50 ? 0.043 -11.152 -0.218 1.00 0.00 50 ARG A N 13
ATOM 12175 C CA . ARG A 1 50 ? 0.752 -10.277 0.702 1.00 0.00 50 ARG A CA 13
ATOM 12176 C C . ARG A 1 50 ? 1.095 -8.962 0.004 1.00 0.00 50 ARG A C 13
ATOM 12177 O O . ARG A 1 50 ? 1.090 -8.889 -1.229 1.00 0.00 50 ARG A O 13
ATOM 12198 N N . GLU A 1 51 ? 1.308 -7.911 0.797 1.00 0.00 51 GLU A N 13
ATOM 12199 C CA . GLU A 1 51 ? 1.556 -6.561 0.242 1.00 0.00 51 GLU A CA 13
ATOM 12200 C C . GLU A 1 51 ? 2.746 -5.871 0.900 1.00 0.00 51 GLU A C 13
ATOM 12201 O O . GL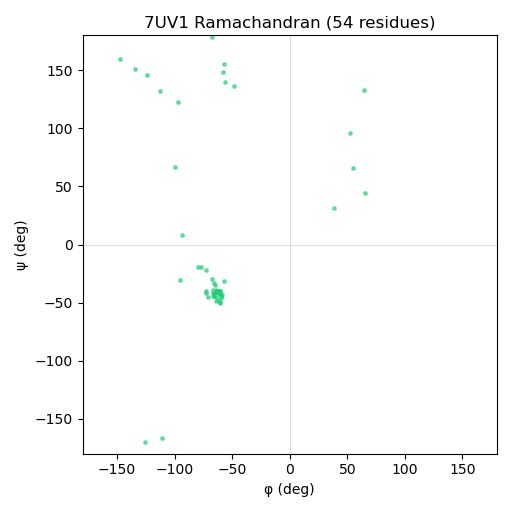U A 1 51 ? 3.070 -6.128 2.062 1.00 0.00 51 GLU A O 13
ATOM 12213 N N . HIS A 1 52 ? 3.374 -4.962 0.138 1.00 0.00 52 HIS A N 13
ATOM 12214 C CA . HIS A 1 52 ? 4.520 -4.184 0.628 1.00 0.00 52 HIS A CA 13
ATOM 12215 C C . HIS A 1 52 ? 4.204 -2.684 0.591 1.00 0.00 52 HIS A C 13
ATOM 12216 O O . HIS A 1 52 ? 4.599 -1.933 1.486 1.00 0.00 52 HIS A O 13
ATOM 12230 N N . GLU A 1 53 ? 3.504 -2.258 -0.473 1.00 0.00 53 GLU A N 13
ATOM 12231 C CA . GLU A 1 53 ? 3.140 -0.836 -0.665 1.00 0.00 53 GLU A CA 13
ATOM 12232 C C . GLU A 1 53 ? 2.354 -0.645 -1.999 1.00 0.00 53 GLU A C 13
ATOM 12233 O O . GLU A 1 53 ? 1.145 -0.888 -2.041 1.00 0.00 53 GLU A O 13
ATOM 12245 N N . HIS A 1 54 ? 3.054 -0.247 -3.086 1.00 0.00 54 HIS A N 13
ATOM 12246 C CA . HIS A 1 54 ? 2.425 -0.077 -4.403 1.00 0.00 54 HIS A CA 13
ATOM 12247 C C . HIS A 1 54 ? 1.206 0.868 -4.336 1.00 0.00 54 HIS A C 13
ATOM 12248 O O . HIS A 1 54 ? 0.120 0.551 -4.851 1.00 0.00 54 HIS A O 13
ATOM 12262 N N . ARG A 1 55 ? 1.401 2.040 -3.710 1.00 0.00 55 ARG A N 13
ATOM 12263 C CA . ARG A 1 55 ? 0.330 3.034 -3.591 1.00 0.00 55 ARG A CA 13
ATOM 12264 C C . ARG A 1 55 ? -0.177 3.433 -4.981 1.00 0.00 55 ARG A C 13
ATOM 12265 O O . ARG A 1 55 ? 0.615 3.664 -5.900 1.00 0.00 55 ARG A O 13
ATOM 12286 N N . ASP A 1 56 ? -1.507 3.503 -5.121 1.00 0.00 56 ASP A N 13
ATOM 12287 C CA . ASP A 1 56 ? -2.140 3.861 -6.392 1.00 0.00 56 ASP A CA 13
ATOM 12288 C C . ASP A 1 56 ? -1.759 2.869 -7.486 1.00 0.00 56 ASP A C 13
ATOM 12289 O O . ASP A 1 56 ? -2.573 2.016 -7.794 1.00 0.00 56 ASP A O 13
ATOM 12299 N N . GLY A 1 1 ? -10.703 -12.693 0.546 1.00 0.00 1 GLY A N 14
ATOM 12300 C CA . GLY A 1 1 ? -11.128 -13.585 1.663 1.00 0.00 1 GLY A CA 14
ATOM 12301 C C . GLY A 1 1 ? -10.647 -15.005 1.388 1.00 0.00 1 GLY A C 14
ATOM 12302 O O . GLY A 1 1 ? -9.453 -15.299 1.499 1.00 0.00 1 GLY A O 14
ATOM 12308 N N . LEU A 1 2 ? -11.589 -15.883 1.025 1.00 0.00 2 LEU A N 14
ATOM 12309 C CA . LEU A 1 2 ? -11.271 -17.283 0.725 1.00 0.00 2 LEU A CA 14
ATOM 12310 C C . LEU A 1 2 ? -12.335 -17.909 -0.168 1.00 0.00 2 LEU A C 14
ATOM 12311 O O . LEU A 1 2 ? -13.329 -17.261 -0.514 1.00 0.00 2 LEU A O 14
ATOM 12327 N N . GLY A 1 3 ? -12.124 -19.179 -0.533 1.00 0.00 3 GLY A N 14
ATOM 12328 C CA . GLY A 1 3 ? -13.067 -19.912 -1.386 1.00 0.00 3 GLY A CA 14
ATOM 12329 C C . GLY A 1 3 ? -12.696 -19.829 -2.879 1.00 0.00 3 GLY A C 14
ATOM 12330 O O . GLY A 1 3 ? -13.268 -20.555 -3.699 1.00 0.00 3 GLY A O 14
ATOM 12334 N N . PHE A 1 4 ? -11.725 -18.960 -3.222 1.00 0.00 4 PHE A N 14
ATOM 12335 C CA . PHE A 1 4 ? -11.275 -18.818 -4.610 1.00 0.00 4 PHE A CA 14
ATOM 12336 C C . PHE A 1 4 ? -9.743 -18.873 -4.704 1.00 0.00 4 PHE A C 14
ATOM 12337 O O . PHE A 1 4 ? -9.184 -19.878 -5.150 1.00 0.00 4 PHE A O 14
ATOM 12354 N N . ALA A 1 5 ? -9.060 -17.788 -4.266 1.00 0.00 5 ALA A N 14
ATOM 12355 C CA . ALA A 1 5 ? -7.579 -17.727 -4.292 1.00 0.00 5 ALA A CA 14
ATOM 12356 C C . ALA A 1 5 ? -7.069 -16.338 -3.904 1.00 0.00 5 ALA A C 14
ATOM 12357 O O . ALA A 1 5 ? -5.995 -16.208 -3.308 1.00 0.00 5 ALA A O 14
ATOM 12364 N N . LEU A 1 6 ? -7.828 -15.299 -4.283 1.00 0.00 6 LEU A N 14
ATOM 12365 C CA . LEU A 1 6 ? -7.433 -13.909 -4.018 1.00 0.00 6 LEU A CA 14
ATOM 12366 C C . LEU A 1 6 ? -6.103 -13.598 -4.696 1.00 0.00 6 LEU A C 14
ATOM 12367 O O . LEU A 1 6 ? -5.045 -14.053 -4.248 1.00 0.00 6 LEU A O 14
ATOM 12383 N N . ALA A 1 7 ? -6.172 -12.852 -5.802 1.00 0.00 7 ALA A N 14
ATOM 12384 C CA . ALA A 1 7 ? -4.983 -12.508 -6.585 1.00 0.00 7 ALA A CA 14
ATOM 12385 C C . ALA A 1 7 ? -3.979 -11.698 -5.768 1.00 0.00 7 ALA A C 14
ATOM 12386 O O . ALA A 1 7 ? -2.767 -11.908 -5.886 1.00 0.00 7 ALA A O 14
ATOM 12393 N N . LYS A 1 8 ? -4.484 -10.750 -4.963 1.00 0.00 8 LYS A N 14
ATOM 12394 C CA . LYS A 1 8 ? -3.614 -9.889 -4.155 1.00 0.00 8 LYS A CA 14
ATOM 12395 C C . LYS A 1 8 ? -4.418 -9.153 -3.057 1.00 0.00 8 LYS A C 14
ATOM 12396 O O . LYS A 1 8 ? -5.574 -9.492 -2.792 1.00 0.00 8 LYS A O 14
ATOM 12415 N N . ILE A 1 9 ? -3.788 -8.139 -2.438 1.00 0.00 9 ILE A N 14
ATOM 12416 C CA . ILE A 1 9 ? -4.423 -7.334 -1.385 1.00 0.00 9 ILE A CA 14
ATOM 12417 C C . ILE A 1 9 ? -5.882 -6.993 -1.727 1.00 0.00 9 ILE A C 14
ATOM 12418 O O . ILE A 1 9 ? -6.226 -6.772 -2.892 1.00 0.00 9 ILE A O 14
ATOM 12434 N N . ASP A 1 10 ? -6.724 -6.952 -0.687 1.00 0.00 10 ASP A N 14
ATOM 12435 C CA . ASP A 1 10 ? -8.137 -6.637 -0.846 1.00 0.00 10 ASP A CA 14
ATOM 12436 C C . ASP A 1 10 ? -8.328 -5.149 -1.216 1.00 0.00 10 ASP A C 14
ATOM 12437 O O . ASP A 1 10 ? -7.492 -4.315 -0.852 1.00 0.00 10 ASP A O 14
ATOM 12446 N N . PRO A 1 11 ? -9.415 -4.790 -1.930 1.00 0.00 11 PRO A N 14
ATOM 12447 C CA . PRO A 1 11 ? -9.682 -3.361 -2.335 1.00 0.00 11 PRO A CA 14
ATOM 12448 C C . PRO A 1 11 ? -9.952 -2.471 -1.119 1.00 0.00 11 PRO A C 14
ATOM 12449 O O . PRO A 1 11 ? -9.713 -1.259 -1.160 1.00 0.00 11 PRO A O 14
ATOM 12460 N N . GLU A 1 12 ? -10.469 -3.084 -0.042 1.00 0.00 12 GLU A N 14
ATOM 12461 C CA . GLU A 1 12 ? -10.792 -2.352 1.181 1.00 0.00 12 GLU A CA 14
ATOM 12462 C C . GLU A 1 12 ? -9.550 -1.657 1.742 1.00 0.00 12 GLU A C 14
ATOM 12463 O O . GLU A 1 12 ? -9.618 -0.495 2.168 1.00 0.00 12 GLU A O 14
ATOM 12475 N N . LEU A 1 13 ? -8.399 -2.339 1.645 1.00 0.00 13 LEU A N 14
ATOM 12476 C CA . LEU A 1 13 ? -7.118 -1.731 2.059 1.00 0.00 13 LEU A CA 14
ATOM 12477 C C . LEU A 1 13 ? -6.584 -0.822 0.957 1.00 0.00 13 LEU A C 14
ATOM 12478 O O . LEU A 1 13 ? -5.853 0.108 1.232 1.00 0.00 13 LEU A O 14
ATOM 12494 N N . LYS A 1 14 ? -6.921 -1.136 -0.299 1.00 0.00 14 LYS A N 14
ATOM 12495 C CA . LYS A 1 14 ? -6.445 -0.358 -1.431 1.00 0.00 14 LYS A CA 14
ATOM 12496 C C . LYS A 1 14 ? -6.924 1.081 -1.300 1.00 0.00 14 LYS A C 14
ATOM 12497 O O . LYS A 1 14 ? -6.140 2.029 -1.453 1.00 0.00 14 LYS A O 14
ATOM 12516 N N . GLN A 1 15 ? -8.213 1.232 -1.016 1.00 0.00 15 GLN A N 14
ATOM 12517 C CA . GLN A 1 15 ? -8.824 2.541 -0.868 1.00 0.00 15 GLN A CA 14
ATOM 12518 C C . GLN A 1 15 ? -8.360 3.250 0.417 1.00 0.00 15 GLN A C 14
ATOM 12519 O O . GLN A 1 15 ? -8.010 4.433 0.380 1.00 0.00 15 GLN A O 14
ATOM 12533 N N . CYS A 1 16 ? -8.390 2.529 1.556 1.00 0.00 16 CYS A N 14
ATOM 12534 C CA . CYS A 1 16 ? -8.000 3.125 2.845 1.00 0.00 16 CYS A CA 14
ATOM 12535 C C . CYS A 1 16 ? -6.504 3.454 2.910 1.00 0.00 16 CYS A C 14
ATOM 12536 O O . CYS A 1 16 ? -6.122 4.541 3.358 1.00 0.00 16 CYS A O 14
ATOM 12543 N N . LYS A 1 17 ? -5.669 2.492 2.508 1.00 0.00 17 LYS A N 14
ATOM 12544 C CA . LYS A 1 17 ? -4.218 2.654 2.573 1.00 0.00 17 LYS A CA 14
ATOM 12545 C C . LYS A 1 17 ? -3.771 3.846 1.739 1.00 0.00 17 LYS A C 14
ATOM 12546 O O . LYS A 1 17 ? -2.970 4.665 2.201 1.00 0.00 17 LYS A O 14
ATOM 12565 N N . HIS A 1 18 ? -4.295 3.940 0.511 1.00 0.00 18 HIS A N 14
ATOM 12566 C CA . HIS A 1 18 ? -3.944 5.038 -0.380 1.00 0.00 18 HIS A CA 14
ATOM 12567 C C . HIS A 1 18 ? -4.390 6.374 0.204 1.00 0.00 18 HIS A C 14
ATOM 12568 O O . HIS A 1 18 ? -3.656 7.350 0.154 1.00 0.00 18 HIS A O 14
ATOM 12582 N N . GLN A 1 19 ? -5.601 6.398 0.762 1.00 0.00 19 GLN A N 14
ATOM 12583 C CA . GLN A 1 19 ? -6.159 7.620 1.353 1.00 0.00 19 GLN A CA 14
ATOM 12584 C C . GLN A 1 19 ? -5.386 8.078 2.598 1.00 0.00 19 GLN A C 14
ATOM 12585 O O . GLN A 1 19 ? -5.204 9.282 2.804 1.00 0.00 19 GLN A O 14
ATOM 12599 N N . CYS A 1 20 ? -4.971 7.120 3.441 1.00 0.00 20 CYS A N 14
ATOM 12600 C CA . CYS A 1 20 ? -4.258 7.449 4.686 1.00 0.00 20 CYS A CA 14
ATOM 12601 C C . CYS A 1 20 ? -2.897 8.042 4.392 1.00 0.00 20 CYS A C 14
ATOM 12602 O O . CYS A 1 20 ? -2.523 9.083 4.944 1.00 0.00 20 CYS A O 14
ATOM 12609 N N . LYS A 1 21 ? -2.148 7.345 3.546 1.00 0.00 21 LYS A N 14
ATOM 12610 C CA . LYS A 1 21 ? -0.797 7.753 3.187 1.00 0.00 21 LYS A CA 14
ATOM 12611 C C . LYS A 1 21 ? -0.781 8.969 2.230 1.00 0.00 21 LYS A C 14
ATOM 12612 O O . LYS A 1 21 ? 0.254 9.622 2.070 1.00 0.00 21 LYS A O 14
ATOM 12631 N N . VAL A 1 22 ? -1.929 9.242 1.582 1.00 0.00 22 VAL A N 14
ATOM 12632 C CA . VAL A 1 22 ? -2.019 10.371 0.611 1.00 0.00 22 VAL A CA 14
ATOM 12633 C C . VAL A 1 22 ? -2.768 11.596 1.194 1.00 0.00 22 VAL A C 14
ATOM 12634 O O . VAL A 1 22 ? -2.793 12.664 0.570 1.00 0.00 22 VAL A O 14
ATOM 12647 N N . GLN A 1 23 ? -3.360 11.443 2.390 1.00 0.00 23 GLN A N 14
ATOM 12648 C CA . GLN A 1 23 ? -4.093 12.545 3.042 1.00 0.00 23 GLN A CA 14
ATOM 12649 C C . GLN A 1 23 ? -3.284 13.846 2.980 1.00 0.00 23 GLN A C 14
ATOM 12650 O O . GLN A 1 23 ? -2.048 13.817 2.993 1.00 0.00 23 GLN A O 14
ATOM 12664 N N . ARG A 1 24 ? -3.991 14.981 2.872 1.00 0.00 24 ARG A N 14
ATOM 12665 C CA . ARG A 1 24 ? -3.335 16.284 2.759 1.00 0.00 24 ARG A CA 14
ATOM 12666 C C . ARG A 1 24 ? -2.416 16.503 3.956 1.00 0.00 24 ARG A C 14
ATOM 12667 O O . ARG A 1 24 ? -1.258 16.906 3.790 1.00 0.00 24 ARG A O 14
ATOM 12688 N N . GLN A 1 25 ? -2.910 16.159 5.153 1.00 0.00 25 GLN A N 14
ATOM 12689 C CA . GLN A 1 25 ? -2.096 16.238 6.364 1.00 0.00 25 GLN A CA 14
ATOM 12690 C C . GLN A 1 25 ? -2.671 15.378 7.495 1.00 0.00 25 GLN A C 14
ATOM 12691 O O . GLN A 1 25 ? -3.799 15.590 7.948 1.00 0.00 25 GLN A O 14
ATOM 12705 N N . TYR A 1 26 ? -1.857 14.428 7.968 1.00 0.00 26 TYR A N 14
ATOM 12706 C CA . TYR A 1 26 ? -2.229 13.553 9.085 1.00 0.00 26 TYR A CA 14
ATOM 12707 C C . TYR A 1 26 ? -1.073 13.472 10.087 1.00 0.00 26 TYR A C 14
ATOM 12708 O O . TYR A 1 26 ? 0.087 13.309 9.694 1.00 0.00 26 TYR A O 14
ATOM 12726 N N . ASP A 1 27 ? -1.405 13.556 11.378 1.00 0.00 27 ASP A N 14
ATOM 12727 C CA . ASP A 1 27 ? -0.405 13.462 12.444 1.00 0.00 27 ASP A CA 14
ATOM 12728 C C . ASP A 1 27 ? 0.204 12.068 12.470 1.00 0.00 27 ASP A C 14
ATOM 12729 O O . ASP A 1 27 ? -0.438 11.108 12.048 1.00 0.00 27 ASP A O 14
ATOM 12738 N N . GLU A 1 28 ? 1.451 11.962 12.953 1.00 0.00 28 GLU A N 14
ATOM 12739 C CA . GLU A 1 28 ? 2.142 10.667 13.001 1.00 0.00 28 GLU A CA 14
ATOM 12740 C C . GLU A 1 28 ? 1.376 9.677 13.867 1.00 0.00 28 GLU A C 14
ATOM 12741 O O . GLU A 1 28 ? 1.218 8.507 13.497 1.00 0.00 28 GLU A O 14
ATOM 12753 N N . GLN A 1 29 ? 0.866 10.163 14.996 1.00 0.00 29 GLN A N 14
ATOM 12754 C CA . GLN A 1 29 ? 0.070 9.335 15.904 1.00 0.00 29 GLN A CA 14
ATOM 12755 C C . GLN A 1 29 ? -1.253 8.925 15.242 1.00 0.00 29 GLN A C 14
ATOM 12756 O O . GLN A 1 29 ? -1.697 7.774 15.366 1.00 0.00 29 GLN A O 14
ATOM 12770 N N . GLN A 1 30 ? -1.855 9.871 14.508 1.00 0.00 30 GLN A N 14
ATOM 12771 C CA . GLN A 1 30 ? -3.102 9.619 13.789 1.00 0.00 30 GLN A CA 14
ATOM 12772 C C . GLN A 1 30 ? -2.896 8.584 12.693 1.00 0.00 30 GLN A C 14
ATOM 12773 O O . GLN A 1 30 ? -3.765 7.752 12.451 1.00 0.00 30 GLN A O 14
ATOM 12787 N N . LYS A 1 31 ? -1.739 8.660 12.022 1.00 0.00 31 LYS A N 14
ATOM 12788 C CA . LYS A 1 31 ? -1.411 7.739 10.938 1.00 0.00 31 LYS A CA 14
ATOM 12789 C C . LYS A 1 31 ? -1.360 6.305 11.445 1.00 0.00 31 LYS A C 14
ATOM 12790 O O . LYS A 1 31 ? -1.829 5.385 10.765 1.00 0.00 31 LYS A O 14
ATOM 12809 N N . GLU A 1 32 ? -0.790 6.120 12.646 1.00 0.00 32 GLU A N 14
ATOM 12810 C CA . GLU A 1 32 ? -0.685 4.789 13.237 1.00 0.00 32 GLU A CA 14
ATOM 12811 C C . GLU A 1 32 ? -2.072 4.203 13.473 1.00 0.00 32 GLU A C 14
ATOM 12812 O O . GLU A 1 32 ? -2.331 3.054 13.128 1.00 0.00 32 GLU A O 14
ATOM 12824 N N . GLN A 1 33 ? -2.976 5.027 14.023 1.00 0.00 33 GLN A N 14
ATOM 12825 C CA . GLN A 1 33 ? -4.364 4.605 14.267 1.00 0.00 33 GLN A CA 14
ATOM 12826 C C . GLN A 1 33 ? -5.112 4.384 12.948 1.00 0.00 33 GLN A C 14
ATOM 12827 O O . GLN A 1 33 ? -5.904 3.448 12.815 1.00 0.00 33 GLN A O 14
ATOM 12841 N N . CYS A 1 34 ? -4.854 5.269 11.988 1.00 0.00 34 CYS A N 14
ATOM 12842 C CA . CYS A 1 34 ? -5.485 5.221 10.668 1.00 0.00 34 CYS A CA 14
ATOM 12843 C C . CYS A 1 34 ? -5.160 3.899 9.950 1.00 0.00 34 CYS A C 14
ATOM 12844 O O . CYS A 1 34 ? -6.066 3.129 9.593 1.00 0.00 34 CYS A O 14
ATOM 12851 N N . VAL A 1 35 ? -3.867 3.631 9.791 1.00 0.00 35 VAL A N 14
ATOM 12852 C CA . VAL A 1 35 ? -3.395 2.409 9.175 1.00 0.00 35 VAL A CA 14
ATOM 12853 C C . VAL A 1 35 ? -3.802 1.213 10.024 1.00 0.00 35 VAL A C 14
ATOM 12854 O O . VAL A 1 35 ? -4.145 0.196 9.492 1.00 0.00 35 VAL A O 14
ATOM 12867 N N . LYS A 1 36 ? -3.688 1.342 11.353 1.00 0.00 36 LYS A N 14
ATOM 12868 C CA . LYS A 1 36 ? -3.983 0.224 12.259 1.00 0.00 36 LYS A CA 14
ATOM 12869 C C . LYS A 1 36 ? -5.428 -0.267 12.086 1.00 0.00 36 LYS A C 14
ATOM 12870 O O . LYS A 1 36 ? -5.665 -1.479 12.050 1.00 0.00 36 LYS A O 14
ATOM 12889 N N . GLU A 1 37 ? -6.389 0.667 12.012 1.00 0.00 37 GLU A N 14
ATOM 12890 C CA . GLU A 1 37 ? -7.808 0.279 11.873 1.00 0.00 37 GLU A CA 14
ATOM 12891 C C . GLU A 1 37 ? -8.055 -0.456 10.552 1.00 0.00 37 GLU A C 14
ATOM 12892 O O . GLU A 1 37 ? -8.661 -1.549 10.525 1.00 0.00 37 GLU A O 14
ATOM 12904 N N . CYS A 1 38 ? -7.558 0.129 9.463 1.00 0.00 38 CYS A N 14
ATOM 12905 C CA . CYS A 1 38 ? -7.705 -0.470 8.140 1.00 0.00 38 CYS A CA 14
ATOM 12906 C C . CYS A 1 38 ? -6.905 -1.766 8.023 1.00 0.00 38 CYS A C 14
ATOM 12907 O O . CYS A 1 38 ? -7.383 -2.775 7.466 1.00 0.00 38 CYS A O 14
ATOM 12914 N N . GLU A 1 39 ? -5.718 -1.750 8.614 1.00 0.00 39 GLU A N 14
ATOM 12915 C CA . GLU A 1 39 ? -4.855 -2.902 8.658 1.00 0.00 39 GLU A CA 14
ATOM 12916 C C . GLU A 1 39 ? -5.552 -4.024 9.410 1.00 0.00 39 GLU A C 14
ATOM 12917 O O . GLU A 1 39 ? -5.393 -5.175 9.060 1.00 0.00 39 GLU A O 14
ATOM 12929 N N . LYS A 1 40 ? -6.335 -3.664 10.455 1.00 0.00 40 LYS A N 14
ATOM 12930 C CA . LYS A 1 40 ? -7.067 -4.652 11.242 1.00 0.00 40 LYS A CA 14
ATOM 12931 C C . LYS A 1 40 ? -8.014 -5.432 10.348 1.00 0.00 40 LYS A C 14
ATOM 12932 O O . LYS A 1 40 ? -8.132 -6.646 10.501 1.00 0.00 40 LYS A O 14
ATOM 12951 N N . TYR A 1 41 ? -8.680 -4.743 9.393 1.00 0.00 41 TYR A N 14
ATOM 12952 C CA . TYR A 1 41 ? -9.586 -5.457 8.472 1.00 0.00 41 TYR A CA 14
ATOM 12953 C C . TYR A 1 41 ? -8.790 -6.525 7.714 1.00 0.00 41 TYR A C 14
ATOM 12954 O O . TYR A 1 41 ? -9.223 -7.680 7.598 1.00 0.00 41 TYR A O 14
ATOM 12972 N N . TYR A 1 42 ? -7.587 -6.139 7.261 1.00 0.00 42 TYR A N 14
ATOM 12973 C CA . TYR A 1 42 ? -6.682 -7.069 6.573 1.00 0.00 42 TYR A CA 14
ATOM 12974 C C . TYR A 1 42 ? -6.231 -8.190 7.531 1.00 0.00 42 TYR A C 14
ATOM 12975 O O . TYR A 1 42 ? -6.145 -9.356 7.147 1.00 0.00 42 TYR A O 14
ATOM 12993 N N . LYS A 1 43 ? -5.921 -7.804 8.766 1.00 0.00 43 LYS A N 14
ATOM 12994 C CA . LYS A 1 43 ? -5.456 -8.736 9.791 1.00 0.00 43 LYS A CA 14
ATOM 12995 C C . LYS A 1 43 ? -6.510 -9.786 10.085 1.00 0.00 43 LYS A C 14
ATOM 12996 O O . LYS A 1 43 ? -6.195 -10.965 10.279 1.00 0.00 43 LYS A O 14
ATOM 13015 N N . GLU A 1 44 ? -7.760 -9.343 10.133 1.00 0.00 44 GLU A N 14
ATOM 13016 C CA . GLU A 1 44 ? -8.886 -10.218 10.420 1.00 0.00 44 GLU A CA 14
ATOM 13017 C C . GLU A 1 44 ? -8.972 -11.332 9.378 1.00 0.00 44 GLU A C 14
ATOM 13018 O O . GLU A 1 44 ? -9.170 -12.503 9.723 1.00 0.00 44 GLU A O 14
ATOM 13030 N N . LYS A 1 45 ? -8.868 -10.946 8.100 1.00 0.00 45 LYS A N 14
ATOM 13031 C CA . LYS A 1 45 ? -8.984 -11.904 7.003 1.00 0.00 45 LYS A CA 14
ATOM 13032 C C . LYS A 1 45 ? -7.713 -12.787 6.850 1.00 0.00 45 LYS A C 14
ATOM 13033 O O . LYS A 1 45 ? -7.767 -13.859 6.241 1.00 0.00 45 LYS A O 14
ATOM 13052 N N . LYS A 1 46 ? -6.592 -12.343 7.453 1.00 0.00 46 LYS A N 14
ATOM 13053 C CA . LYS A 1 46 ? -5.333 -13.112 7.436 1.00 0.00 46 LYS A CA 14
ATOM 13054 C C . LYS A 1 46 ? -4.774 -13.288 6.009 1.00 0.00 46 LYS A C 14
ATOM 13055 O O . LYS A 1 46 ? -4.863 -14.374 5.416 1.00 0.00 46 LYS A O 14
ATOM 13074 N N . GLY A 1 47 ? -4.185 -12.209 5.471 1.00 0.00 47 GLY A N 14
ATOM 13075 C CA . GLY A 1 47 ? -3.589 -12.241 4.130 1.00 0.00 47 GLY A CA 14
ATOM 13076 C C . GLY A 1 47 ? -2.078 -12.012 4.190 1.00 0.00 47 GLY A C 14
ATOM 13077 O O . GLY A 1 47 ? -1.596 -11.212 4.998 1.00 0.00 47 GLY A O 14
ATOM 13081 N N . ARG A 1 48 ? -1.339 -12.714 3.320 1.00 0.00 48 ARG A N 14
ATOM 13082 C CA . ARG A 1 48 ? 0.129 -12.585 3.260 1.00 0.00 48 ARG A CA 14
ATOM 13083 C C . ARG A 1 48 ? 0.605 -12.132 1.862 1.00 0.00 48 ARG A C 14
ATOM 13084 O O . ARG A 1 48 ? 1.764 -12.371 1.487 1.00 0.00 48 ARG A O 14
ATOM 13105 N N . GLU A 1 49 ? -0.299 -11.512 1.082 1.00 0.00 49 GLU A N 14
ATOM 13106 C CA . GLU A 1 49 ? 0.032 -11.078 -0.285 1.00 0.00 49 GLU A CA 14
ATOM 13107 C C . GLU A 1 49 ? 0.016 -9.561 -0.421 1.00 0.00 49 GLU A C 14
ATOM 13108 O O . GLU A 1 49 ? -0.852 -8.879 0.132 1.00 0.00 49 GLU A O 14
ATOM 13120 N N . ARG A 1 50 ? 0.974 -9.049 -1.198 1.00 0.00 50 ARG A N 14
ATOM 13121 C CA . ARG A 1 50 ? 1.089 -7.619 -1.470 1.00 0.00 50 ARG A CA 14
ATOM 13122 C C . ARG A 1 50 ? 1.714 -7.394 -2.851 1.00 0.00 50 ARG A C 14
ATOM 13123 O O . ARG A 1 50 ? 2.392 -8.283 -3.380 1.00 0.00 50 ARG A O 14
ATOM 13144 N N . GLU A 1 51 ? 1.469 -6.216 -3.433 1.00 0.00 51 GLU A N 14
ATOM 13145 C CA . GLU A 1 51 ? 2.000 -5.897 -4.764 1.00 0.00 51 GLU A CA 14
ATOM 13146 C C . GLU A 1 51 ? 2.485 -4.444 -4.853 1.00 0.00 51 GLU A C 14
ATOM 13147 O O . GLU A 1 51 ? 3.686 -4.196 -5.008 1.00 0.00 51 GLU A O 14
ATOM 13159 N N . HIS A 1 52 ? 1.542 -3.493 -4.794 1.00 0.00 52 HIS A N 14
ATOM 13160 C CA . HIS A 1 52 ? 1.871 -2.069 -4.910 1.00 0.00 52 HIS A CA 14
ATOM 13161 C C . HIS A 1 52 ? 2.501 -1.531 -3.628 1.00 0.00 52 HIS A C 14
ATOM 13162 O O . HIS A 1 52 ? 2.160 -1.965 -2.525 1.00 0.00 52 HIS A O 14
ATOM 13176 N N . GLU A 1 53 ? 3.403 -0.557 -3.791 1.00 0.00 53 GLU A N 14
ATOM 13177 C CA . GLU A 1 53 ? 4.074 0.089 -2.654 1.00 0.00 53 GLU A CA 14
ATOM 13178 C C . GLU A 1 53 ? 3.579 1.535 -2.456 1.00 0.00 53 GLU A C 14
ATOM 13179 O O . GLU A 1 53 ? 3.738 2.106 -1.375 1.00 0.00 53 GLU A O 14
ATOM 13191 N N . HIS A 1 54 ? 2.984 2.115 -3.514 1.00 0.00 54 HIS A N 14
ATOM 13192 C CA . HIS A 1 54 ? 2.466 3.484 -3.469 1.00 0.00 54 HIS A CA 14
ATOM 13193 C C . HIS A 1 54 ? 1.367 3.682 -4.523 1.00 0.00 54 HIS A C 14
ATOM 13194 O O . HIS A 1 54 ? 1.225 2.863 -5.437 1.00 0.00 54 HIS A O 14
ATOM 13208 N N . ARG A 1 55 ? 0.594 4.768 -4.381 1.00 0.00 55 ARG A N 14
ATOM 13209 C CA . ARG A 1 55 ? -0.493 5.064 -5.319 1.00 0.00 55 ARG A CA 14
ATOM 13210 C C . ARG A 1 55 ? 0.048 5.772 -6.562 1.00 0.00 55 ARG A C 14
ATOM 13211 O O . ARG A 1 55 ? 0.788 6.756 -6.451 1.00 0.00 55 ARG A O 14
ATOM 13232 N N . ASP A 1 56 ? -0.331 5.266 -7.741 1.00 0.00 56 ASP A N 14
ATOM 13233 C CA . ASP A 1 56 ? 0.110 5.847 -9.011 1.00 0.00 56 ASP A CA 14
ATOM 13234 C C . ASP A 1 56 ? -0.331 7.306 -9.118 1.00 0.00 56 ASP A C 14
ATOM 13235 O O . ASP A 1 56 ? 0.382 8.076 -9.743 1.00 0.00 56 ASP A O 14
ATOM 13245 N N . GLY A 1 1 ? -1.362 -2.437 -22.166 1.00 0.00 1 GLY A N 15
ATOM 13246 C CA . GLY A 1 1 ? -2.169 -2.176 -20.940 1.00 0.00 1 GLY A CA 15
ATOM 13247 C C . GLY A 1 1 ? -1.522 -1.056 -20.134 1.00 0.00 1 GLY A C 15
ATOM 13248 O O . GLY A 1 1 ? -0.473 -1.253 -19.513 1.00 0.00 1 GLY A O 15
ATOM 13254 N N . LEU A 1 2 ? -2.158 0.121 -20.149 1.00 0.00 2 LEU A N 15
ATOM 13255 C CA . LEU A 1 2 ? -1.651 1.285 -19.422 1.00 0.00 2 LEU A CA 15
ATOM 13256 C C . LEU A 1 2 ? -1.604 0.996 -17.918 1.00 0.00 2 LEU A C 15
ATOM 13257 O O . LEU A 1 2 ? -0.631 1.345 -17.242 1.00 0.00 2 LEU A O 15
ATOM 13273 N N . GLY A 1 3 ? -2.669 0.370 -17.407 1.00 0.00 3 GLY A N 15
ATOM 13274 C CA . GLY A 1 3 ? -2.762 0.044 -15.984 1.00 0.00 3 GLY A CA 15
ATOM 13275 C C . GLY A 1 3 ? -3.825 0.894 -15.295 1.00 0.00 3 GLY A C 15
ATOM 13276 O O . GLY A 1 3 ? -4.849 1.230 -15.897 1.00 0.00 3 GLY A O 15
ATOM 13280 N N . PHE A 1 4 ? -3.577 1.224 -14.022 1.00 0.00 4 PHE A N 15
ATOM 13281 C CA . PHE A 1 4 ? -4.517 2.029 -13.222 1.00 0.00 4 PHE A CA 15
ATOM 13282 C C . PHE A 1 4 ? -5.843 1.297 -13.054 1.00 0.00 4 PHE A C 15
ATOM 13283 O O . PHE A 1 4 ? -6.154 0.381 -13.818 1.00 0.00 4 PHE A O 15
ATOM 13300 N N . ALA A 1 5 ? -6.621 1.709 -12.042 1.00 0.00 5 ALA A N 15
ATOM 13301 C CA . ALA A 1 5 ? -7.922 1.088 -11.748 1.00 0.00 5 ALA A CA 15
ATOM 13302 C C . ALA A 1 5 ? -7.755 -0.382 -11.371 1.00 0.00 5 ALA A C 15
ATOM 13303 O O . ALA A 1 5 ? -7.108 -1.149 -12.089 1.00 0.00 5 ALA A O 15
ATOM 13310 N N . LEU A 1 6 ? -8.345 -0.768 -10.231 1.00 0.00 6 LEU A N 15
ATOM 13311 C CA . LEU A 1 6 ? -8.264 -2.153 -9.734 1.00 0.00 6 LEU A CA 15
ATOM 13312 C C . LEU A 1 6 ? -6.819 -2.521 -9.401 1.00 0.00 6 LEU A C 15
ATOM 13313 O O . LEU A 1 6 ? -5.903 -2.258 -10.187 1.00 0.00 6 LEU A O 15
ATOM 13329 N N . ALA A 1 7 ? -6.630 -3.139 -8.235 1.00 0.00 7 ALA A N 15
ATOM 13330 C CA . ALA A 1 7 ? -5.308 -3.561 -7.790 1.00 0.00 7 ALA A CA 15
ATOM 13331 C C . ALA A 1 7 ? -5.410 -4.782 -6.885 1.00 0.00 7 ALA A C 15
ATOM 13332 O O . ALA A 1 7 ? -6.467 -5.048 -6.302 1.00 0.00 7 ALA A O 15
ATOM 13339 N N . LYS A 1 8 ? -4.300 -5.520 -6.767 1.00 0.00 8 LYS A N 15
ATOM 13340 C CA . LYS A 1 8 ? -4.255 -6.717 -5.925 1.00 0.00 8 LYS A CA 15
ATOM 13341 C C . LYS A 1 8 ? -4.570 -6.346 -4.474 1.00 0.00 8 LYS A C 15
ATOM 13342 O O . LYS A 1 8 ? -5.326 -7.046 -3.793 1.00 0.00 8 LYS A O 15
ATOM 13361 N N . ILE A 1 9 ? -3.998 -5.224 -4.021 1.00 0.00 9 ILE A N 15
ATOM 13362 C CA . ILE A 1 9 ? -4.225 -4.730 -2.663 1.00 0.00 9 ILE A CA 15
ATOM 13363 C C . ILE A 1 9 ? -5.742 -4.629 -2.377 1.00 0.00 9 ILE A C 15
ATOM 13364 O O . ILE A 1 9 ? -6.519 -4.256 -3.265 1.00 0.00 9 ILE A O 15
ATOM 13380 N N . ASP A 1 10 ? -6.153 -4.984 -1.148 1.00 0.00 10 ASP A N 15
ATOM 13381 C CA . ASP A 1 10 ? -7.575 -4.949 -0.776 1.00 0.00 10 ASP A CA 15
ATOM 13382 C C . ASP A 1 10 ? -8.205 -3.575 -1.138 1.00 0.00 10 ASP A C 15
ATOM 13383 O O . ASP A 1 10 ? -7.536 -2.546 -1.018 1.00 0.00 10 ASP A O 15
ATOM 13392 N N . PRO A 1 11 ? -9.475 -3.539 -1.616 1.00 0.00 11 PRO A N 15
ATOM 13393 C CA . PRO A 1 11 ? -10.137 -2.255 -2.029 1.00 0.00 11 PRO A CA 15
ATOM 13394 C C . PRO A 1 11 ? -10.354 -1.315 -0.850 1.00 0.00 11 PRO A C 15
ATOM 13395 O O . PRO A 1 11 ? -10.294 -0.090 -1.007 1.00 0.00 11 PRO A O 15
ATOM 13406 N N . GLU A 1 12 ? -10.598 -1.896 0.332 1.00 0.00 12 GLU A N 15
ATOM 13407 C CA . GLU A 1 12 ? -10.816 -1.107 1.541 1.00 0.00 12 GLU A CA 15
ATOM 13408 C C . GLU A 1 12 ? -9.535 -0.393 1.986 1.00 0.00 12 GLU A C 15
ATOM 13409 O O . GLU A 1 12 ? -9.592 0.740 2.491 1.00 0.00 12 GLU A O 15
ATOM 13421 N N . LEU A 1 13 ? -8.373 -1.032 1.747 1.00 0.00 13 LEU A N 15
ATOM 13422 C CA . LEU A 1 13 ? -7.083 -0.405 2.087 1.00 0.00 13 LEU A CA 15
ATOM 13423 C C . LEU A 1 13 ? -6.717 0.684 1.086 1.00 0.00 13 LEU A C 15
ATOM 13424 O O . LEU A 1 13 ? -5.960 1.586 1.417 1.00 0.00 13 LEU A O 15
ATOM 13440 N N . LYS A 1 14 ? -7.237 0.584 -0.149 1.00 0.00 14 LYS A N 15
ATOM 13441 C CA . LYS A 1 14 ? -6.932 1.586 -1.168 1.00 0.00 14 LYS A CA 15
ATOM 13442 C C . LYS A 1 14 ? -7.406 2.948 -0.703 1.00 0.00 14 LYS A C 15
ATOM 13443 O O . LYS A 1 14 ? -6.693 3.946 -0.838 1.00 0.00 14 LYS A O 15
ATOM 13462 N N . GLN A 1 15 ? -8.599 2.969 -0.114 1.00 0.00 15 GLN A N 15
ATOM 13463 C CA . GLN A 1 15 ? -9.172 4.183 0.428 1.00 0.00 15 GLN A CA 15
ATOM 13464 C C . GLN A 1 15 ? -8.438 4.651 1.692 1.00 0.00 15 GLN A C 15
ATOM 13465 O O . GLN A 1 15 ? -8.228 5.857 1.876 1.00 0.00 15 GLN A O 15
ATOM 13479 N N . CYS A 1 16 ? -8.080 3.693 2.587 1.00 0.00 16 CYS A N 15
ATOM 13480 C CA . CYS A 1 16 ? -7.427 4.058 3.857 1.00 0.00 16 CYS A CA 15
ATOM 13481 C C . CYS A 1 16 ? -5.987 4.548 3.639 1.00 0.00 16 CYS A C 15
ATOM 13482 O O . CYS A 1 16 ? -5.576 5.550 4.217 1.00 0.00 16 CYS A O 15
ATOM 13489 N N . LYS A 1 17 ? -5.219 3.775 2.876 1.00 0.00 17 LYS A N 15
ATOM 13490 C CA . LYS A 1 17 ? -3.810 4.040 2.665 1.00 0.00 17 LYS A CA 15
ATOM 13491 C C . LYS A 1 17 ? -3.575 5.243 1.773 1.00 0.00 17 LYS A C 15
ATOM 13492 O O . LYS A 1 17 ? -2.725 6.091 2.075 1.00 0.00 17 LYS A O 15
ATOM 13511 N N . HIS A 1 18 ? -4.317 5.308 0.665 1.00 0.00 18 HIS A N 15
ATOM 13512 C CA . HIS A 1 18 ? -4.172 6.405 -0.279 1.00 0.00 18 HIS A CA 15
ATOM 13513 C C . HIS A 1 18 ? -4.504 7.715 0.399 1.00 0.00 18 HIS A C 15
ATOM 13514 O O . HIS A 1 18 ? -3.779 8.698 0.254 1.00 0.00 18 HIS A O 15
ATOM 13528 N N . GLN A 1 19 ? -5.632 7.727 1.109 1.00 0.00 19 GLN A N 15
ATOM 13529 C CA . GLN A 1 19 ? -6.102 8.927 1.775 1.00 0.00 19 GLN A CA 15
ATOM 13530 C C . GLN A 1 19 ? -5.225 9.311 2.973 1.00 0.00 19 GLN A C 15
ATOM 13531 O O . GLN A 1 19 ? -4.955 10.496 3.190 1.00 0.00 19 GLN A O 15
ATOM 13545 N N . CYS A 1 20 ? -4.809 8.307 3.769 1.00 0.00 20 CYS A N 15
ATOM 13546 C CA . CYS A 1 20 ? -4.010 8.566 4.965 1.00 0.00 20 CYS A CA 15
ATOM 13547 C C . CYS A 1 20 ? -2.602 9.027 4.636 1.00 0.00 20 CYS A C 15
ATOM 13548 O O . CYS A 1 20 ? -2.110 10.002 5.218 1.00 0.00 20 CYS A O 15
ATOM 13555 N N . LYS A 1 21 ? -1.989 8.383 3.643 1.00 0.00 21 LYS A N 15
ATOM 13556 C CA . LYS A 1 21 ? -0.673 8.790 3.163 1.00 0.00 21 LYS A CA 15
ATOM 13557 C C . LYS A 1 21 ? -0.768 10.108 2.377 1.00 0.00 21 LYS A C 15
ATOM 13558 O O . LYS A 1 21 ? 0.128 10.952 2.458 1.00 0.00 21 LYS A O 15
ATOM 13577 N N . VAL A 1 22 ? -1.834 10.241 1.580 1.00 0.00 22 VAL A N 15
ATOM 13578 C CA . VAL A 1 22 ? -2.013 11.445 0.719 1.00 0.00 22 VAL A CA 15
ATOM 13579 C C . VAL A 1 22 ? -2.996 12.461 1.343 1.00 0.00 22 VAL A C 15
ATOM 13580 O O . VAL A 1 22 ? -3.549 13.313 0.643 1.00 0.00 22 VAL A O 15
ATOM 13593 N N . GLN A 1 23 ? -3.188 12.374 2.664 1.00 0.00 23 GLN A N 15
ATOM 13594 C CA . GLN A 1 23 ? -4.079 13.292 3.384 1.00 0.00 23 GLN A CA 15
ATOM 13595 C C . GLN A 1 23 ? -3.595 14.741 3.242 1.00 0.00 23 GLN A C 15
ATOM 13596 O O . GLN A 1 23 ? -4.403 15.665 3.166 1.00 0.00 23 GLN A O 15
ATOM 13610 N N . ARG A 1 24 ? -2.266 14.923 3.245 1.00 0.00 24 ARG A N 15
ATOM 13611 C CA . ARG A 1 24 ? -1.634 16.263 3.148 1.00 0.00 24 ARG A CA 15
ATOM 13612 C C . ARG A 1 24 ? -1.882 17.103 4.416 1.00 0.00 24 ARG A C 15
ATOM 13613 O O . ARG A 1 24 ? -1.703 18.321 4.399 1.00 0.00 24 ARG A O 15
ATOM 13634 N N . GLN A 1 25 ? -2.267 16.434 5.520 1.00 0.00 25 GLN A N 15
ATOM 13635 C CA . GLN A 1 25 ? -2.518 17.105 6.816 1.00 0.00 25 GLN A CA 15
ATOM 13636 C C . GLN A 1 25 ? -3.079 16.101 7.841 1.00 0.00 25 GLN A C 15
ATOM 13637 O O . GLN A 1 25 ? -4.233 16.211 8.285 1.00 0.00 25 GLN A O 15
ATOM 13651 N N . TYR A 1 26 ? -2.255 15.104 8.195 1.00 0.00 26 TYR A N 15
ATOM 13652 C CA . TYR A 1 26 ? -2.664 14.060 9.145 1.00 0.00 26 TYR A CA 15
ATOM 13653 C C . TYR A 1 26 ? -1.690 13.987 10.328 1.00 0.00 26 TYR A C 15
ATOM 13654 O O . TYR A 1 26 ? -0.469 14.060 10.145 1.00 0.00 26 TYR A O 15
ATOM 13672 N N . ASP A 1 27 ? -2.244 13.789 11.529 1.00 0.00 27 ASP A N 15
ATOM 13673 C CA . ASP A 1 27 ? -1.437 13.641 12.740 1.00 0.00 27 ASP A CA 15
ATOM 13674 C C . ASP A 1 27 ? -0.663 12.328 12.694 1.00 0.00 27 ASP A C 15
ATOM 13675 O O . ASP A 1 27 ? -1.125 11.354 12.088 1.00 0.00 27 ASP A O 15
ATOM 13684 N N . GLU A 1 28 ? 0.518 12.309 13.325 1.00 0.00 28 GLU A N 15
ATOM 13685 C CA . GLU A 1 28 ? 1.356 11.106 13.338 1.00 0.00 28 GLU A CA 15
ATOM 13686 C C . GLU A 1 28 ? 0.643 9.952 14.028 1.00 0.00 28 GLU A C 15
ATOM 13687 O O . GLU A 1 28 ? 0.689 8.808 13.556 1.00 0.00 28 GLU A O 15
ATOM 13699 N N . GLN A 1 29 ? -0.032 10.263 15.132 1.00 0.00 29 GLN A N 15
ATOM 13700 C CA . GLN A 1 29 ? -0.780 9.259 15.890 1.00 0.00 29 GLN A CA 15
ATOM 13701 C C . GLN A 1 29 ? -1.967 8.733 15.078 1.00 0.00 29 GLN A C 15
ATOM 13702 O O . GLN A 1 29 ? -2.259 7.532 15.095 1.00 0.00 29 GLN A O 15
ATOM 13716 N N . GLN A 1 30 ? -2.634 9.644 14.357 1.00 0.00 30 GLN A N 15
ATOM 13717 C CA . GLN A 1 30 ? -3.777 9.279 13.521 1.00 0.00 30 GLN A CA 15
ATOM 13718 C C . GLN A 1 30 ? -3.345 8.381 12.367 1.00 0.00 30 GLN A C 15
ATOM 13719 O O . GLN A 1 30 ? -4.059 7.442 12.001 1.00 0.00 30 GLN A O 15
ATOM 13733 N N . LYS A 1 31 ? -2.173 8.686 11.787 1.00 0.00 31 LYS A N 15
ATOM 13734 C CA . LYS A 1 31 ? -1.648 7.912 10.662 1.00 0.00 31 LYS A CA 15
ATOM 13735 C C . LYS A 1 31 ? -1.415 6.466 11.062 1.00 0.00 31 LYS A C 15
ATOM 13736 O O . LYS A 1 31 ? -1.734 5.546 10.298 1.00 0.00 31 LYS A O 15
ATOM 13755 N N . GLU A 1 32 ? -0.885 6.265 12.274 1.00 0.00 32 GLU A N 15
ATOM 13756 C CA . GLU A 1 32 ? -0.643 4.919 12.784 1.00 0.00 32 GLU A CA 15
ATOM 13757 C C . GLU A 1 32 ? -1.963 4.166 12.937 1.00 0.00 32 GLU A C 15
ATOM 13758 O O . GLU A 1 32 ? -2.053 2.983 12.609 1.00 0.00 32 GLU A O 15
ATOM 13770 N N . GLN A 1 33 ? -2.985 4.873 13.438 1.00 0.00 33 GLN A N 15
ATOM 13771 C CA . GLN A 1 33 ? -4.311 4.289 13.641 1.00 0.00 33 GLN A CA 15
ATOM 13772 C C . GLN A 1 33 ? -4.977 3.913 12.316 1.00 0.00 33 GLN A C 15
ATOM 13773 O O . GLN A 1 33 ? -5.652 2.882 12.228 1.00 0.00 33 GLN A O 15
ATOM 13787 N N . CYS A 1 34 ? -4.819 4.777 11.300 1.00 0.00 34 CYS A N 15
ATOM 13788 C CA . CYS A 1 34 ? -5.448 4.550 9.993 1.00 0.00 34 CYS A CA 15
ATOM 13789 C C . CYS A 1 34 ? -4.964 3.251 9.354 1.00 0.00 34 CYS A C 15
ATOM 13790 O O . CYS A 1 34 ? -5.774 2.378 9.019 1.00 0.00 34 CYS A O 15
ATOM 13797 N N . VAL A 1 35 ? -3.650 3.133 9.193 1.00 0.00 35 VAL A N 15
ATOM 13798 C CA . VAL A 1 35 ? -3.055 1.950 8.602 1.00 0.00 35 VAL A CA 15
ATOM 13799 C C . VAL A 1 35 ? -3.271 0.754 9.521 1.00 0.00 35 VAL A C 15
ATOM 13800 O O . VAL A 1 35 ? -3.549 -0.318 9.054 1.00 0.00 35 VAL A O 15
ATOM 13813 N N . LYS A 1 36 ? -3.098 0.954 10.831 1.00 0.00 36 LYS A N 15
ATOM 13814 C CA . LYS A 1 36 ? -3.235 -0.145 11.790 1.00 0.00 36 LYS A CA 15
ATOM 13815 C C . LYS A 1 36 ? -4.644 -0.762 11.719 1.00 0.00 36 LYS A C 15
ATOM 13816 O O . LYS A 1 36 ? -4.786 -1.990 11.710 1.00 0.00 36 LYS A O 15
ATOM 13835 N N . GLU A 1 37 ? -5.677 0.094 11.699 1.00 0.00 37 GLU A N 15
ATOM 13836 C CA . GLU A 1 37 ? -7.070 -0.388 11.666 1.00 0.00 37 GLU A CA 15
ATOM 13837 C C . GLU A 1 37 ? -7.441 -1.021 10.321 1.00 0.00 37 GLU A C 15
ATOM 13838 O O . GLU A 1 37 ? -8.119 -2.066 10.280 1.00 0.00 37 GLU A O 15
ATOM 13850 N N . CYS A 1 38 ? -7.035 -0.372 9.217 1.00 0.00 38 CYS A N 15
ATOM 13851 C CA . CYS A 1 38 ? -7.394 -0.866 7.890 1.00 0.00 38 CYS A CA 15
ATOM 13852 C C . CYS A 1 38 ? -6.513 -2.021 7.429 1.00 0.00 38 CYS A C 15
ATOM 13853 O O . CYS A 1 38 ? -7.004 -2.966 6.788 1.00 0.00 38 CYS A O 15
ATOM 13860 N N . GLU A 1 39 ? -5.252 -2.014 7.866 1.00 0.00 39 GLU A N 15
ATOM 13861 C CA . GLU A 1 39 ? -4.357 -3.129 7.608 1.00 0.00 39 GLU A CA 15
ATOM 13862 C C . GLU A 1 39 ? -4.890 -4.348 8.341 1.00 0.00 39 GLU A C 15
ATOM 13863 O O . GLU A 1 39 ? -4.809 -5.452 7.843 1.00 0.00 39 GLU A O 15
ATOM 13875 N N . LYS A 1 40 ? -5.466 -4.108 9.542 1.00 0.00 40 LYS A N 15
ATOM 13876 C CA . LYS A 1 40 ? -6.054 -5.162 10.345 1.00 0.00 40 LYS A CA 15
ATOM 13877 C C . LYS A 1 40 ? -7.170 -5.850 9.567 1.00 0.00 40 LYS A C 15
ATOM 13878 O O . LYS A 1 40 ? -7.296 -7.070 9.632 1.00 0.00 40 LYS A O 15
ATOM 13897 N N . TYR A 1 41 ? -7.983 -5.063 8.819 1.00 0.00 41 TYR A N 15
ATOM 13898 C CA . TYR A 1 41 ? -9.066 -5.668 8.023 1.00 0.00 41 TYR A CA 15
ATOM 13899 C C . TYR A 1 41 ? -8.464 -6.672 7.032 1.00 0.00 41 TYR A C 15
ATOM 13900 O O . TYR A 1 41 ? -8.918 -7.818 6.938 1.00 0.00 41 TYR A O 15
ATOM 13918 N N . TYR A 1 42 ? -7.386 -6.251 6.357 1.00 0.00 42 TYR A N 15
ATOM 13919 C CA . TYR A 1 42 ? -6.651 -7.125 5.426 1.00 0.00 42 TYR A CA 15
ATOM 13920 C C . TYR A 1 42 ? -6.063 -8.335 6.176 1.00 0.00 42 TYR A C 15
ATOM 13921 O O . TYR A 1 42 ? -6.126 -9.470 5.700 1.00 0.00 42 TYR A O 15
ATOM 13939 N N . LYS A 1 43 ? -5.432 -8.048 7.312 1.00 0.00 43 LYS A N 15
ATOM 13940 C CA . LYS A 1 43 ? -4.745 -9.053 8.114 1.00 0.00 43 LYS A CA 15
ATOM 13941 C C . LYS A 1 43 ? -5.699 -10.132 8.580 1.00 0.00 43 LYS A C 15
ATOM 13942 O O . LYS A 1 43 ? -5.360 -11.318 8.567 1.00 0.00 43 LYS A O 15
ATOM 13961 N N . GLU A 1 44 ? -6.884 -9.714 8.999 1.00 0.00 44 GLU A N 15
ATOM 13962 C CA . GLU A 1 44 ? -7.904 -10.634 9.482 1.00 0.00 44 GLU A CA 15
ATOM 13963 C C . GLU A 1 44 ? -8.310 -11.625 8.374 1.00 0.00 44 GLU A C 15
ATOM 13964 O O . GLU A 1 44 ? -8.418 -12.831 8.620 1.00 0.00 44 GLU A O 15
ATOM 13976 N N . LYS A 1 45 ? -8.553 -11.098 7.165 1.00 0.00 45 LYS A N 15
ATOM 13977 C CA . LYS A 1 45 ? -8.967 -11.931 6.027 1.00 0.00 45 LYS A CA 15
ATOM 13978 C C . LYS A 1 45 ? -7.884 -12.929 5.610 1.00 0.00 45 LYS A C 15
ATOM 13979 O O . LYS A 1 45 ? -8.194 -14.067 5.244 1.00 0.00 45 LYS A O 15
ATOM 13998 N N . LYS A 1 46 ? -6.618 -12.489 5.639 1.00 0.00 46 LYS A N 15
ATOM 13999 C CA . LYS A 1 46 ? -5.489 -13.345 5.230 1.00 0.00 46 LYS A CA 15
ATOM 14000 C C . LYS A 1 46 ? -5.671 -13.805 3.770 1.00 0.00 46 LYS A C 15
ATOM 14001 O O . LYS A 1 46 ? -6.566 -13.315 3.072 1.00 0.00 46 LYS A O 15
ATOM 14020 N N . GLY A 1 47 ? -4.835 -14.767 3.320 1.00 0.00 47 GLY A N 15
ATOM 14021 C CA . GLY A 1 47 ? -4.935 -15.298 1.958 1.00 0.00 47 GLY A CA 15
ATOM 14022 C C . GLY A 1 47 ? -3.563 -15.602 1.357 1.00 0.00 47 GLY A C 15
ATOM 14023 O O . GLY A 1 47 ? -3.419 -16.559 0.587 1.00 0.00 47 GLY A O 15
ATOM 14027 N N . ARG A 1 48 ? -2.556 -14.787 1.707 1.00 0.00 48 ARG A N 15
ATOM 14028 C CA . ARG A 1 48 ? -1.194 -14.983 1.186 1.00 0.00 48 ARG A CA 15
ATOM 14029 C C . ARG A 1 48 ? -0.154 -14.899 2.300 1.00 0.00 48 ARG A C 15
ATOM 14030 O O . ARG A 1 48 ? -0.241 -14.038 3.179 1.00 0.00 48 ARG A O 15
ATOM 14051 N N . GLU A 1 49 ? 0.844 -15.790 2.236 1.00 0.00 49 GLU A N 15
ATOM 14052 C CA . GLU A 1 49 ? 1.928 -15.814 3.222 1.00 0.00 49 GLU A CA 15
ATOM 14053 C C . GLU A 1 49 ? 2.754 -14.530 3.151 1.00 0.00 49 GLU A C 15
ATOM 14054 O O . GLU A 1 49 ? 3.155 -13.980 4.181 1.00 0.00 49 GLU A O 15
ATOM 14066 N N . ARG A 1 50 ? 3.002 -14.061 1.920 1.00 0.00 50 ARG A N 15
ATOM 14067 C CA . ARG A 1 50 ? 3.780 -12.843 1.696 1.00 0.00 50 ARG A CA 15
ATOM 14068 C C . ARG A 1 50 ? 2.953 -11.606 2.033 1.00 0.00 50 ARG A C 15
ATOM 14069 O O . ARG A 1 50 ? 1.815 -11.466 1.572 1.00 0.00 50 ARG A O 15
ATOM 14090 N N . GLU A 1 51 ? 3.547 -10.699 2.814 1.00 0.00 51 GLU A N 15
ATOM 14091 C CA . GLU A 1 51 ? 2.882 -9.456 3.188 1.00 0.00 51 GLU A CA 15
ATOM 14092 C C . GLU A 1 51 ? 3.446 -8.295 2.366 1.00 0.00 51 GLU A C 15
ATOM 14093 O O . GLU A 1 51 ? 4.631 -7.966 2.470 1.00 0.00 51 GLU A O 15
ATOM 14105 N N . HIS A 1 52 ? 2.580 -7.677 1.558 1.00 0.00 52 HIS A N 15
ATOM 14106 C CA . HIS A 1 52 ? 2.973 -6.538 0.712 1.00 0.00 52 HIS A CA 15
ATOM 14107 C C . HIS A 1 52 ? 2.434 -5.232 1.277 1.00 0.00 52 HIS A C 15
ATOM 14108 O O . HIS A 1 52 ? 1.734 -5.232 2.296 1.00 0.00 52 HIS A O 15
ATOM 14122 N N . GLU A 1 53 ? 2.796 -4.116 0.632 1.00 0.00 53 GLU A N 15
ATOM 14123 C CA . GLU A 1 53 ? 2.384 -2.788 1.099 1.00 0.00 53 GLU A CA 15
ATOM 14124 C C . GLU A 1 53 ? 2.098 -1.833 -0.068 1.00 0.00 53 GLU A C 15
ATOM 14125 O O . GLU A 1 53 ? 2.387 -2.149 -1.219 1.00 0.00 53 GLU A O 15
ATOM 14137 N N . HIS A 1 54 ? 1.490 -0.680 0.272 1.00 0.00 54 HIS A N 15
ATOM 14138 C CA . HIS A 1 54 ? 1.094 0.370 -0.695 1.00 0.00 54 HIS A CA 15
ATOM 14139 C C . HIS A 1 54 ? 0.242 -0.169 -1.853 1.00 0.00 54 HIS A C 15
ATOM 14140 O O . HIS A 1 54 ? 0.226 -1.371 -2.127 1.00 0.00 54 HIS A O 15
ATOM 14154 N N . ARG A 1 55 ? -0.487 0.743 -2.509 1.00 0.00 55 ARG A N 15
ATOM 14155 C CA . ARG A 1 55 ? -1.361 0.385 -3.627 1.00 0.00 55 ARG A CA 15
ATOM 14156 C C . ARG A 1 55 ? -0.544 0.001 -4.856 1.00 0.00 55 ARG A C 15
ATOM 14157 O O . ARG A 1 55 ? 0.515 0.581 -5.115 1.00 0.00 55 ARG A O 15
ATOM 14178 N N . ASP A 1 56 ? -1.046 -0.984 -5.610 1.00 0.00 56 ASP A N 15
ATOM 14179 C CA . ASP A 1 56 ? -0.368 -1.455 -6.825 1.00 0.00 56 ASP A CA 15
ATOM 14180 C C . ASP A 1 56 ? -0.725 -0.574 -8.016 1.00 0.00 56 ASP A C 15
ATOM 14181 O O . ASP A 1 56 ? -1.907 -0.413 -8.275 1.00 0.00 56 ASP A O 15
ATOM 14191 N N . GLY A 1 1 ? 16.719 -20.374 7.225 1.00 0.00 1 GLY A N 16
ATOM 14192 C CA . GLY A 1 1 ? 16.550 -19.207 6.315 1.00 0.00 1 GLY A CA 16
ATOM 14193 C C . GLY A 1 1 ? 16.688 -17.914 7.111 1.00 0.00 1 GLY A C 16
ATOM 14194 O O . GLY A 1 1 ? 16.135 -17.787 8.207 1.00 0.00 1 GLY A O 16
ATOM 14200 N N . LEU A 1 2 ? 17.431 -16.954 6.546 1.00 0.00 2 LEU A N 16
ATOM 14201 C CA . LEU A 1 2 ? 17.649 -15.658 7.195 1.00 0.00 2 LEU A CA 16
ATOM 14202 C C . LEU A 1 2 ? 16.935 -14.548 6.414 1.00 0.00 2 LEU A C 16
ATOM 14203 O O . LEU A 1 2 ? 17.108 -14.422 5.199 1.00 0.00 2 LEU A O 16
ATOM 14219 N N . GLY A 1 3 ? 16.120 -13.763 7.126 1.00 0.00 3 GLY A N 16
ATOM 14220 C CA . GLY A 1 3 ? 15.353 -12.669 6.509 1.00 0.00 3 GLY A CA 16
ATOM 14221 C C . GLY A 1 3 ? 13.899 -13.082 6.209 1.00 0.00 3 GLY A C 16
ATOM 14222 O O . GLY A 1 3 ? 13.035 -12.223 6.010 1.00 0.00 3 GLY A O 16
ATOM 14226 N N . PHE A 1 4 ? 13.636 -14.398 6.210 1.00 0.00 4 PHE A N 16
ATOM 14227 C CA . PHE A 1 4 ? 12.283 -14.925 5.971 1.00 0.00 4 PHE A CA 16
ATOM 14228 C C . PHE A 1 4 ? 11.671 -14.363 4.674 1.00 0.00 4 PHE A C 16
ATOM 14229 O O . PHE A 1 4 ? 10.444 -14.331 4.521 1.00 0.00 4 PHE A O 16
ATOM 14246 N N . ALA A 1 5 ? 12.536 -13.943 3.732 1.00 0.00 5 ALA A N 16
ATOM 14247 C CA . ALA A 1 5 ? 12.083 -13.403 2.443 1.00 0.00 5 ALA A CA 16
ATOM 14248 C C . ALA A 1 5 ? 11.000 -12.333 2.640 1.00 0.00 5 ALA A C 16
ATOM 14249 O O . ALA A 1 5 ? 10.697 -11.948 3.774 1.00 0.00 5 ALA A O 16
ATOM 14256 N N . LEU A 1 6 ? 10.436 -11.847 1.526 1.00 0.00 6 LEU A N 16
ATOM 14257 C CA . LEU A 1 6 ? 9.404 -10.820 1.568 1.00 0.00 6 LEU A CA 16
ATOM 14258 C C . LEU A 1 6 ? 8.401 -11.007 0.429 1.00 0.00 6 LEU A C 16
ATOM 14259 O O . LEU A 1 6 ? 8.756 -11.508 -0.644 1.00 0.00 6 LEU A O 16
ATOM 14275 N N . ALA A 1 7 ? 7.143 -10.617 0.679 1.00 0.00 7 ALA A N 16
ATOM 14276 C CA . ALA A 1 7 ? 6.079 -10.757 -0.317 1.00 0.00 7 ALA A CA 16
ATOM 14277 C C . ALA A 1 7 ? 5.022 -9.669 -0.152 1.00 0.00 7 ALA A C 16
ATOM 14278 O O . ALA A 1 7 ? 4.794 -9.171 0.955 1.00 0.00 7 ALA A O 16
ATOM 14285 N N . LYS A 1 8 ? 4.375 -9.313 -1.266 1.00 0.00 8 LYS A N 16
ATOM 14286 C CA . LYS A 1 8 ? 3.328 -8.289 -1.269 1.00 0.00 8 LYS A CA 16
ATOM 14287 C C . LYS A 1 8 ? 2.056 -8.811 -0.594 1.00 0.00 8 LYS A C 16
ATOM 14288 O O . LYS A 1 8 ? 1.616 -9.933 -0.862 1.00 0.00 8 LYS A O 16
ATOM 14307 N N . ILE A 1 9 ? 1.478 -7.987 0.290 1.00 0.00 9 ILE A N 16
ATOM 14308 C CA . ILE A 1 9 ? 0.256 -8.362 1.020 1.00 0.00 9 ILE A CA 16
ATOM 14309 C C . ILE A 1 9 ? -1.003 -8.032 0.189 1.00 0.00 9 ILE A C 16
ATOM 14310 O O . ILE A 1 9 ? -0.899 -7.677 -0.989 1.00 0.00 9 ILE A O 16
ATOM 14326 N N . ASP A 1 10 ? -2.183 -8.162 0.815 1.00 0.00 10 ASP A N 16
ATOM 14327 C CA . ASP A 1 10 ? -3.455 -7.893 0.143 1.00 0.00 10 ASP A CA 16
ATOM 14328 C C . ASP A 1 10 ? -3.581 -6.398 -0.236 1.00 0.00 10 ASP A C 16
ATOM 14329 O O . ASP A 1 10 ? -2.931 -5.553 0.375 1.00 0.00 10 ASP A O 16
ATOM 14338 N N . PRO A 1 11 ? -4.397 -6.056 -1.251 1.00 0.00 11 PRO A N 16
ATOM 14339 C CA . PRO A 1 11 ? -4.579 -4.628 -1.711 1.00 0.00 11 PRO A CA 16
ATOM 14340 C C . PRO A 1 11 ? -5.462 -3.804 -0.755 1.00 0.00 11 PRO A C 16
ATOM 14341 O O . PRO A 1 11 ? -5.686 -2.612 -0.990 1.00 0.00 11 PRO A O 16
ATOM 14352 N N . GLU A 1 12 ? -6.010 -4.461 0.282 1.00 0.00 12 GLU A N 16
ATOM 14353 C CA . GLU A 1 12 ? -6.927 -3.797 1.218 1.00 0.00 12 GLU A CA 16
ATOM 14354 C C . GLU A 1 12 ? -6.232 -2.606 1.857 1.00 0.00 12 GLU A C 16
ATOM 14355 O O . GLU A 1 12 ? -6.814 -1.512 1.983 1.00 0.00 12 GLU A O 16
ATOM 14367 N N . LEU A 1 13 ? -4.962 -2.803 2.182 1.00 0.00 13 LEU A N 16
ATOM 14368 C CA . LEU A 1 13 ? -4.137 -1.726 2.744 1.00 0.00 13 LEU A CA 16
ATOM 14369 C C . LEU A 1 13 ? -3.631 -0.792 1.651 1.00 0.00 13 LEU A C 16
ATOM 14370 O O . LEU A 1 13 ? -3.116 0.262 1.953 1.00 0.00 13 LEU A O 16
ATOM 14386 N N . LYS A 1 14 ? -3.763 -1.192 0.378 1.00 0.00 14 LYS A N 16
ATOM 14387 C CA . LYS A 1 14 ? -3.308 -0.348 -0.710 1.00 0.00 14 LYS A CA 16
ATOM 14388 C C . LYS A 1 14 ? -4.106 0.940 -0.702 1.00 0.00 14 LYS A C 16
ATOM 14389 O O . LYS A 1 14 ? -3.555 2.015 -0.513 1.00 0.00 14 LYS A O 16
ATOM 14408 N N . GLN A 1 15 ? -5.415 0.803 -0.859 1.00 0.00 15 GLN A N 16
ATOM 14409 C CA . GLN A 1 15 ? -6.324 1.936 -0.843 1.00 0.00 15 GLN A CA 16
ATOM 14410 C C . GLN A 1 15 ? -6.356 2.614 0.532 1.00 0.00 15 GLN A C 16
ATOM 14411 O O . GLN A 1 15 ? -6.421 3.848 0.623 1.00 0.00 15 GLN A O 16
ATOM 14425 N N . CYS A 1 16 ? -6.355 1.798 1.601 1.00 0.00 16 CYS A N 16
ATOM 14426 C CA . CYS A 1 16 ? -6.449 2.325 2.973 1.00 0.00 16 CYS A CA 16
ATOM 14427 C C . CYS A 1 16 ? -5.175 3.105 3.370 1.00 0.00 16 CYS A C 16
ATOM 14428 O O . CYS A 1 16 ? -5.246 4.282 3.749 1.00 0.00 16 CYS A O 16
ATOM 14435 N N . LYS A 1 17 ? -4.024 2.442 3.264 1.00 0.00 17 LYS A N 16
ATOM 14436 C CA . LYS A 1 17 ? -2.720 3.050 3.594 1.00 0.00 17 LYS A CA 16
ATOM 14437 C C . LYS A 1 17 ? -2.392 4.208 2.659 1.00 0.00 17 LYS A C 16
ATOM 14438 O O . LYS A 1 17 ? -1.793 5.174 3.087 1.00 0.00 17 LYS A O 16
ATOM 14457 N N . HIS A 1 18 ? -2.718 4.070 1.361 1.00 0.00 18 HIS A N 16
ATOM 14458 C CA . HIS A 1 18 ? -2.379 5.124 0.390 1.00 0.00 18 HIS A CA 16
ATOM 14459 C C . HIS A 1 18 ? -3.036 6.441 0.773 1.00 0.00 18 HIS A C 16
ATOM 14460 O O . HIS A 1 18 ? -2.383 7.484 0.750 1.00 0.00 18 HIS A O 16
ATOM 14474 N N . GLN A 1 19 ? -4.328 6.397 1.132 1.00 0.00 19 GLN A N 16
ATOM 14475 C CA . GLN A 1 19 ? -5.042 7.621 1.510 1.00 0.00 19 GLN A CA 16
ATOM 14476 C C . GLN A 1 19 ? -4.433 8.264 2.762 1.00 0.00 19 GLN A C 16
ATOM 14477 O O . GLN A 1 19 ? -4.228 9.481 2.807 1.00 0.00 19 GLN A O 16
ATOM 14491 N N . CYS A 1 20 ? -4.188 7.441 3.789 1.00 0.00 20 CYS A N 16
ATOM 14492 C CA . CYS A 1 20 ? -3.653 7.925 5.072 1.00 0.00 20 CYS A CA 16
ATOM 14493 C C . CYS A 1 20 ? -2.184 8.338 4.990 1.00 0.00 20 CYS A C 16
ATOM 14494 O O . CYS A 1 20 ? -1.780 9.358 5.555 1.00 0.00 20 CYS A O 16
ATOM 14501 N N . LYS A 1 21 ? -1.403 7.521 4.309 1.00 0.00 21 LYS A N 16
ATOM 14502 C CA . LYS A 1 21 ? 0.031 7.742 4.148 1.00 0.00 21 LYS A CA 16
ATOM 14503 C C . LYS A 1 21 ? 0.299 8.967 3.277 1.00 0.00 21 LYS A C 16
ATOM 14504 O O . LYS A 1 21 ? 1.187 9.772 3.577 1.00 0.00 21 LYS A O 16
ATOM 14523 N N . VAL A 1 22 ? -0.475 9.094 2.199 1.00 0.00 22 VAL A N 16
ATOM 14524 C CA . VAL A 1 22 ? -0.325 10.228 1.269 1.00 0.00 22 VAL A CA 16
ATOM 14525 C C . VAL A 1 22 ? -0.729 11.546 1.952 1.00 0.00 22 VAL A C 16
ATOM 14526 O O . VAL A 1 22 ? -0.119 12.592 1.704 1.00 0.00 22 VAL A O 16
ATOM 14539 N N . GLN A 1 23 ? -1.765 11.483 2.797 1.00 0.00 23 GLN A N 16
ATOM 14540 C CA . GLN A 1 23 ? -2.257 12.667 3.497 1.00 0.00 23 GLN A CA 16
ATOM 14541 C C . GLN A 1 23 ? -1.279 13.099 4.595 1.00 0.00 23 GLN A C 16
ATOM 14542 O O . GLN A 1 23 ? -1.403 12.698 5.759 1.00 0.00 23 GLN A O 16
ATOM 14556 N N . ARG A 1 24 ? -0.316 13.935 4.204 1.00 0.00 24 ARG A N 16
ATOM 14557 C CA . ARG A 1 24 ? 0.692 14.463 5.126 1.00 0.00 24 ARG A CA 16
ATOM 14558 C C . ARG A 1 24 ? 0.034 15.312 6.225 1.00 0.00 24 ARG A C 16
ATOM 14559 O O . ARG A 1 24 ? 0.494 15.326 7.370 1.00 0.00 24 ARG A O 16
ATOM 14580 N N . GLN A 1 25 ? -1.005 16.057 5.841 1.00 0.00 25 GLN A N 16
ATOM 14581 C CA . GLN A 1 25 ? -1.701 16.967 6.757 1.00 0.00 25 GLN A CA 16
ATOM 14582 C C . GLN A 1 25 ? -2.310 16.235 7.967 1.00 0.00 25 GLN A C 16
ATOM 14583 O O . GLN A 1 25 ? -2.724 16.885 8.935 1.00 0.00 25 GLN A O 16
ATOM 14597 N N . TYR A 1 26 ? -2.362 14.888 7.917 1.00 0.00 26 TYR A N 16
ATOM 14598 C CA . TYR A 1 26 ? -2.924 14.108 9.028 1.00 0.00 26 TYR A CA 16
ATOM 14599 C C . TYR A 1 26 ? -1.961 14.083 10.213 1.00 0.00 26 TYR A C 16
ATOM 14600 O O . TYR A 1 26 ? -0.744 13.974 10.040 1.00 0.00 26 TYR A O 16
ATOM 14618 N N . ASP A 1 27 ? -2.528 14.178 11.419 1.00 0.00 27 ASP A N 16
ATOM 14619 C CA . ASP A 1 27 ? -1.747 14.159 12.658 1.00 0.00 27 ASP A CA 16
ATOM 14620 C C . ASP A 1 27 ? -1.106 12.798 12.864 1.00 0.00 27 ASP A C 16
ATOM 14621 O O . ASP A 1 27 ? -1.636 11.784 12.404 1.00 0.00 27 ASP A O 16
ATOM 14630 N N . GLU A 1 28 ? 0.034 12.778 13.563 1.00 0.00 28 GLU A N 16
ATOM 14631 C CA . GLU A 1 28 ? 0.746 11.523 13.827 1.00 0.00 28 GLU A CA 16
ATOM 14632 C C . GLU A 1 28 ? -0.131 10.521 14.552 1.00 0.00 28 GLU A C 16
ATOM 14633 O O . GLU A 1 28 ? -0.119 9.327 14.232 1.00 0.00 28 GLU A O 16
ATOM 14645 N N . GLN A 1 29 ? -0.900 11.016 15.506 1.00 0.00 29 GLN A N 16
ATOM 14646 C CA . GLN A 1 29 ? -1.813 10.181 16.273 1.00 0.00 29 GLN A CA 16
ATOM 14647 C C . GLN A 1 29 ? -2.895 9.615 15.362 1.00 0.00 29 GLN A C 16
ATOM 14648 O O . GLN A 1 29 ? -3.285 8.451 15.485 1.00 0.00 29 GLN A O 16
ATOM 14662 N N . GLN A 1 30 ? -3.350 10.454 14.431 1.00 0.00 30 GLN A N 16
ATOM 14663 C CA . GLN A 1 30 ? -4.371 10.061 13.456 1.00 0.00 30 GLN A CA 16
ATOM 14664 C C . GLN A 1 30 ? -3.834 9.003 12.500 1.00 0.00 30 GLN A C 16
ATOM 14665 O O . GLN A 1 30 ? -4.553 8.075 12.117 1.00 0.00 30 GLN A O 16
ATOM 14679 N N . LYS A 1 31 ? -2.567 9.165 12.107 1.00 0.00 31 LYS A N 16
ATOM 14680 C CA . LYS A 1 31 ? -1.918 8.245 11.178 1.00 0.00 31 LYS A CA 16
ATOM 14681 C C . LYS A 1 31 ? -1.872 6.838 11.765 1.00 0.00 31 LYS A C 16
ATOM 14682 O O . LYS A 1 31 ? -2.148 5.851 11.069 1.00 0.00 31 LYS A O 16
ATOM 14701 N N . GLU A 1 32 ? -1.564 6.760 13.065 1.00 0.00 32 GLU A N 16
ATOM 14702 C CA . GLU A 1 32 ? -1.525 5.484 13.774 1.00 0.00 32 GLU A CA 16
ATOM 14703 C C . GLU A 1 32 ? -2.913 4.849 13.800 1.00 0.00 32 GLU A C 16
ATOM 14704 O O . GLU A 1 32 ? -3.055 3.631 13.650 1.00 0.00 32 GLU A O 16
ATOM 14716 N N . GLN A 1 33 ? -3.935 5.692 14.003 1.00 0.00 33 GLN A N 16
ATOM 14717 C CA . GLN A 1 33 ? -5.320 5.235 14.067 1.00 0.00 33 GLN A CA 16
ATOM 14718 C C . GLN A 1 33 ? -5.761 4.619 12.736 1.00 0.00 33 GLN A C 16
ATOM 14719 O O . GLN A 1 33 ? -6.467 3.604 12.724 1.00 0.00 33 GLN A O 16
ATOM 14733 N N . CYS A 1 34 ? -5.360 5.250 11.619 1.00 0.00 34 CYS A N 16
ATOM 14734 C CA . CYS A 1 34 ? -5.745 4.765 10.292 1.00 0.00 34 CYS A CA 16
ATOM 14735 C C . CYS A 1 34 ? -5.221 3.356 10.055 1.00 0.00 34 CYS A C 16
ATOM 14736 O O . CYS A 1 34 ? -5.973 2.477 9.662 1.00 0.00 34 CYS A O 16
ATOM 14743 N N . VAL A 1 35 ? -3.930 3.157 10.314 1.00 0.00 35 VAL A N 16
ATOM 14744 C CA . VAL A 1 35 ? -3.300 1.850 10.156 1.00 0.00 35 VAL A CA 16
ATOM 14745 C C . VAL A 1 35 ? -3.997 0.831 11.054 1.00 0.00 35 VAL A C 16
ATOM 14746 O O . VAL A 1 35 ? -4.166 -0.303 10.663 1.00 0.00 35 VAL A O 16
ATOM 14759 N N . LYS A 1 36 ? -4.367 1.241 12.270 1.00 0.00 36 LYS A N 16
ATOM 14760 C CA . LYS A 1 36 ? -5.018 0.326 13.206 1.00 0.00 36 LYS A CA 16
ATOM 14761 C C . LYS A 1 36 ? -6.305 -0.236 12.574 1.00 0.00 36 LYS A C 16
ATOM 14762 O O . LYS A 1 36 ? -6.542 -1.448 12.611 1.00 0.00 36 LYS A O 16
ATOM 14781 N N . GLU A 1 37 ? -7.115 0.653 11.978 1.00 0.00 37 GLU A N 16
ATOM 14782 C CA . GLU A 1 37 ? -8.370 0.235 11.324 1.00 0.00 37 GLU A CA 16
ATOM 14783 C C . GLU A 1 37 ? -8.103 -0.500 10.001 1.00 0.00 37 GLU A C 16
ATOM 14784 O O . GLU A 1 37 ? -8.743 -1.512 9.696 1.00 0.00 37 GLU A O 16
ATOM 14796 N N . CYS A 1 38 ? -7.192 0.061 9.203 1.00 0.00 38 CYS A N 16
ATOM 14797 C CA . CYS A 1 38 ? -6.866 -0.475 7.879 1.00 0.00 38 CYS A CA 16
ATOM 14798 C C . CYS A 1 38 ? -6.273 -1.879 8.002 1.00 0.00 38 CYS A C 16
ATOM 14799 O O . CYS A 1 38 ? -6.654 -2.822 7.273 1.00 0.00 38 CYS A O 16
ATOM 14806 N N . GLU A 1 39 ? -5.360 -2.006 8.953 1.00 0.00 39 GLU A N 16
ATOM 14807 C CA . GLU A 1 39 ? -4.693 -3.244 9.233 1.00 0.00 39 GLU A CA 16
ATOM 14808 C C . GLU A 1 39 ? -5.698 -4.265 9.731 1.00 0.00 39 GLU A C 16
ATOM 14809 O O . GLU A 1 39 ? -5.602 -5.431 9.397 1.00 0.00 39 GLU A O 16
ATOM 14821 N N . LYS A 1 40 ? -6.680 -3.798 10.533 1.00 0.00 40 LYS A N 16
ATOM 14822 C CA . LYS A 1 40 ? -7.727 -4.673 11.058 1.00 0.00 40 LYS A CA 16
ATOM 14823 C C . LYS A 1 40 ? -8.531 -5.309 9.931 1.00 0.00 40 LYS A C 16
ATOM 14824 O O . LYS A 1 40 ? -8.920 -6.474 10.040 1.00 0.00 40 LYS A O 16
ATOM 14843 N N . TYR A 1 41 ? -8.771 -4.555 8.835 1.00 0.00 41 TYR A N 16
ATOM 14844 C CA . TYR A 1 41 ? -9.512 -5.121 7.700 1.00 0.00 41 TYR A CA 16
ATOM 14845 C C . TYR A 1 41 ? -8.750 -6.320 7.162 1.00 0.00 41 TYR A C 16
ATOM 14846 O O . TYR A 1 41 ? -9.318 -7.396 6.976 1.00 0.00 41 TYR A O 16
ATOM 14864 N N . TYR A 1 42 ? -7.435 -6.139 6.991 1.00 0.00 42 TYR A N 16
ATOM 14865 C CA . TYR A 1 42 ? -6.549 -7.228 6.555 1.00 0.00 42 TYR A CA 16
ATOM 14866 C C . TYR A 1 42 ? -6.518 -8.370 7.596 1.00 0.00 42 TYR A C 16
ATOM 14867 O O . TYR A 1 42 ? -6.558 -9.549 7.235 1.00 0.00 42 TYR A O 16
ATOM 14885 N N . LYS A 1 43 ? -6.350 -7.997 8.871 1.00 0.00 43 LYS A N 16
ATOM 14886 C CA . LYS A 1 43 ? -6.203 -8.967 9.955 1.00 0.00 43 LYS A CA 16
ATOM 14887 C C . LYS A 1 43 ? -7.414 -9.869 10.061 1.00 0.00 43 LYS A C 16
ATOM 14888 O O . LYS A 1 43 ? -7.283 -11.096 10.108 1.00 0.00 43 LYS A O 16
ATOM 14907 N N . GLU A 1 44 ? -8.583 -9.256 10.095 1.00 0.00 44 GLU A N 16
ATOM 14908 C CA . GLU A 1 44 ? -9.840 -9.984 10.186 1.00 0.00 44 GLU A CA 16
ATOM 14909 C C . GLU A 1 44 ? -10.156 -10.734 8.867 1.00 0.00 44 GLU A C 16
ATOM 14910 O O . GLU A 1 44 ? -10.616 -11.878 8.892 1.00 0.00 44 GLU A O 16
ATOM 14922 N N . LYS A 1 45 ? -9.965 -10.044 7.730 1.00 0.00 45 LYS A N 16
ATOM 14923 C CA . LYS A 1 45 ? -10.291 -10.609 6.408 1.00 0.00 45 LYS A CA 16
ATOM 14924 C C . LYS A 1 45 ? -9.421 -11.832 6.069 1.00 0.00 45 LYS A C 16
ATOM 14925 O O . LYS A 1 45 ? -9.929 -12.840 5.563 1.00 0.00 45 LYS A O 16
ATOM 14944 N N . LYS A 1 46 ? -8.111 -11.716 6.311 1.00 0.00 46 LYS A N 16
ATOM 14945 C CA . LYS A 1 46 ? -7.162 -12.790 5.988 1.00 0.00 46 LYS A CA 16
ATOM 14946 C C . LYS A 1 46 ? -7.298 -13.212 4.520 1.00 0.00 46 LYS A C 16
ATOM 14947 O O . LYS A 1 46 ? -8.152 -12.694 3.795 1.00 0.00 46 LYS A O 16
ATOM 14966 N N . GLY A 1 47 ? -6.458 -14.170 4.099 1.00 0.00 47 GLY A N 16
ATOM 14967 C CA . GLY A 1 47 ? -6.492 -14.684 2.728 1.00 0.00 47 GLY A CA 16
ATOM 14968 C C . GLY A 1 47 ? -5.749 -13.765 1.763 1.00 0.00 47 GLY A C 16
ATOM 14969 O O . GLY A 1 47 ? -5.229 -12.718 2.161 1.00 0.00 47 GLY A O 16
ATOM 14973 N N . ARG A 1 48 ? -5.715 -14.165 0.485 1.00 0.00 48 ARG A N 16
ATOM 14974 C CA . ARG A 1 48 ? -5.048 -13.379 -0.564 1.00 0.00 48 ARG A CA 16
ATOM 14975 C C . ARG A 1 48 ? -5.356 -13.947 -1.959 1.00 0.00 48 ARG A C 16
ATOM 14976 O O . ARG A 1 48 ? -4.527 -14.644 -2.564 1.00 0.00 48 ARG A O 16
ATOM 14997 N N . GLU A 1 49 ? -6.558 -13.642 -2.467 1.00 0.00 49 GLU A N 16
ATOM 14998 C CA . GLU A 1 49 ? -6.982 -14.120 -3.787 1.00 0.00 49 GLU A CA 16
ATOM 14999 C C . GLU A 1 49 ? -7.042 -12.969 -4.793 1.00 0.00 49 GLU A C 16
ATOM 15000 O O . GLU A 1 49 ? -7.680 -11.952 -4.534 1.00 0.00 49 GLU A O 16
ATOM 15012 N N . ARG A 1 50 ? -6.362 -13.166 -5.946 1.00 0.00 50 ARG A N 16
ATOM 15013 C CA . ARG A 1 50 ? -6.286 -12.169 -7.066 1.00 0.00 50 ARG A CA 16
ATOM 15014 C C . ARG A 1 50 ? -6.628 -10.718 -6.653 1.00 0.00 50 ARG A C 16
ATOM 15015 O O . ARG A 1 50 ? -5.724 -9.923 -6.380 1.00 0.00 50 ARG A O 16
ATOM 15036 N N . GLU A 1 51 ? -7.933 -10.375 -6.622 1.00 0.00 51 GLU A N 16
ATOM 15037 C CA . GLU A 1 51 ? -8.378 -9.015 -6.258 1.00 0.00 51 GLU A CA 16
ATOM 15038 C C . GLU A 1 51 ? -7.908 -8.001 -7.304 1.00 0.00 51 GLU A C 16
ATOM 15039 O O . GLU A 1 51 ? -7.026 -8.302 -8.116 1.00 0.00 51 GLU A O 16
ATOM 15051 N N . HIS A 1 52 ? -8.515 -6.806 -7.290 1.00 0.00 52 HIS A N 16
ATOM 15052 C CA . HIS A 1 52 ? -8.174 -5.751 -8.250 1.00 0.00 52 HIS A CA 16
ATOM 15053 C C . HIS A 1 52 ? -8.388 -4.363 -7.640 1.00 0.00 52 HIS A C 16
ATOM 15054 O O . HIS A 1 52 ? -9.263 -4.174 -6.791 1.00 0.00 52 HIS A O 16
ATOM 15068 N N . GLU A 1 53 ? -7.563 -3.402 -8.074 1.00 0.00 53 GLU A N 16
ATOM 15069 C CA . GLU A 1 53 ? -7.631 -2.023 -7.569 1.00 0.00 53 GLU A CA 16
ATOM 15070 C C . GLU A 1 53 ? -7.254 -1.021 -8.667 1.00 0.00 53 GLU A C 16
ATOM 15071 O O . GLU A 1 53 ? -6.576 -1.381 -9.636 1.00 0.00 53 GLU A O 16
ATOM 15083 N N . HIS A 1 54 ? -7.706 0.238 -8.512 1.00 0.00 54 HIS A N 16
ATOM 15084 C CA . HIS A 1 54 ? -7.418 1.281 -9.502 1.00 0.00 54 HIS A CA 16
ATOM 15085 C C . HIS A 1 54 ? -7.076 2.619 -8.833 1.00 0.00 54 HIS A C 16
ATOM 15086 O O . HIS A 1 54 ? -7.949 3.285 -8.270 1.00 0.00 54 HIS A O 16
ATOM 15100 N N . ARG A 1 55 ? -5.810 3.030 -8.965 1.00 0.00 55 ARG A N 16
ATOM 15101 C CA . ARG A 1 55 ? -5.343 4.322 -8.448 1.00 0.00 55 ARG A CA 16
ATOM 15102 C C . ARG A 1 55 ? -4.706 5.153 -9.556 1.00 0.00 55 ARG A C 16
ATOM 15103 O O . ARG A 1 55 ? -4.069 4.610 -10.464 1.00 0.00 55 ARG A O 16
ATOM 15124 N N . ASP A 1 56 ? -4.892 6.475 -9.474 1.00 0.00 56 ASP A N 16
ATOM 15125 C CA . ASP A 1 56 ? -4.346 7.397 -10.470 1.00 0.00 56 ASP A CA 16
ATOM 15126 C C . ASP A 1 56 ? -3.071 8.060 -9.953 1.00 0.00 56 ASP A C 16
ATOM 15127 O O . ASP A 1 56 ? -2.823 7.975 -8.762 1.00 0.00 56 ASP A O 16
ATOM 15137 N N . GLY A 1 1 ? 13.047 -16.575 7.412 1.00 0.00 1 GLY A N 17
ATOM 15138 C CA . GLY A 1 1 ? 13.711 -15.371 6.837 1.00 0.00 1 GLY A CA 17
ATOM 15139 C C . GLY A 1 1 ? 14.466 -14.628 7.935 1.00 0.00 1 GLY A C 17
ATOM 15140 O O . GLY A 1 1 ? 15.635 -14.270 7.762 1.00 0.00 1 GLY A O 17
ATOM 15146 N N . LEU A 1 2 ? 13.784 -14.390 9.063 1.00 0.00 2 LEU A N 17
ATOM 15147 C CA . LEU A 1 2 ? 14.382 -13.670 10.202 1.00 0.00 2 LEU A CA 17
ATOM 15148 C C . LEU A 1 2 ? 14.762 -12.226 9.811 1.00 0.00 2 LEU A C 17
ATOM 15149 O O . LEU A 1 2 ? 15.693 -11.644 10.378 1.00 0.00 2 LEU A O 17
ATOM 15165 N N . GLY A 1 3 ? 14.014 -11.657 8.854 1.00 0.00 3 GLY A N 17
ATOM 15166 C CA . GLY A 1 3 ? 14.246 -10.284 8.396 1.00 0.00 3 GLY A CA 17
ATOM 15167 C C . GLY A 1 3 ? 13.264 -9.314 9.056 1.00 0.00 3 GLY A C 17
ATOM 15168 O O . GLY A 1 3 ? 12.791 -8.368 8.423 1.00 0.00 3 GLY A O 17
ATOM 15172 N N . PHE A 1 4 ? 12.936 -9.583 10.330 1.00 0.00 4 PHE A N 17
ATOM 15173 C CA . PHE A 1 4 ? 11.976 -8.762 11.089 1.00 0.00 4 PHE A CA 17
ATOM 15174 C C . PHE A 1 4 ? 10.569 -8.800 10.466 1.00 0.00 4 PHE A C 17
ATOM 15175 O O . PHE A 1 4 ? 9.733 -7.939 10.761 1.00 0.00 4 PHE A O 17
ATOM 15192 N N . ALA A 1 5 ? 10.309 -9.820 9.633 1.00 0.00 5 ALA A N 17
ATOM 15193 C CA . ALA A 1 5 ? 9.000 -9.995 9.004 1.00 0.00 5 ALA A CA 17
ATOM 15194 C C . ALA A 1 5 ? 8.876 -11.392 8.403 1.00 0.00 5 ALA A C 17
ATOM 15195 O O . ALA A 1 5 ? 9.717 -11.804 7.597 1.00 0.00 5 ALA A O 17
ATOM 15202 N N . LEU A 1 6 ? 7.820 -12.114 8.796 1.00 0.00 6 LEU A N 17
ATOM 15203 C CA . LEU A 1 6 ? 7.583 -13.470 8.293 1.00 0.00 6 LEU A CA 17
ATOM 15204 C C . LEU A 1 6 ? 7.362 -13.445 6.775 1.00 0.00 6 LEU A C 17
ATOM 15205 O O . LEU A 1 6 ? 7.936 -14.256 6.041 1.00 0.00 6 LEU A O 17
ATOM 15221 N N . ALA A 1 7 ? 6.530 -12.499 6.320 1.00 0.00 7 ALA A N 17
ATOM 15222 C CA . ALA A 1 7 ? 6.232 -12.350 4.893 1.00 0.00 7 ALA A CA 17
ATOM 15223 C C . ALA A 1 7 ? 5.733 -10.942 4.590 1.00 0.00 7 ALA A C 17
ATOM 15224 O O . ALA A 1 7 ? 5.179 -10.270 5.467 1.00 0.00 7 ALA A O 17
ATOM 15231 N N . LYS A 1 8 ? 5.924 -10.505 3.340 1.00 0.00 8 LYS A N 17
ATOM 15232 C CA . LYS A 1 8 ? 5.481 -9.179 2.912 1.00 0.00 8 LYS A CA 17
ATOM 15233 C C . LYS A 1 8 ? 3.958 -9.080 2.986 1.00 0.00 8 LYS A C 17
ATOM 15234 O O . LYS A 1 8 ? 3.247 -9.967 2.501 1.00 0.00 8 LYS A O 17
ATOM 15253 N N . ILE A 1 9 ? 3.468 -7.997 3.599 1.00 0.00 9 ILE A N 17
ATOM 15254 C CA . ILE A 1 9 ? 2.029 -7.779 3.745 1.00 0.00 9 ILE A CA 17
ATOM 15255 C C . ILE A 1 9 ? 1.350 -7.677 2.369 1.00 0.00 9 ILE A C 17
ATOM 15256 O O . ILE A 1 9 ? 2.011 -7.423 1.357 1.00 0.00 9 ILE A O 17
ATOM 15272 N N . ASP A 1 10 ? 0.028 -7.877 2.353 1.00 0.00 10 ASP A N 17
ATOM 15273 C CA . ASP A 1 10 ? -0.749 -7.812 1.122 1.00 0.00 10 ASP A CA 17
ATOM 15274 C C . ASP A 1 10 ? -0.757 -6.372 0.551 1.00 0.00 10 ASP A C 17
ATOM 15275 O O . ASP A 1 10 ? -0.646 -5.409 1.311 1.00 0.00 10 ASP A O 17
ATOM 15284 N N . PRO A 1 11 ? -0.879 -6.204 -0.784 1.00 0.00 11 PRO A N 17
ATOM 15285 C CA . PRO A 1 11 ? -0.886 -4.840 -1.436 1.00 0.00 11 PRO A CA 17
ATOM 15286 C C . PRO A 1 11 ? -2.150 -4.043 -1.094 1.00 0.00 11 PRO A C 17
ATOM 15287 O O . PRO A 1 11 ? -2.182 -2.822 -1.251 1.00 0.00 11 PRO A O 17
ATOM 15298 N N . GLU A 1 12 ? -3.196 -4.752 -0.658 1.00 0.00 12 GLU A N 17
ATOM 15299 C CA . GLU A 1 12 ? -4.473 -4.126 -0.325 1.00 0.00 12 GLU A CA 17
ATOM 15300 C C . GLU A 1 12 ? -4.279 -2.967 0.672 1.00 0.00 12 GLU A C 17
ATOM 15301 O O . GLU A 1 12 ? -5.012 -1.948 0.630 1.00 0.00 12 GLU A O 17
ATOM 15313 N N . LEU A 1 13 ? -3.247 -3.096 1.517 1.00 0.00 13 LEU A N 17
ATOM 15314 C CA . LEU A 1 13 ? -2.923 -2.035 2.474 1.00 0.00 13 LEU A CA 17
ATOM 15315 C C . LEU A 1 13 ? -2.494 -0.785 1.754 1.00 0.00 13 LEU A C 17
ATOM 15316 O O . LEU A 1 13 ? -2.698 0.284 2.258 1.00 0.00 13 LEU A O 17
ATOM 15332 N N . LYS A 1 14 ? -1.819 -0.939 0.604 1.00 0.00 14 LYS A N 17
ATOM 15333 C CA . LYS A 1 14 ? -1.298 0.214 -0.126 1.00 0.00 14 LYS A CA 17
ATOM 15334 C C . LYS A 1 14 ? -2.421 1.145 -0.542 1.00 0.00 14 LYS A C 17
ATOM 15335 O O . LYS A 1 14 ? -2.276 2.362 -0.464 1.00 0.00 14 LYS A O 17
ATOM 15354 N N . GLN A 1 15 ? -3.539 0.568 -0.986 1.00 0.00 15 GLN A N 17
ATOM 15355 C CA . GLN A 1 15 ? -4.691 1.361 -1.411 1.00 0.00 15 GLN A CA 17
ATOM 15356 C C . GLN A 1 15 ? -5.287 2.166 -0.245 1.00 0.00 15 GLN A C 17
ATOM 15357 O O . GLN A 1 15 ? -5.488 3.394 -0.357 1.00 0.00 15 GLN A O 17
ATOM 15371 N N . CYS A 1 16 ? -5.545 1.479 0.887 1.00 0.00 16 CYS A N 17
ATOM 15372 C CA . CYS A 1 16 ? -6.119 2.153 2.070 1.00 0.00 16 CYS A CA 17
ATOM 15373 C C . CYS A 1 16 ? -5.091 3.106 2.691 1.00 0.00 16 CYS A C 17
ATOM 15374 O O . CYS A 1 16 ? -5.418 4.233 3.079 1.00 0.00 16 CYS A O 17
ATOM 15381 N N . LYS A 1 17 ? -3.843 2.644 2.743 1.00 0.00 17 LYS A N 17
ATOM 15382 C CA . LYS A 1 17 ? -2.726 3.425 3.267 1.00 0.00 17 LYS A CA 17
ATOM 15383 C C . LYS A 1 17 ? -2.509 4.679 2.460 1.00 0.00 17 LYS A C 17
ATOM 15384 O O . LYS A 1 17 ? -2.194 5.729 3.016 1.00 0.00 17 LYS A O 17
ATOM 15403 N N . HIS A 1 18 ? -2.647 4.555 1.134 1.00 0.00 18 HIS A N 17
ATOM 15404 C CA . HIS A 1 18 ? -2.427 5.674 0.232 1.00 0.00 18 HIS A CA 17
ATOM 15405 C C . HIS A 1 18 ? -3.357 6.809 0.604 1.00 0.00 18 HIS A C 17
ATOM 15406 O O . HIS A 1 18 ? -2.936 7.961 0.682 1.00 0.00 18 HIS A O 17
ATOM 15420 N N . GLN A 1 19 ? -4.626 6.473 0.823 1.00 0.00 19 GLN A N 17
ATOM 15421 C CA . GLN A 1 19 ? -5.615 7.476 1.163 1.00 0.00 19 GLN A CA 17
ATOM 15422 C C . GLN A 1 19 ? -5.278 8.192 2.490 1.00 0.00 19 GLN A C 17
ATOM 15423 O O . GLN A 1 19 ? -5.430 9.432 2.588 1.00 0.00 19 GLN A O 17
ATOM 15437 N N . CYS A 1 20 ? -4.836 7.423 3.526 1.00 0.00 20 CYS A N 17
ATOM 15438 C CA . CYS A 1 20 ? -4.553 8.044 4.824 1.00 0.00 20 CYS A CA 17
ATOM 15439 C C . CYS A 1 20 ? -3.225 8.783 4.872 1.00 0.00 20 CYS A C 17
ATOM 15440 O O . CYS A 1 20 ? -3.115 9.815 5.548 1.00 0.00 20 CYS A O 17
ATOM 15447 N N . LYS A 1 21 ? -2.228 8.282 4.141 1.00 0.00 21 LYS A N 17
ATOM 15448 C CA . LYS A 1 21 ? -0.927 8.951 4.092 1.00 0.00 21 LYS A CA 17
ATOM 15449 C C . LYS A 1 21 ? -1.012 10.271 3.299 1.00 0.00 21 LYS A C 17
ATOM 15450 O O . LYS A 1 21 ? -0.227 11.195 3.529 1.00 0.00 21 LYS A O 17
ATOM 15469 N N . VAL A 1 22 ? -1.985 10.341 2.370 1.00 0.00 22 VAL A N 17
ATOM 15470 C CA . VAL A 1 22 ? -2.185 11.549 1.548 1.00 0.00 22 VAL A CA 17
ATOM 15471 C C . VAL A 1 22 ? -2.808 12.679 2.376 1.00 0.00 22 VAL A C 17
ATOM 15472 O O . VAL A 1 22 ? -2.439 13.848 2.211 1.00 0.00 22 VAL A O 17
ATOM 15485 N N . GLN A 1 23 ? -3.743 12.322 3.265 1.00 0.00 23 GLN A N 17
ATOM 15486 C CA . GLN A 1 23 ? -4.399 13.333 4.119 1.00 0.00 23 GLN A CA 17
ATOM 15487 C C . GLN A 1 23 ? -3.444 13.847 5.200 1.00 0.00 23 GLN A C 17
ATOM 15488 O O . GLN A 1 23 ? -3.267 13.221 6.246 1.00 0.00 23 GLN A O 17
ATOM 15502 N N . ARG A 1 24 ? -2.824 14.996 4.917 1.00 0.00 24 ARG A N 17
ATOM 15503 C CA . ARG A 1 24 ? -1.868 15.626 5.839 1.00 0.00 24 ARG A CA 17
ATOM 15504 C C . ARG A 1 24 ? -2.545 16.188 7.111 1.00 0.00 24 ARG A C 17
ATOM 15505 O O . ARG A 1 24 ? -1.859 16.612 8.046 1.00 0.00 24 ARG A O 17
ATOM 15526 N N . GLN A 1 25 ? -3.888 16.212 7.121 1.00 0.00 25 GLN A N 17
ATOM 15527 C CA . GLN A 1 25 ? -4.646 16.751 8.252 1.00 0.00 25 GLN A CA 17
ATOM 15528 C C . GLN A 1 25 ? -4.356 15.973 9.532 1.00 0.00 25 GLN A C 17
ATOM 15529 O O . GLN A 1 25 ? -4.268 16.563 10.615 1.00 0.00 25 GLN A O 17
ATOM 15543 N N . TYR A 1 26 ? -4.221 14.647 9.404 1.00 0.00 26 TYR A N 17
ATOM 15544 C CA . TYR A 1 26 ? -3.957 13.789 10.562 1.00 0.00 26 TYR A CA 17
ATOM 15545 C C . TYR A 1 26 ? -2.509 13.914 11.031 1.00 0.00 26 TYR A C 17
ATOM 15546 O O . TYR A 1 26 ? -1.591 14.080 10.223 1.00 0.00 26 TYR A O 17
ATOM 15564 N N . ASP A 1 27 ? -2.323 13.827 12.348 1.00 0.00 27 ASP A N 17
ATOM 15565 C CA . ASP A 1 27 ? -0.996 13.921 12.971 1.00 0.00 27 ASP A CA 17
ATOM 15566 C C . ASP A 1 27 ? -0.359 12.535 13.054 1.00 0.00 27 ASP A C 17
ATOM 15567 O O . ASP A 1 27 ? -0.923 11.575 12.563 1.00 0.00 27 ASP A O 17
ATOM 15576 N N . GLU A 1 28 ? 0.822 12.442 13.685 1.00 0.00 28 GLU A N 17
ATOM 15577 C CA . GLU A 1 28 ? 1.540 11.168 13.786 1.00 0.00 28 GLU A CA 17
ATOM 15578 C C . GLU A 1 28 ? 0.708 10.104 14.493 1.00 0.00 28 GLU A C 17
ATOM 15579 O O . GLU A 1 28 ? 0.701 8.942 14.074 1.00 0.00 28 GLU A O 17
ATOM 15591 N N . GLN A 1 29 ? 0.023 10.497 15.565 1.00 0.00 29 GLN A N 17
ATOM 15592 C CA . GLN A 1 29 ? -0.795 9.559 16.337 1.00 0.00 29 GLN A CA 17
ATOM 15593 C C . GLN A 1 29 ? -1.972 9.039 15.511 1.00 0.00 29 GLN A C 17
ATOM 15594 O O . GLN A 1 29 ? -2.255 7.839 15.504 1.00 0.00 29 GLN A O 17
ATOM 15608 N N . GLN A 1 30 ? -2.617 9.949 14.778 1.00 0.00 30 GLN A N 17
ATOM 15609 C CA . GLN A 1 30 ? -3.736 9.592 13.895 1.00 0.00 30 GLN A CA 17
ATOM 15610 C C . GLN A 1 30 ? -3.268 8.760 12.703 1.00 0.00 30 GLN A C 17
ATOM 15611 O O . GLN A 1 30 ? -3.965 7.840 12.267 1.00 0.00 30 GLN A O 17
ATOM 15625 N N . LYS A 1 31 ? -2.086 9.094 12.183 1.00 0.00 31 LYS A N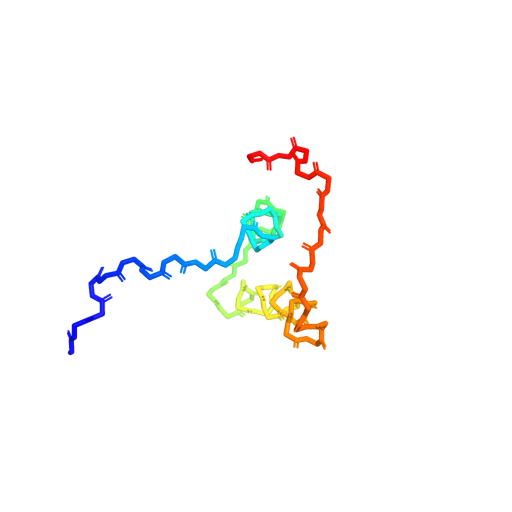 17
ATOM 15626 C CA . LYS A 1 31 ? -1.513 8.380 11.042 1.00 0.00 31 LYS A CA 17
ATOM 15627 C C . LYS A 1 31 ? -1.297 6.908 11.411 1.00 0.00 31 LYS A C 17
ATOM 15628 O O . LYS A 1 31 ? -1.632 5.999 10.631 1.00 0.00 31 LYS A O 17
ATOM 15647 N N . GLU A 1 32 ? -0.822 6.679 12.640 1.00 0.00 32 GLU A N 17
ATOM 15648 C CA . GLU A 1 32 ? -0.648 5.324 13.152 1.00 0.00 32 GLU A CA 17
ATOM 15649 C C . GLU A 1 32 ? -2.003 4.621 13.217 1.00 0.00 32 GLU A C 17
ATOM 15650 O O . GLU A 1 32 ? -2.116 3.435 12.893 1.00 0.00 32 GLU A O 17
ATOM 15662 N N . GLN A 1 33 ? -3.032 5.379 13.625 1.00 0.00 33 GLN A N 17
ATOM 15663 C CA . GLN A 1 33 ? -4.390 4.857 13.722 1.00 0.00 33 GLN A CA 17
ATOM 15664 C C . GLN A 1 33 ? -4.935 4.448 12.354 1.00 0.00 33 GLN A C 17
ATOM 15665 O O . GLN A 1 33 ? -5.646 3.443 12.252 1.00 0.00 33 GLN A O 17
ATOM 15679 N N . CYS A 1 34 ? -4.624 5.241 11.296 1.00 0.00 34 CYS A N 17
ATOM 15680 C CA . CYS A 1 34 ? -5.134 4.923 9.952 1.00 0.00 34 CYS A CA 17
ATOM 15681 C C . CYS A 1 34 ? -4.669 3.538 9.528 1.00 0.00 34 CYS A C 17
ATOM 15682 O O . CYS A 1 34 ? -5.443 2.753 8.975 1.00 0.00 34 CYS A O 17
ATOM 15689 N N . VAL A 1 35 ? -3.410 3.232 9.845 1.00 0.00 35 VAL A N 17
ATOM 15690 C CA . VAL A 1 35 ? -2.843 1.918 9.561 1.00 0.00 35 VAL A CA 17
ATOM 15691 C C . VAL A 1 35 ? -3.658 0.866 10.306 1.00 0.00 35 VAL A C 17
ATOM 15692 O O . VAL A 1 35 ? -3.986 -0.160 9.750 1.00 0.00 35 VAL A O 17
ATOM 15705 N N . LYS A 1 36 ? -3.944 1.133 11.584 1.00 0.00 36 LYS A N 17
ATOM 15706 C CA . LYS A 1 36 ? -4.678 0.184 12.412 1.00 0.00 36 LYS A CA 17
ATOM 15707 C C . LYS A 1 36 ? -6.058 -0.094 11.810 1.00 0.00 36 LYS A C 17
ATOM 15708 O O . LYS A 1 36 ? -6.478 -1.253 11.719 1.00 0.00 36 LYS A O 17
ATOM 15727 N N . GLU A 1 37 ? -6.763 0.976 11.418 1.00 0.00 37 GLU A N 17
ATOM 15728 C CA . GLU A 1 37 ? -8.103 0.838 10.845 1.00 0.00 37 GLU A CA 17
ATOM 15729 C C . GLU A 1 37 ? -8.076 0.099 9.504 1.00 0.00 37 GLU A C 17
ATOM 15730 O O . GLU A 1 37 ? -8.849 -0.838 9.294 1.00 0.00 37 GLU A O 17
ATOM 15742 N N . CYS A 1 38 ? -7.172 0.524 8.605 1.00 0.00 38 CYS A N 17
ATOM 15743 C CA . CYS A 1 38 ? -7.047 -0.102 7.278 1.00 0.00 38 CYS A CA 17
ATOM 15744 C C . CYS A 1 38 ? -6.589 -1.545 7.382 1.00 0.00 38 CYS A C 17
ATOM 15745 O O . CYS A 1 38 ? -7.118 -2.441 6.699 1.00 0.00 38 CYS A O 17
ATOM 15752 N N . GLU A 1 39 ? -5.581 -1.752 8.216 1.00 0.00 39 GLU A N 17
ATOM 15753 C CA . GLU A 1 39 ? -4.982 -3.041 8.397 1.00 0.00 39 GLU A CA 17
ATOM 15754 C C . GLU A 1 39 ? -5.977 -3.990 9.048 1.00 0.00 39 GLU A C 17
ATOM 15755 O O . GLU A 1 39 ? -6.034 -5.147 8.696 1.00 0.00 39 GLU A O 17
ATOM 15767 N N . LYS A 1 40 ? -6.776 -3.464 9.991 1.00 0.00 40 LYS A N 17
ATOM 15768 C CA . LYS A 1 40 ? -7.795 -4.259 10.679 1.00 0.00 40 LYS A CA 17
ATOM 15769 C C . LYS A 1 40 ? -8.836 -4.798 9.688 1.00 0.00 40 LYS A C 17
ATOM 15770 O O . LYS A 1 40 ? -9.273 -5.945 9.816 1.00 0.00 40 LYS A O 17
ATOM 15789 N N . TYR A 1 41 ? -9.252 -3.955 8.717 1.00 0.00 41 TYR A N 17
ATOM 15790 C CA . TYR A 1 41 ? -10.266 -4.379 7.742 1.00 0.00 41 TYR A CA 17
ATOM 15791 C C . TYR A 1 41 ? -9.773 -5.589 6.980 1.00 0.00 41 TYR A C 17
ATOM 15792 O O . TYR A 1 41 ? -10.508 -6.566 6.801 1.00 0.00 41 TYR A O 17
ATOM 15810 N N . TYR A 1 42 ? -8.521 -5.515 6.526 1.00 0.00 42 TYR A N 17
ATOM 15811 C CA . TYR A 1 42 ? -7.911 -6.611 5.767 1.00 0.00 42 TYR A CA 17
ATOM 15812 C C . TYR A 1 42 ? -7.560 -7.795 6.678 1.00 0.00 42 TYR A C 17
ATOM 15813 O O . TYR A 1 42 ? -7.686 -8.956 6.279 1.00 0.00 42 TYR A O 17
ATOM 15831 N N . LYS A 1 43 ? -7.148 -7.485 7.914 1.00 0.00 43 LYS A N 17
ATOM 15832 C CA . LYS A 1 43 ? -6.812 -8.510 8.908 1.00 0.00 43 LYS A CA 17
ATOM 15833 C C . LYS A 1 43 ? -8.011 -9.386 9.184 1.00 0.00 43 LYS A C 17
ATOM 15834 O O . LYS A 1 43 ? -7.909 -10.616 9.196 1.00 0.00 43 LYS A O 17
ATOM 15853 N N . GLU A 1 44 ? -9.151 -8.737 9.378 1.00 0.00 44 GLU A N 17
ATOM 15854 C CA . GLU A 1 44 ? -10.403 -9.432 9.623 1.00 0.00 44 GLU A CA 17
ATOM 15855 C C . GLU A 1 44 ? -10.775 -10.306 8.416 1.00 0.00 44 GLU A C 17
ATOM 15856 O O . GLU A 1 44 ? -11.204 -11.452 8.574 1.00 0.00 44 GLU A O 17
ATOM 15868 N N . LYS A 1 45 ? -10.615 -9.739 7.216 1.00 0.00 45 LYS A N 17
ATOM 15869 C CA . LYS A 1 45 ? -10.942 -10.438 5.970 1.00 0.00 45 LYS A CA 17
ATOM 15870 C C . LYS A 1 45 ? -10.061 -11.678 5.782 1.00 0.00 45 LYS A C 17
ATOM 15871 O O . LYS A 1 45 ? -10.536 -12.721 5.322 1.00 0.00 45 LYS A O 17
ATOM 15890 N N . LYS A 1 46 ? -8.768 -11.543 6.114 1.00 0.00 46 LYS A N 17
ATOM 15891 C CA . LYS A 1 46 ? -7.807 -12.642 5.951 1.00 0.00 46 LYS A CA 17
ATOM 15892 C C . LYS A 1 46 ? -7.726 -13.075 4.474 1.00 0.00 46 LYS A C 17
ATOM 15893 O O . LYS A 1 46 ? -7.780 -14.272 4.147 1.00 0.00 46 LYS A O 17
ATOM 15912 N N . GLY A 1 47 ? -7.597 -12.080 3.588 1.00 0.00 47 GLY A N 17
ATOM 15913 C CA . GLY A 1 47 ? -7.515 -12.327 2.147 1.00 0.00 47 GLY A CA 17
ATOM 15914 C C . GLY A 1 47 ? -6.991 -11.099 1.408 1.00 0.00 47 GLY A C 17
ATOM 15915 O O . GLY A 1 47 ? -6.303 -10.257 1.997 1.00 0.00 47 GLY A O 17
ATOM 15919 N N . ARG A 1 48 ? -7.315 -11.009 0.114 1.00 0.00 48 ARG A N 17
ATOM 15920 C CA . ARG A 1 48 ? -6.872 -9.888 -0.720 1.00 0.00 48 ARG A CA 17
ATOM 15921 C C . ARG A 1 48 ? -7.969 -9.462 -1.699 1.00 0.00 48 ARG A C 17
ATOM 15922 O O . ARG A 1 48 ? -8.958 -10.177 -1.884 1.00 0.00 48 ARG A O 17
ATOM 15943 N N . GLU A 1 49 ? -7.799 -8.274 -2.294 1.00 0.00 49 GLU A N 17
ATOM 15944 C CA . GLU A 1 49 ? -8.790 -7.727 -3.225 1.00 0.00 49 GLU A CA 17
ATOM 15945 C C . GLU A 1 49 ? -8.142 -7.259 -4.520 1.00 0.00 49 GLU A C 17
ATOM 15946 O O . GLU A 1 49 ? -6.933 -7.005 -4.570 1.00 0.00 49 GLU A O 17
ATOM 15958 N N . ARG A 1 50 ? -8.961 -7.166 -5.566 1.00 0.00 50 ARG A N 17
ATOM 15959 C CA . ARG A 1 50 ? -8.497 -6.752 -6.882 1.00 0.00 50 ARG A CA 17
ATOM 15960 C C . ARG A 1 50 ? -9.607 -6.044 -7.654 1.00 0.00 50 ARG A C 17
ATOM 15961 O O . ARG A 1 50 ? -10.780 -6.112 -7.279 1.00 0.00 50 ARG A O 17
ATOM 15982 N N . GLU A 1 51 ? -9.216 -5.354 -8.724 1.00 0.00 51 GLU A N 17
ATOM 15983 C CA . GLU A 1 51 ? -10.153 -4.600 -9.577 1.00 0.00 51 GLU A CA 17
ATOM 15984 C C . GLU A 1 51 ? -10.719 -3.347 -8.820 1.00 0.00 51 GLU A C 17
ATOM 15985 O O . GLU A 1 51 ? -9.946 -2.448 -8.477 1.00 0.00 51 GLU A O 17
ATOM 15997 N N . HIS A 1 52 ? -12.055 -3.291 -8.561 1.00 0.00 52 HIS A N 17
ATOM 15998 C CA . HIS A 1 52 ? -12.664 -2.150 -7.856 1.00 0.00 52 HIS A CA 17
ATOM 15999 C C . HIS A 1 52 ? -12.461 -0.849 -8.632 1.00 0.00 52 HIS A C 17
ATOM 16000 O O . HIS A 1 52 ? -11.513 -0.719 -9.410 1.00 0.00 52 HIS A O 17
ATOM 16014 N N . GLU A 1 53 ? -13.370 0.112 -8.415 1.00 0.00 53 GLU A N 17
ATOM 16015 C CA . GLU A 1 53 ? -13.306 1.419 -9.098 1.00 0.00 53 GLU A CA 17
ATOM 16016 C C . GLU A 1 53 ? -12.433 2.440 -8.332 1.00 0.00 53 GLU A C 17
ATOM 16017 O O . GLU A 1 53 ? -12.188 3.542 -8.829 1.00 0.00 53 GLU A O 17
ATOM 16029 N N . HIS A 1 54 ? -11.967 2.063 -7.129 1.00 0.00 54 HIS A N 17
ATOM 16030 C CA . HIS A 1 54 ? -11.126 2.941 -6.307 1.00 0.00 54 HIS A CA 17
ATOM 16031 C C . HIS A 1 54 ? -9.689 2.946 -6.820 1.00 0.00 54 HIS A C 17
ATOM 16032 O O . HIS A 1 54 ? -9.323 2.132 -7.672 1.00 0.00 54 HIS A O 17
ATOM 16046 N N . ARG A 1 55 ? -8.881 3.887 -6.306 1.00 0.00 55 ARG A N 17
ATOM 16047 C CA . ARG A 1 55 ? -7.477 4.018 -6.724 1.00 0.00 55 ARG A CA 17
ATOM 16048 C C . ARG A 1 55 ? -6.759 2.669 -6.650 1.00 0.00 55 ARG A C 17
ATOM 16049 O O . ARG A 1 55 ? -6.971 1.891 -5.713 1.00 0.00 55 ARG A O 17
ATOM 16070 N N . ASP A 1 56 ? -5.915 2.403 -7.652 1.00 0.00 56 ASP A N 17
ATOM 16071 C CA . ASP A 1 56 ? -5.164 1.152 -7.722 1.00 0.00 56 ASP A CA 17
ATOM 16072 C C . ASP A 1 56 ? -4.111 1.084 -6.613 1.00 0.00 56 ASP A C 17
ATOM 16073 O O . ASP A 1 56 ? -3.547 0.018 -6.423 1.00 0.00 56 ASP A O 17
ATOM 16083 N N . GLY A 1 1 ? 10.013 -16.058 9.930 1.00 0.00 1 GLY A N 18
ATOM 16084 C CA . GLY A 1 1 ? 10.068 -15.137 11.101 1.00 0.00 1 GLY A CA 18
ATOM 16085 C C . GLY A 1 1 ? 11.271 -15.488 11.968 1.00 0.00 1 GLY A C 18
ATOM 16086 O O . GLY A 1 1 ? 11.133 -15.725 13.173 1.00 0.00 1 GLY A O 18
ATOM 16092 N N . LEU A 1 2 ? 12.453 -15.527 11.341 1.00 0.00 2 LEU A N 18
ATOM 16093 C CA . LEU A 1 2 ? 13.694 -15.861 12.045 1.00 0.00 2 LEU A CA 18
ATOM 16094 C C . LEU A 1 2 ? 14.575 -14.621 12.206 1.00 0.00 2 LEU A C 18
ATOM 16095 O O . LEU A 1 2 ? 14.741 -13.839 11.265 1.00 0.00 2 LEU A O 18
ATOM 16111 N N . GLY A 1 3 ? 15.144 -14.461 13.405 1.00 0.00 3 GLY A N 18
ATOM 16112 C CA . GLY A 1 3 ? 16.022 -13.329 13.704 1.00 0.00 3 GLY A CA 18
ATOM 16113 C C . GLY A 1 3 ? 15.304 -11.997 13.509 1.00 0.00 3 GLY A C 18
ATOM 16114 O O . GLY A 1 3 ? 14.194 -11.799 14.010 1.00 0.00 3 GLY A O 18
ATOM 16118 N N . PHE A 1 4 ? 15.962 -11.080 12.791 1.00 0.00 4 PHE A N 18
ATOM 16119 C CA . PHE A 1 4 ? 15.410 -9.743 12.532 1.00 0.00 4 PHE A CA 18
ATOM 16120 C C . PHE A 1 4 ? 15.241 -9.494 11.024 1.00 0.00 4 PHE A C 18
ATOM 16121 O O . PHE A 1 4 ? 15.486 -8.386 10.526 1.00 0.00 4 PHE A O 18
ATOM 16138 N N . ALA A 1 5 ? 14.800 -10.535 10.308 1.00 0.00 5 ALA A N 18
ATOM 16139 C CA . ALA A 1 5 ? 14.584 -10.445 8.862 1.00 0.00 5 ALA A CA 18
ATOM 16140 C C . ALA A 1 5 ? 13.602 -9.325 8.534 1.00 0.00 5 ALA A C 18
ATOM 16141 O O . ALA A 1 5 ? 12.736 -8.989 9.347 1.00 0.00 5 ALA A O 18
ATOM 16148 N N . LEU A 1 6 ? 13.770 -8.725 7.348 1.00 0.00 6 LEU A N 18
ATOM 16149 C CA . LEU A 1 6 ? 12.926 -7.608 6.921 1.00 0.00 6 LEU A CA 18
ATOM 16150 C C . LEU A 1 6 ? 11.448 -8.007 6.940 1.00 0.00 6 LEU A C 18
ATOM 16151 O O . LEU A 1 6 ? 11.056 -9.011 6.340 1.00 0.00 6 LEU A O 18
ATOM 16167 N N . ALA A 1 7 ? 10.643 -7.209 7.648 1.00 0.00 7 ALA A N 18
ATOM 16168 C CA . ALA A 1 7 ? 9.208 -7.460 7.775 1.00 0.00 7 ALA A CA 18
ATOM 16169 C C . ALA A 1 7 ? 8.482 -7.206 6.457 1.00 0.00 7 ALA A C 18
ATOM 16170 O O . ALA A 1 7 ? 8.867 -6.324 5.684 1.00 0.00 7 ALA A O 18
ATOM 16177 N N . LYS A 1 8 ? 7.416 -7.977 6.219 1.00 0.00 8 LYS A N 18
ATOM 16178 C CA . LYS A 1 8 ? 6.604 -7.836 5.004 1.00 0.00 8 LYS A CA 18
ATOM 16179 C C . LYS A 1 8 ? 5.181 -7.448 5.340 1.00 0.00 8 LYS A C 18
ATOM 16180 O O . LYS A 1 8 ? 4.679 -7.759 6.426 1.00 0.00 8 LYS A O 18
ATOM 16199 N N . ILE A 1 9 ? 4.524 -6.775 4.386 1.00 0.00 9 ILE A N 18
ATOM 16200 C CA . ILE A 1 9 ? 3.143 -6.351 4.560 1.00 0.00 9 ILE A CA 18
ATOM 16201 C C . ILE A 1 9 ? 2.322 -6.577 3.281 1.00 0.00 9 ILE A C 18
ATOM 16202 O O . ILE A 1 9 ? 2.854 -6.524 2.168 1.00 0.00 9 ILE A O 18
ATOM 16218 N N . ASP A 1 10 ? 1.017 -6.800 3.468 1.00 0.00 10 ASP A N 18
ATOM 16219 C CA . ASP A 1 10 ? 0.101 -7.003 2.356 1.00 0.00 10 ASP A CA 18
ATOM 16220 C C . ASP A 1 10 ? -0.145 -5.669 1.601 1.00 0.00 10 ASP A C 18
ATOM 16221 O O . ASP A 1 10 ? -0.046 -4.598 2.203 1.00 0.00 10 ASP A O 18
ATOM 16230 N N . PRO A 1 11 ? -0.449 -5.709 0.287 1.00 0.00 11 PRO A N 18
ATOM 16231 C CA . PRO A 1 11 ? -0.687 -4.461 -0.534 1.00 0.00 11 PRO A CA 18
ATOM 16232 C C . PRO A 1 11 ? -1.988 -3.747 -0.155 1.00 0.00 11 PRO A C 18
ATOM 16233 O O . PRO A 1 11 ? -2.149 -2.555 -0.418 1.00 0.00 11 PRO A O 18
ATOM 16244 N N . GLU A 1 12 ? -2.921 -4.497 0.434 1.00 0.00 12 GLU A N 18
ATOM 16245 C CA . GLU A 1 12 ? -4.226 -3.948 0.823 1.00 0.00 12 GLU A CA 18
ATOM 16246 C C . GLU A 1 12 ? -4.071 -2.731 1.734 1.00 0.00 12 GLU A C 18
ATOM 16247 O O . GLU A 1 12 ? -4.872 -1.766 1.657 1.00 0.00 12 GLU A O 18
ATOM 16259 N N . LEU A 1 13 ? -3.014 -2.741 2.554 1.00 0.00 13 LEU A N 18
ATOM 16260 C CA . LEU A 1 13 ? -2.745 -1.601 3.431 1.00 0.00 13 LEU A CA 18
ATOM 16261 C C . LEU A 1 13 ? -2.462 -0.368 2.622 1.00 0.00 13 LEU A C 18
ATOM 16262 O O . LEU A 1 13 ? -2.858 0.708 3.011 1.00 0.00 13 LEU A O 18
ATOM 16278 N N . LYS A 1 14 ? -1.762 -0.533 1.489 1.00 0.00 14 LYS A N 18
ATOM 16279 C CA . LYS A 1 14 ? -1.437 0.603 0.637 1.00 0.00 14 LYS A CA 18
ATOM 16280 C C . LYS A 1 14 ? -2.709 1.300 0.178 1.00 0.00 14 LYS A C 18
ATOM 16281 O O . LYS A 1 14 ? -2.740 2.530 0.055 1.00 0.00 14 LYS A O 18
ATOM 16300 N N . GLN A 1 15 ? -3.754 0.506 -0.078 1.00 0.00 15 GLN A N 18
ATOM 16301 C CA . GLN A 1 15 ? -5.027 1.041 -0.526 1.00 0.00 15 GLN A CA 18
ATOM 16302 C C . GLN A 1 15 ? -5.598 2.018 0.520 1.00 0.00 15 GLN A C 18
ATOM 16303 O O . GLN A 1 15 ? -5.911 3.175 0.187 1.00 0.00 15 GLN A O 18
ATOM 16317 N N . CYS A 1 16 ? -5.670 1.580 1.808 1.00 0.00 16 CYS A N 18
ATOM 16318 C CA . CYS A 1 16 ? -6.147 2.494 2.874 1.00 0.00 16 CYS A CA 18
ATOM 16319 C C . CYS A 1 16 ? -5.101 3.553 3.237 1.00 0.00 16 CYS A C 18
ATOM 16320 O O . CYS A 1 16 ? -5.461 4.665 3.618 1.00 0.00 16 CYS A O 18
ATOM 16327 N N . LYS A 1 17 ? -3.812 3.219 3.091 1.00 0.00 17 LYS A N 18
ATOM 16328 C CA . LYS A 1 17 ? -2.739 4.187 3.370 1.00 0.00 17 LYS A CA 18
ATOM 16329 C C . LYS A 1 17 ? -2.922 5.399 2.483 1.00 0.00 17 LYS A C 18
ATOM 16330 O O . LYS A 1 17 ? -2.818 6.542 2.943 1.00 0.00 17 LYS A O 18
ATOM 16349 N N . HIS A 1 18 ? -3.317 5.136 1.234 1.00 0.00 18 HIS A N 18
ATOM 16350 C CA . HIS A 1 18 ? -3.660 6.185 0.305 1.00 0.00 18 HIS A CA 18
ATOM 16351 C C . HIS A 1 18 ? -4.835 6.980 0.872 1.00 0.00 18 HIS A C 18
ATOM 16352 O O . HIS A 1 18 ? -4.860 8.199 0.777 1.00 0.00 18 HIS A O 18
ATOM 16366 N N . GLN A 1 19 ? -5.829 6.255 1.434 1.00 0.00 19 GLN A N 18
ATOM 16367 C CA . GLN A 1 19 ? -7.031 6.893 1.984 1.00 0.00 19 GLN A CA 18
ATOM 16368 C C . GLN A 1 19 ? -6.723 7.814 3.187 1.00 0.00 19 GLN A C 18
ATOM 16369 O O . GLN A 1 19 ? -7.281 8.906 3.279 1.00 0.00 19 GLN A O 18
ATOM 16383 N N . CYS A 1 20 ? -5.837 7.370 4.111 1.00 0.00 20 CYS A N 18
ATOM 16384 C CA . CYS A 1 20 ? -5.480 8.200 5.285 1.00 0.00 20 CYS A CA 18
ATOM 16385 C C . CYS A 1 20 ? -4.653 9.385 4.848 1.00 0.00 20 CYS A C 18
ATOM 16386 O O . CYS A 1 20 ? -4.904 10.528 5.239 1.00 0.00 20 CYS A O 18
ATOM 16393 N N . LYS A 1 21 ? -3.654 9.079 4.045 1.00 0.00 21 LYS A N 18
ATOM 16394 C CA . LYS A 1 21 ? -2.728 10.050 3.521 1.00 0.00 21 LYS A CA 18
ATOM 16395 C C . LYS A 1 21 ? -3.451 11.103 2.670 1.00 0.00 21 LYS A C 18
ATOM 16396 O O . LYS A 1 21 ? -3.077 12.281 2.685 1.00 0.00 21 LYS A O 18
ATOM 16415 N N . VAL A 1 22 ? -4.441 10.658 1.888 1.00 0.00 22 VAL A N 18
ATOM 16416 C CA . VAL A 1 22 ? -5.163 11.575 0.972 1.00 0.00 22 VAL A CA 18
ATOM 16417 C C . VAL A 1 22 ? -6.204 12.454 1.697 1.00 0.00 22 VAL A C 18
ATOM 16418 O O . VAL A 1 22 ? -6.437 13.601 1.299 1.00 0.00 22 VAL A O 18
ATOM 16431 N N . GLN A 1 23 ? -6.828 11.905 2.746 1.00 0.00 23 GLN A N 18
ATOM 16432 C CA . GLN A 1 23 ? -7.851 12.641 3.508 1.00 0.00 23 GLN A CA 18
ATOM 16433 C C . GLN A 1 23 ? -7.192 13.810 4.274 1.00 0.00 23 GLN A C 18
ATOM 16434 O O . GLN A 1 23 ? -6.044 14.167 3.992 1.00 0.00 23 GLN A O 18
ATOM 16448 N N . ARG A 1 24 ? -7.918 14.394 5.249 1.00 0.00 24 ARG A N 18
ATOM 16449 C CA . ARG A 1 24 ? -7.396 15.505 6.054 1.00 0.00 24 ARG A CA 18
ATOM 16450 C C . ARG A 1 24 ? -6.013 15.144 6.608 1.00 0.00 24 ARG A C 18
ATOM 16451 O O . ARG A 1 24 ? -5.761 13.989 6.949 1.00 0.00 24 ARG A O 18
ATOM 16472 N N . GLN A 1 25 ? -5.110 16.132 6.647 1.00 0.00 25 GLN A N 18
ATOM 16473 C CA . GLN A 1 25 ? -3.737 15.898 7.110 1.00 0.00 25 GLN A CA 18
ATOM 16474 C C . GLN A 1 25 ? -3.732 15.211 8.474 1.00 0.00 25 GLN A C 18
ATOM 16475 O O . GLN A 1 25 ? -4.486 15.594 9.374 1.00 0.00 25 GLN A O 18
ATOM 16489 N N . TYR A 1 26 ? -2.880 14.186 8.611 1.00 0.00 26 TYR A N 18
ATOM 16490 C CA . TYR A 1 26 ? -2.774 13.429 9.860 1.00 0.00 26 TYR A CA 18
ATOM 16491 C C . TYR A 1 26 ? -1.335 13.400 10.373 1.00 0.00 26 TYR A C 18
ATOM 16492 O O . TYR A 1 26 ? -0.383 13.343 9.592 1.00 0.00 26 TYR A O 18
ATOM 16510 N N . ASP A 1 27 ? -1.201 13.406 11.699 1.00 0.00 27 ASP A N 18
ATOM 16511 C CA . ASP A 1 27 ? 0.102 13.342 12.362 1.00 0.00 27 ASP A CA 18
ATOM 16512 C C . ASP A 1 27 ? 0.662 11.937 12.264 1.00 0.00 27 ASP A C 18
ATOM 16513 O O . ASP A 1 27 ? -0.033 11.030 11.839 1.00 0.00 27 ASP A O 18
ATOM 16522 N N . GLU A 1 28 ? 1.912 11.757 12.697 1.00 0.00 28 GLU A N 18
ATOM 16523 C CA . GLU A 1 28 ? 2.548 10.439 12.661 1.00 0.00 28 GLU A CA 18
ATOM 16524 C C . GLU A 1 28 ? 1.748 9.436 13.486 1.00 0.00 28 GLU A C 18
ATOM 16525 O O . GLU A 1 28 ? 1.533 8.291 13.059 1.00 0.00 28 GLU A O 18
ATOM 16537 N N . GLN A 1 29 ? 1.282 9.882 14.649 1.00 0.00 29 GLN A N 18
ATOM 16538 C CA . GLN A 1 29 ? 0.475 9.047 15.535 1.00 0.00 29 GLN A CA 18
ATOM 16539 C C . GLN A 1 29 ? -0.895 8.762 14.914 1.00 0.00 29 GLN A C 18
ATOM 16540 O O . GLN A 1 29 ? -1.408 7.640 14.997 1.00 0.00 29 GLN A O 18
ATOM 16554 N N . GLN A 1 30 ? -1.471 9.790 14.279 1.00 0.00 30 GLN A N 18
ATOM 16555 C CA . GLN A 1 30 ? -2.774 9.672 13.623 1.00 0.00 30 GLN A CA 18
ATOM 16556 C C . GLN A 1 30 ? -2.707 8.701 12.441 1.00 0.00 30 GLN A C 18
ATOM 16557 O O . GLN A 1 30 ? -3.636 7.924 12.213 1.00 0.00 30 GLN A O 18
ATOM 16571 N N . LYS A 1 31 ? -1.591 8.749 11.699 1.00 0.00 31 LYS A N 18
ATOM 16572 C CA . LYS A 1 31 ? -1.388 7.864 10.547 1.00 0.00 31 LYS A CA 18
ATOM 16573 C C . LYS A 1 31 ? -1.408 6.410 11.000 1.00 0.00 31 LYS A C 18
ATOM 16574 O O . LYS A 1 31 ? -2.009 5.553 10.343 1.00 0.00 31 LYS A O 18
ATOM 16593 N N . GLU A 1 32 ? -0.790 6.150 12.160 1.00 0.00 32 GLU A N 18
ATOM 16594 C CA . GLU A 1 32 ? -0.781 4.812 12.744 1.00 0.00 32 GLU A CA 18
ATOM 16595 C C . GLU A 1 32 ? -2.213 4.367 13.051 1.00 0.00 32 GLU A C 18
ATOM 16596 O O . GLU A 1 32 ? -2.562 3.197 12.863 1.00 0.00 32 GLU A O 18
ATOM 16608 N N . GLN A 1 33 ? -3.040 5.319 13.521 1.00 0.00 33 GLN A N 18
ATOM 16609 C CA . GLN A 1 33 ? -4.437 5.038 13.847 1.00 0.00 33 GLN A CA 18
ATOM 16610 C C . GLN A 1 33 ? -5.189 4.564 12.598 1.00 0.00 33 GLN A C 18
ATOM 16611 O O . GLN A 1 33 ? -5.986 3.628 12.671 1.00 0.00 33 GLN A O 18
ATOM 16625 N N . CYS A 1 34 ? -4.903 5.195 11.447 1.00 0.00 34 CYS A N 18
ATOM 16626 C CA . CYS A 1 34 ? -5.552 4.811 10.182 1.00 0.00 34 CYS A CA 18
ATOM 16627 C C . CYS A 1 34 ? -5.247 3.355 9.869 1.00 0.00 34 CYS A C 18
ATOM 16628 O O . CYS A 1 34 ? -6.131 2.587 9.486 1.00 0.00 34 CYS A O 18
ATOM 16635 N N . VAL A 1 35 ? -3.987 2.995 10.055 1.00 0.00 35 VAL A N 18
ATOM 16636 C CA . VAL A 1 35 ? -3.511 1.640 9.827 1.00 0.00 35 VAL A CA 18
ATOM 16637 C C . VAL A 1 35 ? -4.202 0.681 10.791 1.00 0.00 35 VAL A C 18
ATOM 16638 O O . VAL A 1 35 ? -4.522 -0.422 10.417 1.00 0.00 35 VAL A O 18
ATOM 16651 N N . LYS A 1 36 ? -4.364 1.094 12.049 1.00 0.00 36 LYS A N 18
ATOM 16652 C CA . LYS A 1 36 ? -4.960 0.213 13.055 1.00 0.00 36 LYS A CA 18
ATOM 16653 C C . LYS A 1 36 ? -6.370 -0.217 12.619 1.00 0.00 36 LYS A C 18
ATOM 16654 O O . LYS A 1 36 ? -6.688 -1.419 12.621 1.00 0.00 36 LYS A O 18
ATOM 16673 N N . GLU A 1 37 ? -7.197 0.758 12.207 1.00 0.00 37 GLU A N 18
ATOM 16674 C CA . GLU A 1 37 ? -8.563 0.447 11.747 1.00 0.00 37 GLU A CA 18
ATOM 16675 C C . GLU A 1 37 ? -8.573 -0.237 10.376 1.00 0.00 37 GLU A C 18
ATOM 16676 O O . GLU A 1 37 ? -9.304 -1.214 10.171 1.00 0.00 37 GLU A O 18
ATOM 16688 N N . CYS A 1 38 ? -7.784 0.297 9.435 1.00 0.00 38 CYS A N 18
ATOM 16689 C CA . CYS A 1 38 ? -7.735 -0.249 8.075 1.00 0.00 38 CYS A CA 18
ATOM 16690 C C . CYS A 1 38 ? -7.140 -1.633 8.007 1.00 0.00 38 CYS A C 18
ATOM 16691 O O . CYS A 1 38 ? -7.652 -2.498 7.286 1.00 0.00 38 CYS A O 18
ATOM 16698 N N . GLU A 1 39 ? -6.084 -1.855 8.778 1.00 0.00 39 GLU A N 18
ATOM 16699 C CA . GLU A 1 39 ? -5.435 -3.144 8.820 1.00 0.00 39 GLU A CA 18
ATOM 16700 C C . GLU A 1 39 ? -6.421 -4.171 9.346 1.00 0.00 39 GLU A C 18
ATOM 16701 O O . GLU A 1 39 ? -6.463 -5.284 8.858 1.00 0.00 39 GLU A O 18
ATOM 16713 N N . LYS A 1 40 ? -7.243 -3.760 10.341 1.00 0.00 40 LYS A N 18
ATOM 16714 C CA . LYS A 1 40 ? -8.257 -4.640 10.905 1.00 0.00 40 LYS A CA 18
ATOM 16715 C C . LYS A 1 40 ? -9.269 -5.078 9.835 1.00 0.00 40 LYS A C 18
ATOM 16716 O O . LYS A 1 40 ? -9.689 -6.235 9.833 1.00 0.00 40 LYS A O 18
ATOM 16735 N N . TYR A 1 41 ? -9.678 -4.149 8.940 1.00 0.00 41 TYR A N 18
ATOM 16736 C CA . TYR A 1 41 ? -10.658 -4.505 7.894 1.00 0.00 41 TYR A CA 18
ATOM 16737 C C . TYR A 1 41 ? -10.110 -5.646 7.054 1.00 0.00 41 TYR A C 18
ATOM 16738 O O . TYR A 1 41 ? -10.821 -6.616 6.744 1.00 0.00 41 TYR A O 18
ATOM 16756 N N . TYR A 1 42 ? -8.839 -5.517 6.690 1.00 0.00 42 TYR A N 18
ATOM 16757 C CA . TYR A 1 42 ? -8.158 -6.512 5.875 1.00 0.00 42 TYR A CA 18
ATOM 16758 C C . TYR A 1 42 ? -7.888 -7.790 6.684 1.00 0.00 42 TYR A C 18
ATOM 16759 O O . TYR A 1 42 ? -8.003 -8.902 6.162 1.00 0.00 42 TYR A O 18
ATOM 16777 N N . LYS A 1 43 ? -7.544 -7.613 7.970 1.00 0.00 43 LYS A N 18
ATOM 16778 C CA . LYS A 1 43 ? -7.273 -8.739 8.873 1.00 0.00 43 LYS A CA 18
ATOM 16779 C C . LYS A 1 43 ? -8.505 -9.605 9.042 1.00 0.00 43 LYS A C 18
ATOM 16780 O O . LYS A 1 43 ? -8.422 -10.837 9.037 1.00 0.00 43 LYS A O 18
ATOM 16799 N N . GLU A 1 44 ? -9.636 -8.944 9.235 1.00 0.00 44 GLU A N 18
ATOM 16800 C CA . GLU A 1 44 ? -10.903 -9.614 9.464 1.00 0.00 44 GLU A CA 18
ATOM 16801 C C . GLU A 1 44 ? -11.288 -10.493 8.284 1.00 0.00 44 GLU A C 18
ATOM 16802 O O . GLU A 1 44 ? -11.705 -11.644 8.470 1.00 0.00 44 GLU A O 18
ATOM 16814 N N . LYS A 1 45 ? -11.225 -9.918 7.076 1.00 0.00 45 LYS A N 18
ATOM 16815 C CA . LYS A 1 45 ? -11.658 -10.633 5.879 1.00 0.00 45 LYS A CA 18
ATOM 16816 C C . LYS A 1 45 ? -10.714 -11.797 5.525 1.00 0.00 45 LYS A C 18
ATOM 16817 O O . LYS A 1 45 ? -11.133 -12.778 4.902 1.00 0.00 45 LYS A O 18
ATOM 16836 N N . LYS A 1 46 ? -9.433 -11.661 5.902 1.00 0.00 46 LYS A N 18
ATOM 16837 C CA . LYS A 1 46 ? -8.421 -12.677 5.602 1.00 0.00 46 LYS A CA 18
ATOM 16838 C C . LYS A 1 46 ? -8.441 -13.021 4.100 1.00 0.00 46 LYS A C 18
ATOM 16839 O O . LYS A 1 46 ? -8.944 -14.078 3.689 1.00 0.00 46 LYS A O 18
ATOM 16858 N N . GLY A 1 47 ? -7.912 -12.097 3.286 1.00 0.00 47 GLY A N 18
ATOM 16859 C CA . GLY A 1 47 ? -7.885 -12.270 1.834 1.00 0.00 47 GLY A CA 18
ATOM 16860 C C . GLY A 1 47 ? -9.298 -12.420 1.277 1.00 0.00 47 GLY A C 18
ATOM 16861 O O . GLY A 1 47 ? -10.186 -11.619 1.586 1.00 0.00 47 GLY A O 18
ATOM 16865 N N . ARG A 1 48 ? -9.499 -13.456 0.456 1.00 0.00 48 ARG A N 18
ATOM 16866 C CA . ARG A 1 48 ? -10.812 -13.735 -0.155 1.00 0.00 48 ARG A CA 18
ATOM 16867 C C . ARG A 1 48 ? -11.303 -12.548 -1.010 1.00 0.00 48 ARG A C 18
ATOM 16868 O O . ARG A 1 48 ? -12.514 -12.396 -1.235 1.00 0.00 48 ARG A O 18
ATOM 16889 N N . GLU A 1 49 ? -10.364 -11.715 -1.489 1.00 0.00 49 GLU A N 18
ATOM 16890 C CA . GLU A 1 49 ? -10.718 -10.554 -2.312 1.00 0.00 49 GLU A CA 18
ATOM 16891 C C . GLU A 1 49 ? -9.517 -10.054 -3.112 1.00 0.00 49 GLU A C 18
ATOM 16892 O O . GLU A 1 49 ? -8.388 -10.038 -2.610 1.00 0.00 49 GLU A O 18
ATOM 16904 N N . ARG A 1 50 ? -9.778 -9.624 -4.350 1.00 0.00 50 ARG A N 18
ATOM 16905 C CA . ARG A 1 50 ? -8.731 -9.088 -5.224 1.00 0.00 50 ARG A CA 18
ATOM 16906 C C . ARG A 1 50 ? -8.777 -7.560 -5.221 1.00 0.00 50 ARG A C 18
ATOM 16907 O O . ARG A 1 50 ? -9.850 -6.965 -5.356 1.00 0.00 50 ARG A O 18
ATOM 16928 N N . GLU A 1 51 ? -7.607 -6.936 -5.045 1.00 0.00 51 GLU A N 18
ATOM 16929 C CA . GLU A 1 51 ? -7.507 -5.473 -4.997 1.00 0.00 51 GLU A CA 18
ATOM 16930 C C . GLU A 1 51 ? -6.257 -4.985 -5.727 1.00 0.00 51 GLU A C 18
ATOM 16931 O O . GLU A 1 51 ? -5.197 -5.614 -5.646 1.00 0.00 51 GLU A O 18
ATOM 16943 N N . HIS A 1 52 ? -6.392 -3.853 -6.434 1.00 0.00 52 HIS A N 18
ATOM 16944 C CA . HIS A 1 52 ? -5.269 -3.269 -7.174 1.00 0.00 52 HIS A CA 18
ATOM 16945 C C . HIS A 1 52 ? -4.213 -2.732 -6.215 1.00 0.00 52 HIS A C 18
ATOM 16946 O O . HIS A 1 52 ? -4.538 -2.236 -5.131 1.00 0.00 52 HIS A O 18
ATOM 16960 N N . GLU A 1 53 ? -2.944 -2.857 -6.616 1.00 0.00 53 GLU A N 18
ATOM 16961 C CA . GLU A 1 53 ? -1.821 -2.410 -5.795 1.00 0.00 53 GLU A CA 18
ATOM 16962 C C . GLU A 1 53 ? -1.876 -0.893 -5.558 1.00 0.00 53 GLU A C 18
ATOM 16963 O O . GLU A 1 53 ? -1.605 -0.423 -4.448 1.00 0.00 53 GLU A O 18
ATOM 16975 N N . HIS A 1 54 ? -2.208 -0.137 -6.614 1.00 0.00 54 HIS A N 18
ATOM 16976 C CA . HIS A 1 54 ? -2.274 1.331 -6.526 1.00 0.00 54 HIS A CA 18
ATOM 16977 C C . HIS A 1 54 ? -3.517 1.883 -7.217 1.00 0.00 54 HIS A C 18
ATOM 16978 O O . HIS A 1 54 ? -4.082 1.245 -8.110 1.00 0.00 54 HIS A O 18
ATOM 16992 N N . ARG A 1 55 ? -3.931 3.084 -6.791 1.00 0.00 55 ARG A N 18
ATOM 16993 C CA . ARG A 1 55 ? -5.104 3.753 -7.356 1.00 0.00 55 ARG A CA 18
ATOM 16994 C C . ARG A 1 55 ? -4.830 4.178 -8.803 1.00 0.00 55 ARG A C 18
ATOM 16995 O O . ARG A 1 55 ? -3.792 4.779 -9.096 1.00 0.00 55 ARG A O 18
ATOM 17016 N N . ASP A 1 56 ? -5.777 3.866 -9.698 1.00 0.00 56 ASP A N 18
ATOM 17017 C CA . ASP A 1 56 ? -5.649 4.220 -11.115 1.00 0.00 56 ASP A CA 18
ATOM 17018 C C . ASP A 1 56 ? -7.000 4.153 -11.817 1.00 0.00 56 ASP A C 18
ATOM 17019 O O . ASP A 1 56 ? -7.540 3.063 -11.920 1.00 0.00 56 ASP A O 18
ATOM 17029 N N . GLY A 1 1 ? 14.958 -14.908 1.129 1.00 0.00 1 GLY A N 19
ATOM 17030 C CA . GLY A 1 1 ? 14.317 -15.169 -0.191 1.00 0.00 1 GLY A CA 19
ATOM 17031 C C . GLY A 1 1 ? 12.801 -15.123 -0.037 1.00 0.00 1 GLY A C 19
ATOM 17032 O O . GLY A 1 1 ? 12.111 -16.113 -0.302 1.00 0.00 1 GLY A O 19
ATOM 17038 N N . LEU A 1 2 ? 12.289 -13.963 0.398 1.00 0.00 2 LEU A N 19
ATOM 17039 C CA . LEU A 1 2 ? 10.849 -13.781 0.594 1.00 0.00 2 LEU A CA 19
ATOM 17040 C C . LEU A 1 2 ? 10.097 -13.933 -0.726 1.00 0.00 2 LEU A C 19
ATOM 17041 O O . LEU A 1 2 ? 9.026 -14.547 -0.773 1.00 0.00 2 LEU A O 19
ATOM 17057 N N . GLY A 1 3 ? 10.671 -13.371 -1.797 1.00 0.00 3 GLY A N 19
ATOM 17058 C CA . GLY A 1 3 ? 10.065 -13.444 -3.127 1.00 0.00 3 GLY A CA 19
ATOM 17059 C C . GLY A 1 3 ? 8.881 -12.489 -3.240 1.00 0.00 3 GLY A C 19
ATOM 17060 O O . GLY A 1 3 ? 7.990 -12.491 -2.384 1.00 0.00 3 GLY A O 19
ATOM 17064 N N . PHE A 1 4 ? 8.872 -11.679 -4.307 1.00 0.00 4 PHE A N 19
ATOM 17065 C CA . PHE A 1 4 ? 7.782 -10.722 -4.541 1.00 0.00 4 PHE A CA 19
ATOM 17066 C C . PHE A 1 4 ? 7.109 -10.980 -5.888 1.00 0.00 4 PHE A C 19
ATOM 17067 O O . PHE A 1 4 ? 7.757 -10.915 -6.938 1.00 0.00 4 PHE A O 19
ATOM 17084 N N . ALA A 1 5 ? 5.803 -11.266 -5.844 1.00 0.00 5 ALA A N 19
ATOM 17085 C CA . ALA A 1 5 ? 5.025 -11.530 -7.059 1.00 0.00 5 ALA A CA 19
ATOM 17086 C C . ALA A 1 5 ? 3.533 -11.341 -6.799 1.00 0.00 5 ALA A C 19
ATOM 17087 O O . ALA A 1 5 ? 3.077 -11.444 -5.656 1.00 0.00 5 ALA A O 19
ATOM 17094 N N . LEU A 1 6 ? 2.776 -11.068 -7.872 1.00 0.00 6 LEU A N 19
ATOM 17095 C CA . LEU A 1 6 ? 1.327 -10.868 -7.762 1.00 0.00 6 LEU A CA 19
ATOM 17096 C C . LEU A 1 6 ? 1.018 -9.741 -6.759 1.00 0.00 6 LEU A C 19
ATOM 17097 O O . LEU A 1 6 ? 0.444 -9.975 -5.683 1.00 0.00 6 LEU A O 19
ATOM 17113 N N . ALA A 1 7 ? 1.433 -8.520 -7.113 1.00 0.00 7 ALA A N 19
ATOM 17114 C CA . ALA A 1 7 ? 1.239 -7.352 -6.253 1.00 0.00 7 ALA A CA 19
ATOM 17115 C C . ALA A 1 7 ? -0.229 -6.883 -6.275 1.00 0.00 7 ALA A C 19
ATOM 17116 O O . ALA A 1 7 ? -0.554 -5.808 -6.806 1.00 0.00 7 ALA A O 19
ATOM 17123 N N . LYS A 1 8 ? -1.112 -7.706 -5.694 1.00 0.00 8 LYS A N 19
ATOM 17124 C CA . LYS A 1 8 ? -2.536 -7.395 -5.642 1.00 0.00 8 LYS A CA 19
ATOM 17125 C C . LYS A 1 8 ? -3.149 -7.870 -4.326 1.00 0.00 8 LYS A C 19
ATOM 17126 O O . LYS A 1 8 ? -3.010 -9.038 -3.952 1.00 0.00 8 LYS A O 19
ATOM 17145 N N . ILE A 1 9 ? -3.842 -6.956 -3.636 1.00 0.00 9 ILE A N 19
ATOM 17146 C CA . ILE A 1 9 ? -4.507 -7.279 -2.356 1.00 0.00 9 ILE A CA 19
ATOM 17147 C C . ILE A 1 9 ? -5.956 -6.781 -2.395 1.00 0.00 9 ILE A C 19
ATOM 17148 O O . ILE A 1 9 ? -6.413 -6.281 -3.431 1.00 0.00 9 ILE A O 19
ATOM 17164 N N . ASP A 1 10 ? -6.660 -6.900 -1.267 1.00 0.00 10 ASP A N 19
ATOM 17165 C CA . ASP A 1 10 ? -8.038 -6.436 -1.187 1.00 0.00 10 ASP A CA 19
ATOM 17166 C C . ASP A 1 10 ? -8.097 -4.902 -1.446 1.00 0.00 10 ASP A C 19
ATOM 17167 O O . ASP A 1 10 ? -7.236 -4.170 -0.954 1.00 0.00 10 ASP A O 19
ATOM 17176 N N . PRO A 1 11 ? -9.090 -4.396 -2.213 1.00 0.00 11 PRO A N 19
ATOM 17177 C CA . PRO A 1 11 ? -9.207 -2.916 -2.518 1.00 0.00 11 PRO A CA 19
ATOM 17178 C C . PRO A 1 11 ? -9.587 -2.109 -1.271 1.00 0.00 11 PRO A C 19
ATOM 17179 O O . PRO A 1 11 ? -9.374 -0.894 -1.217 1.00 0.00 11 PRO A O 19
ATOM 17190 N N . GLU A 1 12 ? -10.182 -2.796 -0.288 1.00 0.00 12 GLU A N 19
ATOM 17191 C CA . GLU A 1 12 ? -10.630 -2.156 0.943 1.00 0.00 12 GLU A CA 19
ATOM 17192 C C . GLU A 1 12 ? -9.487 -1.388 1.606 1.00 0.00 12 GLU A C 19
ATOM 17193 O O . GLU A 1 12 ? -9.687 -0.267 2.094 1.00 0.00 12 GLU A O 19
ATOM 17205 N N . LEU A 1 13 ? -8.271 -1.949 1.529 1.00 0.00 13 LEU A N 19
ATOM 17206 C CA . LEU A 1 13 ? -7.074 -1.249 2.052 1.00 0.00 13 LEU A CA 19
ATOM 17207 C C . LEU A 1 13 ? -6.508 -0.284 1.008 1.00 0.00 13 LEU A C 19
ATOM 17208 O O . LEU A 1 13 ? -5.745 0.615 1.350 1.00 0.00 13 LEU A O 19
ATOM 17224 N N . LYS A 1 14 ? -6.833 -0.518 -0.274 1.00 0.00 14 LYS A N 19
ATOM 17225 C CA . LYS A 1 14 ? -6.309 0.317 -1.340 1.00 0.00 14 LYS A CA 19
ATOM 17226 C C . LYS A 1 14 ? -6.777 1.755 -1.154 1.00 0.00 14 LYS A C 19
ATOM 17227 O O . LYS A 1 14 ? -5.962 2.673 -1.107 1.00 0.00 14 LYS A O 19
ATOM 17246 N N . GLN A 1 15 ? -8.084 1.925 -0.981 1.00 0.00 15 GLN A N 19
ATOM 17247 C CA . GLN A 1 15 ? -8.671 3.240 -0.734 1.00 0.00 15 GLN A CA 19
ATOM 17248 C C . GLN A 1 15 ? -8.403 3.724 0.696 1.00 0.00 15 GLN A C 19
ATOM 17249 O O . GLN A 1 15 ? -8.110 4.899 0.922 1.00 0.00 15 GLN A O 19
ATOM 17263 N N . CYS A 1 16 ? -8.556 2.808 1.655 1.00 0.00 16 CYS A N 19
ATOM 17264 C CA . CYS A 1 16 ? -8.386 3.118 3.081 1.00 0.00 16 CYS A CA 19
ATOM 17265 C C . CYS A 1 16 ? -6.944 3.553 3.437 1.00 0.00 16 CYS A C 19
ATOM 17266 O O . CYS A 1 16 ? -6.742 4.599 4.073 1.00 0.00 16 CYS A O 19
ATOM 17273 N N . LYS A 1 17 ? -5.966 2.732 3.060 1.00 0.00 17 LYS A N 19
ATOM 17274 C CA . LYS A 1 17 ? -4.556 2.998 3.385 1.00 0.00 17 LYS A CA 19
ATOM 17275 C C . LYS A 1 17 ? -3.988 4.140 2.556 1.00 0.00 17 LYS A C 19
ATOM 17276 O O . LYS A 1 17 ? -3.265 4.993 3.092 1.00 0.00 17 LYS A O 19
ATOM 17295 N N . HIS A 1 18 ? -4.279 4.147 1.243 1.00 0.00 18 HIS A N 19
ATOM 17296 C CA . HIS A 1 18 ? -3.727 5.176 0.369 1.00 0.00 18 HIS A CA 19
ATOM 17297 C C . HIS A 1 18 ? -4.170 6.550 0.807 1.00 0.00 18 HIS A C 19
ATOM 17298 O O . HIS A 1 18 ? -3.374 7.463 0.833 1.00 0.00 18 HIS A O 19
ATOM 17312 N N . GLN A 1 19 ? -5.448 6.689 1.163 1.00 0.00 19 GLN A N 19
ATOM 17313 C CA . GLN A 1 19 ? -5.970 7.983 1.603 1.00 0.00 19 GLN A CA 19
ATOM 17314 C C . GLN A 1 19 ? -5.318 8.440 2.915 1.00 0.00 19 GLN A C 19
ATOM 17315 O O . GLN A 1 19 ? -4.978 9.616 3.066 1.00 0.00 19 GLN A O 19
ATOM 17329 N N . CYS A 1 20 ? -5.159 7.509 3.863 1.00 0.00 20 CYS A N 19
ATOM 17330 C CA . CYS A 1 20 ? -4.576 7.838 5.174 1.00 0.00 20 CYS A CA 19
ATOM 17331 C C . CYS A 1 20 ? -3.107 8.220 5.083 1.00 0.00 20 CYS A C 19
ATOM 17332 O O . CYS A 1 20 ? -2.646 9.121 5.794 1.00 0.00 20 CYS A O 19
ATOM 17339 N N . LYS A 1 21 ? -2.370 7.482 4.266 1.00 0.00 21 LYS A N 19
ATOM 17340 C CA . LYS A 1 21 ? -0.929 7.671 4.134 1.00 0.00 21 LYS A CA 19
ATOM 17341 C C . LYS A 1 21 ? -0.564 8.750 3.082 1.00 0.00 21 LYS A C 19
ATOM 17342 O O . LYS A 1 21 ? 0.369 9.533 3.291 1.00 0.00 21 LYS A O 19
ATOM 17361 N N . VAL A 1 22 ? -1.242 8.719 1.935 1.00 0.00 22 VAL A N 19
ATOM 17362 C CA . VAL A 1 22 ? -0.917 9.639 0.804 1.00 0.00 22 VAL A CA 19
ATOM 17363 C C . VAL A 1 22 ? -1.316 11.100 1.096 1.00 0.00 22 VAL A C 19
ATOM 17364 O O . VAL A 1 22 ? -0.647 12.027 0.623 1.00 0.00 22 VAL A O 19
ATOM 17377 N N . GLN A 1 23 ? -2.440 11.297 1.800 1.00 0.00 23 GLN A N 19
ATOM 17378 C CA . GLN A 1 23 ? -2.952 12.653 2.051 1.00 0.00 23 GLN A CA 19
ATOM 17379 C C . GLN A 1 23 ? -1.956 13.516 2.829 1.00 0.00 23 GLN A C 19
ATOM 17380 O O . GLN A 1 23 ? -1.773 14.693 2.509 1.00 0.00 23 GLN A O 19
ATOM 17394 N N . ARG A 1 24 ? -1.288 12.925 3.833 1.00 0.00 24 ARG A N 19
ATOM 17395 C CA . ARG A 1 24 ? -0.268 13.650 4.649 1.00 0.00 24 ARG A CA 19
ATOM 17396 C C . ARG A 1 24 ? -0.900 14.664 5.633 1.00 0.00 24 ARG A C 19
ATOM 17397 O O . ARG A 1 24 ? -0.229 15.113 6.569 1.00 0.00 24 ARG A O 19
ATOM 17418 N N . GLN A 1 25 ? -2.189 14.997 5.437 1.00 0.00 25 GLN A N 19
ATOM 17419 C CA . GLN A 1 25 ? -2.893 15.925 6.330 1.00 0.00 25 GLN A CA 19
ATOM 17420 C C . GLN A 1 25 ? -2.980 15.371 7.749 1.00 0.00 25 GLN A C 19
ATOM 17421 O O . GLN A 1 25 ? -2.971 16.139 8.719 1.00 0.00 25 GLN A O 19
ATOM 17435 N N . TYR A 1 26 ? -3.077 14.036 7.869 1.00 0.00 26 TYR A N 19
ATOM 17436 C CA . TYR A 1 26 ? -3.183 13.399 9.180 1.00 0.00 26 TYR A CA 19
ATOM 17437 C C . TYR A 1 26 ? -1.834 13.438 9.889 1.00 0.00 26 TYR A C 19
ATOM 17438 O O . TYR A 1 26 ? -0.786 13.248 9.261 1.00 0.00 26 TYR A O 19
ATOM 17456 N N . ASP A 1 27 ? -1.873 13.642 11.208 1.00 0.00 27 ASP A N 19
ATOM 17457 C CA . ASP A 1 27 ? -0.658 13.658 12.026 1.00 0.00 27 ASP A CA 19
ATOM 17458 C C . ASP A 1 27 ? -0.028 12.288 12.014 1.00 0.00 27 ASP A C 19
ATOM 17459 O O . ASP A 1 27 ? -0.662 11.331 11.590 1.00 0.00 27 ASP A O 19
ATOM 17468 N N . GLU A 1 28 ? 1.220 12.196 12.484 1.00 0.00 28 GLU A N 19
ATOM 17469 C CA . GLU A 1 28 ? 1.929 10.915 12.520 1.00 0.00 28 GLU A CA 19
ATOM 17470 C C . GLU A 1 28 ? 1.184 9.914 13.390 1.00 0.00 28 GLU A C 19
ATOM 17471 O O . GLU A 1 28 ? 1.071 8.731 13.039 1.00 0.00 28 GLU A O 19
ATOM 17483 N N . GLN A 1 29 ? 0.678 10.391 14.521 1.00 0.00 29 GLN A N 19
ATOM 17484 C CA . GLN A 1 29 ? -0.068 9.551 15.447 1.00 0.00 29 GLN A CA 19
ATOM 17485 C C . GLN A 1 29 ? -1.429 9.160 14.868 1.00 0.00 29 GLN A C 19
ATOM 17486 O O . GLN A 1 29 ? -1.867 8.014 15.011 1.00 0.00 29 GLN A O 19
ATOM 17500 N N . GLN A 1 30 ? -2.097 10.127 14.213 1.00 0.00 30 GLN A N 19
ATOM 17501 C CA . GLN A 1 30 ? -3.417 9.884 13.616 1.00 0.00 30 GLN A CA 19
ATOM 17502 C C . GLN A 1 30 ? -3.341 8.923 12.430 1.00 0.00 30 GLN A C 19
ATOM 17503 O O . GLN A 1 30 ? -4.198 8.043 12.288 1.00 0.00 30 GLN A O 19
ATOM 17517 N N . LYS A 1 31 ? -2.308 9.086 11.583 1.00 0.00 31 LYS A N 19
ATOM 17518 C CA . LYS A 1 31 ? -2.136 8.209 10.418 1.00 0.00 31 LYS A CA 19
ATOM 17519 C C . LYS A 1 31 ? -1.811 6.779 10.853 1.00 0.00 31 LYS A C 19
ATOM 17520 O O . LYS A 1 31 ? -2.252 5.814 10.221 1.00 0.00 31 LYS A O 19
ATOM 17539 N N . GLU A 1 32 ? -1.086 6.658 11.974 1.00 0.00 32 GLU A N 19
ATOM 17540 C CA . GLU A 1 32 ? -0.762 5.357 12.541 1.00 0.00 32 GLU A CA 19
ATOM 17541 C C . GLU A 1 32 ? -2.046 4.645 12.962 1.00 0.00 32 GLU A C 19
ATOM 17542 O O . GLU A 1 32 ? -2.194 3.438 12.761 1.00 0.00 32 GLU A O 19
ATOM 17554 N N . GLN A 1 33 ? -2.981 5.421 13.538 1.00 0.00 33 GLN A N 19
ATOM 17555 C CA . GLN A 1 33 ? -4.264 4.888 13.979 1.00 0.00 33 GLN A CA 19
ATOM 17556 C C . GLN A 1 33 ? -5.064 4.346 12.802 1.00 0.00 33 GLN A C 19
ATOM 17557 O O . GLN A 1 33 ? -5.690 3.285 12.911 1.00 0.00 33 GLN A O 19
ATOM 17571 N N . CYS A 1 34 ? -5.034 5.070 11.662 1.00 0.00 34 CYS A N 19
ATOM 17572 C CA . CYS A 1 34 ? -5.755 4.619 10.470 1.00 0.00 34 CYS A CA 19
ATOM 17573 C C . CYS A 1 34 ? -5.225 3.272 10.027 1.00 0.00 34 CYS A C 19
ATOM 17574 O O . CYS A 1 34 ? -5.985 2.348 9.823 1.00 0.00 34 CYS A O 19
ATOM 17581 N N . VAL A 1 35 ? -3.901 3.175 9.914 1.00 0.00 35 VAL A N 19
ATOM 17582 C CA . VAL A 1 35 ? -3.244 1.940 9.521 1.00 0.00 35 VAL A CA 19
ATOM 17583 C C . VAL A 1 35 ? -3.560 0.843 10.532 1.00 0.00 35 VAL A C 19
ATOM 17584 O O . VAL A 1 35 ? -3.755 -0.289 10.150 1.00 0.00 35 VAL A O 19
ATOM 17597 N N . LYS A 1 36 ? -3.569 1.185 11.824 1.00 0.00 36 LYS A N 19
ATOM 17598 C CA . LYS A 1 36 ? -3.831 0.185 12.855 1.00 0.00 36 LYS A CA 19
ATOM 17599 C C . LYS A 1 36 ? -5.211 -0.460 12.635 1.00 0.00 36 LYS A C 19
ATOM 17600 O O . LYS A 1 36 ? -5.327 -1.683 12.624 1.00 0.00 36 LYS A O 19
ATOM 17619 N N . GLU A 1 37 ? -6.242 0.373 12.446 1.00 0.00 37 GLU A N 19
ATOM 17620 C CA . GLU A 1 37 ? -7.614 -0.139 12.223 1.00 0.00 37 GLU A CA 19
ATOM 17621 C C . GLU A 1 37 ? -7.777 -0.773 10.832 1.00 0.00 37 GLU A C 19
ATOM 17622 O O . GLU A 1 37 ? -8.444 -1.806 10.671 1.00 0.00 37 GLU A O 19
ATOM 17634 N N . CYS A 1 38 ? -7.196 -0.115 9.839 1.00 0.00 38 CYS A N 19
ATOM 17635 C CA . CYS A 1 38 ? -7.294 -0.532 8.440 1.00 0.00 38 CYS A CA 19
ATOM 17636 C C . CYS A 1 38 ? -6.585 -1.850 8.217 1.00 0.00 38 CYS A C 19
ATOM 17637 O O . CYS A 1 38 ? -7.136 -2.800 7.606 1.00 0.00 38 CYS A O 19
ATOM 17644 N N . GLU A 1 39 ? -5.367 -1.911 8.728 1.00 0.00 39 GLU A N 19
ATOM 17645 C CA . GLU A 1 39 ? -4.552 -3.076 8.614 1.00 0.00 39 GLU A CA 19
ATOM 17646 C C . GLU A 1 39 ? -5.227 -4.235 9.327 1.00 0.00 39 GLU A C 19
ATOM 17647 O O . GLU A 1 39 ? -5.165 -5.360 8.865 1.00 0.00 39 GLU A O 19
ATOM 17659 N N . LYS A 1 40 ? -5.913 -3.929 10.456 1.00 0.00 40 LYS A N 19
ATOM 17660 C CA . LYS A 1 40 ? -6.642 -4.941 11.204 1.00 0.00 40 LYS A CA 19
ATOM 17661 C C . LYS A 1 40 ? -7.695 -5.608 10.340 1.00 0.00 40 LYS A C 19
ATOM 17662 O O . LYS A 1 40 ? -7.904 -6.809 10.463 1.00 0.00 40 LYS A O 19
ATOM 17681 N N . TYR A 1 41 ? -8.369 -4.832 9.454 1.00 0.00 41 TYR A N 19
ATOM 17682 C CA . TYR A 1 41 ? -9.387 -5.437 8.575 1.00 0.00 41 TYR A CA 19
ATOM 17683 C C . TYR A 1 41 ? -8.732 -6.513 7.716 1.00 0.00 41 TYR A C 19
ATOM 17684 O O . TYR A 1 41 ? -9.223 -7.651 7.631 1.00 0.00 41 TYR A O 19
ATOM 17702 N N . TYR A 1 42 ? -7.579 -6.163 7.128 1.00 0.00 42 TYR A N 19
ATOM 17703 C CA . TYR A 1 42 ? -6.802 -7.114 6.317 1.00 0.00 42 TYR A CA 19
ATOM 17704 C C . TYR A 1 42 ? -6.330 -8.299 7.184 1.00 0.00 42 TYR A C 19
ATOM 17705 O O . TYR A 1 42 ? -6.399 -9.457 6.769 1.00 0.00 42 TYR A O 19
ATOM 17723 N N . LYS A 1 43 ? -5.811 -7.971 8.364 1.00 0.00 43 LYS A N 19
ATOM 17724 C CA . LYS A 1 43 ? -5.263 -8.953 9.300 1.00 0.00 43 LYS A CA 19
ATOM 17725 C C . LYS A 1 43 ? -6.318 -9.957 9.733 1.00 0.00 43 LYS A C 19
ATOM 17726 O O . LYS A 1 43 ? -6.041 -11.155 9.843 1.00 0.00 43 LYS A O 19
ATOM 17745 N N . GLU A 1 44 ? -7.523 -9.459 9.971 1.00 0.00 44 GLU A N 19
ATOM 17746 C CA . GLU A 1 44 ? -8.640 -10.290 10.384 1.00 0.00 44 GLU A CA 19
ATOM 17747 C C . GLU A 1 44 ? -8.921 -11.351 9.318 1.00 0.00 44 GLU A C 19
ATOM 17748 O O . GLU A 1 44 ? -9.141 -12.523 9.643 1.00 0.00 44 GLU A O 19
ATOM 17760 N N . LYS A 1 45 ? -8.879 -10.935 8.045 1.00 0.00 45 LYS A N 19
ATOM 17761 C CA . LYS A 1 45 ? -9.095 -11.858 6.929 1.00 0.00 45 LYS A CA 19
ATOM 17762 C C . LYS A 1 45 ? -8.035 -12.967 6.950 1.00 0.00 45 LYS A C 19
ATOM 17763 O O . LYS A 1 45 ? -8.334 -14.131 6.676 1.00 0.00 45 LYS A O 19
ATOM 17782 N N . LYS A 1 46 ? -6.789 -12.580 7.265 1.00 0.00 46 LYS A N 19
ATOM 17783 C CA . LYS A 1 46 ? -5.656 -13.514 7.319 1.00 0.00 46 LYS A CA 19
ATOM 17784 C C . LYS A 1 46 ? -5.362 -14.102 5.944 1.00 0.00 46 LYS A C 19
ATOM 17785 O O . LYS A 1 46 ? -6.147 -13.930 5.005 1.00 0.00 46 LYS A O 19
ATOM 17804 N N . GLY A 1 47 ? -4.211 -14.773 5.829 1.00 0.00 47 GLY A N 19
ATOM 17805 C CA . GLY A 1 47 ? -3.783 -15.365 4.562 1.00 0.00 47 GLY A CA 19
ATOM 17806 C C . GLY A 1 47 ? -2.269 -15.256 4.398 1.00 0.00 47 GLY A C 19
ATOM 17807 O O . GLY A 1 47 ? -1.525 -15.301 5.382 1.00 0.00 47 GLY A O 19
ATOM 17811 N N . ARG A 1 48 ? -1.827 -15.101 3.146 1.00 0.00 48 ARG A N 19
ATOM 17812 C CA . ARG A 1 48 ? -0.396 -14.972 2.837 1.00 0.00 48 ARG A CA 19
ATOM 17813 C C . ARG A 1 48 ? 0.236 -13.749 3.543 1.00 0.00 48 ARG A C 19
ATOM 17814 O O . ARG A 1 48 ? 1.450 -13.715 3.769 1.00 0.00 48 ARG A O 19
ATOM 17835 N N . GLU A 1 49 ? -0.608 -12.778 3.921 1.00 0.00 49 GLU A N 19
ATOM 17836 C CA . GLU A 1 49 ? -0.155 -11.585 4.645 1.00 0.00 49 GLU A CA 19
ATOM 17837 C C . GLU A 1 49 ? 0.926 -10.823 3.859 1.00 0.00 49 GLU A C 19
ATOM 17838 O O . GLU A 1 49 ? 2.128 -10.948 4.139 1.00 0.00 49 GLU A O 19
ATOM 17850 N N . ARG A 1 50 ? 0.484 -10.029 2.877 1.00 0.00 50 ARG A N 19
ATOM 17851 C CA . ARG A 1 50 ? 1.399 -9.230 2.054 1.00 0.00 50 ARG A CA 19
ATOM 17852 C C . ARG A 1 50 ? 0.829 -7.830 1.823 1.00 0.00 50 ARG A C 19
ATOM 17853 O O . ARG A 1 50 ? -0.391 -7.638 1.865 1.00 0.00 50 ARG A O 19
ATOM 17874 N N . GLU A 1 51 ? 1.719 -6.850 1.600 1.00 0.00 51 GLU A N 19
ATOM 17875 C CA . GLU A 1 51 ? 1.295 -5.460 1.387 1.00 0.00 51 GLU A CA 19
ATOM 17876 C C . GLU A 1 51 ? 1.113 -5.139 -0.104 1.00 0.00 51 GLU A C 19
ATOM 17877 O O . GLU A 1 51 ? -0.005 -4.877 -0.554 1.00 0.00 51 GLU A O 19
ATOM 17889 N N . HIS A 1 52 ? 2.225 -5.156 -0.865 1.00 0.00 52 HIS A N 19
ATOM 17890 C CA . HIS A 1 52 ? 2.192 -4.850 -2.312 1.00 0.00 52 HIS A CA 19
ATOM 17891 C C . HIS A 1 52 ? 1.302 -3.611 -2.610 1.00 0.00 52 HIS A C 19
ATOM 17892 O O . HIS A 1 52 ? 0.949 -2.864 -1.694 1.00 0.00 52 HIS A O 19
ATOM 17906 N N . GLU A 1 53 ? 0.956 -3.403 -3.900 1.00 0.00 53 GLU A N 19
ATOM 17907 C CA . GLU A 1 53 ? 0.120 -2.269 -4.319 1.00 0.00 53 GLU A CA 19
ATOM 17908 C C . GLU A 1 53 ? 0.815 -0.940 -4.033 1.00 0.00 53 GLU A C 19
ATOM 17909 O O . GLU A 1 53 ? 1.448 -0.769 -2.987 1.00 0.00 53 GLU A O 19
ATOM 17921 N N . HIS A 1 54 ? 0.688 -0.008 -4.980 1.00 0.00 54 HIS A N 19
ATOM 17922 C CA . HIS A 1 54 ? 1.297 1.314 -4.857 1.00 0.00 54 HIS A CA 19
ATOM 17923 C C . HIS A 1 54 ? 0.488 2.341 -5.648 1.00 0.00 54 HIS A C 19
ATOM 17924 O O . HIS A 1 54 ? 0.037 2.060 -6.763 1.00 0.00 54 HIS A O 19
ATOM 17938 N N . ARG A 1 55 ? 0.300 3.528 -5.059 1.00 0.00 55 ARG A N 19
ATOM 17939 C CA . ARG A 1 55 ? -0.467 4.595 -5.703 1.00 0.00 55 ARG A CA 19
ATOM 17940 C C . ARG A 1 55 ? 0.436 5.430 -6.615 1.00 0.00 55 ARG A C 19
ATOM 17941 O O . ARG A 1 55 ? 1.484 5.922 -6.185 1.00 0.00 55 ARG A O 19
ATOM 17962 N N . ASP A 1 56 ? 0.012 5.581 -7.875 1.00 0.00 56 ASP A N 19
ATOM 17963 C CA . ASP A 1 56 ? 0.770 6.353 -8.860 1.00 0.00 56 ASP A CA 19
ATOM 17964 C C . ASP A 1 56 ? -0.170 6.992 -9.880 1.00 0.00 56 ASP A C 19
ATOM 17965 O O . ASP A 1 56 ? -0.070 8.192 -10.080 1.00 0.00 56 ASP A O 19
ATOM 17975 N N . GLY A 1 1 ? 15.053 -2.063 -13.720 1.00 0.00 1 GLY A N 20
ATOM 17976 C CA . GLY A 1 1 ? 14.691 -0.881 -14.555 1.00 0.00 1 GLY A CA 20
ATOM 17977 C C . GLY A 1 1 ? 13.675 -0.024 -13.808 1.00 0.00 1 GLY A C 20
ATOM 17978 O O . GLY A 1 1 ? 14.030 0.695 -12.869 1.00 0.00 1 GLY A O 20
ATOM 17984 N N . LEU A 1 2 ? 12.408 -0.110 -14.230 1.00 0.00 2 LEU A N 20
ATOM 17985 C CA . LEU A 1 2 ? 11.327 0.655 -13.600 1.00 0.00 2 LEU A CA 20
ATOM 17986 C C . LEU A 1 2 ? 11.155 0.250 -12.140 1.00 0.00 2 LEU A C 20
ATOM 17987 O O . LEU A 1 2 ? 10.931 1.100 -11.273 1.00 0.00 2 LEU A O 20
ATOM 18003 N N . GLY A 1 3 ? 11.261 -1.057 -11.880 1.00 0.00 3 GLY A N 20
ATOM 18004 C CA . GLY A 1 3 ? 11.120 -1.591 -10.527 1.00 0.00 3 GLY A CA 20
ATOM 18005 C C . GLY A 1 3 ? 9.660 -1.896 -10.209 1.00 0.00 3 GLY A C 20
ATOM 18006 O O . GLY A 1 3 ? 8.753 -1.418 -10.895 1.00 0.00 3 GLY A O 20
ATOM 18010 N N . PHE A 1 4 ? 9.443 -2.684 -9.153 1.00 0.00 4 PHE A N 20
ATOM 18011 C CA . PHE A 1 4 ? 8.081 -3.054 -8.715 1.00 0.00 4 PHE A CA 20
ATOM 18012 C C . PHE A 1 4 ? 7.890 -2.910 -7.187 1.00 0.00 4 PHE A C 20
ATOM 18013 O O . PHE A 1 4 ? 6.845 -3.290 -6.652 1.00 0.00 4 PHE A O 20
ATOM 18030 N N . ALA A 1 5 ? 8.885 -2.311 -6.507 1.00 0.00 5 ALA A N 20
ATOM 18031 C CA . ALA A 1 5 ? 8.808 -2.060 -5.065 1.00 0.00 5 ALA A CA 20
ATOM 18032 C C . ALA A 1 5 ? 8.385 -3.309 -4.280 1.00 0.00 5 ALA A C 20
ATOM 18033 O O . ALA A 1 5 ? 7.193 -3.526 -4.024 1.00 0.00 5 ALA A O 20
ATOM 18040 N N . LEU A 1 6 ? 9.380 -4.111 -3.871 1.00 0.00 6 LEU A N 20
ATOM 18041 C CA . LEU A 1 6 ? 9.124 -5.315 -3.072 1.00 0.00 6 LEU A CA 20
ATOM 18042 C C . LEU A 1 6 ? 9.451 -5.050 -1.608 1.00 0.00 6 LEU A C 20
ATOM 18043 O O . LEU A 1 6 ? 10.620 -4.868 -1.248 1.00 0.00 6 LEU A O 20
ATOM 18059 N N . ALA A 1 7 ? 8.413 -5.021 -0.769 1.00 0.00 7 ALA A N 20
ATOM 18060 C CA . ALA A 1 7 ? 8.580 -4.769 0.662 1.00 0.00 7 ALA A CA 20
ATOM 18061 C C . ALA A 1 7 ? 7.359 -5.237 1.442 1.00 0.00 7 ALA A C 20
ATOM 18062 O O . ALA A 1 7 ? 6.306 -5.510 0.856 1.00 0.00 7 ALA A O 20
ATOM 18069 N N . LYS A 1 8 ? 7.507 -5.320 2.770 1.00 0.00 8 LYS A N 20
ATOM 18070 C CA . LYS A 1 8 ? 6.414 -5.743 3.646 1.00 0.00 8 LYS A CA 20
ATOM 18071 C C . LYS A 1 8 ? 5.161 -4.883 3.406 1.00 0.00 8 LYS A C 20
ATOM 18072 O O . LYS A 1 8 ? 5.145 -4.033 2.512 1.00 0.00 8 LYS A O 20
ATOM 18091 N N . ILE A 1 9 ? 4.118 -5.115 4.213 1.00 0.00 9 ILE A N 20
ATOM 18092 C CA . ILE A 1 9 ? 2.853 -4.375 4.099 1.00 0.00 9 ILE A CA 20
ATOM 18093 C C . ILE A 1 9 ? 2.021 -4.903 2.908 1.00 0.00 9 ILE A C 20
ATOM 18094 O O . ILE A 1 9 ? 2.513 -4.962 1.776 1.00 0.00 9 ILE A O 20
ATOM 18110 N N . ASP A 1 10 ? 0.773 -5.292 3.188 1.00 0.00 10 ASP A N 20
ATOM 18111 C CA . ASP A 1 10 ? -0.118 -5.826 2.157 1.00 0.00 10 ASP A CA 20
ATOM 18112 C C . ASP A 1 10 ? -0.559 -4.717 1.167 1.00 0.00 10 ASP A C 20
ATOM 18113 O O . ASP A 1 10 ? -0.603 -3.542 1.541 1.00 0.00 10 ASP A O 20
ATOM 18122 N N . PRO A 1 11 ? -0.866 -5.064 -0.105 1.00 0.00 11 PRO A N 20
ATOM 18123 C CA . PRO A 1 11 ? -1.281 -4.049 -1.146 1.00 0.00 11 PRO A CA 20
ATOM 18124 C C . PRO A 1 11 ? -2.618 -3.383 -0.807 1.00 0.00 11 PRO A C 20
ATOM 18125 O O . PRO A 1 11 ? -2.865 -2.241 -1.188 1.00 0.00 11 PRO A O 20
ATOM 18136 N N . GLU A 1 12 ? -3.475 -4.117 -0.099 1.00 0.00 12 GLU A N 20
ATOM 18137 C CA . GLU A 1 12 ? -4.796 -3.611 0.296 1.00 0.00 12 GLU A CA 20
ATOM 18138 C C . GLU A 1 12 ? -4.667 -2.429 1.271 1.00 0.00 12 GLU A C 20
ATOM 18139 O O . GLU A 1 12 ? -5.468 -1.459 1.225 1.00 0.00 12 GLU A O 20
ATOM 18151 N N . LEU A 1 13 ? -3.618 -2.472 2.100 1.00 0.00 13 LEU A N 20
ATOM 18152 C CA . LEU A 1 13 ? -3.346 -1.377 3.031 1.00 0.00 13 LEU A CA 20
ATOM 18153 C C . LEU A 1 13 ? -2.996 -0.111 2.288 1.00 0.00 13 LEU A C 20
ATOM 18154 O O . LEU A 1 13 ? -3.222 0.967 2.799 1.00 0.00 13 LEU A O 20
ATOM 18170 N N . LYS A 1 14 ? -2.435 -0.245 1.077 1.00 0.00 14 LYS A N 20
ATOM 18171 C CA . LYS A 1 14 ? -2.094 0.926 0.287 1.00 0.00 14 LYS A CA 20
ATOM 18172 C C . LYS A 1 14 ? -3.347 1.720 -0.022 1.00 0.00 14 LYS A C 20
ATOM 18173 O O . LYS A 1 14 ? -3.327 2.935 0.001 1.00 0.00 14 LYS A O 20
ATOM 18192 N N . GLN A 1 15 ? -4.442 1.014 -0.304 1.00 0.00 15 GLN A N 20
ATOM 18193 C CA . GLN A 1 15 ? -5.707 1.658 -0.617 1.00 0.00 15 GLN A CA 20
ATOM 18194 C C . GLN A 1 15 ? -6.225 2.495 0.573 1.00 0.00 15 GLN A C 20
ATOM 18195 O O . GLN A 1 15 ? -6.553 3.685 0.404 1.00 0.00 15 GLN A O 20
ATOM 18209 N N . CYS A 1 16 ? -6.276 1.886 1.785 1.00 0.00 16 CYS A N 20
ATOM 18210 C CA . CYS A 1 16 ? -6.762 2.629 2.978 1.00 0.00 16 CYS A CA 20
ATOM 18211 C C . CYS A 1 16 ? -5.732 3.661 3.459 1.00 0.00 16 CYS A C 20
ATOM 18212 O O . CYS A 1 16 ? -6.088 4.776 3.847 1.00 0.00 16 CYS A O 20
ATOM 18219 N N . LYS A 1 17 ? -4.461 3.274 3.413 1.00 0.00 17 LYS A N 20
ATOM 18220 C CA . LYS A 1 17 ? -3.350 4.138 3.824 1.00 0.00 17 LYS A CA 20
ATOM 18221 C C . LYS A 1 17 ? -3.247 5.342 2.908 1.00 0.00 17 LYS A C 20
ATOM 18222 O O . LYS A 1 17 ? -3.008 6.456 3.370 1.00 0.00 17 LYS A O 20
ATOM 18241 N N . HIS A 1 18 ? -3.414 5.106 1.594 1.00 0.00 18 HIS A N 20
ATOM 18242 C CA . HIS A 1 18 ? -3.325 6.183 0.607 1.00 0.00 18 HIS A CA 20
ATOM 18243 C C . HIS A 1 18 ? -4.378 7.233 0.881 1.00 0.00 18 HIS A C 20
ATOM 18244 O O . HIS A 1 18 ? -4.104 8.430 0.786 1.00 0.00 18 HIS A O 20
ATOM 18258 N N . GLN A 1 19 ? -5.585 6.786 1.241 1.00 0.00 19 GLN A N 20
ATOM 18259 C CA . GLN A 1 19 ? -6.660 7.714 1.551 1.00 0.00 19 GLN A CA 20
ATOM 18260 C C . GLN A 1 19 ? -6.296 8.577 2.765 1.00 0.00 19 GLN A C 20
ATOM 18261 O O . GLN A 1 19 ? -6.527 9.786 2.759 1.00 0.00 19 GLN A O 20
ATOM 18275 N N . CYS A 1 20 ? -5.724 7.944 3.805 1.00 0.00 20 CYS A N 20
ATOM 18276 C CA . CYS A 1 20 ? -5.346 8.657 5.036 1.00 0.00 20 CYS A CA 20
ATOM 18277 C C . CYS A 1 20 ? -4.163 9.579 4.861 1.00 0.00 20 CYS A C 20
ATOM 18278 O O . CYS A 1 20 ? -4.160 10.692 5.408 1.00 0.00 20 CYS A O 20
ATOM 18285 N N . LYS A 1 21 ? -3.158 9.133 4.100 1.00 0.00 21 LYS A N 20
ATOM 18286 C CA . LYS A 1 21 ? -1.981 9.956 3.871 1.00 0.00 21 LYS A CA 20
ATOM 18287 C C . LYS A 1 21 ? -2.340 11.203 3.035 1.00 0.00 21 LYS A C 20
ATOM 18288 O O . LYS A 1 21 ? -1.738 12.268 3.195 1.00 0.00 21 LYS A O 20
ATOM 18307 N N . VAL A 1 22 ? -3.371 11.056 2.191 1.00 0.00 22 VAL A N 20
ATOM 18308 C CA . VAL A 1 22 ? -3.878 12.162 1.375 1.00 0.00 22 VAL A CA 20
ATOM 18309 C C . VAL A 1 22 ? -4.616 13.192 2.254 1.00 0.00 22 VAL A C 20
ATOM 18310 O O . VAL A 1 22 ? -4.545 14.398 1.995 1.00 0.00 22 VAL A O 20
ATOM 18323 N N . GLN A 1 23 ? -5.340 12.701 3.277 1.00 0.00 23 GLN A N 20
ATOM 18324 C CA . GLN A 1 23 ? -6.109 13.584 4.163 1.00 0.00 23 GLN A CA 20
ATOM 18325 C C . GLN A 1 23 ? -5.211 14.619 4.820 1.00 0.00 23 GLN A C 20
ATOM 18326 O O . GLN A 1 23 ? -4.117 14.302 5.297 1.00 0.00 23 GLN A O 20
ATOM 18340 N N . 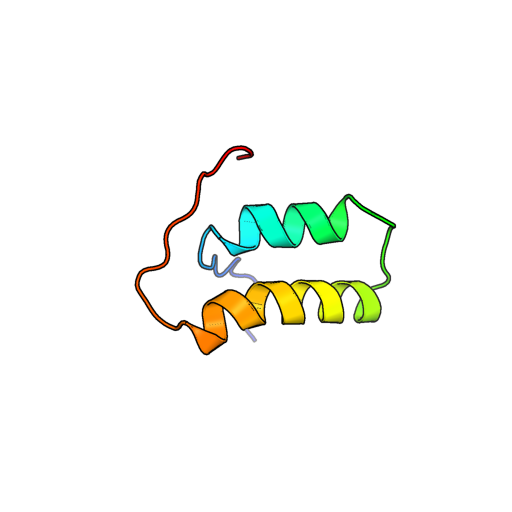ARG A 1 24 ? -5.693 15.860 4.836 1.00 0.00 24 ARG A N 20
ATOM 18341 C CA . ARG A 1 24 ? -4.962 16.977 5.422 1.00 0.00 24 ARG A CA 20
ATOM 18342 C C . ARG A 1 24 ? -5.171 17.029 6.932 1.00 0.00 24 ARG A C 20
ATOM 18343 O O . ARG A 1 24 ? -6.168 16.516 7.449 1.00 0.00 24 ARG A O 20
ATOM 18364 N N . GLN A 1 25 ? -4.244 17.692 7.627 1.00 0.00 25 GLN A N 20
ATOM 18365 C CA . GLN A 1 25 ? -4.333 17.868 9.081 1.00 0.00 25 GLN A CA 20
ATOM 18366 C C . GLN A 1 25 ? -4.338 16.516 9.830 1.00 0.00 25 GLN A C 20
ATOM 18367 O O . GLN A 1 25 ? -5.145 16.296 10.748 1.00 0.00 25 GLN A O 20
ATOM 18381 N N . TYR A 1 26 ? -3.377 15.644 9.482 1.00 0.00 26 TYR A N 20
ATOM 18382 C CA . TYR A 1 26 ? -3.217 14.354 10.170 1.00 0.00 26 TYR A CA 20
ATOM 18383 C C . TYR A 1 26 ? -1.752 14.187 10.630 1.00 0.00 26 TYR A C 20
ATOM 18384 O O . TYR A 1 26 ? -0.827 14.664 9.965 1.00 0.00 26 TYR A O 20
ATOM 18402 N N . ASP A 1 27 ? -1.568 13.548 11.780 1.00 0.00 27 ASP A N 20
ATOM 18403 C CA . ASP A 1 27 ? -0.230 13.352 12.366 1.00 0.00 27 ASP A CA 20
ATOM 18404 C C . ASP A 1 27 ? 0.252 11.926 12.170 1.00 0.00 27 ASP A C 20
ATOM 18405 O O . ASP A 1 27 ? -0.509 11.062 11.733 1.00 0.00 27 ASP A O 20
ATOM 18414 N N . GLU A 1 28 ? 1.517 11.682 12.543 1.00 0.00 28 GLU A N 20
ATOM 18415 C CA . GLU A 1 28 ? 2.110 10.348 12.451 1.00 0.00 28 GLU A CA 20
ATOM 18416 C C . GLU A 1 28 ? 1.337 9.331 13.282 1.00 0.00 28 GLU A C 20
ATOM 18417 O O . GLU A 1 28 ? 1.142 8.189 12.860 1.00 0.00 28 GLU A O 20
ATOM 18429 N N . GLN A 1 29 ? 0.886 9.763 14.450 1.00 0.00 29 GLN A N 20
ATOM 18430 C CA . GLN A 1 29 ? 0.095 8.909 15.342 1.00 0.00 29 GLN A CA 20
ATOM 18431 C C . GLN A 1 29 ? -1.310 8.645 14.763 1.00 0.00 29 GLN A C 20
ATOM 18432 O O . GLN A 1 29 ? -1.949 7.636 15.089 1.00 0.00 29 GLN A O 20
ATOM 18446 N N . GLN A 1 30 ? -1.774 9.559 13.897 1.00 0.00 30 GLN A N 20
ATOM 18447 C CA . GLN A 1 30 ? -3.099 9.434 13.272 1.00 0.00 30 GLN A CA 20
ATOM 18448 C C . GLN A 1 30 ? -3.052 8.479 12.085 1.00 0.00 30 GLN A C 20
ATOM 18449 O O . GLN A 1 30 ? -3.891 7.586 11.978 1.00 0.00 30 GLN A O 20
ATOM 18463 N N . LYS A 1 31 ? -2.044 8.650 11.213 1.00 0.00 31 LYS A N 20
ATOM 18464 C CA . LYS A 1 31 ? -1.881 7.751 10.056 1.00 0.00 31 LYS A CA 20
ATOM 18465 C C . LYS A 1 31 ? -1.665 6.320 10.516 1.00 0.00 31 LYS A C 20
ATOM 18466 O O . LYS A 1 31 ? -2.210 5.383 9.920 1.00 0.00 31 LYS A O 20
ATOM 18485 N N . GLU A 1 32 ? -0.934 6.160 11.631 1.00 0.00 32 GLU A N 20
ATOM 18486 C CA . GLU A 1 32 ? -0.731 4.846 12.224 1.00 0.00 32 GLU A CA 20
ATOM 18487 C C . GLU A 1 32 ? -2.069 4.286 12.693 1.00 0.00 32 GLU A C 20
ATOM 18488 O O . GLU A 1 32 ? -2.357 3.103 12.502 1.00 0.00 32 GLU A O 20
ATOM 18500 N N . GLN A 1 33 ? -2.903 5.168 13.279 1.00 0.00 33 GLN A N 20
ATOM 18501 C CA . GLN A 1 33 ? -4.232 4.782 13.733 1.00 0.00 33 GLN A CA 20
ATOM 18502 C C . GLN A 1 33 ? -5.092 4.353 12.540 1.00 0.00 33 GLN A C 20
ATOM 18503 O O . GLN A 1 33 ? -5.808 3.349 12.612 1.00 0.00 33 GLN A O 20
ATOM 18517 N N . CYS A 1 34 ? -4.995 5.113 11.428 1.00 0.00 34 CYS A N 20
ATOM 18518 C CA . CYS A 1 34 ? -5.743 4.790 10.218 1.00 0.00 34 CYS A CA 20
ATOM 18519 C C . CYS A 1 34 ? -5.337 3.429 9.667 1.00 0.00 34 CYS A C 20
ATOM 18520 O O . CYS A 1 34 ? -6.203 2.589 9.388 1.00 0.00 34 CYS A O 20
ATOM 18527 N N . VAL A 1 35 ? -4.022 3.210 9.511 1.00 0.00 35 VAL A N 20
ATOM 18528 C CA . VAL A 1 35 ? -3.535 1.943 8.995 1.00 0.00 35 VAL A CA 20
ATOM 18529 C C . VAL A 1 35 ? -3.965 0.833 9.923 1.00 0.00 35 VAL A C 20
ATOM 18530 O O . VAL A 1 35 ? -4.410 -0.176 9.468 1.00 0.00 35 VAL A O 20
ATOM 18543 N N . LYS A 1 36 ? -3.779 1.033 11.226 1.00 0.00 36 LYS A N 20
ATOM 18544 C CA . LYS A 1 36 ? -4.090 -0.007 12.200 1.00 0.00 36 LYS A CA 20
ATOM 18545 C C . LYS A 1 36 ? -5.553 -0.428 12.096 1.00 0.00 36 LYS A C 20
ATOM 18546 O O . LYS A 1 36 ? -5.857 -1.623 12.119 1.00 0.00 36 LYS A O 20
ATOM 18565 N N . GLU A 1 37 ? -6.458 0.558 11.987 1.00 0.00 37 GLU A N 20
ATOM 18566 C CA . GLU A 1 37 ? -7.896 0.266 11.892 1.00 0.00 37 GLU A CA 20
ATOM 18567 C C . GLU A 1 37 ? -8.267 -0.403 10.560 1.00 0.00 37 GLU A C 20
ATOM 18568 O O . GLU A 1 37 ? -9.023 -1.396 10.542 1.00 0.00 37 GLU A O 20
ATOM 18580 N N . CYS A 1 38 ? -7.719 0.119 9.444 1.00 0.00 38 CYS A N 20
ATOM 18581 C CA . CYS A 1 38 ? -8.008 -0.464 8.125 1.00 0.00 38 CYS A CA 20
ATOM 18582 C C . CYS A 1 38 ? -7.282 -1.796 7.933 1.00 0.00 38 CYS A C 20
ATOM 18583 O O . CYS A 1 38 ? -7.757 -2.672 7.205 1.00 0.00 38 CYS A O 20
ATOM 18590 N N . GLU A 1 39 ? -6.162 -1.959 8.647 1.00 0.00 39 GLU A N 20
ATOM 18591 C CA . GLU A 1 39 ? -5.402 -3.183 8.617 1.00 0.00 39 GLU A CA 20
ATOM 18592 C C . GLU A 1 39 ? -6.249 -4.281 9.224 1.00 0.00 39 GLU A C 20
ATOM 18593 O O . GLU A 1 39 ? -6.251 -5.391 8.742 1.00 0.00 39 GLU A O 20
ATOM 18605 N N . LYS A 1 40 ? -6.989 -3.933 10.306 1.00 0.00 40 LYS A N 20
ATOM 18606 C CA . LYS A 1 40 ? -7.862 -4.881 10.978 1.00 0.00 40 LYS A CA 20
ATOM 18607 C C . LYS A 1 40 ? -8.963 -5.368 10.056 1.00 0.00 40 LYS A C 20
ATOM 18608 O O . LYS A 1 40 ? -9.311 -6.554 10.080 1.00 0.00 40 LYS A O 20
ATOM 18627 N N . TYR A 1 41 ? -9.527 -4.448 9.240 1.00 0.00 41 TYR A N 20
ATOM 18628 C CA . TYR A 1 41 ? -10.604 -4.839 8.319 1.00 0.00 41 TYR A CA 20
ATOM 18629 C C . TYR A 1 41 ? -10.100 -5.915 7.371 1.00 0.00 41 TYR A C 20
ATOM 18630 O O . TYR A 1 41 ? -10.779 -6.918 7.134 1.00 0.00 41 TYR A O 20
ATOM 18648 N N . TYR A 1 42 ? -8.888 -5.704 6.855 1.00 0.00 42 TYR A N 20
ATOM 18649 C CA . TYR A 1 42 ? -8.256 -6.653 5.952 1.00 0.00 42 TYR A CA 20
ATOM 18650 C C . TYR A 1 42 ? -7.794 -7.915 6.692 1.00 0.00 42 TYR A C 20
ATOM 18651 O O . TYR A 1 42 ? -7.863 -9.020 6.149 1.00 0.00 42 TYR A O 20
ATOM 18669 N N . LYS A 1 43 ? -7.322 -7.734 7.935 1.00 0.00 43 LYS A N 20
ATOM 18670 C CA . LYS A 1 43 ? -6.845 -8.850 8.755 1.00 0.00 43 LYS A CA 20
ATOM 18671 C C . LYS A 1 43 ? -7.961 -9.839 9.006 1.00 0.00 43 LYS A C 20
ATOM 18672 O O . LYS A 1 43 ? -7.781 -11.051 8.844 1.00 0.00 43 LYS A O 20
ATOM 18691 N N . GLU A 1 44 ? -9.125 -9.308 9.366 1.00 0.00 44 GLU A N 20
ATOM 18692 C CA . GLU A 1 44 ? -10.305 -10.125 9.608 1.00 0.00 44 GLU A CA 20
ATOM 18693 C C . GLU A 1 44 ? -10.706 -10.879 8.327 1.00 0.00 44 GLU A C 20
ATOM 18694 O O . GLU A 1 44 ? -11.019 -12.073 8.370 1.00 0.00 44 GLU A O 20
ATOM 18706 N N . LYS A 1 45 ? -10.706 -10.159 7.197 1.00 0.00 45 LYS A N 20
ATOM 18707 C CA . LYS A 1 45 ? -11.082 -10.741 5.902 1.00 0.00 45 LYS A CA 20
ATOM 18708 C C . LYS A 1 45 ? -10.111 -11.840 5.468 1.00 0.00 45 LYS A C 20
ATOM 18709 O O . LYS A 1 45 ? -10.528 -12.858 4.905 1.00 0.00 45 LYS A O 20
ATOM 18728 N N . LYS A 1 46 ? -8.813 -11.617 5.712 1.00 0.00 46 LYS A N 20
ATOM 18729 C CA . LYS A 1 46 ? -7.776 -12.580 5.321 1.00 0.00 46 LYS A CA 20
ATOM 18730 C C . LYS A 1 46 ? -7.876 -12.907 3.817 1.00 0.00 46 LYS A C 20
ATOM 18731 O O . LYS A 1 46 ? -7.662 -14.053 3.394 1.00 0.00 46 LYS A O 20
ATOM 18750 N N . GLY A 1 47 ? -8.187 -11.878 3.018 1.00 0.00 47 GLY A N 20
ATOM 18751 C CA . GLY A 1 47 ? -8.309 -12.028 1.566 1.00 0.00 47 GLY A CA 20
ATOM 18752 C C . GLY A 1 47 ? -8.691 -10.703 0.916 1.00 0.00 47 GLY A C 20
ATOM 18753 O O . GLY A 1 47 ? -8.828 -9.684 1.602 1.00 0.00 47 GLY A O 20
ATOM 18757 N N . ARG A 1 48 ? -8.865 -10.722 -0.413 1.00 0.00 48 ARG A N 20
ATOM 18758 C CA . ARG A 1 48 ? -9.236 -9.513 -1.159 1.00 0.00 48 ARG A CA 20
ATOM 18759 C C . ARG A 1 48 ? -10.443 -9.779 -2.052 1.00 0.00 48 ARG A C 20
ATOM 18760 O O . ARG A 1 48 ? -10.508 -10.810 -2.729 1.00 0.00 48 ARG A O 20
ATOM 18781 N N . GLU A 1 49 ? -11.397 -8.837 -2.050 1.00 0.00 49 GLU A N 20
ATOM 18782 C CA . GLU A 1 49 ? -12.607 -8.961 -2.867 1.00 0.00 49 GLU A CA 20
ATOM 18783 C C . GLU A 1 49 ? -12.585 -7.979 -4.034 1.00 0.00 49 GLU A C 20
ATOM 18784 O O . GLU A 1 49 ? -12.992 -8.320 -5.148 1.00 0.00 49 GLU A O 20
ATOM 18796 N N . ARG A 1 50 ? -12.103 -6.757 -3.769 1.00 0.00 50 ARG A N 20
ATOM 18797 C CA . ARG A 1 50 ? -12.024 -5.716 -4.801 1.00 0.00 50 ARG A CA 20
ATOM 18798 C C . ARG A 1 50 ? -10.640 -5.069 -4.812 1.00 0.00 50 ARG A C 20
ATOM 18799 O O . ARG A 1 50 ? -10.361 -4.172 -4.019 1.00 0.00 50 ARG A O 20
ATOM 18820 N N . GLU A 1 51 ? -9.777 -5.533 -5.728 1.00 0.00 51 GLU A N 20
ATOM 18821 C CA . GLU A 1 51 ? -8.398 -5.005 -5.877 1.00 0.00 51 GLU A CA 20
ATOM 18822 C C . GLU A 1 51 ? -7.595 -5.899 -6.825 1.00 0.00 51 GLU A C 20
ATOM 18823 O O . GLU A 1 51 ? -7.640 -7.130 -6.711 1.00 0.00 51 GLU A O 20
ATOM 18835 N N . HIS A 1 52 ? -6.852 -5.272 -7.747 1.00 0.00 52 HIS A N 20
ATOM 18836 C CA . HIS A 1 52 ? -6.028 -6.018 -8.702 1.00 0.00 52 HIS A CA 20
ATOM 18837 C C . HIS A 1 52 ? -4.596 -6.168 -8.181 1.00 0.00 52 HIS A C 20
ATOM 18838 O O . HIS A 1 52 ? -4.147 -7.281 -7.891 1.00 0.00 52 HIS A O 20
ATOM 18852 N N . GLU A 1 53 ? -3.892 -5.034 -8.050 1.00 0.00 53 GLU A N 20
ATOM 18853 C CA . GLU A 1 53 ? -2.516 -5.027 -7.548 1.00 0.00 53 GLU A CA 20
ATOM 18854 C C . GLU A 1 53 ? -2.217 -3.722 -6.815 1.00 0.00 53 GLU A C 20
ATOM 18855 O O . GLU A 1 53 ? -1.694 -3.732 -5.696 1.00 0.00 53 GLU A O 20
ATOM 18867 N N . HIS A 1 54 ? -2.549 -2.600 -7.463 1.00 0.00 54 HIS A N 20
ATOM 18868 C CA . HIS A 1 54 ? -2.319 -1.272 -6.889 1.00 0.00 54 HIS A CA 20
ATOM 18869 C C . HIS A 1 54 ? -3.529 -0.371 -7.105 1.00 0.00 54 HIS A C 20
ATOM 18870 O O . HIS A 1 54 ? -4.326 -0.596 -8.022 1.00 0.00 54 HIS A O 20
ATOM 18884 N N . ARG A 1 55 ? -3.661 0.652 -6.251 1.00 0.00 55 ARG A N 20
ATOM 18885 C CA . ARG A 1 55 ? -4.775 1.595 -6.342 1.00 0.00 55 ARG A CA 20
ATOM 18886 C C . ARG A 1 55 ? -4.739 2.337 -7.681 1.00 0.00 55 ARG A C 20
ATOM 18887 O O . ARG A 1 55 ? -3.687 2.829 -8.100 1.00 0.00 55 ARG A O 20
ATOM 18908 N N . ASP A 1 56 ? -5.899 2.409 -8.340 1.00 0.00 56 ASP A N 20
ATOM 18909 C CA . ASP A 1 56 ? -6.017 3.086 -9.633 1.00 0.00 56 ASP A CA 20
ATOM 18910 C C . ASP A 1 56 ? -6.774 4.403 -9.486 1.00 0.00 56 ASP A C 20
ATOM 18911 O O . ASP A 1 56 ? -6.269 5.410 -9.953 1.00 0.00 56 ASP A O 20
#

Foldseek 3Di:
DPDDDDDDDAQQLCVQLVVVVPDPPADPVRSVVSSVVSVVVCVVVVDDDDDDRHDD

Radius of gyration: 12.39 Å; Cα contacts (8 Å, |Δi|>4): 25; chains: 1; bounding box: 30×30×25 Å

Nearest PDB structures (foldseek):
  7uv1-assembly1_A  TM=4.599E-01  e=1.032E-05  Anacardium occidentale
  7uv1-assembly1_A  TM=6.957E-01  e=2.401E-07  Anacardium occidentale
  6mit-assembly2_E  TM=4.687E-01  e=9.195E+00  Enterobacter cloacae subsp. cloacae ATCC 13047
  7uv1-assembly1_A  TM=4.994E-01  e=6.963E-06  Anacardium occidentale
  2da1-assembly1_A  TM=1.745E-01  e=4.005E+00  Homo sapiens

Secondary structure (DSSP, 8-state):
----S-----THHHHHHHHHHHSS---HHHHHHHHHHHHHHHHHH-S---------

Sequence (56 aa):
GLGFALAKIDPELKQCKHQCKVQRQYDEQQKEQCVKECEKYYKEKKGREREHEHRDGLGFALAKIDPELKQCKHQCKVQRQYDEQQKEQCVKECEKYYKEKKGREREHEHRDGLGFALAKIDPELKQCKHQCKVQRQYDEQQKEQCVKECEKYYKEKKGREREHEHRDGLGFALAKIDPELKQCKHQCKVQRQYDEQQKEQCVKECEKYYKEKKGREREHEHRDGLGFALAKIDPELKQCKHQCKVQRQYDEQQKEQCVKECEKYYKEKKGREREHEHRDGLGFALAKIDPELKQCKHQCKVQRQYDEQQKEQCVKECEKYYKEKKGREREHEHRDGLGFALAKIDPELKQCKHQCKVQRQYDEQQKEQCVKECEKYYKEKKGREREHEHRDGLGFALAKIDPELKQCKHQCKVQRQYDEQQKEQCVKECEKYYKEKKGREREHEHRDGLGFALAKIDPELKQCKHQCKVQRQYDEQQKEQCVKECEKYYKEKKGREREHEHRDGLGFALAKIDPELKQCKHQCKVQRQYDEQQKEQCVKECEKYYKEKKGREREHEHRDGLGFALAKIDPELKQCKHQCKVQRQYDEQQKEQCVKECEKYYKEKKGREREHEHRDGLGFALAKIDPELKQCKHQCKVQRQYDEQQKEQCVKECEKYYKEKKGREREHEHRDGLGFALAKIDPELKQCKHQCKVQRQYDEQQKEQCVKECEKYYKEKKGREREHEHRDGLGFALAKIDPELKQCKHQCKVQRQYDEQQKEQCVKECEKYYKEKKGREREHEHRDGLGFALAKIDPELKQCKHQCKVQRQYDEQQKEQCVKECEKYYKEKKGREREHEHRDGLGFALAKIDPELKQCKHQCKVQRQYDEQQKEQCVKECEKYYKEKKGREREHEHRDGLGFALAKIDPELKQCKHQCKVQRQYDEQQKEQCVKECEKYYKEKKGREREHEHRDGLGFALAKIDPELKQCKHQCKVQRQYDEQQKEQCVKECEKYYKEKKGREREHEHRDGLGFALAKIDPELKQCKHQCKVQRQYDEQQKEQCVKECEKYYKEKKGREREHEHRDGLGFALAKIDPELKQCKHQCKVQRQYDEQQKEQCVKECEKYYKEKKGREREHEHRD

InterPro domains:
  IPR006045 Cupin 1 [PF00190] (191-264)
  IPR006045 Cupin 1 [PF00190] (351-508)
  IPR006045 Cupin 1 [SM00835] (151-309)
  IPR006045 Cupin 1 [SM00835] (351-509)
  IPR011051 RmlC-like cupin domain superfamily [SSF51182] (149-337)
  IPR011051 RmlC-like cupin domain superfamily [SSF51182] (315-522)
  IPR014710 RmlC-like jelly roll fold [G3DSA:2.60.120.10] (139-332)
  IPR014710 RmlC-like jelly roll fold [G3DSA:2.60.120.10] (343-526)
  IPR050253 Seed Storage and Functional Proteins [PTHR31189] (10-524)